Protein AF-A0A812QTV8-F1 (afdb_monomer_lite)

Secondary structure (DSSP, 8-state):
-----TT----PPSS---------TTGGGTSS--S-------------TTHHHHHHHHHHHHHHHHHHHHHHHHHHHHHHHHHHHHHHHHH--S------------PPPPHHHHHHHHHHHHHHTSS--HHHHHHHHHHHHHHHHHHHHHHHHHHHHHHHT-GGGS---GGG--B-SSS--BHHHHHTTHHHHHHHHHHHHHHHHHHHHHHHHHHHHHHHHHHHHT--SSSPEEHHHHHHHHHHH-SS-SSEEEHHHHHHHSS--HHHHHH-SSSEEEHHHHHHHHHHH-TT-SSEE-HHHHHHHS-----HHHHHHHHHHHHHHHHHHHHHTS--TTGGGGGTHHHHHHHHHHHHTTS----TT-SSHHHHHHIIIIIHHHHHHHHHHHHHHTT--S-HHHHHHHHHHHHHTT---THHHHHHHHHH-HHHHHHTTSHHHHHHHHHHHHHHHHHHHHHHHHTGGG----HHHHHHHHHHHHHHHHHHHHHHHHHHHHHS-SS---TT--HHHHGGG--PPBTTTB-HHHHHHHHHHHHHHHHHHHHHHHHHHHHHHHTTPPPTT---TTSSTTTTTS--------------PPPPP----SSSTTS--------PPPP--S---SSHHHH-TTS------HHHHHHHHHHHT-TT---HHHHHHHHHT---TTHHHHHHH--HHHHHHHHHSPEEETT-TTS-S--TTEEEEEE--BHHHHTSTT--TTHHHHHHHHHHHHHHHHHHHHHTT-EEEEEEE-EETT-TTBTT-------TT--TTTTTSSS---BPP-SEEEEETTEEEEPBGGGSHHHHHHHHTT---GGGG-TT-BTTSBPHHHHHHHHTS-TTTEEEEEE---TT-----SSPP---STTSPPPPHHHHHHSS-EEPPHHHHHHHTT-TTSGGGSPBHHHHH-TTTT-EEHHHHHHHTT--EEEEEEE-TTTHHHHHHHHHHHH-TTSEEEEEEEEEE-TTTT-TT----SS--SSPBPTTSSBTT---HHHHHHHHHHHHHHTT-EEEEEE-TT--

Structure (mmCIF, N/CA/C/O backbone):
data_AF-A0A812QTV8-F1
#
_entry.id   AF-A0A812QTV8-F1
#
loop_
_atom_site.group_PDB
_atom_site.id
_atom_site.type_symbol
_atom_site.label_atom_id
_atom_site.label_alt_id
_atom_site.label_comp_id
_atom_site.label_asym_id
_atom_site.label_entity_id
_atom_site.label_seq_id
_atom_site.pdbx_PDB_ins_code
_atom_site.Cartn_x
_atom_site.Cartn_y
_atom_site.Cartn_z
_atom_site.occupancy
_atom_site.B_iso_or_equiv
_atom_site.auth_seq_id
_atom_site.auth_comp_id
_atom_site.auth_asym_id
_atom_site.auth_atom_id
_atom_site.pdbx_PDB_model_num
ATOM 1 N N . MET A 1 1 ? 39.951 6.928 -53.745 1.00 35.72 1 MET A N 1
ATOM 2 C CA . MET A 1 1 ? 40.449 5.569 -54.040 1.00 35.72 1 MET A CA 1
ATOM 3 C C . MET A 1 1 ? 39.472 4.621 -53.392 1.00 35.72 1 MET A C 1
ATOM 5 O O . MET A 1 1 ? 39.255 4.770 -52.200 1.00 35.72 1 MET A O 1
ATOM 9 N N . MET A 1 2 ? 38.837 3.750 -54.168 1.00 42.22 2 MET A N 1
ATOM 10 C CA . MET A 1 2 ? 38.029 2.660 -53.630 1.00 42.22 2 MET A CA 1
ATOM 11 C C . MET A 1 2 ? 38.960 1.459 -53.497 1.00 42.22 2 MET A C 1
ATOM 13 O O . MET A 1 2 ? 39.622 1.101 -54.473 1.00 42.22 2 MET A O 1
ATOM 17 N N . THR A 1 3 ? 39.083 0.902 -52.299 1.00 40.72 3 THR A N 1
ATOM 18 C CA . THR A 1 3 ? 39.846 -0.329 -52.091 1.00 40.72 3 THR A CA 1
ATOM 19 C C . THR A 1 3 ? 38.905 -1.484 -52.407 1.00 40.72 3 THR A C 1
ATOM 21 O O . THR A 1 3 ? 37.888 -1.637 -51.744 1.00 40.72 3 THR A O 1
ATOM 24 N N . ILE A 1 4 ? 39.199 -2.241 -53.465 1.00 49.44 4 ILE A N 1
ATOM 25 C CA . ILE A 1 4 ? 38.465 -3.463 -53.808 1.00 49.44 4 ILE A CA 1
ATOM 26 C C . ILE A 1 4 ? 39.283 -4.608 -53.220 1.00 49.44 4 ILE A C 1
ATOM 28 O O . ILE A 1 4 ? 40.325 -4.981 -53.764 1.00 49.44 4 ILE A O 1
ATOM 32 N N . SER A 1 5 ? 38.868 -5.083 -52.051 1.00 48.03 5 SER A N 1
ATOM 33 C CA . SER A 1 5 ? 39.419 -6.280 -51.420 1.00 48.03 5 SER A CA 1
ATOM 34 C C . SER A 1 5 ? 38.758 -7.529 -52.010 1.00 48.03 5 SER A C 1
ATOM 36 O O . SER A 1 5 ? 37.692 -7.463 -52.617 1.00 48.03 5 SER A O 1
ATOM 38 N N . ARG A 1 6 ? 39.404 -8.689 -51.863 1.00 40.44 6 ARG A N 1
ATOM 39 C CA . ARG A 1 6 ? 39.010 -9.962 -52.500 1.00 40.44 6 ARG A CA 1
ATOM 40 C C . ARG A 1 6 ? 37.573 -10.423 -52.178 1.00 40.44 6 ARG A C 1
ATOM 42 O O . ARG A 1 6 ? 37.070 -11.292 -52.880 1.00 40.44 6 ARG A O 1
ATOM 49 N N . GLY A 1 7 ? 36.934 -9.848 -51.155 1.00 42.00 7 GLY A N 1
ATOM 50 C CA . GLY A 1 7 ? 35.572 -10.168 -50.715 1.00 42.00 7 GLY A CA 1
ATOM 51 C C . GLY A 1 7 ? 34.610 -8.978 -50.620 1.00 42.00 7 GLY A C 1
ATOM 52 O O . GLY A 1 7 ? 33.475 -9.180 -50.206 1.00 42.00 7 GLY A O 1
ATOM 53 N N . SER A 1 8 ? 35.013 -7.756 -50.989 1.00 49.72 8 SER A N 1
ATOM 54 C CA . SER A 1 8 ? 34.119 -6.593 -50.901 1.00 49.72 8 SER A CA 1
ATOM 55 C C . SER A 1 8 ? 33.263 -6.447 -52.162 1.00 49.72 8 SER A C 1
ATOM 57 O O . SER A 1 8 ? 33.781 -6.287 -53.267 1.00 49.72 8 SER A O 1
ATOM 59 N N . LEU A 1 9 ? 31.937 -6.461 -51.992 1.00 50.00 9 LEU A N 1
ATOM 60 C CA . LEU A 1 9 ? 30.972 -6.043 -53.012 1.00 50.00 9 LEU A CA 1
ATOM 61 C C . LEU A 1 9 ? 30.695 -4.541 -52.824 1.00 50.00 9 LEU A C 1
ATOM 63 O O . LEU A 1 9 ? 29.952 -4.163 -51.916 1.00 50.00 9 LEU A O 1
ATOM 67 N N . PRO A 1 10 ? 31.313 -3.644 -53.611 1.00 50.69 10 PRO A N 1
ATOM 68 C CA . PRO A 1 10 ? 31.011 -2.225 -53.516 1.00 50.69 10 PRO A CA 1
ATOM 69 C C . PRO A 1 10 ? 29.566 -1.950 -53.950 1.00 50.69 10 PRO A C 1
ATOM 71 O O . PRO A 1 10 ? 29.101 -2.492 -54.952 1.00 50.69 10 PRO A O 1
ATOM 74 N N . ALA A 1 11 ? 28.876 -1.049 -53.248 1.00 46.53 11 ALA A N 1
ATOM 75 C CA . ALA A 1 11 ? 27.619 -0.484 -53.726 1.00 46.53 11 ALA A CA 1
ATOM 76 C C . ALA A 1 11 ? 27.903 0.370 -54.976 1.00 46.53 11 ALA A C 1
ATOM 78 O O . ALA A 1 11 ? 28.371 1.509 -54.891 1.00 46.53 11 ALA A O 1
ATOM 79 N N . LEU A 1 12 ? 27.682 -0.211 -56.153 1.00 53.38 12 LEU A N 1
ATOM 80 C CA . LEU A 1 12 ? 27.853 0.467 -57.433 1.00 53.38 12 LEU A CA 1
ATOM 81 C C . LEU A 1 12 ? 26.596 1.301 -57.716 1.00 53.38 12 LEU A C 1
ATOM 83 O O . LEU A 1 12 ? 25.503 0.763 -57.852 1.00 53.38 12 LEU A O 1
ATOM 87 N N . GLN A 1 13 ? 26.743 2.622 -57.819 1.00 48.75 13 GLN A N 1
ATOM 88 C CA . GLN A 1 13 ? 25.697 3.490 -58.376 1.00 48.75 13 GLN A CA 1
ATOM 89 C C . GLN A 1 13 ? 25.411 3.150 -59.860 1.00 48.75 13 GLN A C 1
ATOM 91 O O . GLN A 1 13 ? 26.226 2.544 -60.563 1.00 48.75 13 GLN A O 1
ATOM 96 N N . GLU A 1 14 ? 24.257 3.549 -60.393 1.00 45.69 14 GLU A N 1
ATOM 97 C CA . GLU A 1 14 ? 24.017 3.418 -61.835 1.00 45.69 14 GLU A CA 1
ATOM 98 C C . GLU A 1 14 ? 25.015 4.284 -62.622 1.00 45.69 14 GLU A C 1
ATOM 100 O O . GLU A 1 14 ? 25.101 5.498 -62.438 1.00 45.69 14 GLU A O 1
ATOM 105 N N . GLY A 1 15 ? 25.799 3.664 -63.508 1.00 54.34 15 GLY A N 1
ATOM 106 C CA . GLY A 1 15 ? 26.820 4.375 -64.274 1.00 54.34 15 GLY A CA 1
ATOM 107 C C . GLY A 1 15 ? 27.731 3.467 -65.096 1.00 54.34 15 GLY A C 1
ATOM 108 O O . GLY A 1 15 ? 27.636 2.241 -65.060 1.00 54.34 15 GLY A O 1
ATOM 109 N N . ARG A 1 16 ? 28.636 4.082 -65.869 1.00 48.62 16 ARG A N 1
ATOM 110 C CA . ARG A 1 16 ? 29.740 3.368 -66.528 1.00 48.62 16 ARG A CA 1
ATOM 111 C C . ARG A 1 16 ? 30.925 3.296 -65.575 1.00 48.62 16 ARG A C 1
ATOM 113 O O . ARG A 1 16 ? 31.474 4.328 -65.199 1.00 48.62 16 ARG A O 1
ATOM 120 N N . TRP A 1 17 ? 31.336 2.080 -65.249 1.00 56.62 17 TRP A N 1
ATOM 121 C CA . TRP A 1 17 ? 32.426 1.810 -64.321 1.00 56.62 17 TRP A CA 1
ATOM 122 C C . TRP A 1 17 ? 33.726 1.502 -65.068 1.00 56.62 17 TRP A C 1
ATOM 124 O O . TRP A 1 17 ? 33.728 0.798 -66.077 1.00 56.62 17 TRP A O 1
ATOM 134 N N . LEU A 1 18 ? 34.837 2.038 -64.561 1.00 53.16 18 LEU A N 1
ATOM 135 C CA . LEU A 1 18 ? 36.199 1.735 -65.001 1.00 53.16 18 LEU A CA 1
ATOM 136 C C . LEU A 1 18 ? 36.937 1.099 -63.824 1.00 53.16 18 LEU A C 1
ATOM 138 O O . LEU A 1 18 ? 37.231 1.767 -62.834 1.00 53.16 18 LEU A O 1
ATOM 142 N N . LEU A 1 19 ? 37.213 -0.199 -63.929 1.00 56.50 19 LEU A N 1
ATOM 143 C CA . LEU A 1 19 ? 37.947 -0.948 -62.917 1.00 56.50 19 LEU A CA 1
ATOM 144 C C . LEU A 1 19 ? 39.454 -0.823 -63.175 1.00 56.50 19 LEU A C 1
ATOM 146 O O . LEU A 1 19 ? 39.954 -1.297 -64.195 1.00 56.50 19 LEU A O 1
ATOM 150 N N . PHE A 1 20 ? 40.183 -0.207 -62.246 1.00 52.59 20 PHE A N 1
ATOM 151 C CA . PHE A 1 20 ? 41.644 -0.146 -62.285 1.00 52.59 20 PHE A CA 1
ATOM 152 C C . PHE A 1 20 ? 42.226 -1.182 -61.323 1.00 52.59 20 PHE A C 1
ATOM 154 O O . PHE A 1 20 ? 42.204 -0.989 -60.111 1.00 52.59 20 PHE A O 1
ATOM 161 N N . VAL A 1 21 ? 42.770 -2.273 -61.860 1.00 56.53 21 VAL A N 1
ATOM 162 C CA . VAL A 1 21 ? 43.500 -3.269 -61.065 1.00 56.53 21 VAL A CA 1
ATOM 163 C C . VAL A 1 21 ? 44.958 -2.829 -60.976 1.00 56.53 21 VAL A C 1
ATOM 165 O O . VAL A 1 21 ? 45.688 -2.866 -61.967 1.00 56.53 21 VAL A O 1
ATOM 168 N N . VAL A 1 22 ? 45.382 -2.369 -59.797 1.00 54.69 22 VAL A N 1
ATOM 169 C CA . VAL A 1 22 ? 46.757 -1.909 -59.556 1.00 54.69 22 VAL A CA 1
ATOM 170 C C . VAL A 1 22 ? 47.480 -2.925 -58.681 1.00 54.69 22 VAL A C 1
ATOM 172 O O . VAL A 1 22 ? 47.106 -3.184 -57.543 1.00 54.69 22 VAL A O 1
ATOM 175 N N . CYS A 1 23 ? 48.539 -3.502 -59.228 1.00 56.84 23 CYS A N 1
ATOM 176 C CA . CYS A 1 23 ? 49.356 -4.511 -58.573 1.00 56.84 23 CYS A CA 1
ATOM 177 C C . CYS A 1 23 ? 50.435 -3.831 -57.710 1.00 56.84 23 CYS A C 1
ATOM 179 O O . CYS A 1 23 ? 51.095 -2.889 -58.158 1.00 56.84 23 CYS A O 1
ATOM 181 N N . ASN A 1 24 ? 50.617 -4.272 -56.461 1.00 53.97 24 ASN A N 1
ATOM 182 C CA . ASN A 1 24 ? 51.563 -3.640 -55.538 1.00 53.97 24 ASN A CA 1
ATOM 183 C C . ASN A 1 24 ? 53.022 -3.906 -55.964 1.00 53.97 24 ASN A C 1
ATOM 185 O O . ASN A 1 24 ? 53.560 -5.001 -55.796 1.00 53.97 24 ASN A O 1
ATOM 189 N N . LEU A 1 25 ? 53.683 -2.864 -56.472 1.00 54.25 25 LEU A N 1
ATOM 190 C CA . LEU A 1 25 ? 55.051 -2.897 -57.003 1.00 54.25 25 LEU A CA 1
ATOM 191 C C . LEU A 1 25 ? 56.131 -3.301 -55.976 1.00 54.25 25 LEU A C 1
ATOM 193 O O . LEU A 1 25 ? 57.242 -3.638 -56.386 1.00 54.25 25 LEU A O 1
ATOM 197 N N . ARG A 1 26 ? 55.850 -3.308 -54.658 1.00 50.88 26 ARG A N 1
ATOM 198 C CA . ARG A 1 26 ? 56.809 -3.820 -53.653 1.00 50.88 26 ARG A CA 1
ATOM 199 C C . ARG A 1 26 ? 57.025 -5.335 -53.750 1.00 50.88 26 ARG A C 1
ATOM 201 O O . ARG A 1 26 ? 58.129 -5.781 -53.454 1.00 50.88 26 ARG A O 1
ATOM 208 N N . TYR A 1 27 ? 56.029 -6.100 -54.202 1.00 49.34 27 TYR A N 1
ATOM 209 C CA . TYR A 1 27 ? 56.108 -7.564 -54.326 1.00 49.34 27 TYR A CA 1
ATOM 210 C C . TYR A 1 27 ? 56.991 -8.017 -55.509 1.00 49.34 27 TYR A C 1
ATOM 212 O O . TYR A 1 27 ? 57.656 -9.050 -55.451 1.00 49.34 27 TYR A O 1
ATOM 220 N N . LEU A 1 28 ? 57.085 -7.187 -56.556 1.00 50.75 28 LEU A N 1
ATOM 221 C CA . LEU A 1 28 ? 57.894 -7.438 -57.759 1.00 50.75 28 LEU A CA 1
ATOM 222 C C . LEU A 1 28 ? 59.411 -7.272 -57.538 1.00 50.75 28 LEU A C 1
ATOM 224 O O . LEU A 1 28 ? 60.194 -7.613 -58.420 1.00 50.75 28 LEU A O 1
ATOM 228 N N . ARG A 1 29 ? 59.853 -6.749 -56.382 1.00 52.81 29 ARG A N 1
ATOM 229 C CA . ARG A 1 29 ? 61.287 -6.643 -56.036 1.00 52.81 29 ARG A CA 1
ATOM 230 C C . ARG A 1 29 ? 61.854 -7.876 -55.334 1.00 52.81 29 ARG A C 1
ATOM 232 O O . ARG A 1 29 ? 63.073 -7.995 -55.268 1.00 52.81 29 ARG A O 1
ATOM 239 N N . THR A 1 30 ? 61.013 -8.753 -54.791 1.00 54.88 30 THR A N 1
ATOM 240 C CA . THR A 1 30 ? 61.440 -9.872 -53.929 1.00 54.88 30 THR A CA 1
ATOM 241 C C . THR A 1 30 ? 61.184 -11.252 -54.531 1.00 54.88 30 THR A C 1
ATOM 243 O O . THR A 1 30 ? 61.611 -12.247 -53.951 1.00 54.88 30 THR A O 1
ATOM 246 N N . THR A 1 31 ? 60.532 -11.343 -55.692 1.00 55.47 31 THR A N 1
ATOM 247 C CA . THR A 1 31 ? 60.175 -12.615 -56.337 1.00 55.47 31 THR A CA 1
ATOM 248 C C . THR A 1 31 ? 60.666 -12.667 -57.787 1.00 55.47 31 THR A C 1
ATOM 250 O O . THR A 1 31 ? 60.681 -11.666 -58.496 1.00 55.47 31 THR A O 1
ATOM 253 N N . SER A 1 32 ? 61.113 -13.844 -58.236 1.00 57.50 32 SER A N 1
ATOM 254 C CA . SER A 1 32 ? 61.743 -14.081 -59.548 1.00 57.50 32 SER A CA 1
ATOM 255 C C . SER A 1 32 ? 60.760 -14.177 -60.725 1.00 57.50 32 SER A C 1
ATOM 257 O O . SER A 1 32 ? 61.175 -14.507 -61.836 1.00 57.50 32 SER A O 1
ATOM 259 N N . ASN A 1 33 ? 59.472 -13.888 -60.511 1.00 54.97 33 ASN A N 1
ATOM 260 C CA . ASN A 1 33 ? 58.433 -13.970 -61.535 1.00 54.97 33 ASN A CA 1
ATOM 261 C C . ASN A 1 33 ? 57.750 -12.594 -61.712 1.00 54.97 33 ASN A C 1
ATOM 263 O O . ASN A 1 33 ? 57.028 -12.163 -60.816 1.00 54.97 33 ASN A O 1
ATOM 267 N N . PRO A 1 34 ? 57.968 -11.874 -62.831 1.00 54.00 34 PRO A N 1
ATOM 268 C CA . PRO A 1 34 ? 57.544 -10.482 -63.001 1.00 54.00 34 PRO A CA 1
ATOM 269 C C . PRO A 1 34 ? 56.097 -10.342 -63.508 1.00 54.00 34 PRO A C 1
ATOM 271 O O . PRO A 1 34 ? 55.770 -9.378 -64.198 1.00 54.00 34 PRO A O 1
ATOM 274 N N . SER A 1 35 ? 55.229 -11.309 -63.212 1.00 57.03 35 SER A N 1
ATOM 275 C CA . SER A 1 35 ? 53.828 -11.304 -63.635 1.00 57.03 35 SER A CA 1
ATOM 276 C C . SER A 1 35 ? 52.917 -11.141 -62.421 1.00 57.03 35 SER A C 1
ATOM 278 O O . SER A 1 35 ? 53.086 -11.816 -61.407 1.00 57.03 35 SER A O 1
ATOM 280 N N . CYS A 1 36 ? 51.966 -10.207 -62.501 1.00 54.41 36 CYS A N 1
ATOM 281 C CA . CYS A 1 36 ? 50.920 -10.111 -61.487 1.00 54.41 36 CYS A CA 1
ATOM 282 C C . CYS A 1 36 ? 50.104 -11.409 -61.508 1.00 54.41 36 CYS A C 1
ATOM 284 O O . CYS A 1 36 ? 49.767 -11.868 -62.603 1.00 54.41 36 CYS A O 1
ATOM 286 N N . PRO A 1 37 ? 49.819 -12.017 -60.343 1.00 58.47 37 PRO A N 1
ATOM 287 C CA . PRO A 1 37 ? 49.043 -13.247 -60.286 1.00 58.47 37 PRO A CA 1
ATOM 288 C C . PRO A 1 37 ? 47.698 -13.046 -60.989 1.00 58.47 37 PRO A C 1
ATOM 290 O O . PRO A 1 37 ? 47.071 -11.993 -60.857 1.00 58.47 37 PRO A O 1
ATOM 293 N N . GLU A 1 38 ? 47.285 -14.044 -61.768 1.00 52.75 38 GLU A N 1
ATOM 294 C CA . GLU A 1 38 ? 46.023 -14.035 -62.501 1.00 52.75 38 GLU A CA 1
ATOM 295 C C . GLU A 1 38 ? 44.869 -13.972 -61.486 1.00 52.75 38 GLU A C 1
ATOM 297 O O . GLU A 1 38 ? 44.588 -14.934 -60.773 1.00 52.75 38 GLU A O 1
ATOM 302 N N . ALA A 1 39 ? 44.253 -12.796 -61.351 1.00 52.09 39 ALA A N 1
ATOM 303 C CA . ALA A 1 39 ? 43.122 -12.575 -60.462 1.00 52.09 39 ALA A CA 1
ATOM 304 C C . ALA A 1 39 ? 41.836 -12.641 -61.289 1.00 52.09 39 ALA A C 1
ATOM 306 O O . ALA A 1 39 ? 41.565 -11.765 -62.112 1.00 52.09 39 ALA A O 1
ATOM 307 N N . ARG A 1 40 ? 41.051 -13.698 -61.083 1.00 51.41 40 ARG A N 1
ATOM 308 C CA . ARG A 1 40 ? 39.708 -13.819 -61.650 1.00 51.41 40 ARG A CA 1
ATOM 309 C C . ARG A 1 40 ? 38.744 -13.017 -60.778 1.00 51.41 40 ARG A C 1
ATOM 311 O O . ARG A 1 40 ? 38.618 -13.298 -59.591 1.00 51.41 40 ARG A O 1
ATOM 318 N N . LEU A 1 41 ? 38.116 -12.001 -61.364 1.00 51.16 41 LEU A N 1
ATOM 319 C CA . LEU A 1 41 ? 37.073 -11.208 -60.721 1.00 51.16 41 LEU A CA 1
ATOM 320 C C . LEU A 1 41 ? 35.718 -11.725 -61.215 1.00 51.16 41 LEU A C 1
ATOM 322 O O . LEU A 1 41 ? 35.305 -11.402 -62.329 1.00 51.16 41 LEU A O 1
ATOM 326 N N . ASP A 1 42 ? 35.060 -12.561 -60.418 1.00 49.47 42 ASP A N 1
ATOM 327 C CA . ASP A 1 42 ? 33.692 -12.995 -60.698 1.00 49.47 42 ASP A CA 1
ATOM 328 C C . ASP A 1 42 ? 32.731 -11.925 -60.141 1.00 49.47 42 ASP A C 1
ATOM 330 O O . ASP A 1 42 ? 32.772 -11.588 -58.960 1.00 49.47 42 ASP A O 1
ATOM 334 N N . VAL A 1 43 ? 31.917 -11.322 -61.015 1.00 49.78 43 VAL A N 1
ATOM 335 C CA . VAL A 1 43 ? 30.945 -10.278 -60.652 1.00 49.78 43 VAL A CA 1
ATOM 336 C C . VAL A 1 43 ? 29.548 -10.881 -60.726 1.00 49.78 43 VAL A C 1
ATOM 338 O O . VAL A 1 43 ? 29.046 -11.148 -61.819 1.00 49.78 43 VAL A O 1
ATOM 341 N N . GLU A 1 44 ? 28.920 -11.091 -59.572 1.00 48.16 44 GLU A N 1
ATOM 342 C CA . GLU A 1 44 ? 27.549 -11.596 -59.475 1.00 48.16 44 GLU A CA 1
ATOM 343 C C . GLU A 1 44 ? 26.561 -10.459 -59.192 1.00 48.16 44 GLU A C 1
ATOM 345 O O . GLU A 1 44 ? 26.670 -9.746 -58.196 1.00 48.16 44 GLU A O 1
ATOM 350 N N . PHE A 1 45 ? 25.556 -10.304 -60.056 1.00 48.56 45 PHE A N 1
ATOM 351 C CA . PHE A 1 45 ? 24.457 -9.361 -59.845 1.00 48.56 45 PHE A CA 1
ATOM 352 C C . PHE A 1 45 ? 23.337 -10.057 -59.069 1.00 48.56 45 PHE A C 1
ATOM 354 O O . PHE A 1 45 ? 22.622 -10.897 -59.617 1.00 48.56 45 PHE A O 1
ATOM 361 N N . HIS A 1 46 ? 23.170 -9.703 -57.797 1.00 50.88 46 HIS A N 1
ATOM 362 C CA . HIS A 1 46 ? 22.048 -10.177 -56.995 1.00 50.88 46 HIS A CA 1
ATOM 363 C C . HIS A 1 46 ? 20.820 -9.309 -57.289 1.00 50.88 46 HIS A C 1
ATOM 365 O O . HIS A 1 46 ? 20.804 -8.117 -56.991 1.00 50.88 46 HIS A O 1
ATOM 371 N N . ALA A 1 47 ? 19.788 -9.887 -57.908 1.00 49.31 47 ALA A N 1
ATOM 372 C CA . ALA A 1 47 ? 18.521 -9.190 -58.104 1.00 49.31 47 ALA A CA 1
ATOM 373 C C . ALA A 1 47 ? 17.849 -8.938 -56.741 1.00 49.31 47 ALA A C 1
ATOM 375 O O . ALA A 1 47 ? 17.649 -9.874 -55.971 1.00 49.31 47 ALA A O 1
ATOM 376 N N . GLU A 1 48 ? 17.437 -7.695 -56.472 1.00 56.12 48 GLU A N 1
ATOM 377 C CA . GLU A 1 48 ? 16.734 -7.251 -55.248 1.00 56.12 48 GLU A CA 1
ATOM 378 C C . GLU A 1 48 ? 15.399 -7.980 -54.967 1.00 56.12 48 GLU A C 1
ATOM 380 O O . GLU A 1 48 ? 14.749 -7.762 -53.938 1.00 56.12 48 GLU A O 1
ATOM 385 N N . HIS A 1 49 ? 14.948 -8.858 -55.867 1.00 52.66 49 HIS A N 1
ATOM 386 C CA . HIS A 1 49 ? 13.725 -9.623 -55.689 1.00 52.66 49 HIS A CA 1
ATOM 387 C C . HIS A 1 49 ? 13.888 -10.630 -54.545 1.00 52.66 49 HIS A C 1
ATOM 389 O O . HIS A 1 49 ? 14.526 -11.661 -54.709 1.00 52.66 49 HIS A O 1
ATOM 395 N N . GLN A 1 50 ? 13.225 -10.330 -53.419 1.00 67.06 50 GLN A N 1
ATOM 396 C CA . GLN A 1 50 ? 13.045 -11.127 -52.188 1.00 67.06 50 GLN A CA 1
ATOM 397 C C . GLN A 1 50 ? 13.864 -10.700 -50.958 1.00 67.06 50 GLN A C 1
ATOM 399 O O . GLN A 1 50 ? 13.670 -11.293 -49.898 1.00 67.06 50 GLN A O 1
ATOM 404 N N . GLN A 1 51 ? 14.678 -9.639 -51.007 1.00 74.75 51 GLN A N 1
ATOM 405 C CA . GLN A 1 51 ? 15.425 -9.177 -49.818 1.00 74.75 51 GLN A CA 1
ATOM 406 C C . GLN A 1 51 ? 14.496 -8.812 -48.644 1.00 74.75 51 GLN A C 1
ATOM 408 O O . GLN A 1 51 ? 14.705 -9.240 -47.511 1.00 74.75 51 GLN A O 1
ATOM 413 N N . LEU A 1 52 ? 13.400 -8.098 -48.923 1.00 78.81 52 LEU A N 1
ATOM 414 C CA . LEU A 1 52 ? 12.395 -7.750 -47.915 1.00 78.81 52 LEU A CA 1
ATOM 415 C C . LEU A 1 52 ? 11.725 -9.000 -47.317 1.00 78.81 52 LEU A C 1
ATOM 417 O O . LEU A 1 52 ? 11.522 -9.080 -46.110 1.00 78.81 52 LEU A O 1
ATOM 421 N N . GLN A 1 53 ? 11.414 -9.994 -48.153 1.00 83.12 53 GLN A N 1
ATOM 422 C CA . GLN A 1 53 ? 10.814 -11.255 -47.712 1.00 83.12 53 GLN A CA 1
ATOM 423 C C . GLN A 1 53 ? 11.773 -12.040 -46.810 1.00 83.12 53 GLN A C 1
ATOM 425 O O . GLN A 1 53 ? 11.345 -12.569 -45.785 1.00 83.12 53 GLN A O 1
ATOM 430 N N . LYS A 1 54 ? 13.064 -12.076 -47.157 1.00 83.31 54 LYS A N 1
ATOM 431 C CA . LYS A 1 54 ? 14.121 -12.667 -46.331 1.00 83.31 54 LYS A CA 1
ATOM 432 C C . LYS A 1 54 ? 14.212 -11.978 -44.970 1.00 83.31 54 LYS A C 1
ATOM 434 O O . LYS A 1 54 ? 14.103 -12.654 -43.955 1.00 83.31 54 LYS A O 1
ATOM 439 N N . LEU A 1 55 ? 14.289 -10.646 -44.929 1.00 84.62 55 LEU A N 1
ATOM 440 C CA . LEU A 1 55 ? 14.362 -9.891 -43.671 1.00 84.62 55 LEU A CA 1
ATOM 441 C C . LEU A 1 55 ? 13.125 -10.096 -42.780 1.00 84.62 55 LEU A C 1
ATOM 443 O O . LEU A 1 55 ? 13.275 -10.340 -41.586 1.00 84.62 55 LEU A O 1
ATOM 447 N N . TRP A 1 56 ? 11.908 -10.084 -43.339 1.00 86.00 56 TRP A N 1
ATOM 448 C CA . TRP A 1 56 ? 10.691 -10.384 -42.568 1.00 86.00 56 TRP A CA 1
ATOM 449 C C . TRP A 1 56 ? 10.649 -11.822 -42.060 1.00 86.00 56 TRP A C 1
ATOM 451 O O . TRP A 1 56 ? 10.232 -12.058 -40.928 1.00 86.00 56 TRP A O 1
ATOM 461 N N . THR A 1 57 ? 11.095 -12.780 -42.875 1.00 86.69 57 THR A N 1
ATOM 462 C CA . THR A 1 57 ? 11.195 -14.185 -42.459 1.00 86.69 57 THR A CA 1
ATOM 463 C C . THR A 1 57 ? 12.206 -14.326 -41.321 1.00 86.69 57 THR A C 1
ATOM 465 O O . THR A 1 57 ? 11.911 -14.978 -40.324 1.00 86.69 57 THR A O 1
ATOM 468 N N . GLY A 1 58 ? 13.353 -13.650 -41.418 1.00 87.38 58 GLY A N 1
ATOM 469 C CA . GLY A 1 58 ? 14.362 -13.604 -40.364 1.00 87.38 58 GLY A CA 1
ATOM 470 C C . GLY A 1 58 ? 13.835 -12.989 -39.066 1.00 87.38 58 GLY A C 1
ATOM 471 O O . GLY A 1 58 ? 13.953 -13.602 -38.008 1.00 87.38 58 GLY A O 1
ATOM 472 N N . ALA A 1 59 ? 13.169 -11.832 -39.141 1.00 88.19 59 ALA A N 1
ATOM 473 C CA . ALA A 1 59 ? 12.531 -11.199 -37.986 1.00 88.19 59 ALA A CA 1
ATOM 474 C C . ALA A 1 59 ? 11.479 -12.116 -37.337 1.00 88.19 59 ALA A C 1
ATOM 476 O O . ALA A 1 59 ? 11.433 -12.253 -36.115 1.00 88.19 59 ALA A O 1
ATOM 477 N N . ALA A 1 60 ? 10.659 -12.790 -38.150 1.00 89.94 60 ALA A N 1
ATOM 478 C CA . ALA A 1 60 ? 9.671 -13.744 -37.662 1.00 89.94 60 ALA A CA 1
ATOM 479 C C . ALA A 1 60 ? 10.330 -14.935 -36.951 1.00 89.94 60 ALA A C 1
ATOM 481 O O . ALA A 1 60 ? 9.863 -15.319 -35.883 1.00 89.94 60 ALA A O 1
ATOM 482 N N . ILE A 1 61 ? 11.428 -15.485 -37.482 1.00 90.12 61 ILE A N 1
ATOM 483 C CA . ILE A 1 61 ? 12.194 -16.560 -36.829 1.00 90.12 61 ILE A CA 1
ATOM 484 C C . ILE A 1 61 ? 12.738 -16.089 -35.474 1.00 90.12 61 ILE A C 1
ATOM 486 O O . ILE A 1 61 ? 12.574 -16.793 -34.481 1.00 90.12 61 ILE A O 1
ATOM 490 N N . MET A 1 62 ? 13.321 -14.891 -35.411 1.00 92.19 62 MET A N 1
ATOM 491 C CA . MET A 1 62 ? 13.972 -14.369 -34.202 1.00 92.19 62 MET A CA 1
ATOM 492 C C . MET A 1 62 ? 12.993 -13.928 -33.109 1.00 92.19 62 MET A C 1
ATOM 494 O O . MET A 1 62 ? 13.355 -13.897 -31.936 1.00 92.19 62 MET A O 1
ATOM 498 N N . VAL A 1 63 ? 11.737 -13.640 -33.460 1.00 92.69 63 VAL A N 1
ATOM 499 C CA . VAL A 1 63 ? 10.682 -13.324 -32.485 1.00 92.69 63 VAL A CA 1
ATOM 500 C C . VAL A 1 63 ? 9.851 -14.561 -32.138 1.00 92.69 63 VAL A C 1
ATOM 502 O O . VAL A 1 63 ? 9.728 -14.933 -30.970 1.00 92.69 63 VAL A O 1
ATOM 505 N N . LEU A 1 64 ? 9.273 -15.219 -33.146 1.00 92.62 64 LEU A N 1
ATOM 506 C CA . LEU A 1 64 ? 8.353 -16.341 -32.948 1.00 92.62 64 LEU A CA 1
ATOM 507 C C . LEU A 1 64 ? 9.086 -17.624 -32.558 1.00 92.62 64 LEU A C 1
ATOM 509 O O . LEU A 1 64 ? 8.529 -18.410 -31.800 1.00 92.62 64 LEU A O 1
ATOM 513 N N . GLY A 1 65 ? 10.315 -17.837 -33.035 1.00 91.56 65 GLY A N 1
ATOM 514 C CA . GLY A 1 65 ? 11.118 -19.017 -32.710 1.00 91.56 65 GLY A CA 1
ATOM 515 C C . GLY A 1 65 ? 11.389 -19.135 -31.207 1.00 91.56 65 GLY A C 1
ATOM 516 O O . GLY A 1 65 ? 10.928 -20.104 -30.596 1.00 91.56 65 GLY A O 1
ATOM 517 N N . PRO A 1 66 ? 12.049 -18.145 -30.574 1.00 93.56 66 PRO A N 1
ATOM 518 C CA . PRO A 1 66 ? 12.256 -18.123 -29.126 1.00 93.56 66 PRO A CA 1
ATOM 519 C C . PRO A 1 66 ? 10.954 -18.147 -28.337 1.00 93.56 66 PRO A C 1
ATOM 521 O O . PRO A 1 66 ? 10.842 -18.902 -27.374 1.00 93.56 66 PRO A O 1
ATOM 524 N N . ALA A 1 67 ? 9.952 -17.362 -28.748 1.00 91.69 67 ALA A N 1
ATOM 525 C CA . ALA A 1 67 ? 8.672 -17.305 -28.050 1.00 91.69 67 ALA A CA 1
ATOM 526 C C . ALA A 1 67 ? 7.978 -18.674 -28.039 1.00 91.69 67 ALA A C 1
ATOM 528 O O . ALA A 1 67 ? 7.528 -19.127 -26.986 1.00 91.69 67 ALA A O 1
ATOM 529 N N . LEU A 1 68 ? 7.941 -19.358 -29.188 1.00 90.62 68 LEU A N 1
ATOM 530 C CA . LEU A 1 68 ? 7.375 -20.695 -29.317 1.00 90.62 68 LEU A CA 1
ATOM 531 C C . LEU A 1 68 ? 8.189 -21.714 -28.520 1.00 90.62 68 LEU A C 1
ATOM 533 O O . LEU A 1 68 ? 7.596 -22.506 -27.799 1.00 90.62 68 LEU A O 1
ATOM 537 N N . ALA A 1 69 ? 9.522 -21.683 -28.598 1.00 89.44 69 ALA A N 1
ATOM 538 C CA . ALA A 1 69 ? 10.380 -22.590 -27.838 1.00 89.44 69 ALA A CA 1
ATOM 539 C C . ALA A 1 69 ? 10.129 -22.457 -26.327 1.00 89.44 69 ALA A C 1
ATOM 541 O O . ALA A 1 69 ? 9.830 -23.444 -25.654 1.00 89.44 69 ALA A O 1
ATOM 542 N N . LEU A 1 70 ? 10.161 -21.230 -25.804 1.00 89.19 70 LEU A N 1
ATOM 543 C CA . LEU A 1 70 ? 9.941 -20.945 -24.388 1.00 89.19 70 LEU A CA 1
ATOM 544 C C . LEU A 1 70 ? 8.505 -21.272 -23.943 1.00 89.19 70 LEU A C 1
ATOM 546 O O . LEU A 1 70 ? 8.306 -21.811 -22.852 1.00 89.19 70 LEU A O 1
ATOM 550 N N . PHE A 1 71 ? 7.498 -20.991 -24.776 1.00 84.81 71 PHE A N 1
ATOM 551 C CA . PHE A 1 71 ? 6.103 -21.325 -24.482 1.00 84.81 71 PHE A CA 1
ATOM 552 C C . PHE A 1 71 ? 5.851 -22.835 -24.508 1.00 84.81 71 PHE A C 1
ATOM 554 O O . PHE A 1 71 ? 5.230 -23.358 -23.588 1.00 84.81 71 PHE A O 1
ATOM 561 N N . CYS A 1 72 ? 6.357 -23.548 -25.517 1.00 85.19 72 CYS A N 1
ATOM 562 C CA . CYS A 1 72 ? 6.229 -25.000 -25.640 1.00 85.19 72 CYS A CA 1
ATOM 563 C C . CYS A 1 72 ? 6.881 -25.717 -24.464 1.00 85.19 72 CYS A C 1
ATOM 565 O O . 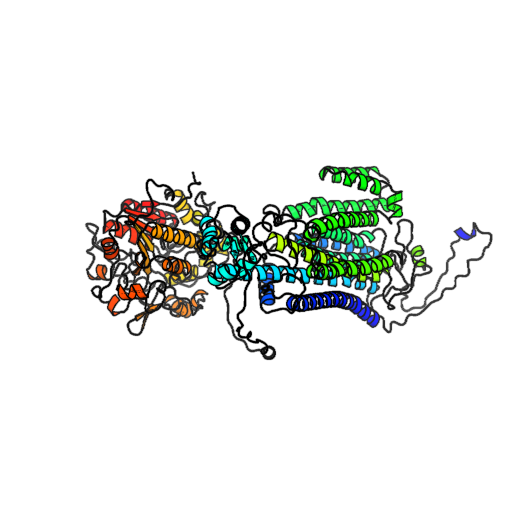CYS A 1 72 ? 6.272 -26.621 -23.894 1.00 85.19 72 CYS A O 1
ATOM 567 N N . VAL A 1 73 ? 8.084 -25.286 -24.072 1.00 83.06 73 VAL A N 1
ATOM 568 C CA . VAL A 1 73 ? 8.742 -25.791 -22.870 1.00 83.06 73 VAL A CA 1
ATOM 569 C C . VAL A 1 73 ? 7.821 -25.563 -21.666 1.00 83.06 73 VAL A C 1
ATOM 571 O O . VAL A 1 73 ? 7.391 -26.530 -21.045 1.00 83.06 73 VAL A O 1
ATOM 574 N N . ASN A 1 74 ? 7.393 -24.329 -21.392 1.00 79.44 74 ASN A N 1
ATOM 575 C CA . ASN A 1 74 ? 6.504 -24.041 -20.257 1.00 79.44 74 ASN A CA 1
ATOM 576 C C . ASN A 1 74 ? 5.195 -24.844 -20.263 1.00 79.44 74 ASN A C 1
ATOM 578 O O . ASN A 1 74 ? 4.791 -25.373 -19.228 1.00 79.44 74 ASN A O 1
ATOM 582 N N . ALA A 1 75 ? 4.546 -24.977 -21.419 1.00 78.06 75 ALA A N 1
ATOM 583 C CA . ALA A 1 75 ? 3.317 -25.744 -21.576 1.00 78.06 75 ALA A CA 1
ATOM 584 C C . ALA A 1 75 ? 3.542 -27.240 -21.311 1.00 78.06 75 ALA A C 1
ATOM 586 O O . ALA A 1 75 ? 2.746 -27.870 -20.614 1.00 78.06 75 ALA A O 1
ATOM 587 N N . MET A 1 76 ? 4.643 -27.802 -21.818 1.00 79.12 76 MET A N 1
ATOM 588 C CA . MET A 1 76 ? 5.018 -29.197 -21.596 1.00 79.12 76 MET A CA 1
ATOM 589 C C . MET A 1 76 ? 5.250 -29.476 -20.109 1.00 79.12 76 MET A C 1
ATOM 591 O O . MET A 1 76 ? 4.727 -30.454 -19.579 1.00 79.12 76 MET A O 1
ATOM 595 N N . TYR A 1 77 ? 5.974 -28.604 -19.409 1.00 74.62 77 TYR A N 1
ATOM 596 C CA . TYR A 1 77 ? 6.223 -28.767 -17.977 1.00 74.62 77 TYR A CA 1
ATOM 597 C C . TYR A 1 77 ? 4.979 -28.574 -17.122 1.00 74.62 77 TYR A C 1
ATOM 599 O O . TYR A 1 77 ? 4.776 -29.315 -16.158 1.00 74.62 77 TYR A O 1
ATOM 607 N N . TRP A 1 78 ? 4.118 -27.626 -17.486 1.00 73.88 78 TRP A N 1
ATOM 608 C CA . TRP A 1 78 ? 2.815 -27.474 -16.853 1.00 73.88 78 TRP A CA 1
ATOM 609 C C . TRP A 1 78 ? 1.969 -28.746 -17.009 1.00 73.88 78 TRP A C 1
ATOM 611 O O . TRP A 1 78 ? 1.419 -29.250 -16.026 1.00 73.88 78 TRP A O 1
ATOM 621 N N . LEU A 1 79 ? 1.922 -29.313 -18.221 1.00 72.31 79 LEU A N 1
ATOM 622 C CA . LEU A 1 79 ? 1.191 -30.544 -18.523 1.00 72.31 79 LEU A CA 1
ATOM 623 C C . LEU A 1 79 ? 1.760 -31.741 -17.748 1.00 72.31 79 LEU A C 1
ATOM 625 O O . LEU A 1 79 ? 1.009 -32.449 -17.079 1.00 72.31 79 LEU A O 1
ATOM 629 N N . LEU A 1 80 ? 3.080 -31.944 -17.787 1.00 72.19 80 LEU A N 1
ATOM 630 C CA . LEU A 1 80 ? 3.772 -33.023 -17.074 1.00 72.19 80 LEU A CA 1
ATOM 631 C C . LEU A 1 80 ? 3.588 -32.906 -15.558 1.00 72.19 80 LEU A C 1
ATOM 633 O O . LEU A 1 80 ? 3.335 -33.910 -14.891 1.00 72.19 80 LEU A O 1
ATOM 637 N N . GLY A 1 81 ? 3.633 -31.690 -15.010 1.00 66.69 81 GLY A N 1
ATOM 638 C CA . GLY A 1 81 ? 3.346 -31.437 -13.600 1.00 66.69 81 GLY A CA 1
ATOM 639 C C . GLY A 1 81 ? 1.904 -31.794 -13.231 1.00 66.69 81 GLY A C 1
ATOM 640 O O . GLY A 1 81 ? 1.668 -32.437 -12.206 1.00 66.69 81 GLY A O 1
ATOM 641 N N . ARG A 1 82 ? 0.933 -31.448 -14.089 1.00 67.44 82 ARG A N 1
ATOM 642 C CA . ARG A 1 82 ? -0.486 -31.784 -13.892 1.00 67.44 82 ARG A CA 1
ATOM 643 C C . ARG A 1 82 ? -0.744 -33.289 -13.970 1.00 67.44 82 ARG A C 1
ATOM 645 O O . ARG A 1 82 ? -1.503 -33.803 -13.149 1.00 67.44 82 ARG A O 1
ATOM 652 N N . LEU A 1 83 ? -0.111 -33.983 -14.915 1.00 67.94 83 LEU A N 1
ATOM 653 C CA . LEU A 1 83 ? -0.199 -35.439 -15.075 1.00 67.94 83 LEU A CA 1
ATOM 654 C C . LEU A 1 83 ? 0.428 -36.172 -13.886 1.00 67.94 83 LEU A C 1
ATOM 656 O O . LEU A 1 83 ? -0.197 -37.055 -13.307 1.00 67.94 83 LEU A O 1
ATOM 660 N N . THR A 1 84 ? 1.620 -35.744 -13.462 1.00 63.69 84 THR A N 1
ATOM 661 C CA . THR A 1 84 ? 2.284 -36.282 -12.264 1.00 63.69 84 THR A CA 1
ATOM 662 C C . THR A 1 84 ? 1.398 -36.086 -11.035 1.00 63.69 84 THR A C 1
ATOM 664 O O . THR A 1 84 ? 1.235 -36.997 -10.233 1.00 63.69 84 THR A O 1
ATOM 667 N N . TYR A 1 85 ? 0.749 -34.926 -10.908 1.00 57.53 85 TYR A N 1
ATOM 668 C CA . TYR A 1 85 ? -0.197 -34.663 -9.826 1.00 57.53 85 TYR A CA 1
ATOM 669 C C . TYR A 1 85 ? -1.430 -35.573 -9.850 1.00 57.53 85 TYR A C 1
ATOM 671 O O . TYR A 1 85 ? -1.789 -36.138 -8.820 1.00 57.53 85 TYR A O 1
ATOM 679 N N . THR A 1 86 ? -2.082 -35.711 -11.008 1.00 62.84 86 THR A N 1
ATOM 680 C CA . THR A 1 86 ? -3.282 -36.557 -11.134 1.00 62.84 86 THR A CA 1
ATOM 681 C C . THR A 1 86 ? -2.958 -38.015 -10.848 1.00 62.84 86 THR A C 1
ATOM 683 O O . THR A 1 86 ? -3.724 -38.675 -10.156 1.00 62.84 86 THR A O 1
ATOM 686 N N . PHE A 1 87 ? -1.798 -38.487 -11.303 1.00 61.53 87 PHE A N 1
ATOM 687 C CA . PHE A 1 87 ? -1.307 -39.827 -11.012 1.00 61.53 87 PHE A CA 1
ATOM 688 C C . PHE A 1 87 ? -1.018 -40.031 -9.517 1.00 61.53 87 PHE A C 1
ATOM 690 O O . PHE A 1 87 ? -1.477 -41.009 -8.937 1.00 61.53 87 PHE A O 1
ATOM 697 N N . LEU A 1 88 ? -0.323 -39.090 -8.866 1.00 53.53 88 LEU A N 1
ATOM 698 C CA . LEU A 1 88 ? 0.010 -39.187 -7.439 1.00 53.53 88 LEU A CA 1
ATOM 699 C C . LEU A 1 88 ? -1.231 -39.200 -6.541 1.00 53.53 88 LEU A C 1
ATOM 701 O O . LEU A 1 88 ? -1.317 -40.043 -5.655 1.00 53.53 88 LEU A O 1
ATOM 705 N N . ASN A 1 89 ? -2.222 -38.351 -6.821 1.00 52.25 89 ASN A N 1
ATOM 706 C CA . ASN A 1 89 ? -3.495 -38.360 -6.093 1.00 52.25 89 ASN A CA 1
ATOM 707 C C . ASN A 1 89 ? -4.287 -39.662 -6.261 1.00 52.25 89 ASN A C 1
ATOM 709 O O . ASN A 1 89 ? -5.127 -39.973 -5.427 1.00 52.25 89 ASN A O 1
ATOM 713 N N . HIS A 1 90 ? -4.074 -40.392 -7.356 1.00 53.50 90 HIS A N 1
ATOM 714 C CA . HIS A 1 90 ? -4.747 -41.667 -7.587 1.00 53.50 90 HIS A CA 1
ATOM 715 C C . HIS A 1 90 ? -4.093 -42.819 -6.812 1.00 53.50 90 HIS A C 1
ATOM 717 O O . HIS A 1 90 ? -4.731 -43.840 -6.580 1.00 53.50 90 HIS A O 1
ATOM 723 N N . VAL A 1 91 ? -2.829 -42.652 -6.407 1.00 50.22 91 VAL A N 1
ATOM 724 C CA . VAL A 1 91 ? -2.041 -43.658 -5.680 1.00 50.22 91 VAL A CA 1
ATOM 725 C C . VAL A 1 91 ? -2.036 -43.399 -4.166 1.00 50.22 91 VAL A C 1
ATOM 727 O O . VAL A 1 91 ? -1.941 -44.350 -3.396 1.00 50.22 91 VAL A O 1
ATOM 730 N N . SER A 1 92 ? -2.161 -42.145 -3.715 1.00 39.88 92 SER A N 1
ATOM 731 C CA . SER A 1 92 ? -2.223 -41.790 -2.290 1.00 39.88 92 SER A CA 1
ATOM 732 C C . SER A 1 92 ? -3.657 -41.491 -1.839 1.00 39.88 92 SER A C 1
ATOM 734 O O . SER A 1 92 ? -4.219 -40.467 -2.219 1.00 39.88 92 SER A O 1
ATOM 736 N N . SER A 1 93 ? -4.225 -42.318 -0.962 1.00 34.47 93 SER A N 1
ATOM 737 C CA . SER A 1 93 ? -5.532 -42.131 -0.304 1.00 34.47 93 SER A CA 1
ATOM 738 C C . SER A 1 93 ? -5.545 -41.040 0.786 1.00 34.47 93 SER A C 1
ATOM 740 O O . SER A 1 93 ? -6.346 -41.098 1.714 1.00 34.47 93 SER A O 1
ATOM 742 N N . ALA A 1 94 ? -4.661 -40.041 0.701 1.00 34.22 94 ALA A N 1
ATOM 743 C CA . ALA A 1 94 ? -4.592 -38.929 1.646 1.00 34.22 94 ALA A CA 1
ATOM 744 C C . ALA A 1 94 ? -5.237 -37.670 1.034 1.00 34.22 94 ALA A C 1
ATOM 746 O O . ALA A 1 94 ? -4.863 -37.282 -0.081 1.00 34.22 94 ALA A O 1
ATOM 747 N N . PRO A 1 95 ? -6.162 -36.987 1.737 1.00 33.44 95 PRO A N 1
ATOM 748 C CA . PRO A 1 95 ? -6.738 -35.733 1.276 1.00 33.44 95 PRO A CA 1
ATOM 749 C C . PRO A 1 95 ? -5.709 -34.607 1.452 1.00 33.44 95 PRO A C 1
ATOM 751 O O . PRO A 1 95 ? -5.768 -33.839 2.405 1.00 33.44 95 PRO A O 1
ATOM 754 N N . GLN A 1 96 ? -4.740 -34.506 0.537 1.00 39.16 96 GLN A N 1
ATOM 755 C CA . GLN A 1 96 ? -3.827 -33.362 0.482 1.00 39.16 96 GLN A CA 1
ATOM 756 C C . GLN A 1 96 ? -4.580 -32.132 -0.039 1.00 39.16 96 GLN A C 1
ATOM 758 O O . GLN A 1 96 ? -4.789 -31.953 -1.247 1.00 39.16 96 GLN A O 1
ATOM 763 N N . THR A 1 97 ? -5.018 -31.295 0.892 1.00 35.72 97 THR A N 1
ATOM 764 C CA . THR A 1 97 ? -5.687 -30.016 0.661 1.00 35.72 97 THR A CA 1
ATOM 765 C C . THR A 1 97 ? -4.794 -29.074 -0.156 1.00 35.72 97 THR A C 1
ATOM 767 O O . THR A 1 97 ? -3.576 -28.993 -0.011 1.00 35.72 97 THR A O 1
ATOM 770 N N . ARG A 1 98 ? -5.416 -28.456 -1.164 1.00 44.69 98 ARG A N 1
ATOM 771 C CA . ARG A 1 98 ? -4.781 -27.944 -2.383 1.00 44.69 98 ARG A CA 1
ATOM 772 C C . ARG A 1 98 ? -4.486 -26.449 -2.311 1.00 44.69 98 ARG A C 1
ATOM 774 O O . ARG A 1 98 ? -5.299 -25.667 -2.790 1.00 44.69 98 ARG A O 1
ATOM 781 N N . HIS A 1 99 ? -3.272 -26.050 -1.952 1.00 42.66 99 HIS A N 1
ATOM 782 C CA . HIS A 1 99 ? -2.752 -24.756 -2.406 1.00 42.66 99 HIS A CA 1
ATOM 783 C C . HIS A 1 99 ? -1.285 -24.914 -2.823 1.00 42.66 99 HIS A C 1
ATOM 785 O O . HIS A 1 99 ? -0.382 -24.991 -2.004 1.00 42.66 99 HIS A O 1
ATOM 791 N N . ARG A 1 100 ? -1.039 -25.048 -4.132 1.00 51.53 100 ARG A N 1
ATOM 792 C CA . ARG A 1 100 ? 0.299 -25.335 -4.675 1.00 51.53 100 ARG A CA 1
ATOM 793 C C . ARG A 1 100 ? 0.902 -24.059 -5.258 1.00 51.53 100 ARG A C 1
ATOM 795 O O . ARG A 1 100 ? 0.247 -23.406 -6.068 1.00 51.53 100 ARG A O 1
ATOM 802 N N . LEU A 1 101 ? 2.140 -23.722 -4.895 1.00 54.34 101 LEU A N 1
ATOM 803 C CA . LEU A 1 101 ? 2.945 -22.657 -5.527 1.00 54.34 101 LEU A CA 1
ATOM 804 C C . LEU A 1 101 ? 3.717 -23.164 -6.756 1.00 54.34 101 LEU A C 1
ATOM 806 O O . LEU A 1 101 ? 3.982 -22.400 -7.681 1.00 54.34 101 LEU A O 1
ATOM 810 N N . TRP A 1 102 ? 3.962 -24.475 -6.812 1.00 52.16 102 TRP A N 1
ATOM 811 C CA . TRP A 1 102 ? 4.536 -25.167 -7.961 1.00 52.16 102 TRP A CA 1
ATOM 812 C C . TRP A 1 102 ? 3.445 -25.669 -8.930 1.00 52.16 102 TRP A C 1
ATOM 814 O O . TRP A 1 102 ? 2.400 -26.158 -8.482 1.00 52.16 102 TRP A O 1
ATOM 824 N N . PRO A 1 103 ? 3.658 -25.594 -10.255 1.00 53.12 103 PRO A N 1
ATOM 825 C CA . PRO A 1 103 ? 4.812 -24.986 -10.915 1.00 53.12 103 PRO A CA 1
ATOM 826 C C . PRO A 1 103 ? 4.639 -23.500 -11.244 1.00 53.12 103 PRO A C 1
ATOM 828 O O . PRO A 1 103 ? 3.530 -23.079 -11.565 1.00 53.12 103 PRO A O 1
ATOM 831 N N . VAL A 1 104 ? 5.731 -22.728 -11.208 1.00 55.12 104 VAL A N 1
ATOM 832 C CA . VAL A 1 104 ? 5.782 -21.284 -11.516 1.00 55.12 104 VAL A CA 1
ATOM 833 C C . VAL A 1 104 ? 5.694 -21.055 -13.031 1.00 55.12 104 VAL A C 1
ATOM 835 O O . VAL A 1 104 ? 6.659 -20.669 -13.680 1.00 55.12 104 VAL A O 1
ATOM 838 N N . PHE A 1 105 ? 4.541 -21.351 -13.625 1.00 61.31 105 PHE A N 1
ATOM 839 C CA . PHE A 1 105 ? 4.277 -21.076 -15.038 1.00 61.31 105 PHE A CA 1
ATOM 840 C C . PHE A 1 105 ? 3.104 -20.134 -15.179 1.00 61.31 105 PHE A C 1
ATOM 842 O O . PHE A 1 105 ? 2.164 -20.217 -14.390 1.00 61.31 105 PHE A O 1
ATOM 849 N N . MET A 1 106 ? 3.165 -19.290 -16.211 1.00 54.78 106 MET A N 1
ATOM 850 C CA . MET A 1 106 ? 2.052 -18.473 -16.689 1.00 54.78 106 MET A CA 1
ATOM 851 C C . MET A 1 106 ? 0.803 -19.359 -16.865 1.00 54.78 106 MET A C 1
ATOM 853 O O . MET A 1 106 ? 0.754 -20.155 -17.808 1.00 54.78 106 MET A O 1
ATOM 857 N N . PRO A 1 107 ? -0.196 -19.273 -15.967 1.00 54.53 107 PRO A N 1
ATOM 858 C CA . PRO A 1 107 ? -1.484 -19.896 -16.210 1.00 54.53 107 PRO A CA 1
ATOM 859 C C . PRO A 1 107 ? -2.263 -19.038 -17.215 1.00 54.53 107 PRO A C 1
ATOM 861 O O . PRO A 1 107 ? -1.881 -17.903 -17.511 1.00 54.53 107 PRO A O 1
ATOM 864 N N . LEU A 1 108 ? -3.390 -19.549 -17.716 1.00 54.91 108 LEU A N 1
ATOM 865 C CA . LEU A 1 108 ? -4.352 -18.674 -18.386 1.00 54.91 108 LEU A CA 1
ATOM 866 C C . LEU A 1 108 ? -4.734 -17.539 -17.413 1.00 54.91 108 LEU A C 1
ATOM 868 O O . LEU A 1 108 ? -5.036 -17.830 -16.250 1.00 54.91 108 LEU A O 1
ATOM 872 N N . PRO A 1 109 ? -4.678 -16.266 -17.842 1.00 54.09 109 PRO A N 1
ATOM 873 C CA . PRO A 1 109 ? -4.949 -15.138 -16.963 1.00 54.09 109 PRO A CA 1
ATOM 874 C C . PRO A 1 109 ? -6.379 -15.224 -16.415 1.00 54.09 109 PRO A C 1
ATOM 876 O O . PRO A 1 109 ? -7.336 -15.364 -17.173 1.00 54.09 109 PRO A O 1
ATOM 879 N N . SER A 1 110 ? -6.518 -15.149 -15.090 1.00 58.16 110 SER A N 1
ATOM 880 C CA . SER A 1 110 ? -7.816 -15.023 -14.410 1.00 58.16 110 SER A CA 1
ATOM 881 C C . SER A 1 110 ? -8.157 -13.549 -14.161 1.00 58.16 110 SER A C 1
ATOM 883 O O . SER A 1 110 ? -7.277 -12.689 -14.233 1.00 58.16 110 SER A O 1
ATOM 885 N N . CYS A 1 111 ? -9.414 -13.248 -13.812 1.00 59.34 111 CYS A N 1
ATOM 886 C CA . CYS A 1 111 ? -9.832 -11.893 -13.419 1.00 59.34 111 CYS A CA 1
ATOM 887 C C . CYS A 1 111 ? -8.948 -11.309 -12.302 1.00 59.34 111 CYS A C 1
ATOM 889 O O . CYS A 1 111 ? -8.560 -10.150 -12.370 1.00 59.34 111 CYS A O 1
ATOM 891 N N . GLU A 1 112 ? -8.518 -12.138 -11.350 1.00 56.47 112 GLU A N 1
ATOM 892 C CA . GLU A 1 112 ? -7.638 -11.721 -10.249 1.00 56.47 112 GLU A CA 1
ATOM 893 C C . GLU A 1 112 ? -6.234 -11.313 -10.718 1.00 56.47 112 GLU A C 1
ATOM 895 O O . GLU A 1 112 ? -5.620 -10.419 -10.139 1.00 56.47 112 GLU A O 1
ATOM 900 N N . HIS A 1 113 ? -5.715 -11.937 -11.783 1.00 60.56 113 HIS A N 1
ATOM 901 C CA . HIS A 1 113 ? -4.445 -11.510 -12.375 1.00 60.56 113 HIS A CA 1
ATOM 902 C C . HIS A 1 113 ? -4.591 -10.139 -13.042 1.00 60.56 113 HIS A C 1
ATOM 904 O O . HIS A 1 113 ? -3.677 -9.326 -12.952 1.00 60.56 113 HIS A O 1
ATOM 910 N N . LEU A 1 114 ? -5.732 -9.865 -13.685 1.00 65.69 114 LEU A N 1
ATOM 911 C CA . LEU A 1 114 ? -6.013 -8.565 -14.303 1.00 65.69 114 LEU A CA 1
ATOM 912 C C . LEU A 1 114 ? -6.177 -7.457 -13.259 1.00 65.69 114 LEU A C 1
ATOM 914 O O . LEU A 1 114 ? -5.659 -6.360 -13.462 1.00 65.69 114 LEU A O 1
ATOM 918 N N . ASP A 1 115 ? -6.826 -7.750 -12.132 1.00 59.75 115 ASP A N 1
ATOM 919 C CA . ASP A 1 115 ? -6.927 -6.809 -11.013 1.00 59.75 115 ASP A CA 1
ATOM 920 C C . ASP A 1 115 ? -5.546 -6.468 -10.447 1.00 59.75 115 ASP A C 1
ATOM 922 O O . ASP A 1 115 ? -5.256 -5.306 -10.173 1.00 59.75 115 ASP A O 1
ATOM 926 N N . MET A 1 116 ? -4.645 -7.447 -10.373 1.00 62.62 116 MET A N 1
ATOM 927 C CA . MET A 1 116 ? -3.286 -7.204 -9.901 1.00 62.62 116 MET A CA 1
ATOM 928 C C . MET A 1 116 ? -2.397 -6.507 -10.946 1.00 62.62 116 MET A C 1
ATOM 930 O O . MET A 1 116 ? -1.519 -5.726 -10.585 1.00 62.62 116 MET A O 1
ATOM 934 N N . VAL A 1 117 ? -2.618 -6.743 -12.248 1.00 63.12 117 VAL A N 1
ATOM 935 C CA . VAL A 1 117 ? -2.020 -5.922 -13.318 1.00 63.12 117 VAL A CA 1
ATOM 936 C C . VAL A 1 117 ? -2.478 -4.473 -13.164 1.00 63.12 117 VAL A C 1
ATOM 938 O O . VAL A 1 117 ? -1.645 -3.577 -13.241 1.00 63.12 117 VAL A O 1
ATOM 941 N N . ARG A 1 118 ? -3.770 -4.232 -12.903 1.00 63.38 118 ARG A N 1
ATOM 942 C CA . ARG A 1 118 ? -4.314 -2.890 -12.648 1.00 63.38 118 ARG A CA 1
ATOM 943 C C . ARG A 1 118 ? -3.663 -2.251 -11.416 1.00 63.38 118 ARG A C 1
ATOM 945 O O . ARG A 1 118 ? -3.190 -1.126 -11.523 1.00 63.38 118 ARG A O 1
ATOM 952 N N . GLU A 1 119 ? -3.560 -2.980 -10.307 1.00 57.41 119 GLU A N 1
ATOM 953 C CA . GLU A 1 119 ? -2.893 -2.532 -9.073 1.00 57.41 119 GLU A CA 1
ATOM 954 C C . GLU A 1 119 ? -1.409 -2.203 -9.320 1.00 57.41 119 GLU A C 1
ATOM 956 O O . GLU A 1 119 ? -0.924 -1.136 -8.955 1.00 57.41 119 GLU A O 1
ATOM 961 N N . LYS A 1 120 ? -0.678 -3.066 -10.038 1.00 59.25 120 LYS A N 1
ATOM 962 C CA . LYS A 1 120 ? 0.718 -2.805 -10.422 1.00 59.25 120 LYS A CA 1
ATOM 963 C C . LYS A 1 120 ? 0.872 -1.631 -11.383 1.00 59.25 120 LYS A C 1
ATOM 965 O O . LYS A 1 120 ? 1.828 -0.880 -11.244 1.00 59.25 120 LYS A O 1
ATOM 970 N N . LEU A 1 121 ? -0.021 -1.469 -12.359 1.00 57.25 121 LEU A N 1
ATOM 971 C CA . LEU A 1 121 ? -0.005 -0.331 -13.285 1.00 57.25 121 LEU A CA 1
ATOM 972 C C . LEU A 1 121 ? -0.263 0.990 -12.555 1.00 57.25 121 LEU A C 1
ATOM 974 O O . LEU A 1 121 ? 0.347 1.996 -12.906 1.00 57.25 121 LEU A O 1
ATOM 978 N N . GLN A 1 122 ? -1.096 0.976 -11.513 1.00 48.25 122 GLN A N 1
ATOM 979 C CA . GLN A 1 122 ? -1.280 2.117 -10.613 1.00 48.25 122 GLN A CA 1
ATOM 980 C C . GLN A 1 122 ? -0.007 2.400 -9.796 1.00 48.25 122 GLN A C 1
ATOM 982 O O . GLN A 1 122 ? 0.393 3.553 -9.671 1.00 48.25 122 GLN A O 1
ATOM 987 N N . LEU A 1 123 ? 0.696 1.358 -9.336 1.00 42.19 123 LEU A N 1
ATOM 988 C CA . LEU A 1 123 ? 1.979 1.485 -8.628 1.00 42.19 123 LEU A CA 1
ATOM 989 C C . LEU A 1 123 ? 3.151 1.916 -9.532 1.00 42.19 123 LEU A C 1
ATOM 991 O O . LEU A 1 123 ? 4.094 2.530 -9.047 1.00 42.19 123 LEU A O 1
ATOM 995 N N . ILE A 1 124 ? 3.107 1.641 -10.842 1.00 44.34 124 ILE A N 1
ATOM 996 C CA . ILE A 1 124 ? 4.118 2.100 -11.819 1.00 44.34 124 ILE A CA 1
ATOM 997 C C . ILE A 1 124 ? 4.134 3.636 -11.936 1.00 44.34 124 ILE A C 1
ATOM 999 O O . ILE A 1 124 ? 5.166 4.208 -12.281 1.00 44.34 124 ILE A O 1
ATOM 1003 N N . TYR A 1 125 ? 3.023 4.306 -11.609 1.00 38.44 125 TYR A N 1
ATOM 1004 C CA . TYR A 1 125 ? 2.938 5.769 -11.557 1.00 38.44 125 TYR A CA 1
ATOM 1005 C C . TYR A 1 125 ? 3.623 6.382 -10.322 1.00 38.44 125 TYR A C 1
ATOM 1007 O O . TYR A 1 125 ? 3.818 7.598 -10.281 1.00 38.44 125 TYR A O 1
ATOM 1015 N N . GLN A 1 126 ? 4.029 5.568 -9.340 1.00 34.03 126 GLN A N 1
ATOM 1016 C CA . GLN A 1 126 ? 4.807 6.016 -8.188 1.00 34.03 126 GLN A CA 1
ATOM 1017 C C . GLN A 1 126 ? 6.308 5.842 -8.443 1.00 34.03 126 GLN A C 1
ATOM 1019 O O . GLN A 1 126 ? 6.747 4.799 -8.942 1.00 34.03 126 GLN A O 1
ATOM 1024 N N . PRO A 1 127 ? 7.145 6.837 -8.105 1.00 35.53 127 PRO A N 1
ATOM 1025 C CA . PRO A 1 127 ? 8.574 6.712 -8.293 1.00 35.53 127 PRO A CA 1
ATOM 1026 C C . PRO A 1 127 ? 9.110 5.746 -7.236 1.00 35.53 127 PRO A C 1
ATOM 1028 O O . PRO A 1 127 ? 9.223 6.119 -6.075 1.00 35.53 127 PRO A O 1
ATOM 1031 N N . ILE A 1 128 ? 9.427 4.513 -7.648 1.00 44.31 128 ILE A N 1
ATOM 1032 C CA . ILE A 1 128 ? 10.635 3.724 -7.317 1.00 44.31 128 ILE A CA 1
ATOM 1033 C C . ILE A 1 128 ? 10.341 2.236 -7.597 1.00 44.31 128 ILE A C 1
ATOM 1035 O O . ILE A 1 128 ? 9.596 1.568 -6.886 1.00 44.31 128 ILE A O 1
ATOM 1039 N N . PRO A 1 129 ? 11.048 1.667 -8.586 1.00 50.16 129 PRO A N 1
ATOM 1040 C CA . PRO A 1 129 ? 12.077 0.715 -8.204 1.00 50.16 129 PRO A CA 1
ATOM 1041 C C . PRO A 1 129 ? 13.425 1.277 -8.652 1.00 50.16 129 PRO A C 1
ATOM 1043 O O . PRO A 1 129 ? 13.746 1.354 -9.836 1.00 50.16 129 PRO A O 1
ATOM 1046 N N . PHE A 1 130 ? 14.231 1.700 -7.681 1.00 53.41 130 PHE A N 1
ATOM 1047 C CA . PHE A 1 130 ? 15.506 2.377 -7.911 1.00 53.41 130 PHE A CA 1
ATOM 1048 C C . PHE A 1 130 ? 16.480 1.463 -8.673 1.00 53.41 130 PHE A C 1
ATOM 1050 O O . PHE A 1 130 ? 17.290 1.953 -9.444 1.00 53.41 130 PHE A O 1
ATOM 1057 N N . PHE A 1 131 ? 16.358 0.133 -8.540 1.00 59.88 131 PHE A N 1
ATOM 1058 C CA . PHE A 1 131 ? 17.252 -0.836 -9.185 1.00 59.88 131 PHE A CA 1
ATOM 1059 C C . PHE A 1 131 ? 17.085 -0.908 -10.720 1.00 59.88 131 PHE A C 1
ATOM 1061 O O . PHE A 1 131 ? 18.064 -0.632 -11.411 1.00 59.88 131 PHE A O 1
ATOM 1068 N N . PRO A 1 132 ? 15.902 -1.209 -11.306 1.00 60.69 132 PRO A N 1
ATOM 1069 C CA . PRO A 1 132 ? 15.759 -1.289 -12.761 1.00 60.69 132 PRO A CA 1
ATOM 1070 C C . PRO A 1 132 ? 15.781 0.087 -13.431 1.00 60.69 132 PRO A C 1
ATOM 1072 O O . PRO A 1 132 ? 16.257 0.195 -14.554 1.00 60.69 132 PRO A O 1
ATOM 1075 N N . ALA A 1 133 ? 15.305 1.140 -12.753 1.00 62.97 133 ALA A N 1
ATOM 1076 C CA . ALA A 1 133 ? 15.305 2.498 -13.295 1.00 62.97 133 ALA A CA 1
ATOM 1077 C C . ALA A 1 133 ? 16.718 3.106 -13.348 1.00 62.97 133 ALA A C 1
ATOM 1079 O O . ALA A 1 133 ? 17.094 3.677 -14.370 1.00 62.97 133 ALA A O 1
ATOM 1080 N N . LEU A 1 134 ? 17.530 2.936 -12.292 1.00 63.78 134 LEU A N 1
ATOM 1081 C CA . LEU A 1 134 ? 18.943 3.337 -12.307 1.00 63.78 134 LEU A CA 1
ATOM 1082 C C . LEU A 1 134 ? 19.726 2.529 -13.343 1.00 63.78 134 LEU A C 1
ATOM 1084 O O . LEU A 1 134 ? 20.505 3.100 -14.102 1.00 63.78 134 LEU A O 1
ATOM 1088 N N . LEU A 1 135 ? 19.479 1.217 -13.409 1.00 67.00 135 LEU A N 1
ATOM 1089 C CA . LEU A 1 135 ? 20.063 0.345 -14.421 1.00 67.00 135 LEU A CA 1
ATOM 1090 C C . LEU A 1 135 ? 19.693 0.823 -15.833 1.00 67.00 135 LEU A C 1
ATOM 1092 O O . LEU A 1 135 ? 20.586 1.010 -16.649 1.00 67.00 135 LEU A O 1
ATOM 1096 N N . ALA A 1 136 ? 18.418 1.111 -16.106 1.00 67.75 136 ALA A N 1
ATOM 1097 C CA . ALA A 1 136 ? 17.959 1.626 -17.396 1.00 67.75 136 ALA A CA 1
ATOM 1098 C C . ALA A 1 136 ? 18.573 2.992 -17.743 1.00 67.75 136 ALA A C 1
ATOM 1100 O O . ALA A 1 136 ? 18.963 3.207 -18.889 1.00 67.75 136 ALA A O 1
ATOM 1101 N N . LEU A 1 137 ? 18.715 3.897 -16.768 1.00 69.44 137 LEU A N 1
ATOM 1102 C CA . LEU A 1 137 ? 19.371 5.191 -16.962 1.00 69.44 137 LEU A CA 1
ATOM 1103 C C . LEU A 1 137 ? 20.853 5.019 -17.324 1.00 69.44 137 LEU A C 1
ATOM 1105 O O . LEU A 1 137 ? 21.331 5.627 -18.279 1.00 69.44 137 LEU A O 1
ATOM 1109 N N . MET A 1 138 ? 21.577 4.176 -16.585 1.00 67.44 138 MET A N 1
ATOM 1110 C CA . MET A 1 138 ? 22.998 3.916 -16.833 1.00 67.44 138 MET A CA 1
ATOM 1111 C C . MET A 1 138 ? 23.222 3.184 -18.160 1.00 67.44 138 MET A C 1
ATOM 1113 O O . MET A 1 138 ? 24.118 3.562 -18.914 1.00 67.44 138 MET A O 1
ATOM 1117 N N . ILE A 1 139 ? 22.374 2.199 -18.476 1.00 73.62 139 ILE A N 1
ATOM 1118 C CA . ILE A 1 139 ? 22.318 1.542 -19.787 1.00 73.62 139 ILE A CA 1
ATOM 1119 C C . ILE A 1 139 ? 22.091 2.589 -20.877 1.00 73.62 139 ILE A C 1
ATOM 1121 O O . ILE A 1 139 ? 22.815 2.594 -21.862 1.00 73.62 139 ILE A O 1
ATOM 1125 N N . GLY A 1 140 ? 21.133 3.501 -20.695 1.00 74.31 140 GLY A N 1
ATOM 1126 C CA . GLY A 1 140 ? 20.824 4.545 -21.668 1.00 74.31 140 GLY A CA 1
ATOM 1127 C C . GLY A 1 140 ? 22.017 5.457 -21.956 1.00 74.31 140 GLY A C 1
ATOM 1128 O O . GLY A 1 140 ? 22.313 5.725 -23.117 1.00 74.31 140 GLY A O 1
ATOM 1129 N N . VAL A 1 141 ? 22.747 5.884 -20.920 1.00 75.44 141 VAL A N 1
ATOM 1130 C CA . VAL A 1 141 ? 23.955 6.713 -21.082 1.00 75.44 141 VAL A CA 1
ATOM 1131 C C . VAL A 1 141 ? 25.075 5.941 -21.789 1.00 75.44 141 VAL A C 1
ATOM 1133 O O . VAL A 1 141 ? 25.687 6.478 -22.709 1.00 75.44 141 VAL A O 1
ATOM 1136 N N . PHE A 1 142 ? 25.328 4.687 -21.397 1.00 77.81 142 PHE A N 1
ATOM 1137 C CA . PHE A 1 142 ? 26.354 3.843 -22.019 1.00 77.81 142 PHE A CA 1
ATOM 1138 C C . PHE A 1 142 ? 26.022 3.496 -23.478 1.00 77.81 142 PHE A C 1
ATOM 1140 O O . PHE A 1 142 ? 26.871 3.603 -24.358 1.00 77.81 142 PHE A O 1
ATOM 1147 N N . LEU A 1 143 ? 24.776 3.117 -23.762 1.00 79.38 143 LEU A N 1
ATOM 1148 C CA . LEU A 1 143 ? 24.332 2.782 -25.114 1.00 79.38 143 LEU A CA 1
ATOM 1149 C C . LEU A 1 143 ? 24.315 4.005 -26.029 1.00 79.38 143 LEU A C 1
ATOM 1151 O O . LEU A 1 143 ? 24.631 3.874 -27.207 1.00 79.38 143 LEU A O 1
ATOM 1155 N N . ALA A 1 144 ? 23.991 5.195 -25.513 1.00 77.31 144 ALA A N 1
ATOM 1156 C CA . ALA A 1 144 ? 24.032 6.420 -26.305 1.00 77.31 144 ALA A CA 1
ATOM 1157 C C . ALA A 1 144 ? 25.457 6.742 -26.785 1.00 77.31 144 ALA A C 1
ATOM 1159 O O . ALA A 1 144 ? 25.652 7.089 -27.953 1.00 77.31 144 ALA A O 1
ATOM 1160 N N . THR A 1 145 ? 26.462 6.593 -25.916 1.00 76.44 145 THR A N 1
ATOM 1161 C CA . THR A 1 145 ? 27.866 6.819 -26.291 1.00 76.44 145 THR A CA 1
ATOM 1162 C C . THR A 1 145 ? 28.398 5.715 -27.203 1.00 76.44 145 THR A C 1
ATOM 1164 O O . THR A 1 145 ? 29.083 6.019 -28.182 1.00 76.44 145 THR A O 1
ATOM 1167 N N . ALA A 1 146 ? 28.025 4.456 -26.951 1.00 79.00 146 ALA A N 1
ATOM 1168 C CA . ALA A 1 146 ? 28.343 3.328 -27.825 1.00 79.00 146 ALA A CA 1
ATOM 1169 C C . ALA A 1 146 ? 27.786 3.535 -29.241 1.00 79.00 146 ALA A C 1
ATOM 1171 O O . ALA A 1 146 ? 28.530 3.488 -30.221 1.00 79.00 146 ALA A O 1
ATOM 1172 N N . ALA A 1 147 ? 26.495 3.861 -29.348 1.00 80.31 147 ALA A N 1
ATOM 1173 C CA . ALA A 1 147 ? 25.833 4.117 -30.621 1.00 80.31 147 ALA A CA 1
ATOM 1174 C C . ALA A 1 147 ? 26.509 5.263 -31.388 1.00 80.31 147 ALA A C 1
ATOM 1176 O O . ALA A 1 147 ? 26.780 5.123 -32.579 1.00 80.31 147 ALA A O 1
ATOM 1177 N N . GLN A 1 148 ? 26.856 6.370 -30.719 1.00 83.38 148 GLN A N 1
ATOM 1178 C CA . GLN A 1 148 ? 27.566 7.485 -31.354 1.00 83.38 148 GLN A CA 1
ATOM 1179 C C . GLN A 1 148 ? 28.901 7.043 -31.977 1.00 83.38 148 GLN A C 1
ATOM 1181 O O . GLN A 1 148 ? 29.235 7.450 -33.096 1.00 83.38 148 GLN A O 1
ATOM 1186 N N . PHE A 1 149 ? 29.662 6.208 -31.269 1.00 83.31 149 PHE A N 1
ATOM 1187 C CA . PHE A 1 149 ? 30.956 5.720 -31.733 1.00 83.31 149 PHE A CA 1
ATOM 1188 C C . PHE A 1 149 ? 30.821 4.781 -32.941 1.00 83.31 149 PHE A C 1
ATOM 1190 O O . PHE A 1 149 ? 31.499 4.990 -33.953 1.00 83.31 149 PHE A O 1
ATOM 1197 N N . VAL A 1 150 ? 29.909 3.801 -32.881 1.00 86.50 150 VAL A N 1
ATOM 1198 C CA . VAL A 1 150 ? 29.709 2.842 -33.981 1.00 86.50 150 VAL A CA 1
ATOM 1199 C C . VAL A 1 150 ? 29.125 3.524 -35.217 1.00 86.50 150 VAL A C 1
ATOM 1201 O O . VAL A 1 150 ? 29.629 3.326 -36.321 1.00 86.50 150 VAL A O 1
ATOM 1204 N N . ILE A 1 151 ? 28.125 4.399 -35.050 1.00 86.19 151 ILE A N 1
ATOM 1205 C CA . ILE A 1 151 ? 27.525 5.157 -36.161 1.00 86.19 151 ILE A CA 1
ATOM 1206 C C . ILE A 1 151 ? 28.586 5.994 -36.886 1.00 86.19 151 ILE A C 1
ATOM 1208 O O . ILE A 1 151 ? 28.522 6.154 -38.105 1.00 86.19 151 ILE A O 1
ATOM 1212 N N . THR A 1 152 ? 29.588 6.504 -36.166 1.00 85.88 152 THR A N 1
ATOM 1213 C CA . THR A 1 152 ? 30.693 7.256 -36.775 1.00 85.88 152 THR A CA 1
ATOM 1214 C C . THR A 1 152 ? 31.577 6.360 -37.652 1.00 85.88 152 THR A C 1
ATOM 1216 O O . THR A 1 152 ? 31.899 6.752 -38.774 1.00 85.88 152 THR A O 1
ATOM 1219 N N . HIS A 1 153 ? 31.923 5.153 -37.191 1.00 84.06 153 HIS A N 1
ATOM 1220 C CA . HIS A 1 153 ? 32.734 4.189 -37.954 1.00 84.06 153 HIS A CA 1
ATOM 1221 C C . HIS A 1 153 ? 31.980 3.636 -39.165 1.00 84.06 153 HIS A C 1
ATOM 1223 O O . HIS A 1 153 ? 32.495 3.657 -40.283 1.00 84.06 153 HIS A O 1
ATOM 1229 N N . TYR A 1 154 ? 30.717 3.259 -38.977 1.00 86.81 154 TYR A N 1
ATOM 1230 C CA . TYR A 1 154 ? 29.813 2.894 -40.064 1.00 86.81 154 TYR A CA 1
ATOM 1231 C C . TYR A 1 154 ? 29.646 4.044 -41.080 1.00 86.81 154 TYR A C 1
ATOM 1233 O O . TYR A 1 154 ? 29.701 3.851 -42.296 1.00 86.81 154 TYR A O 1
ATOM 1241 N N . GLY A 1 155 ? 29.502 5.281 -40.597 1.00 82.56 155 GLY A N 1
ATOM 1242 C CA . GLY A 1 155 ? 29.450 6.481 -41.431 1.00 82.56 155 GLY A CA 1
ATOM 1243 C C . GLY A 1 155 ? 30.729 6.696 -42.244 1.00 82.56 155 GLY A C 1
ATOM 1244 O O . GLY A 1 155 ? 30.673 7.172 -43.378 1.00 82.56 155 GLY A O 1
ATOM 1245 N N . LEU A 1 156 ? 31.888 6.329 -41.694 1.00 82.31 156 LEU A N 1
ATOM 1246 C CA . LEU A 1 156 ? 33.162 6.363 -42.406 1.00 82.31 156 LEU A CA 1
ATOM 1247 C C . LEU A 1 156 ? 33.226 5.269 -43.481 1.00 82.31 156 LEU A C 1
ATOM 1249 O O . LEU A 1 156 ? 33.583 5.578 -44.618 1.00 82.31 156 LEU A O 1
ATOM 1253 N N . MET A 1 157 ? 32.821 4.037 -43.158 1.00 82.38 157 MET A N 1
ATOM 1254 C CA . MET A 1 157 ? 32.701 2.917 -44.104 1.00 82.38 157 MET A CA 1
ATOM 1255 C C . MET A 1 157 ? 31.828 3.293 -45.305 1.00 82.38 157 MET A C 1
ATOM 1257 O O . MET A 1 157 ? 32.280 3.227 -46.448 1.00 82.38 157 MET A O 1
ATOM 1261 N N . THR A 1 158 ? 30.621 3.799 -45.051 1.00 77.44 158 THR A N 1
ATOM 1262 C CA . THR A 1 158 ? 29.661 4.181 -46.100 1.00 77.44 158 THR A CA 1
ATOM 1263 C C . THR A 1 158 ? 30.124 5.374 -46.938 1.00 77.44 158 THR A C 1
ATOM 1265 O O . THR A 1 158 ? 30.035 5.333 -48.162 1.00 77.44 158 THR A O 1
ATOM 1268 N N . ARG A 1 159 ? 30.663 6.439 -46.323 1.00 76.94 159 ARG A N 1
ATOM 1269 C CA . ARG A 1 159 ? 31.126 7.634 -47.063 1.00 76.94 159 ARG A CA 1
ATOM 1270 C C . ARG A 1 159 ? 32.383 7.383 -47.890 1.00 76.94 159 ARG A C 1
ATOM 1272 O O . ARG A 1 159 ? 32.550 8.002 -48.937 1.00 76.94 159 ARG A O 1
ATOM 1279 N N . THR A 1 160 ? 33.291 6.539 -47.402 1.00 72.06 160 THR A N 1
ATOM 1280 C CA . THR A 1 160 ? 34.542 6.219 -48.110 1.00 72.06 160 THR A CA 1
ATOM 1281 C C . THR A 1 160 ? 34.375 5.072 -49.104 1.00 72.06 160 THR A C 1
ATOM 1283 O O . THR A 1 160 ? 35.190 4.945 -50.018 1.00 72.06 160 THR A O 1
ATOM 1286 N N . GLY A 1 161 ? 33.332 4.251 -48.937 1.00 67.88 161 GLY A N 1
ATOM 1287 C CA . GLY A 1 161 ? 33.130 3.010 -49.681 1.00 67.88 161 GLY A CA 1
ATOM 1288 C C . GLY A 1 161 ? 34.131 1.911 -49.313 1.00 67.88 161 GLY A C 1
ATOM 1289 O O . GLY A 1 161 ? 34.232 0.923 -50.036 1.00 67.88 161 GLY A O 1
ATOM 1290 N N . ASN A 1 162 ? 34.905 2.086 -48.237 1.00 72.88 162 ASN A N 1
ATOM 1291 C CA . ASN A 1 162 ? 35.882 1.107 -47.779 1.00 72.88 162 ASN A CA 1
ATOM 1292 C C . ASN A 1 162 ? 35.209 0.106 -46.832 1.00 72.88 162 ASN A C 1
ATOM 1294 O O . ASN A 1 162 ? 35.002 0.431 -45.664 1.00 72.88 162 ASN A O 1
ATOM 1298 N N . ARG A 1 163 ? 34.882 -1.096 -47.329 1.00 75.19 163 ARG A N 1
ATOM 1299 C CA . ARG A 1 163 ? 34.276 -2.169 -46.518 1.00 75.19 163 ARG A CA 1
ATOM 1300 C C . ARG A 1 163 ? 35.262 -2.822 -45.544 1.00 75.19 163 ARG A C 1
ATOM 1302 O O . ARG A 1 163 ? 34.824 -3.374 -44.548 1.00 75.19 163 ARG A O 1
ATOM 1309 N N . ASP A 1 164 ? 36.572 -2.618 -45.716 1.00 78.25 164 ASP A N 1
ATOM 1310 C CA . ASP A 1 164 ? 37.602 -3.112 -44.789 1.00 78.25 164 ASP A CA 1
ATOM 1311 C C . ASP A 1 164 ? 37.737 -2.236 -43.515 1.00 78.25 164 ASP A C 1
ATOM 1313 O O . ASP A 1 164 ? 38.814 -2.147 -42.925 1.00 78.25 164 ASP A O 1
ATOM 1317 N N . ILE A 1 165 ? 36.678 -1.518 -43.124 1.00 81.50 165 ILE A N 1
ATOM 1318 C CA . ILE A 1 165 ? 36.603 -0.746 -41.869 1.00 81.50 165 ILE A CA 1
ATOM 1319 C C . ILE A 1 165 ? 35.888 -1.548 -40.779 1.00 81.50 165 ILE A C 1
ATOM 1321 O O . ILE A 1 165 ? 36.253 -1.440 -39.612 1.00 81.50 165 ILE A O 1
ATOM 1325 N N . CYS A 1 166 ? 34.893 -2.347 -41.158 1.00 85.69 166 CYS A N 1
ATOM 1326 C CA . CYS A 1 166 ? 34.100 -3.165 -40.249 1.00 85.69 166 CYS A CA 1
ATOM 1327 C C . CYS A 1 166 ? 34.311 -4.643 -40.599 1.00 85.69 166 CYS A C 1
ATOM 1329 O O . CYS A 1 166 ? 34.562 -4.980 -41.754 1.00 85.69 166 CYS A O 1
ATOM 1331 N N . PHE A 1 167 ? 34.198 -5.526 -39.616 1.00 87.62 167 PHE A N 1
ATOM 1332 C CA . PHE A 1 167 ? 34.355 -6.962 -39.816 1.00 87.62 167 PHE A CA 1
ATOM 1333 C C . PHE A 1 167 ? 32.987 -7.608 -40.090 1.00 87.62 167 PHE A C 1
ATOM 1335 O O . PHE A 1 167 ? 32.121 -7.590 -39.221 1.00 87.62 167 PHE A O 1
ATOM 1342 N N . TYR A 1 168 ? 32.784 -8.195 -41.273 1.00 85.31 168 TYR A N 1
ATOM 1343 C CA . TYR A 1 168 ? 31.531 -8.872 -41.635 1.00 85.31 168 TYR A CA 1
ATOM 1344 C C . TYR A 1 168 ? 31.767 -10.214 -42.311 1.00 85.31 168 TYR A C 1
ATOM 1346 O O . TYR A 1 168 ? 32.745 -10.392 -43.040 1.00 85.31 168 TYR A O 1
ATOM 1354 N N . ASN A 1 169 ? 30.792 -11.113 -42.163 1.00 86.56 169 ASN A N 1
ATOM 1355 C CA . ASN A 1 169 ? 30.625 -12.213 -43.096 1.00 86.56 169 ASN A CA 1
ATOM 1356 C C . ASN A 1 169 ? 29.867 -11.711 -44.334 1.00 86.56 169 ASN A C 1
ATOM 1358 O O . ASN A 1 169 ? 28.638 -11.722 -44.388 1.00 86.56 169 ASN A O 1
ATOM 1362 N N . GLU A 1 170 ? 30.611 -11.281 -45.350 1.00 79.44 170 GLU A N 1
ATOM 1363 C CA . GLU A 1 170 ? 30.051 -10.671 -46.566 1.00 79.44 170 GLU A CA 1
ATOM 1364 C C . GLU A 1 170 ? 29.107 -11.606 -47.347 1.00 79.44 170 GLU A C 1
ATOM 1366 O O . GLU A 1 170 ? 28.253 -11.135 -48.094 1.00 79.44 170 GLU A O 1
ATOM 1371 N N . LYS A 1 171 ? 29.190 -12.930 -47.145 1.00 81.00 171 LYS A N 1
ATOM 1372 C CA . LYS A 1 171 ? 28.246 -13.887 -47.750 1.00 81.00 171 LYS A CA 1
ATOM 1373 C C . LYS A 1 171 ? 26.836 -13.795 -47.163 1.00 81.00 171 LYS A C 1
ATOM 1375 O O . LYS A 1 171 ? 25.880 -14.163 -47.841 1.00 81.00 171 LYS A O 1
ATOM 1380 N N . CYS A 1 172 ? 26.722 -13.316 -45.926 1.00 83.38 172 CYS A N 1
ATOM 1381 C CA . CYS A 1 172 ? 25.469 -13.193 -45.180 1.00 83.38 172 CYS A CA 1
ATOM 1382 C C . CYS A 1 172 ? 25.099 -11.745 -44.886 1.00 83.38 172 CYS A C 1
ATOM 1384 O O . CYS A 1 172 ? 24.210 -11.484 -44.086 1.00 83.38 172 CYS A O 1
ATOM 1386 N N . TYR A 1 173 ? 25.743 -10.790 -45.551 1.00 84.69 173 TYR A N 1
ATOM 1387 C CA . TYR A 1 173 ? 25.433 -9.383 -45.382 1.00 84.69 173 TYR A CA 1
ATOM 1388 C C . TYR A 1 173 ? 24.155 -9.021 -46.156 1.00 84.69 173 TYR A C 1
ATOM 1390 O O . TYR A 1 173 ? 24.159 -8.920 -47.386 1.00 84.69 173 TYR A O 1
ATOM 1398 N N . HIS A 1 174 ? 23.042 -8.811 -45.445 1.00 83.88 174 HIS A N 1
ATOM 1399 C CA . HIS A 1 174 ? 21.758 -8.458 -46.054 1.00 83.88 174 HIS A CA 1
ATOM 1400 C C . HIS A 1 174 ? 21.356 -7.003 -45.748 1.00 83.88 174 HIS A C 1
ATOM 1402 O O . HIS A 1 174 ? 20.749 -6.740 -44.703 1.00 83.88 174 HIS A O 1
ATOM 1408 N N . PRO A 1 175 ? 21.627 -6.049 -46.667 1.00 80.38 175 PRO A N 1
ATOM 1409 C CA . PRO A 1 175 ? 21.286 -4.646 -46.466 1.00 80.38 175 PRO A CA 1
ATOM 1410 C C . PRO A 1 175 ? 19.787 -4.366 -46.601 1.00 80.38 175 PRO A C 1
ATOM 1412 O O . PRO A 1 175 ? 19.034 -5.135 -47.213 1.00 80.38 175 PRO A O 1
ATOM 1415 N N . GLY A 1 176 ? 19.359 -3.234 -46.039 1.00 70.94 176 GLY A N 1
ATOM 1416 C CA . GLY A 1 176 ? 17.983 -2.740 -46.109 1.00 70.94 176 GLY A CA 1
ATOM 1417 C C . GLY A 1 176 ? 17.702 -1.947 -47.384 1.00 70.94 176 GLY A C 1
ATOM 1418 O O . GLY A 1 176 ? 18.611 -1.449 -48.033 1.00 70.94 176 GLY A O 1
ATOM 1419 N N . LEU A 1 177 ? 16.418 -1.776 -47.715 1.00 65.31 177 LEU A N 1
ATOM 1420 C CA . LEU A 1 177 ? 15.977 -1.140 -48.971 1.00 65.31 177 LEU A CA 1
ATOM 1421 C C . LEU A 1 177 ? 16.425 0.318 -49.137 1.00 65.31 177 LEU A C 1
ATOM 1423 O O . LEU A 1 177 ? 16.600 0.784 -50.256 1.00 65.31 177 LEU A O 1
ATOM 1427 N N . ALA A 1 178 ? 16.537 1.060 -48.036 1.00 65.94 178 ALA A N 1
ATOM 1428 C CA . ALA A 1 178 ? 16.880 2.475 -48.087 1.00 65.94 178 ALA A CA 1
ATOM 1429 C C . ALA A 1 178 ? 18.344 2.725 -47.705 1.00 65.94 178 ALA A C 1
ATOM 1431 O O . ALA A 1 178 ? 18.972 3.639 -48.239 1.00 65.94 178 ALA A O 1
ATOM 1432 N N . TRP A 1 179 ? 18.843 2.015 -46.691 1.00 70.25 179 TRP A N 1
ATOM 1433 C CA . TRP A 1 179 ? 20.110 2.302 -46.019 1.00 70.25 179 TRP A CA 1
ATOM 1434 C C . TRP A 1 179 ? 20.928 0.999 -45.966 1.00 70.25 179 TRP A C 1
ATOM 1436 O O . TRP A 1 179 ? 20.362 -0.051 -45.649 1.00 70.25 179 TRP A O 1
ATOM 1446 N N . ASP A 1 180 ? 22.235 1.080 -46.247 1.00 74.00 180 ASP A N 1
ATOM 1447 C CA . ASP A 1 180 ? 23.201 -0.041 -46.295 1.00 74.00 180 ASP A CA 1
ATOM 1448 C C . ASP A 1 180 ? 23.551 -0.575 -44.892 1.00 74.00 180 ASP A C 1
ATOM 1450 O O . ASP A 1 180 ? 24.696 -0.571 -44.459 1.00 74.00 180 ASP A O 1
ATOM 1454 N N . ILE A 1 181 ? 22.522 -0.944 -44.130 1.00 82.81 181 ILE A N 1
ATOM 1455 C CA . ILE A 1 181 ? 22.617 -1.435 -42.754 1.00 82.81 181 ILE A CA 1
ATOM 1456 C C . ILE A 1 181 ? 22.473 -2.961 -42.759 1.00 82.81 181 ILE A C 1
ATOM 1458 O O . ILE A 1 181 ? 21.523 -3.445 -43.383 1.00 82.81 181 ILE A O 1
ATOM 1462 N N . PRO A 1 182 ? 23.312 -3.710 -42.015 1.00 85.69 182 PRO A N 1
ATOM 1463 C CA . PRO A 1 182 ? 23.202 -5.164 -41.869 1.00 85.69 182 PRO A CA 1
ATOM 1464 C C . PRO A 1 182 ? 21.972 -5.571 -41.038 1.00 85.69 182 PRO A C 1
ATOM 1466 O O . PRO A 1 182 ? 22.067 -5.925 -39.862 1.00 85.69 182 PRO A O 1
ATOM 1469 N N . TRP A 1 183 ? 20.776 -5.504 -41.625 1.00 86.56 183 TRP A N 1
ATOM 1470 C CA . TRP A 1 183 ? 19.535 -5.737 -40.883 1.00 86.56 183 TRP A CA 1
ATOM 1471 C C . TRP A 1 183 ? 19.420 -7.158 -40.346 1.00 86.56 183 TRP A C 1
ATOM 1473 O O . TRP A 1 183 ? 18.842 -7.333 -39.283 1.00 86.56 183 TRP A O 1
ATOM 1483 N N . ASN A 1 184 ? 19.960 -8.168 -41.024 1.00 87.56 184 ASN A N 1
ATOM 1484 C CA . ASN A 1 184 ? 19.948 -9.540 -40.514 1.00 87.56 184 ASN A CA 1
ATOM 1485 C C . ASN A 1 184 ? 20.722 -9.665 -39.187 1.00 87.56 184 ASN A C 1
ATOM 1487 O O . ASN A 1 184 ? 20.157 -10.179 -38.225 1.00 87.56 184 ASN A O 1
ATOM 1491 N N . HIS A 1 185 ? 21.926 -9.096 -39.090 1.00 88.31 185 HIS A N 1
ATOM 1492 C CA . HIS A 1 185 ? 22.730 -9.118 -37.859 1.00 88.31 185 HIS A CA 1
ATOM 1493 C C . HIS A 1 185 ? 22.130 -8.256 -36.730 1.00 88.31 185 HIS A C 1
ATOM 1495 O O . HIS A 1 185 ? 22.310 -8.522 -35.545 1.00 88.31 185 HIS A O 1
ATOM 1501 N N . ILE A 1 186 ? 21.340 -7.233 -37.071 1.00 89.75 186 ILE A N 1
ATOM 1502 C CA . ILE A 1 186 ? 20.556 -6.478 -36.080 1.00 89.75 186 ILE A CA 1
ATOM 1503 C C . ILE A 1 186 ? 19.335 -7.291 -35.622 1.00 89.75 186 ILE A C 1
ATOM 1505 O O . ILE A 1 186 ? 19.025 -7.341 -34.435 1.00 89.75 186 ILE A O 1
ATOM 1509 N N . LEU A 1 187 ? 18.624 -7.943 -36.545 1.00 90.88 187 LEU A N 1
ATOM 1510 C CA . LEU A 1 187 ? 17.402 -8.696 -36.247 1.00 90.88 187 LEU A CA 1
ATOM 1511 C C . LEU A 1 187 ? 17.665 -9.958 -35.415 1.00 90.88 187 LEU A C 1
ATOM 1513 O O . LEU A 1 187 ? 16.788 -10.335 -34.635 1.00 90.88 187 LEU A O 1
ATOM 1517 N N . SER A 1 188 ? 18.836 -10.593 -35.545 1.00 90.81 188 SER A N 1
ATOM 1518 C CA . SER A 1 188 ? 19.219 -11.777 -34.753 1.00 90.81 188 SER A CA 1
ATOM 1519 C C . SER A 1 188 ? 19.181 -11.524 -33.241 1.00 90.81 188 SER A C 1
ATOM 1521 O O . SER A 1 188 ? 18.819 -12.401 -32.457 1.00 90.81 188 SER A O 1
ATOM 1523 N N . ASN A 1 189 ? 19.392 -10.274 -32.837 1.00 93.12 189 ASN A N 1
ATOM 1524 C CA . ASN A 1 189 ? 19.382 -9.832 -31.448 1.00 93.12 189 ASN A CA 1
ATOM 1525 C C . ASN A 1 189 ? 17.985 -9.633 -30.835 1.00 93.12 189 ASN A C 1
ATOM 1527 O O . ASN A 1 189 ? 17.853 -9.480 -29.617 1.00 93.12 189 ASN A O 1
ATOM 1531 N N . LEU A 1 190 ? 16.910 -9.689 -31.634 1.00 94.19 190 LEU A N 1
ATOM 1532 C CA . LEU A 1 190 ? 15.534 -9.647 -31.115 1.00 94.19 190 LEU A CA 1
ATOM 1533 C C . LEU A 1 190 ? 15.202 -10.851 -30.220 1.00 94.19 190 LEU A C 1
ATOM 1535 O O . LEU A 1 190 ? 14.305 -10.754 -29.378 1.00 94.19 190 LEU A O 1
ATOM 1539 N N . ALA A 1 191 ? 15.948 -11.953 -30.332 1.00 95.44 191 ALA A N 1
ATOM 1540 C CA . ALA A 1 191 ? 15.801 -13.103 -29.447 1.00 95.44 191 ALA A CA 1
ATOM 1541 C C . ALA A 1 191 ? 16.007 -12.728 -27.965 1.00 95.44 191 ALA A C 1
ATOM 1543 O O . ALA A 1 191 ? 15.254 -13.191 -27.103 1.00 95.44 191 ALA A O 1
ATOM 1544 N N . TYR A 1 192 ? 16.944 -11.820 -27.661 1.00 95.56 192 TYR A N 1
ATOM 1545 C CA . TYR A 1 192 ? 17.164 -11.325 -26.299 1.00 95.56 192 TYR A CA 1
ATOM 1546 C C . TYR A 1 192 ? 16.020 -10.443 -25.784 1.00 95.56 192 TYR A C 1
ATOM 1548 O O . TYR A 1 192 ? 15.709 -10.474 -24.593 1.00 95.56 192 TYR A O 1
ATOM 1556 N N . PHE A 1 193 ? 15.323 -9.713 -26.661 1.00 95.12 193 PHE A N 1
ATOM 1557 C CA . PHE A 1 193 ? 14.116 -8.973 -26.277 1.00 95.12 193 PHE A CA 1
ATOM 1558 C C . PHE A 1 193 ? 13.002 -9.930 -25.863 1.00 95.12 193 PHE A C 1
ATOM 1560 O O . PHE A 1 193 ? 12.358 -9.722 -24.833 1.00 95.12 193 PHE A O 1
ATOM 1567 N N . VAL A 1 194 ? 12.801 -11.002 -26.635 1.00 95.44 194 VAL A N 1
ATOM 1568 C CA . VAL A 1 194 ? 11.824 -12.043 -26.299 1.00 95.44 194 VAL A CA 1
ATOM 1569 C C . VAL A 1 194 ? 12.190 -12.715 -24.978 1.00 95.44 194 VAL A C 1
ATOM 1571 O O . VAL A 1 194 ? 11.328 -12.835 -24.109 1.00 95.44 194 VAL A O 1
ATOM 1574 N N . ALA A 1 195 ? 13.457 -13.091 -24.788 1.00 94.94 195 ALA A N 1
ATOM 1575 C CA . ALA A 1 195 ? 13.961 -13.651 -23.533 1.00 94.94 195 ALA A CA 1
ATOM 1576 C C . ALA A 1 195 ? 13.752 -12.701 -22.337 1.00 94.94 195 ALA A C 1
ATOM 1578 O O . ALA A 1 195 ? 13.324 -13.138 -21.264 1.00 94.94 195 ALA A O 1
ATOM 1579 N N . GLY A 1 196 ? 14.007 -11.401 -22.520 1.00 94.12 196 GLY A N 1
ATOM 1580 C CA . GLY A 1 196 ? 13.814 -10.356 -21.512 1.00 94.12 196 GLY A CA 1
ATOM 1581 C C . GLY A 1 196 ? 12.354 -10.189 -21.107 1.00 94.12 196 GLY A C 1
ATOM 1582 O O . GLY A 1 196 ? 12.017 -10.342 -19.931 1.00 94.12 196 GLY A O 1
ATOM 1583 N N . VAL A 1 197 ? 11.471 -9.958 -22.084 1.00 92.19 197 VAL A N 1
ATOM 1584 C CA . VAL A 1 197 ? 10.022 -9.825 -21.859 1.00 92.19 197 VAL A CA 1
ATOM 1585 C C . VAL A 1 197 ? 9.458 -11.090 -21.224 1.00 92.19 197 VAL A C 1
ATOM 1587 O O . VAL A 1 197 ? 8.699 -11.012 -20.259 1.00 92.19 197 VAL A O 1
ATOM 1590 N N . HIS A 1 198 ? 9.854 -12.263 -21.714 1.00 91.38 198 HIS A N 1
ATOM 1591 C CA . HIS A 1 198 ? 9.429 -13.536 -21.146 1.00 91.38 198 HIS A CA 1
ATOM 1592 C C . HIS A 1 198 ? 9.868 -13.683 -19.687 1.00 91.38 198 HIS A C 1
ATOM 1594 O O . HIS A 1 198 ? 9.022 -13.961 -18.840 1.00 91.38 198 HIS A O 1
ATOM 1600 N N . THR A 1 199 ? 11.133 -13.405 -19.361 1.00 90.94 199 THR A N 1
ATOM 1601 C CA . THR A 1 199 ? 11.643 -13.460 -17.979 1.00 90.94 199 THR A CA 1
ATOM 1602 C C . THR A 1 199 ? 10.870 -12.511 -17.059 1.00 90.94 199 THR A C 1
ATOM 1604 O O . THR A 1 199 ? 10.463 -12.903 -15.962 1.00 90.94 199 THR A O 1
ATOM 1607 N N . MET A 1 200 ? 10.592 -11.283 -17.508 1.00 89.06 200 MET A N 1
ATOM 1608 C CA . MET A 1 200 ? 9.803 -10.307 -16.745 1.00 89.06 200 MET A CA 1
ATOM 1609 C C . MET A 1 200 ? 8.354 -10.764 -16.546 1.00 89.06 200 MET A C 1
ATOM 1611 O O . MET A 1 200 ? 7.824 -10.643 -15.442 1.00 89.06 200 MET A O 1
ATOM 1615 N N . LEU A 1 201 ? 7.721 -11.333 -17.577 1.00 86.38 201 LEU A N 1
ATOM 1616 C CA . LEU A 1 201 ? 6.371 -11.890 -17.476 1.00 86.38 201 LEU A CA 1
ATOM 1617 C C . LEU A 1 201 ? 6.329 -13.064 -16.492 1.00 86.38 201 LEU A C 1
ATOM 1619 O O . LEU A 1 201 ? 5.469 -13.083 -15.616 1.00 86.38 201 LEU A O 1
ATOM 1623 N N . GLN A 1 202 ? 7.266 -14.015 -16.575 1.00 85.75 202 GLN A N 1
ATOM 1624 C CA . GLN A 1 202 ? 7.335 -15.132 -15.621 1.00 85.75 202 GLN A CA 1
ATOM 1625 C C . GLN A 1 202 ? 7.524 -14.632 -14.187 1.00 85.75 202 GLN A C 1
ATOM 1627 O O . GLN A 1 202 ? 6.848 -15.103 -13.275 1.00 85.75 202 GLN A O 1
ATOM 1632 N N . THR A 1 203 ? 8.380 -13.627 -14.002 1.00 86.25 203 THR A N 1
ATOM 1633 C CA . THR A 1 203 ? 8.599 -12.973 -12.706 1.00 86.25 203 THR A CA 1
ATOM 1634 C C . THR A 1 203 ? 7.313 -12.350 -12.167 1.00 86.25 203 THR A C 1
ATOM 1636 O O . THR A 1 203 ? 6.965 -12.558 -11.004 1.00 86.25 203 THR A O 1
ATOM 1639 N N . PHE A 1 204 ? 6.566 -11.647 -13.020 1.00 82.19 204 PHE A N 1
ATOM 1640 C CA . PHE A 1 204 ? 5.276 -11.065 -12.667 1.00 82.19 204 PHE A CA 1
ATOM 1641 C C . PHE A 1 204 ? 4.274 -12.132 -12.219 1.00 82.19 204 PHE A C 1
ATOM 1643 O O . PHE A 1 204 ? 3.700 -12.006 -11.137 1.00 82.19 204 PHE A O 1
ATOM 1650 N N . PHE A 1 205 ? 4.089 -13.206 -12.991 1.00 77.94 205 PHE A N 1
ATOM 1651 C CA . PHE A 1 205 ? 3.158 -14.280 -12.626 1.00 77.94 205 PHE A CA 1
ATOM 1652 C C . PHE A 1 205 ? 3.580 -15.017 -11.349 1.00 77.94 205 PHE A C 1
ATOM 1654 O O . PHE A 1 205 ? 2.726 -15.331 -10.518 1.00 77.94 205 PHE A O 1
ATOM 1661 N N . ALA A 1 206 ? 4.881 -15.245 -11.153 1.00 78.75 206 ALA A N 1
ATOM 1662 C CA . ALA A 1 206 ? 5.425 -15.835 -9.933 1.00 78.75 206 ALA A CA 1
ATOM 1663 C C . ALA A 1 206 ? 5.065 -15.003 -8.696 1.00 78.75 206 ALA A C 1
ATOM 1665 O O . ALA A 1 206 ? 4.477 -15.505 -7.739 1.00 78.75 206 ALA A O 1
ATOM 1666 N N . GLU A 1 207 ? 5.360 -13.706 -8.750 1.00 78.31 207 GLU A N 1
ATOM 1667 C CA . GLU A 1 207 ? 5.065 -12.758 -7.683 1.00 78.31 207 GLU A CA 1
ATOM 1668 C C . GLU A 1 207 ? 3.560 -12.648 -7.416 1.00 78.31 207 GLU A C 1
ATOM 1670 O O . GLU A 1 207 ? 3.139 -12.667 -6.258 1.00 78.31 207 GLU A O 1
ATOM 1675 N N . SER A 1 208 ? 2.754 -12.605 -8.484 1.00 74.38 208 SER A N 1
ATOM 1676 C CA . SER A 1 208 ? 1.289 -12.578 -8.405 1.00 74.38 208 SER A CA 1
ATOM 1677 C C . SER A 1 208 ? 0.761 -13.754 -7.606 1.00 74.38 208 SER A C 1
ATOM 1679 O O . SER A 1 208 ? -0.028 -13.596 -6.677 1.00 74.38 208 SER A O 1
ATOM 1681 N N . ARG A 1 209 ? 1.232 -14.954 -7.953 1.00 73.81 209 ARG A N 1
ATOM 1682 C CA . ARG A 1 209 ? 0.796 -16.191 -7.323 1.00 73.81 209 ARG A CA 1
ATOM 1683 C C . ARG A 1 209 ? 1.202 -16.244 -5.862 1.00 73.81 209 ARG A C 1
ATOM 1685 O O . ARG A 1 209 ? 0.372 -16.618 -5.044 1.00 73.81 209 ARG A O 1
ATOM 1692 N N . CYS A 1 210 ? 2.433 -15.856 -5.531 1.00 73.56 210 CYS A N 1
ATOM 1693 C CA . CYS A 1 210 ? 2.890 -15.802 -4.144 1.00 73.56 210 CYS A CA 1
ATOM 1694 C C . CYS A 1 210 ? 2.036 -14.840 -3.310 1.00 73.56 210 CYS A C 1
ATOM 1696 O O . CYS A 1 210 ? 1.583 -15.207 -2.227 1.00 73.56 210 CYS A O 1
ATOM 1698 N N . ARG A 1 211 ? 1.752 -13.640 -3.833 1.00 71.62 211 ARG A N 1
ATOM 1699 C CA . ARG A 1 211 ? 0.903 -12.645 -3.159 1.00 71.62 211 ARG A CA 1
ATOM 1700 C C . ARG A 1 211 ? -0.536 -13.133 -2.989 1.00 71.62 211 ARG A C 1
ATOM 1702 O O . ARG A 1 211 ? -1.066 -13.066 -1.885 1.00 71.62 211 ARG A O 1
ATOM 1709 N N . LEU A 1 212 ? -1.156 -13.652 -4.051 1.00 68.94 212 LEU A N 1
ATOM 1710 C CA . LEU A 1 212 ? -2.531 -14.167 -4.018 1.00 68.94 212 LEU A CA 1
ATOM 1711 C C . LEU A 1 212 ? -2.666 -15.377 -3.095 1.00 68.94 212 LEU A C 1
ATOM 1713 O O . LEU A 1 212 ? -3.631 -15.464 -2.340 1.00 68.94 212 LEU A O 1
ATOM 1717 N N . PHE A 1 213 ? -1.695 -16.293 -3.137 1.00 69.56 213 PHE A N 1
ATOM 1718 C CA . PHE A 1 213 ? -1.623 -17.425 -2.222 1.00 69.56 213 PHE A CA 1
ATOM 1719 C C . PHE A 1 213 ? -1.593 -16.930 -0.779 1.00 69.56 213 PHE A C 1
ATOM 1721 O O . PHE A 1 213 ? -2.466 -17.300 -0.004 1.00 69.56 213 PHE A O 1
ATOM 1728 N N . MET A 1 214 ? -0.660 -16.035 -0.435 1.00 66.94 214 MET A N 1
ATOM 1729 C CA . MET A 1 214 ? -0.567 -15.521 0.933 1.00 66.94 214 MET A CA 1
ATOM 1730 C C . MET A 1 214 ? -1.833 -14.811 1.357 1.00 66.94 214 MET A C 1
ATOM 1732 O O . MET A 1 214 ? -2.326 -15.060 2.447 1.00 66.94 214 MET A O 1
ATOM 1736 N N . ARG A 1 215 ? -2.393 -13.967 0.492 1.00 65.88 215 ARG A N 1
ATOM 1737 C CA . ARG A 1 215 ? -3.625 -13.247 0.787 1.00 65.88 215 ARG A CA 1
ATOM 1738 C C . ARG A 1 215 ? -4.769 -14.206 1.113 1.00 65.88 215 ARG A C 1
ATOM 1740 O O . ARG A 1 215 ? -5.399 -14.045 2.149 1.00 65.88 215 ARG A O 1
ATOM 1747 N N . ARG A 1 216 ? -4.995 -15.228 0.282 1.00 64.94 216 ARG A N 1
ATOM 1748 C CA . ARG A 1 216 ? -6.057 -16.226 0.492 1.00 64.94 216 ARG A CA 1
ATOM 1749 C C . ARG A 1 216 ? -5.831 -17.071 1.738 1.00 64.94 216 ARG A C 1
ATOM 1751 O O . ARG A 1 216 ? -6.765 -17.259 2.510 1.00 64.94 216 ARG A O 1
ATOM 1758 N N . THR A 1 217 ? -4.609 -17.561 1.935 1.00 61.00 217 THR A N 1
ATOM 1759 C CA . THR A 1 217 ? -4.253 -18.384 3.097 1.00 61.00 217 THR A CA 1
ATOM 1760 C C . THR A 1 217 ? -4.384 -17.585 4.389 1.00 61.00 217 THR A C 1
ATOM 1762 O O . THR A 1 217 ? -4.944 -18.077 5.362 1.00 61.00 217 THR A O 1
ATOM 1765 N N . MET A 1 218 ? -3.948 -16.323 4.388 1.00 62.47 218 MET A N 1
ATOM 1766 C CA . MET A 1 218 ? -4.113 -15.432 5.533 1.00 62.47 218 MET A CA 1
ATOM 1767 C C . MET A 1 218 ? -5.589 -15.114 5.777 1.00 62.47 218 MET A C 1
ATOM 1769 O O . MET A 1 218 ? -6.046 -15.235 6.903 1.00 62.47 218 MET A O 1
ATOM 1773 N N . GLU A 1 219 ? -6.367 -14.762 4.749 1.00 61.31 219 GLU A N 1
ATOM 1774 C CA . GLU A 1 219 ? -7.815 -14.528 4.882 1.00 61.31 219 GLU A CA 1
ATOM 1775 C C . GLU A 1 219 ? -8.561 -15.761 5.427 1.00 61.31 219 GLU A C 1
ATOM 1777 O O . GLU A 1 219 ? -9.485 -15.607 6.225 1.00 61.31 219 GLU A O 1
ATOM 1782 N N . ALA A 1 220 ? -8.156 -16.975 5.040 1.00 60.19 220 ALA A N 1
ATOM 1783 C CA . ALA A 1 220 ? -8.691 -18.218 5.595 1.00 60.19 220 ALA A CA 1
ATOM 1784 C C . ALA A 1 220 ? -8.301 -18.407 7.072 1.00 60.19 220 ALA A C 1
ATOM 1786 O O . ALA A 1 220 ? -9.180 -18.645 7.898 1.00 60.19 220 ALA A O 1
ATOM 1787 N N . LEU A 1 221 ? -7.026 -18.192 7.419 1.00 61.38 221 LEU A N 1
ATOM 1788 C CA . LEU A 1 221 ? -6.530 -18.225 8.801 1.00 61.38 221 LEU A CA 1
ATOM 1789 C C . LEU A 1 221 ? -7.268 -17.219 9.703 1.00 61.38 221 LEU A C 1
ATOM 1791 O O . LEU A 1 221 ? -7.652 -17.546 10.823 1.00 61.38 221 LEU A O 1
ATOM 1795 N N . PHE A 1 222 ? -7.527 -16.005 9.208 1.00 64.00 222 PHE A N 1
ATOM 1796 C CA . PHE A 1 222 ? -8.300 -14.991 9.934 1.00 64.00 222 PHE A CA 1
ATOM 1797 C C . PHE A 1 222 ? -9.722 -15.463 10.243 1.00 64.00 222 PHE A C 1
ATOM 1799 O O . PHE A 1 222 ? -10.207 -15.253 11.354 1.00 64.00 222 PHE A O 1
ATOM 1806 N N . ARG A 1 223 ? -10.377 -16.123 9.279 1.00 61.38 223 ARG A N 1
ATOM 1807 C CA . ARG A 1 223 ? -11.726 -16.672 9.465 1.00 61.38 223 ARG A CA 1
ATOM 1808 C C . ARG A 1 223 ? -11.749 -17.851 10.435 1.00 61.38 223 ARG A C 1
ATOM 1810 O O . ARG A 1 223 ? -12.692 -17.953 11.209 1.00 61.38 223 ARG A O 1
ATOM 1817 N N . SER A 1 224 ? -10.748 -18.731 10.405 1.00 59.03 224 SER A N 1
ATOM 1818 C CA . SER A 1 224 ? -10.732 -19.931 11.253 1.00 59.03 224 SER A CA 1
ATOM 1819 C C . SER A 1 224 ? -10.407 -19.622 12.717 1.00 59.03 224 SER A C 1
ATOM 1821 O O . SER A 1 224 ? -10.940 -20.275 13.614 1.00 59.03 224 SER A O 1
ATOM 1823 N N . VAL A 1 225 ? -9.558 -18.618 12.962 1.00 61.78 225 VAL A N 1
ATOM 1824 C CA . VAL A 1 225 ? -9.045 -18.271 14.299 1.00 61.78 225 VAL A CA 1
ATOM 1825 C C . VAL A 1 225 ? -9.854 -17.151 14.983 1.00 61.78 225 VAL A C 1
ATOM 1827 O O . VAL A 1 225 ? -9.593 -16.831 16.135 1.00 61.78 225 VAL A O 1
ATOM 1830 N N . HIS A 1 226 ? -10.869 -16.577 14.321 1.00 59.47 226 HIS A N 1
ATOM 1831 C CA . HIS A 1 226 ? -11.678 -15.460 14.854 1.00 59.47 226 HIS A CA 1
ATOM 1832 C C . HIS A 1 226 ? -10.818 -14.284 15.350 1.00 59.47 226 HIS A C 1
ATOM 1834 O O . HIS A 1 226 ? -11.087 -13.669 16.379 1.00 59.47 226 HIS A O 1
ATOM 1840 N N . LEU A 1 227 ? -9.747 -13.990 14.613 1.00 54.56 227 LEU A N 1
ATOM 1841 C CA . LEU A 1 227 ? -8.814 -12.917 14.941 1.00 54.56 227 LEU A CA 1
ATOM 1842 C C . LEU A 1 227 ? -9.508 -11.556 14.812 1.00 54.56 227 LEU A C 1
ATOM 1844 O O . LEU A 1 227 ? -9.938 -11.173 13.721 1.00 54.56 227 LEU A O 1
ATOM 1848 N N . ASP A 1 228 ? -9.573 -10.833 15.926 1.00 52.88 228 ASP A N 1
ATOM 1849 C CA . ASP A 1 228 ? -10.102 -9.476 16.010 1.00 52.88 228 ASP A CA 1
ATOM 1850 C C . ASP A 1 228 ? -9.337 -8.546 15.035 1.00 52.88 228 ASP A C 1
ATOM 1852 O O . ASP A 1 228 ? -8.102 -8.471 15.076 1.00 52.88 228 ASP A O 1
ATOM 1856 N N . PRO A 1 229 ? -10.025 -7.831 14.124 1.00 44.34 229 PRO A N 1
ATOM 1857 C CA . PRO A 1 229 ? -9.373 -6.991 13.121 1.00 44.34 229 PRO A CA 1
ATOM 1858 C C . PRO A 1 229 ? -8.558 -5.825 13.708 1.00 44.34 229 PRO A C 1
ATOM 1860 O O . PRO A 1 229 ? -7.672 -5.316 13.015 1.00 44.34 229 PRO A O 1
ATOM 1863 N N . TYR A 1 230 ? -8.790 -5.462 14.975 1.00 46.97 230 TYR A N 1
ATOM 1864 C CA . TYR A 1 230 ? -8.138 -4.362 15.694 1.00 46.97 230 TYR A CA 1
ATOM 1865 C C . TYR A 1 230 ? -7.401 -4.820 16.968 1.00 46.97 230 TYR A C 1
ATOM 1867 O O . TYR A 1 230 ? -6.659 -4.049 17.580 1.00 46.97 230 TYR A O 1
ATOM 1875 N N . GLY A 1 231 ? -7.594 -6.070 17.399 1.00 55.22 231 GLY A N 1
ATOM 1876 C CA . GLY A 1 231 ? -6.910 -6.722 18.519 1.00 55.22 231 GLY A CA 1
ATOM 1877 C C . GLY A 1 231 ? -5.955 -7.786 18.015 1.00 55.22 231 GLY A C 1
ATOM 1878 O O . GLY A 1 231 ? -6.372 -8.845 17.567 1.00 55.22 231 GLY A O 1
ATOM 1879 N N . GLY A 1 232 ? -4.655 -7.504 18.048 1.00 62.59 232 GLY A N 1
ATOM 1880 C CA . GLY A 1 232 ? -3.686 -8.548 17.740 1.00 62.59 232 GLY A CA 1
ATOM 1881 C C . GLY A 1 232 ? -3.733 -9.667 18.776 1.00 62.59 232 GLY A C 1
ATOM 1882 O O . GLY A 1 232 ? -4.069 -9.424 19.928 1.00 62.59 232 GLY A O 1
ATOM 1883 N N . ILE A 1 233 ? -3.366 -10.878 18.374 1.00 72.69 233 ILE A N 1
ATOM 1884 C CA . ILE A 1 233 ? -3.338 -12.027 19.273 1.00 72.69 233 ILE A CA 1
ATOM 1885 C C . ILE A 1 233 ? -2.008 -12.095 20.015 1.00 72.69 233 ILE A C 1
ATOM 1887 O O . ILE A 1 233 ? -0.931 -12.033 19.414 1.00 72.69 233 ILE A O 1
ATOM 1891 N N . THR A 1 234 ? -2.071 -12.202 21.334 1.00 80.44 234 THR A N 1
ATOM 1892 C CA . THR A 1 234 ? -0.889 -12.351 22.181 1.00 80.44 234 THR A CA 1
ATOM 1893 C C . THR A 1 234 ? -0.381 -13.791 22.158 1.00 80.44 234 THR A C 1
ATOM 1895 O O . THR A 1 234 ? -1.111 -14.734 21.849 1.00 80.44 234 THR A O 1
ATOM 1898 N N . ARG A 1 235 ? 0.886 -14.006 22.524 1.00 80.88 235 ARG A N 1
ATOM 1899 C CA . ARG A 1 235 ? 1.464 -15.361 22.590 1.00 80.88 235 ARG A CA 1
ATOM 1900 C C . ARG A 1 235 ? 0.667 -16.345 23.478 1.00 80.88 235 ARG A C 1
ATOM 1902 O O . ARG A 1 235 ? 0.552 -17.504 23.081 1.00 80.88 235 ARG A O 1
ATOM 1909 N N . PRO A 1 236 ? 0.132 -15.951 24.653 1.00 79.75 236 PRO A N 1
ATOM 1910 C CA . PRO A 1 236 ? -0.716 -16.826 25.467 1.00 79.75 236 PRO A CA 1
ATOM 1911 C C . PRO A 1 236 ? -2.056 -17.171 24.810 1.00 79.75 236 PRO A C 1
ATOM 1913 O O . PRO A 1 236 ? -2.474 -18.320 24.869 1.00 79.75 236 PRO A O 1
ATOM 1916 N N . GLU A 1 237 ? -2.710 -16.212 24.155 1.00 77.25 237 GLU A N 1
ATOM 1917 C CA . GLU A 1 237 ? -3.963 -16.452 23.420 1.00 77.25 237 GLU A CA 1
ATOM 1918 C C . GLU A 1 237 ? -3.729 -17.339 22.199 1.00 77.25 237 GLU A C 1
ATOM 1920 O O . GLU A 1 237 ? -4.522 -18.233 21.917 1.00 77.25 237 GLU A O 1
ATOM 1925 N N . TRP A 1 238 ? -2.589 -17.158 21.529 1.00 79.44 238 TRP A N 1
ATOM 1926 C CA . TRP A 1 238 ? -2.141 -18.062 20.483 1.00 79.44 238 TRP A CA 1
ATOM 1927 C C . TRP A 1 238 ? -1.999 -19.482 21.025 1.00 79.44 238 TRP A C 1
ATOM 1929 O O . TRP A 1 238 ? -2.579 -20.402 20.468 1.00 79.44 238 TRP A O 1
ATOM 1939 N N . ALA A 1 239 ? -1.300 -19.676 22.147 1.00 82.38 239 ALA A N 1
ATOM 1940 C CA . ALA A 1 239 ? -1.176 -20.989 22.785 1.00 82.38 239 ALA A CA 1
ATOM 1941 C C . ALA A 1 239 ? -2.537 -21.594 23.169 1.00 82.38 239 ALA A C 1
ATOM 1943 O O . ALA A 1 239 ? -2.729 -22.795 23.022 1.00 82.38 239 ALA A O 1
ATOM 1944 N N . LYS A 1 240 ? -3.488 -20.761 23.602 1.00 82.44 240 LYS A N 1
ATOM 1945 C CA . LYS A 1 240 ? -4.829 -21.203 23.983 1.00 82.44 240 LYS A CA 1
ATOM 1946 C C . LYS A 1 240 ? -5.605 -21.816 22.815 1.00 82.44 240 LYS A C 1
ATOM 1948 O O . LYS A 1 240 ? -6.297 -22.794 23.027 1.00 82.44 240 LYS A O 1
ATOM 1953 N N . ILE A 1 241 ? -5.443 -21.314 21.588 1.00 78.38 241 ILE A N 1
ATOM 1954 C CA . ILE A 1 241 ? -6.077 -21.918 20.397 1.00 78.38 241 ILE A CA 1
ATOM 1955 C C . ILE A 1 241 ? -5.618 -23.361 20.193 1.00 78.38 241 ILE A C 1
ATOM 1957 O O . ILE A 1 241 ? -6.420 -24.217 19.843 1.00 78.38 241 ILE A O 1
ATOM 1961 N N . PHE A 1 242 ? -4.334 -23.633 20.434 1.00 82.44 242 PHE A N 1
ATOM 1962 C CA . PHE A 1 242 ? -3.818 -24.996 20.399 1.00 82.44 242 PHE A CA 1
ATOM 1963 C C . PHE A 1 242 ? -4.440 -25.843 21.507 1.00 82.44 242 PHE A C 1
ATOM 1965 O O . PHE A 1 242 ? -4.937 -26.928 21.237 1.00 82.44 242 PHE A O 1
ATOM 1972 N N . ASP A 1 243 ? -4.449 -25.319 22.733 1.00 83.31 243 ASP A N 1
ATOM 1973 C CA . ASP A 1 243 ? -4.984 -26.023 23.899 1.00 83.31 243 ASP A CA 1
ATOM 1974 C C . ASP A 1 243 ? -6.515 -26.273 23.774 1.00 83.31 243 ASP A C 1
ATOM 1976 O O . ASP A 1 243 ? -7.020 -27.248 24.323 1.00 83.31 243 ASP A O 1
ATOM 1980 N N . ASP A 1 244 ? -7.247 -25.422 23.040 1.00 80.50 244 ASP A N 1
ATOM 1981 C CA . ASP A 1 244 ? -8.682 -25.561 22.742 1.00 80.50 244 ASP A CA 1
ATOM 1982 C C . ASP A 1 244 ? -8.955 -26.532 21.573 1.00 80.50 244 ASP A C 1
ATOM 1984 O O . ASP A 1 244 ? -10.035 -27.120 21.506 1.00 80.50 244 ASP A O 1
ATOM 1988 N N . ALA A 1 245 ? -8.003 -26.689 20.647 1.00 79.56 245 ALA A N 1
ATOM 1989 C CA . ALA A 1 245 ? -8.084 -27.639 19.536 1.00 79.56 245 ALA A CA 1
ATOM 1990 C C . ALA A 1 245 ? -7.582 -29.048 19.916 1.00 79.56 245 ALA A C 1
ATOM 1992 O O . ALA A 1 245 ? -7.963 -30.017 19.268 1.00 79.56 245 ALA A O 1
ATOM 1993 N N . ASP A 1 246 ? -6.763 -29.176 20.965 1.00 84.12 246 ASP A N 1
ATOM 1994 C CA . ASP A 1 246 ? -6.290 -30.447 21.538 1.00 84.12 246 ASP A CA 1
ATOM 1995 C C . ASP A 1 246 ? -7.370 -31.063 22.449 1.00 84.12 246 ASP A C 1
ATOM 1997 O O . ASP A 1 246 ? -7.335 -30.973 23.682 1.00 84.12 246 ASP A O 1
ATOM 2001 N N . VAL A 1 247 ? -8.397 -31.645 21.823 1.00 80.50 247 VAL A N 1
ATOM 2002 C CA . VAL A 1 247 ? -9.577 -32.188 22.517 1.00 80.50 247 VAL A CA 1
ATOM 2003 C C . VAL A 1 247 ? -9.203 -33.362 23.427 1.00 80.50 247 VAL A C 1
ATOM 2005 O O . VAL A 1 247 ? -9.751 -33.490 24.530 1.00 80.50 247 VAL A O 1
ATOM 2008 N N . ASN A 1 248 ? -8.278 -34.218 22.985 1.00 81.69 248 ASN A N 1
ATOM 2009 C CA . ASN A 1 248 ? -7.878 -35.425 23.705 1.00 81.69 248 ASN A CA 1
ATOM 2010 C C . ASN A 1 248 ? -6.769 -35.177 24.761 1.00 81.69 248 ASN A C 1
ATOM 2012 O O . ASN A 1 248 ? -6.594 -36.008 25.659 1.00 81.69 248 ASN A O 1
ATOM 2016 N N . LYS A 1 249 ? -6.107 -34.008 24.720 1.00 81.94 249 LYS A N 1
ATOM 2017 C CA . LYS A 1 249 ? -5.038 -33.553 25.627 1.00 81.94 249 LYS A CA 1
ATOM 2018 C C . LYS A 1 249 ? -3.761 -34.388 25.584 1.00 81.94 249 LYS A C 1
ATOM 2020 O O . LYS A 1 249 ? -3.069 -34.501 26.603 1.00 81.94 249 LYS A O 1
ATOM 2025 N N . ASP A 1 250 ? -3.438 -34.970 24.439 1.00 81.62 250 ASP A N 1
ATOM 2026 C CA . ASP A 1 250 ? -2.197 -35.713 24.221 1.00 81.62 250 ASP A CA 1
ATOM 2027 C C . ASP A 1 250 ? -0.997 -34.791 23.902 1.00 81.62 250 ASP A C 1
ATOM 2029 O O . ASP A 1 250 ? 0.146 -35.250 23.824 1.00 81.62 250 ASP A O 1
ATOM 2033 N N . GLY A 1 251 ? -1.229 -33.473 23.813 1.00 76.31 251 GLY A N 1
ATOM 2034 C CA . GLY A 1 251 ? -0.217 -32.468 23.500 1.00 76.31 251 GLY A CA 1
ATOM 2035 C C . GLY A 1 251 ? 0.023 -32.289 21.999 1.00 76.31 251 GLY A C 1
ATOM 2036 O O . GLY A 1 251 ? 0.972 -31.584 21.618 1.00 76.31 251 GLY A O 1
ATOM 2037 N N . VAL A 1 252 ? -0.811 -32.908 21.161 1.00 81.69 252 VAL A N 1
ATOM 2038 C CA . VAL A 1 252 ? -0.721 -32.944 19.707 1.00 81.69 252 VAL A CA 1
ATOM 2039 C C . VAL A 1 252 ? -2.121 -32.820 19.086 1.00 81.69 252 VAL A C 1
ATOM 2041 O O . VAL A 1 252 ? -2.967 -33.684 19.214 1.00 81.69 252 VAL A O 1
ATOM 2044 N N . VAL A 1 253 ? -2.362 -31.779 18.292 1.00 79.56 253 VAL A N 1
ATOM 2045 C CA . VAL A 1 253 ? -3.652 -31.629 17.600 1.00 79.56 253 VAL A CA 1
ATOM 2046 C C . VAL A 1 253 ? -3.634 -32.410 16.292 1.00 79.56 253 VAL A C 1
ATOM 2048 O O . VAL A 1 253 ? -2.818 -32.125 15.413 1.00 79.56 253 VAL A O 1
ATOM 2051 N N . SER A 1 254 ? -4.538 -33.368 16.114 1.00 80.69 254 SER A N 1
ATOM 2052 C CA . SER A 1 254 ? -4.752 -34.047 14.833 1.00 80.69 254 SER A CA 1
ATOM 2053 C C . SER A 1 254 ? -5.585 -33.199 13.862 1.00 80.69 254 SER A C 1
ATOM 2055 O O . SER A 1 254 ? -6.353 -32.316 14.248 1.00 80.69 254 SER A O 1
ATOM 2057 N N . ARG A 1 255 ? -5.482 -33.488 12.559 1.00 71.44 255 ARG A N 1
ATOM 2058 C CA . ARG A 1 255 ? -6.267 -32.785 11.524 1.00 71.44 255 ARG A CA 1
ATOM 2059 C C . ARG A 1 255 ? -7.779 -32.886 11.751 1.00 71.44 255 ARG A C 1
ATOM 2061 O O . ARG A 1 255 ? -8.511 -31.969 11.387 1.00 71.44 255 ARG A O 1
ATOM 2068 N N . GLN A 1 256 ? -8.241 -34.001 12.317 1.00 73.81 256 GLN A N 1
ATOM 2069 C CA . GLN A 1 256 ? -9.653 -34.222 12.612 1.00 73.81 256 GLN A CA 1
ATOM 2070 C C . GLN A 1 256 ? -10.108 -33.391 13.815 1.00 73.81 256 GLN A C 1
ATOM 2072 O O . GLN A 1 256 ? -11.121 -32.710 13.708 1.00 73.81 256 GLN A O 1
ATOM 2077 N N . GLU A 1 257 ? -9.332 -33.357 14.900 1.00 79.56 257 GLU A N 1
ATOM 2078 C CA . GLU A 1 257 ? -9.622 -32.509 16.067 1.00 79.56 257 GLU A CA 1
ATOM 2079 C C . GLU A 1 257 ? -9.648 -31.027 15.692 1.00 79.56 257 GLU A C 1
ATOM 2081 O O . GLU A 1 257 ? -10.562 -30.291 16.071 1.00 79.56 257 GLU A O 1
ATOM 2086 N N . TRP A 1 258 ? -8.711 -30.604 14.838 1.00 76.88 258 TRP A N 1
ATOM 2087 C CA . TRP A 1 258 ? -8.733 -29.258 14.282 1.00 76.88 258 TRP A CA 1
ATOM 2088 C C . TRP A 1 258 ? -10.013 -28.986 13.492 1.00 76.88 258 TRP A C 1
ATOM 2090 O O . TRP A 1 258 ? -10.595 -27.918 13.631 1.00 76.88 258 TRP A O 1
ATOM 2100 N N . GLN A 1 259 ? -10.458 -29.928 12.659 1.00 75.31 259 GLN A N 1
ATOM 2101 C CA . GLN A 1 259 ? -11.652 -29.770 11.827 1.00 75.31 259 GLN A CA 1
ATOM 2102 C C . GLN A 1 259 ? -12.956 -29.782 12.643 1.00 75.31 259 GLN A C 1
ATOM 2104 O O . GLN A 1 259 ? -13.926 -29.113 12.276 1.00 75.31 259 GLN A O 1
ATOM 2109 N N . GLU A 1 260 ? -12.988 -30.542 13.738 1.00 74.56 260 GLU A N 1
ATOM 2110 C CA . GLU A 1 260 ? -14.112 -30.595 14.675 1.00 74.56 260 GLU A CA 1
ATOM 2111 C C . GLU A 1 260 ? -14.272 -29.266 15.428 1.00 74.56 260 GLU A C 1
ATOM 2113 O O . GLU A 1 260 ? -15.398 -28.791 15.598 1.00 74.56 260 GLU A O 1
ATOM 2118 N N . GLN A 1 261 ? -13.158 -28.622 15.790 1.00 70.75 261 GLN A N 1
ATOM 2119 C CA . GLN A 1 261 ? -13.153 -27.338 16.497 1.00 70.75 261 GLN A CA 1
ATOM 2120 C C . GLN A 1 261 ? -13.224 -26.119 15.555 1.00 70.75 261 GLN A C 1
ATOM 2122 O O . GLN A 1 261 ? -13.880 -25.117 15.851 1.00 70.75 261 GLN A O 1
ATOM 2127 N N . HIS A 1 262 ? -12.587 -26.198 14.386 1.00 65.81 262 HIS A N 1
ATOM 2128 C CA . HIS A 1 262 ? -12.493 -25.138 13.386 1.00 65.81 262 HIS A CA 1
ATOM 2129 C C . HIS A 1 262 ? -12.989 -25.657 12.028 1.00 65.81 262 HIS A C 1
ATOM 2131 O O . HIS A 1 262 ? -12.404 -26.555 11.434 1.00 65.81 262 HIS A O 1
ATOM 2137 N N . ARG A 1 263 ? -14.038 -25.040 11.462 1.00 56.75 263 ARG A N 1
ATOM 2138 C CA . ARG A 1 263 ? -14.648 -25.469 10.178 1.00 56.75 263 ARG A CA 1
ATOM 2139 C C . ARG A 1 263 ? -13.698 -25.464 8.964 1.00 56.75 263 ARG A C 1
ATOM 2141 O O . ARG A 1 263 ? -14.083 -25.963 7.909 1.00 56.75 263 ARG A O 1
ATOM 2148 N N . ASP A 1 264 ? -12.512 -24.869 9.082 1.00 58.50 264 ASP A N 1
ATOM 2149 C CA . ASP A 1 264 ? -11.530 -24.718 8.008 1.00 58.50 264 ASP A CA 1
ATOM 2150 C C . ASP A 1 264 ? -10.172 -25.318 8.426 1.00 58.50 264 ASP A C 1
ATOM 2152 O O . ASP A 1 264 ? -9.581 -24.934 9.439 1.00 58.50 264 ASP A O 1
ATOM 2156 N N . VAL A 1 265 ? -9.681 -26.261 7.619 1.00 61.34 265 VAL A N 1
ATOM 2157 C CA . VAL A 1 265 ? -8.413 -26.987 7.814 1.00 61.34 265 VAL A CA 1
ATOM 2158 C C . VAL A 1 265 ? -7.202 -26.250 7.234 1.00 61.34 265 VAL A C 1
ATOM 2160 O O . VAL A 1 265 ? -6.069 -26.635 7.495 1.00 61.34 265 VAL A O 1
ATOM 2163 N N . VAL A 1 266 ? -7.404 -25.154 6.493 1.00 55.81 266 VAL A N 1
ATOM 2164 C CA . VAL A 1 266 ? -6.314 -24.419 5.824 1.00 55.81 266 VAL A CA 1
ATOM 2165 C C . VAL A 1 266 ? -5.283 -23.875 6.819 1.00 55.81 266 VAL A C 1
ATOM 2167 O O . VAL A 1 266 ? -4.096 -23.848 6.512 1.00 55.81 266 VAL A O 1
ATOM 2170 N N . ALA A 1 267 ? -5.708 -23.464 8.015 1.00 58.66 267 ALA A N 1
ATOM 2171 C CA . ALA A 1 267 ? -4.812 -22.994 9.073 1.00 58.66 267 ALA A CA 1
ATOM 2172 C C . ALA A 1 267 ? -3.924 -24.110 9.645 1.00 58.66 267 ALA A C 1
ATOM 2174 O O . ALA A 1 267 ? -2.741 -23.886 9.899 1.00 58.66 267 ALA A O 1
ATOM 2175 N N . PHE A 1 268 ? -4.492 -25.306 9.801 1.00 65.00 268 PHE A N 1
ATOM 2176 C CA . PHE A 1 268 ? -3.775 -26.503 10.227 1.00 65.00 268 PHE A CA 1
ATOM 2177 C C . PHE A 1 268 ? -2.735 -26.910 9.184 1.00 65.00 268 PHE A C 1
ATOM 2179 O O . PHE A 1 268 ? -1.546 -27.012 9.488 1.00 65.00 268 PHE A O 1
ATOM 2186 N N . ASP A 1 269 ? -3.179 -27.018 7.930 1.00 58.34 269 ASP A N 1
ATOM 2187 C CA . ASP A 1 269 ? -2.345 -27.406 6.792 1.00 58.34 269 ASP A CA 1
ATOM 2188 C C . ASP A 1 269 ? -1.278 -26.340 6.452 1.00 58.34 269 ASP A C 1
ATOM 2190 O O . ASP A 1 269 ? -0.280 -26.631 5.803 1.00 58.34 269 ASP A O 1
ATOM 2194 N N . PHE A 1 270 ? -1.459 -25.083 6.877 1.00 58.34 270 PHE A N 1
ATOM 2195 C CA . PHE A 1 270 ? -0.439 -24.037 6.739 1.00 58.34 270 PHE A CA 1
ATOM 2196 C C . PHE A 1 270 ? 0.732 -24.225 7.714 1.00 58.34 270 PHE A C 1
ATOM 2198 O O . PHE A 1 270 ? 1.825 -23.721 7.460 1.00 58.34 270 PHE A O 1
ATOM 2205 N N . ILE A 1 271 ? 0.514 -24.910 8.839 1.00 61.25 271 ILE A N 1
ATOM 2206 C CA . ILE A 1 271 ? 1.491 -25.005 9.929 1.00 61.25 271 ILE A CA 1
ATOM 2207 C C . ILE A 1 271 ? 2.141 -26.391 9.977 1.00 61.25 271 ILE A C 1
ATOM 2209 O O . ILE A 1 271 ? 3.331 -26.471 10.293 1.00 61.25 271 ILE A O 1
ATOM 2213 N N . THR A 1 272 ? 1.422 -27.463 9.622 1.00 55.91 272 THR A N 1
ATOM 2214 C CA . THR A 1 272 ? 1.964 -28.832 9.607 1.00 55.91 272 THR A CA 1
ATOM 2215 C C . THR A 1 272 ? 1.391 -29.709 8.485 1.00 55.91 272 THR A C 1
ATOM 2217 O O . THR A 1 272 ? 0.192 -29.701 8.220 1.00 55.91 272 THR A O 1
ATOM 2220 N N . ASP A 1 273 ? 2.256 -30.542 7.892 1.00 44.03 273 ASP A N 1
ATOM 2221 C CA . ASP A 1 273 ? 1.899 -31.591 6.917 1.00 44.03 273 ASP A CA 1
ATOM 2222 C C . ASP A 1 273 ? 1.895 -32.994 7.552 1.00 44.03 273 ASP A C 1
ATOM 2224 O O . ASP A 1 273 ? 1.589 -33.985 6.888 1.00 44.03 273 ASP A O 1
ATOM 2228 N N . ALA A 1 274 ? 2.259 -33.118 8.835 1.00 55.03 274 ALA A N 1
ATOM 2229 C CA . ALA A 1 274 ? 2.402 -34.416 9.495 1.00 55.03 274 ALA A CA 1
ATOM 2230 C C . ALA A 1 274 ? 1.042 -35.075 9.819 1.00 55.03 274 ALA A C 1
ATOM 2232 O O . ALA A 1 274 ? 0.993 -36.188 10.337 1.00 55.03 274 ALA A O 1
ATOM 2233 N N . GLY A 1 275 ? -0.071 -34.387 9.536 1.00 58.47 275 GLY A N 1
ATOM 2234 C CA . GLY A 1 275 ? -1.417 -34.771 9.979 1.00 58.47 275 GLY A CA 1
ATOM 2235 C C . GLY A 1 275 ? -1.657 -34.519 11.470 1.00 58.47 275 GLY A C 1
ATOM 2236 O O . GLY A 1 275 ? -2.776 -34.702 11.945 1.00 58.47 275 GLY A O 1
ATOM 2237 N N . HIS A 1 276 ? -0.618 -34.065 12.173 1.00 68.62 276 HIS A N 1
ATOM 2238 C CA . HIS A 1 276 ? -0.592 -33.780 13.594 1.00 68.62 276 HIS A CA 1
ATOM 2239 C C . HIS A 1 276 ? 0.285 -32.544 13.863 1.00 68.62 276 HIS A C 1
ATOM 2241 O O . HIS A 1 276 ? 1.298 -32.318 13.190 1.00 68.62 276 HIS A O 1
ATOM 2247 N N . LEU A 1 277 ? -0.143 -31.700 14.795 1.00 75.12 277 LEU A N 1
ATOM 2248 C CA . LEU A 1 277 ? 0.450 -30.409 15.126 1.00 75.12 277 LEU A CA 1
ATOM 2249 C C . LEU A 1 277 ? 0.912 -30.454 16.579 1.00 75.12 277 LEU A C 1
ATOM 2251 O O . LEU A 1 277 ? 0.086 -30.625 17.467 1.00 75.12 277 LEU A O 1
ATOM 2255 N N . SER A 1 278 ? 2.208 -30.277 16.842 1.00 81.12 278 SER A N 1
ATOM 2256 C CA . SER A 1 278 ? 2.697 -30.180 18.220 1.00 81.12 278 SER A CA 1
ATOM 2257 C C . SER A 1 278 ? 2.591 -28.752 18.757 1.00 81.12 278 SER A C 1
ATOM 2259 O O . SER A 1 278 ? 2.630 -27.761 18.014 1.00 81.12 278 SER A O 1
ATOM 2261 N N . ARG A 1 279 ? 2.535 -28.626 20.084 1.00 80.56 279 ARG A N 1
ATOM 2262 C CA . ARG A 1 279 ? 2.495 -27.319 20.754 1.00 80.56 279 ARG A CA 1
ATOM 2263 C C . ARG A 1 279 ? 3.742 -26.474 20.480 1.00 80.56 279 ARG A C 1
ATOM 2265 O O . ARG A 1 279 ? 3.676 -25.244 20.444 1.00 80.56 279 ARG A O 1
ATOM 2272 N N . GLU A 1 280 ? 4.889 -27.123 20.286 1.00 76.94 280 GLU A N 1
ATOM 2273 C CA . GLU A 1 280 ? 6.146 -26.453 19.951 1.00 76.94 280 GLU A CA 1
ATOM 2274 C C . GLU A 1 280 ? 6.107 -25.867 18.532 1.00 76.94 280 GLU A C 1
ATOM 2276 O O . GLU A 1 280 ? 6.473 -24.703 18.347 1.00 76.94 280 GLU A O 1
ATOM 2281 N N . ASP A 1 281 ? 5.569 -26.612 17.561 1.00 71.38 281 ASP A N 1
ATOM 2282 C CA . ASP A 1 281 ? 5.410 -26.156 16.174 1.00 71.38 281 ASP A CA 1
ATOM 2283 C C . ASP A 1 281 ? 4.480 -24.943 16.079 1.00 71.38 281 ASP A C 1
ATOM 2285 O O . ASP A 1 281 ? 4.779 -23.955 15.392 1.00 71.38 281 ASP A O 1
ATOM 2289 N N . TRP A 1 282 ? 3.384 -24.981 16.839 1.00 78.12 282 TRP A N 1
ATOM 2290 C CA . TRP A 1 282 ? 2.414 -23.898 16.922 1.00 78.12 282 TRP A CA 1
ATOM 2291 C C . TRP A 1 282 ? 3.012 -22.622 17.534 1.00 78.12 282 TRP A C 1
ATOM 2293 O O . TRP A 1 282 ? 2.863 -21.525 16.988 1.00 78.12 282 TRP A O 1
ATOM 2303 N N . LEU A 1 283 ? 3.771 -22.733 18.628 1.00 80.50 283 LEU A N 1
ATOM 2304 C CA . LEU A 1 283 ? 4.455 -21.586 19.242 1.00 80.50 283 LEU A CA 1
ATOM 2305 C C . LEU A 1 283 ? 5.624 -21.065 18.393 1.00 80.50 283 LEU A C 1
ATOM 2307 O O . LEU A 1 283 ? 5.914 -19.864 18.401 1.00 80.50 283 LEU A O 1
ATOM 2311 N N . ALA A 1 284 ? 6.293 -21.941 17.645 1.00 72.25 284 ALA A N 1
ATOM 2312 C CA . ALA A 1 284 ? 7.313 -21.543 16.689 1.00 72.25 284 ALA A CA 1
ATOM 2313 C C . ALA A 1 284 ? 6.706 -20.727 15.535 1.00 72.25 284 ALA A C 1
ATOM 2315 O O . ALA A 1 284 ? 7.332 -19.764 15.088 1.00 72.25 284 ALA A O 1
ATOM 2316 N N . ALA A 1 285 ? 5.482 -21.049 15.094 1.00 69.38 285 ALA A N 1
ATOM 2317 C CA . ALA A 1 285 ? 4.753 -20.259 14.101 1.00 69.38 285 ALA A CA 1
ATOM 2318 C C . ALA A 1 285 ? 4.498 -18.825 14.585 1.00 69.38 285 ALA A C 1
ATOM 2320 O O . ALA A 1 285 ? 4.788 -17.883 13.849 1.00 69.38 285 ALA A O 1
ATOM 2321 N N . PHE A 1 286 ? 4.091 -18.647 15.846 1.00 73.81 286 PHE A N 1
ATOM 2322 C CA . PHE A 1 286 ? 3.913 -17.319 16.443 1.00 73.81 286 PHE A CA 1
ATOM 2323 C C . PHE A 1 286 ? 5.180 -16.467 16.345 1.00 73.81 286 PHE A C 1
ATOM 2325 O O . PHE A 1 286 ? 5.154 -15.338 15.866 1.00 73.81 286 PHE A O 1
ATOM 2332 N N . LYS A 1 287 ? 6.320 -17.041 16.744 1.00 70.94 287 LYS A N 1
ATOM 2333 C CA . LYS A 1 287 ? 7.617 -16.354 16.715 1.00 70.94 287 LYS A CA 1
ATOM 2334 C C . LYS A 1 287 ? 8.044 -15.962 15.296 1.00 70.94 287 LYS A C 1
ATOM 2336 O O . LYS A 1 287 ? 8.734 -14.964 15.128 1.00 70.94 287 LYS A O 1
ATOM 2341 N N . ARG A 1 288 ? 7.669 -16.746 14.279 1.00 62.28 288 ARG A N 1
ATOM 2342 C CA . ARG A 1 288 ? 7.941 -16.418 12.868 1.00 62.28 288 ARG A CA 1
ATOM 2343 C C . ARG A 1 288 ? 7.072 -15.263 12.369 1.00 62.28 288 ARG A C 1
ATOM 2345 O O . ARG A 1 288 ? 7.536 -14.467 11.558 1.00 62.28 288 ARG A O 1
ATOM 2352 N N . LEU A 1 289 ? 5.831 -15.194 12.839 1.00 64.19 289 LEU A N 1
ATOM 2353 C CA . LEU A 1 289 ? 4.856 -14.177 12.451 1.00 64.19 289 LEU A CA 1
ATOM 2354 C C . LEU A 1 289 ? 5.082 -12.842 13.193 1.00 64.19 289 LEU A C 1
ATOM 2356 O O . LEU A 1 289 ? 4.744 -11.783 12.668 1.00 64.19 289 LEU A O 1
ATOM 2360 N N . ASP A 1 290 ? 5.708 -12.876 14.373 1.00 68.25 290 ASP A N 1
ATOM 2361 C CA . ASP A 1 290 ? 6.017 -11.715 15.219 1.00 68.25 290 ASP A CA 1
ATOM 2362 C C . ASP A 1 290 ? 7.375 -11.092 14.847 1.00 68.25 290 ASP A C 1
ATOM 2364 O O . ASP A 1 290 ? 8.360 -11.166 15.583 1.00 68.25 290 ASP A O 1
ATOM 2368 N N . ALA A 1 291 ? 7.458 -10.521 13.642 1.00 53.41 291 ALA A N 1
ATOM 2369 C CA . ALA A 1 291 ? 8.722 -10.059 13.062 1.00 53.41 291 ALA A CA 1
ATOM 2370 C C . ALA A 1 291 ? 9.409 -8.916 13.840 1.00 53.41 291 ALA A C 1
ATOM 2372 O O . ALA A 1 291 ? 10.627 -8.763 13.726 1.00 53.41 291 ALA A O 1
ATOM 2373 N N . ASN A 1 292 ? 8.658 -8.117 14.606 1.00 53.88 292 ASN A N 1
ATOM 2374 C CA . ASN A 1 292 ? 9.188 -7.048 15.459 1.00 53.88 292 ASN A CA 1
ATOM 2375 C C . ASN A 1 292 ? 9.395 -7.488 16.921 1.00 53.88 292 ASN A C 1
ATOM 2377 O O . ASN A 1 292 ? 9.996 -6.739 17.691 1.00 53.88 292 ASN A O 1
ATOM 2381 N N . GLY A 1 293 ? 8.970 -8.706 17.279 1.00 62.19 293 GLY A N 1
ATOM 2382 C CA . GLY A 1 293 ? 9.246 -9.337 18.568 1.00 62.19 293 GLY A CA 1
ATOM 2383 C C . GLY A 1 293 ? 8.523 -8.697 19.750 1.00 62.19 293 GLY A C 1
ATOM 2384 O O . GLY A 1 293 ? 9.027 -8.775 20.871 1.00 62.19 293 GLY A O 1
ATOM 2385 N N . ASP A 1 294 ? 7.389 -8.036 19.519 1.00 65.62 294 ASP A N 1
ATOM 2386 C CA . ASP A 1 294 ? 6.638 -7.354 20.579 1.00 65.62 294 ASP A CA 1
ATOM 2387 C C . ASP A 1 294 ? 5.568 -8.241 21.237 1.00 65.62 294 ASP A C 1
ATOM 2389 O O . ASP A 1 294 ? 4.864 -7.803 22.149 1.00 65.62 294 ASP A O 1
ATOM 2393 N N . GLY A 1 295 ? 5.482 -9.509 20.825 1.00 74.06 295 GLY A N 1
ATOM 2394 C CA . GLY A 1 295 ? 4.640 -10.521 21.444 1.00 74.06 295 GLY A CA 1
ATOM 2395 C C . GLY A 1 295 ? 3.166 -10.447 21.053 1.00 74.06 295 GLY A C 1
ATOM 2396 O O . GLY A 1 295 ? 2.360 -11.107 21.718 1.00 74.06 295 GLY A O 1
ATOM 2397 N N . VAL A 1 296 ? 2.809 -9.679 20.011 1.00 73.25 296 VAL A N 1
ATOM 2398 C CA . VAL A 1 296 ? 1.420 -9.466 19.566 1.00 73.25 296 VAL A CA 1
ATOM 2399 C C . VAL A 1 296 ? 1.293 -9.546 18.042 1.00 73.25 296 VAL A C 1
ATOM 2401 O O . VAL A 1 296 ? 1.825 -8.706 17.318 1.00 73.25 296 VAL A O 1
ATOM 2404 N N . LEU A 1 297 ? 0.493 -10.477 17.520 1.00 66.50 297 LEU A N 1
ATOM 2405 C CA . LEU A 1 297 ? 0.256 -10.607 16.079 1.00 66.50 297 LEU A CA 1
ATOM 2406 C C . LEU A 1 297 ? -1.017 -9.872 15.642 1.00 66.50 297 LEU A C 1
ATOM 2408 O O . LEU A 1 297 ? -2.125 -10.332 15.892 1.00 66.50 297 LEU A O 1
ATOM 2412 N N . THR A 1 298 ? -0.874 -8.741 14.951 1.00 65.69 298 THR A N 1
ATOM 2413 C CA . THR A 1 298 ? -1.999 -7.952 14.407 1.00 65.69 298 THR A CA 1
ATOM 2414 C C . THR A 1 298 ? -2.264 -8.272 12.938 1.00 65.69 298 THR A C 1
ATOM 2416 O O . THR A 1 298 ? -1.375 -8.743 12.231 1.00 65.69 298 THR A O 1
ATOM 2419 N N . LYS A 1 299 ? -3.451 -7.931 12.416 1.00 60.59 299 LYS A N 1
ATOM 2420 C CA . LYS A 1 299 ? -3.773 -8.070 10.982 1.00 60.59 299 LYS A CA 1
ATOM 2421 C C . LYS A 1 299 ? -2.753 -7.385 10.062 1.00 60.59 299 LYS A C 1
ATOM 2423 O O . LYS A 1 299 ? -2.385 -7.940 9.028 1.00 60.59 299 LYS A O 1
ATOM 2428 N N . ALA A 1 300 ? -2.247 -6.218 10.463 1.00 54.66 300 ALA A N 1
ATOM 2429 C CA . ALA A 1 300 ? -1.180 -5.508 9.759 1.00 54.66 300 ALA A CA 1
ATOM 2430 C C . ALA A 1 300 ? 0.152 -6.274 9.797 1.00 54.66 300 ALA A C 1
ATOM 2432 O O . ALA A 1 300 ? 0.805 -6.410 8.767 1.00 54.66 300 ALA A O 1
ATOM 2433 N N . LYS A 1 301 ? 0.526 -6.856 10.943 1.00 59.06 301 LYS A N 1
ATOM 2434 C CA . LYS A 1 301 ? 1.740 -7.677 11.060 1.00 59.06 301 LYS A CA 1
ATOM 2435 C C . LYS A 1 301 ? 1.638 -9.003 10.347 1.00 59.06 301 LYS A C 1
ATOM 2437 O O . LYS A 1 301 ? 2.626 -9.428 9.785 1.00 59.06 301 LYS A O 1
ATOM 2442 N N . PHE A 1 302 ? 0.472 -9.629 10.298 1.00 56.41 302 PHE A N 1
ATOM 2443 C CA . PHE A 1 302 ? 0.247 -10.803 9.459 1.00 56.41 302 PHE A CA 1
ATOM 2444 C C . PHE A 1 302 ? 0.399 -10.459 7.969 1.00 56.41 302 PHE A C 1
ATOM 2446 O O . PHE A 1 302 ? 1.032 -11.217 7.239 1.00 56.41 302 PHE A O 1
ATOM 2453 N N . ARG A 1 303 ? -0.077 -9.280 7.527 1.00 53.28 303 ARG A N 1
ATOM 2454 C CA . ARG A 1 303 ? 0.190 -8.747 6.174 1.00 53.28 303 ARG A CA 1
ATOM 2455 C C . ARG A 1 303 ? 1.678 -8.427 5.943 1.00 53.28 303 ARG A C 1
ATOM 2457 O O . ARG A 1 303 ? 2.187 -8.648 4.847 1.00 53.28 303 ARG A O 1
ATOM 2464 N N . LEU A 1 304 ? 2.391 -7.952 6.965 1.00 47.97 304 LEU A N 1
ATOM 2465 C CA . LEU A 1 304 ? 3.833 -7.665 6.908 1.00 47.97 304 LEU A CA 1
ATOM 2466 C C . LEU A 1 304 ? 4.697 -8.945 6.945 1.00 47.97 304 LEU A C 1
ATOM 2468 O O . LEU A 1 304 ? 5.705 -9.053 6.248 1.00 47.97 304 LEU A O 1
ATOM 2472 N N . ALA A 1 305 ? 4.289 -9.926 7.753 1.00 48.00 305 ALA A N 1
ATOM 2473 C CA . ALA A 1 305 ? 4.897 -11.243 7.917 1.00 48.00 305 ALA A CA 1
ATOM 2474 C C . ALA A 1 305 ? 4.656 -12.117 6.684 1.00 48.00 305 ALA A C 1
ATOM 2476 O O . ALA A 1 305 ? 5.516 -12.928 6.337 1.00 48.00 305 ALA A O 1
ATOM 2477 N N . SER A 1 306 ? 3.571 -11.870 5.936 1.00 53.50 306 SER A N 1
ATOM 2478 C CA . SER A 1 306 ? 3.435 -12.292 4.542 1.00 53.50 306 SER A CA 1
ATOM 2479 C C . SER A 1 306 ? 4.348 -11.494 3.607 1.00 53.50 306 SER A C 1
ATOM 2481 O O . SER A 1 306 ? 3.888 -10.910 2.626 1.00 53.50 306 SER A O 1
ATOM 2483 N N . ARG A 1 307 ? 5.652 -11.456 3.923 1.00 54.56 307 ARG A N 1
ATOM 2484 C CA . ARG A 1 307 ? 6.687 -10.759 3.153 1.00 54.56 307 ARG A CA 1
ATOM 2485 C C . ARG A 1 307 ? 6.485 -11.038 1.670 1.00 54.56 307 ARG A C 1
ATOM 2487 O O . ARG A 1 307 ? 6.559 -12.194 1.243 1.00 54.56 307 ARG A O 1
ATOM 2494 N N . SER A 1 308 ? 6.257 -9.986 0.885 1.00 59.69 308 SER A N 1
ATOM 2495 C CA . SER A 1 308 ? 6.242 -10.102 -0.568 1.00 59.69 308 SER A CA 1
ATOM 2496 C C . SER A 1 308 ? 7.562 -10.722 -1.015 1.00 59.69 308 SER A C 1
ATOM 2498 O O . SER A 1 308 ? 8.630 -10.260 -0.610 1.00 59.69 308 SER A O 1
ATOM 2500 N N . ILE A 1 309 ? 7.490 -11.776 -1.825 1.00 71.94 309 ILE A N 1
ATOM 2501 C CA . ILE A 1 309 ? 8.671 -12.386 -2.430 1.00 71.94 309 ILE A CA 1
ATOM 2502 C C . ILE A 1 309 ? 9.513 -11.300 -3.120 1.00 71.94 309 ILE A C 1
ATOM 2504 O O . ILE A 1 309 ? 9.022 -10.592 -3.998 1.00 71.94 309 ILE A O 1
ATOM 2508 N N . ASP A 1 310 ? 10.780 -11.151 -2.721 1.00 75.19 310 ASP A N 1
ATOM 2509 C CA . ASP A 1 310 ? 11.683 -10.232 -3.415 1.00 75.19 310 ASP A CA 1
ATOM 2510 C C . ASP A 1 310 ? 12.178 -10.887 -4.705 1.00 75.19 310 ASP A C 1
ATOM 2512 O O . ASP A 1 310 ? 12.952 -11.854 -4.672 1.00 75.19 310 ASP A O 1
ATOM 2516 N N . VAL A 1 311 ? 11.692 -10.340 -5.819 1.00 80.25 311 VAL A N 1
ATOM 2517 C CA . VAL A 1 311 ? 11.979 -10.754 -7.195 1.00 80.25 311 VAL A CA 1
ATOM 2518 C C . VAL A 1 311 ? 12.612 -9.633 -8.034 1.00 80.25 311 VAL A C 1
ATOM 2520 O O . VAL A 1 311 ? 12.714 -9.752 -9.255 1.00 80.25 311 VAL A O 1
ATOM 2523 N N . ARG A 1 312 ? 13.060 -8.530 -7.414 1.00 79.69 312 ARG A N 1
ATOM 2524 C CA . ARG A 1 312 ? 13.585 -7.348 -8.133 1.00 79.69 312 ARG A CA 1
ATOM 2525 C C . ARG A 1 312 ? 14.781 -7.673 -9.026 1.00 79.69 312 ARG A C 1
ATOM 2527 O O . ARG A 1 312 ? 14.871 -7.151 -10.136 1.00 79.69 312 ARG A O 1
ATOM 2534 N N . THR A 1 313 ? 15.650 -8.583 -8.587 1.00 80.31 313 THR A N 1
ATOM 2535 C CA . THR A 1 313 ? 16.792 -9.064 -9.379 1.00 80.31 313 THR A CA 1
ATOM 2536 C C . THR A 1 313 ? 16.354 -9.722 -10.690 1.00 80.31 313 THR A C 1
ATOM 2538 O O . THR A 1 313 ? 17.033 -9.555 -11.693 1.00 80.31 313 THR A O 1
ATOM 2541 N N . PHE A 1 314 ? 15.205 -10.404 -10.736 1.00 87.25 314 PHE A N 1
ATOM 2542 C CA . PHE A 1 314 ? 14.717 -11.060 -11.957 1.00 87.25 314 PHE A CA 1
ATOM 2543 C C . PHE A 1 314 ? 14.142 -10.071 -12.971 1.00 87.25 314 PHE A C 1
ATOM 2545 O O . PHE A 1 314 ? 14.379 -10.222 -14.170 1.00 87.25 314 PHE A O 1
ATOM 2552 N N . TYR A 1 315 ? 13.474 -9.008 -12.507 1.00 86.25 315 TYR A N 1
ATOM 2553 C CA . TYR A 1 315 ? 13.129 -7.889 -13.389 1.00 86.25 315 TYR A CA 1
ATOM 2554 C C . TYR A 1 315 ? 14.389 -7.228 -13.955 1.00 86.25 315 TYR A C 1
ATOM 2556 O O . TYR A 1 315 ? 14.426 -6.926 -15.142 1.00 86.25 315 TYR A O 1
ATOM 2564 N N . ALA A 1 316 ? 15.441 -7.074 -13.144 1.00 83.69 316 ALA A N 1
ATOM 2565 C CA . ALA A 1 316 ? 16.712 -6.540 -13.619 1.00 83.69 316 ALA A CA 1
ATOM 2566 C C . ALA A 1 316 ? 17.412 -7.455 -14.634 1.00 83.69 316 ALA A C 1
ATOM 2568 O O . ALA A 1 316 ? 17.895 -6.948 -15.639 1.00 83.69 316 ALA A O 1
ATOM 2569 N N . ILE A 1 317 ? 17.416 -8.779 -14.425 1.00 89.50 317 ILE A N 1
ATOM 2570 C CA . ILE A 1 317 ? 17.922 -9.756 -15.408 1.00 89.50 317 ILE A CA 1
ATOM 2571 C C . ILE A 1 317 ? 17.187 -9.588 -16.744 1.00 89.50 317 ILE A C 1
ATOM 2573 O O . ILE A 1 317 ? 17.830 -9.503 -17.788 1.00 89.50 317 ILE A O 1
ATOM 2577 N N . GLY A 1 318 ? 15.854 -9.468 -16.715 1.00 91.38 318 GLY A N 1
ATOM 2578 C CA . GLY A 1 318 ? 15.054 -9.216 -17.915 1.00 91.38 318 GLY A CA 1
ATOM 2579 C C . GLY A 1 318 ? 15.402 -7.894 -18.611 1.00 91.38 318 GLY A C 1
ATOM 2580 O O . GLY A 1 318 ? 15.572 -7.870 -19.830 1.00 91.38 318 GLY A O 1
ATOM 2581 N N . THR A 1 319 ? 15.589 -6.809 -17.849 1.00 88.31 319 THR A N 1
ATOM 2582 C CA . THR A 1 319 ? 16.071 -5.521 -18.378 1.00 88.31 319 THR A CA 1
ATOM 2583 C C . THR A 1 319 ? 17.461 -5.652 -19.005 1.00 88.31 319 THR A C 1
ATOM 2585 O O . THR A 1 319 ? 17.707 -5.075 -20.061 1.00 88.31 319 THR A O 1
ATOM 2588 N N . THR A 1 320 ? 18.372 -6.416 -18.395 1.00 88.00 320 THR A N 1
ATOM 2589 C CA . THR A 1 320 ? 19.724 -6.625 -18.929 1.00 88.00 320 THR A CA 1
ATOM 2590 C C . THR A 1 320 ? 19.728 -7.497 -20.184 1.00 88.00 320 THR A C 1
ATOM 2592 O O . THR A 1 320 ? 20.537 -7.230 -21.059 1.00 88.00 320 THR A O 1
ATOM 2595 N N . PHE A 1 321 ? 18.807 -8.455 -20.353 1.00 93.25 321 PHE A N 1
ATOM 2596 C CA . PHE A 1 321 ? 18.635 -9.145 -21.643 1.00 93.25 321 PHE A CA 1
ATOM 2597 C C . PHE A 1 321 ? 18.257 -8.170 -22.761 1.00 93.25 321 PHE A C 1
ATOM 2599 O O . PHE A 1 321 ? 18.852 -8.197 -23.831 1.00 93.25 321 PHE A O 1
ATOM 2606 N N . ILE A 1 322 ? 17.319 -7.254 -22.510 1.00 92.00 322 ILE A N 1
ATOM 2607 C CA . ILE A 1 322 ? 16.966 -6.226 -23.501 1.00 92.00 322 ILE A CA 1
ATOM 2608 C C . ILE A 1 322 ? 18.178 -5.327 -23.795 1.00 92.00 322 ILE A C 1
ATOM 2610 O O . ILE A 1 322 ? 18.443 -5.010 -24.951 1.00 92.00 322 ILE A O 1
ATOM 2614 N N . ALA A 1 323 ? 18.933 -4.946 -22.762 1.00 88.88 323 ALA A N 1
ATOM 2615 C CA . ALA A 1 323 ? 20.140 -4.134 -22.906 1.00 88.88 323 ALA A CA 1
ATOM 2616 C C . ALA A 1 323 ? 21.244 -4.835 -23.706 1.00 88.88 323 ALA A C 1
ATOM 2618 O O . ALA A 1 323 ? 21.869 -4.192 -24.541 1.00 88.88 323 ALA A O 1
ATOM 2619 N N . GLU A 1 324 ? 21.443 -6.135 -23.481 1.00 91.44 324 GLU A N 1
ATOM 2620 C CA . GLU A 1 324 ? 22.329 -7.000 -24.265 1.00 91.44 324 GLU A CA 1
ATOM 2621 C C . GLU A 1 324 ? 21.904 -7.012 -25.731 1.00 91.44 324 GLU A C 1
ATOM 2623 O O . GLU A 1 324 ? 22.713 -6.698 -26.595 1.00 91.44 324 GLU A O 1
ATOM 2628 N N . GLY A 1 325 ? 20.612 -7.219 -26.012 1.00 92.44 325 GLY A N 1
ATOM 2629 C CA . GLY A 1 325 ? 20.088 -7.136 -27.375 1.00 92.44 325 GLY A CA 1
ATOM 2630 C C . GLY A 1 325 ? 20.392 -5.792 -28.045 1.00 92.44 325 GLY A C 1
ATOM 2631 O O . GLY A 1 325 ? 20.840 -5.769 -29.185 1.00 92.44 325 GLY A O 1
ATOM 2632 N N . VAL A 1 326 ? 20.210 -4.661 -27.351 1.00 90.19 326 VAL A N 1
ATOM 2633 C CA . VAL A 1 326 ? 20.538 -3.334 -27.916 1.00 90.19 326 VAL A CA 1
ATOM 2634 C C . VAL A 1 326 ? 22.050 -3.128 -28.068 1.00 90.19 326 VAL A C 1
ATOM 2636 O O . VAL A 1 326 ? 22.491 -2.587 -29.080 1.00 90.19 326 VAL A O 1
ATOM 2639 N N . GLY A 1 327 ? 22.851 -3.535 -27.081 1.00 88.12 327 GLY A N 1
ATOM 2640 C CA . GLY A 1 327 ? 24.312 -3.422 -27.111 1.00 88.12 327 GLY A CA 1
ATOM 2641 C C . GLY A 1 327 ? 24.926 -4.226 -28.253 1.00 88.12 327 GLY A C 1
ATOM 2642 O O . GLY A 1 327 ? 25.733 -3.693 -29.017 1.00 88.12 327 GLY A O 1
ATOM 2643 N N . SER A 1 328 ? 24.449 -5.454 -28.436 1.00 90.25 328 SER A N 1
ATOM 2644 C CA . SER A 1 328 ? 24.829 -6.325 -29.540 1.00 90.25 328 SER A CA 1
ATOM 2645 C C . SER A 1 328 ? 24.389 -5.767 -30.897 1.00 90.25 328 SER A C 1
ATOM 2647 O O . SER A 1 328 ? 25.195 -5.683 -31.822 1.00 90.25 328 SER A O 1
ATOM 2649 N N . MET A 1 329 ? 23.157 -5.248 -31.020 1.00 90.69 329 MET A N 1
ATOM 2650 C CA . MET A 1 329 ? 22.720 -4.543 -32.239 1.00 90.69 329 MET A CA 1
ATOM 2651 C C . MET A 1 329 ? 23.632 -3.358 -32.581 1.00 90.69 329 MET A C 1
ATOM 2653 O O . MET A 1 329 ? 23.940 -3.134 -33.752 1.00 90.69 329 MET A O 1
ATOM 2657 N N . CYS A 1 330 ? 24.065 -2.596 -31.569 1.00 89.12 330 CYS A N 1
ATOM 2658 C CA . CYS A 1 330 ? 25.021 -1.510 -31.755 1.00 89.12 330 CYS A CA 1
ATOM 2659 C C . CYS A 1 330 ? 26.361 -2.040 -32.266 1.00 89.12 330 CYS A C 1
ATOM 2661 O O . CYS A 1 330 ? 26.892 -1.453 -33.196 1.00 89.12 330 CYS A O 1
ATOM 2663 N N . TYR A 1 331 ? 26.898 -3.131 -31.713 1.00 88.62 331 TYR A N 1
ATOM 2664 C CA . TYR A 1 331 ? 28.133 -3.753 -32.205 1.00 88.62 331 TYR A CA 1
ATOM 2665 C C . TYR A 1 331 ? 28.013 -4.203 -33.671 1.00 88.62 331 TYR A C 1
ATOM 2667 O O . TYR A 1 331 ? 28.839 -3.827 -34.504 1.00 88.62 331 TYR A O 1
ATOM 2675 N N . HIS A 1 332 ? 26.935 -4.915 -34.009 1.00 90.00 332 HIS A N 1
ATOM 2676 C CA . HIS A 1 332 ? 26.702 -5.486 -35.341 1.00 90.00 332 HIS A CA 1
ATOM 2677 C C . HIS A 1 332 ? 26.441 -4.457 -36.448 1.00 90.00 332 HIS A C 1
ATOM 2679 O O . HIS A 1 332 ? 26.463 -4.805 -37.626 1.00 90.00 332 HIS A O 1
ATOM 2685 N N . LEU A 1 333 ? 26.265 -3.176 -36.108 1.00 90.00 333 LEU A N 1
ATOM 2686 C CA . LEU A 1 333 ? 26.221 -2.086 -37.088 1.00 90.00 333 LEU A CA 1
ATOM 2687 C C . LEU A 1 333 ? 27.594 -1.775 -37.715 1.00 90.00 333 LEU A C 1
ATOM 2689 O O . LEU A 1 333 ? 27.644 -1.260 -38.831 1.00 90.00 333 LEU A O 1
ATOM 2693 N N . CYS A 1 334 ? 28.692 -2.005 -36.992 1.00 89.12 334 CYS A N 1
ATOM 2694 C CA . CYS A 1 334 ? 30.061 -1.983 -37.517 1.00 89.12 334 CYS A CA 1
ATOM 2695 C C . CYS A 1 334 ? 30.985 -2.702 -36.519 1.00 89.12 334 CYS A C 1
ATOM 2697 O O . CYS A 1 334 ? 31.550 -2.058 -35.621 1.00 89.12 334 CYS A O 1
ATOM 2699 N N . PRO A 1 335 ? 31.124 -4.033 -36.657 1.00 89.00 335 PRO A N 1
ATOM 2700 C CA . PRO A 1 335 ? 31.967 -4.830 -35.780 1.00 89.00 335 PRO A CA 1
ATOM 2701 C C . PRO A 1 335 ? 33.430 -4.415 -35.905 1.00 89.00 335 PRO A C 1
ATOM 2703 O O . PRO A 1 335 ? 33.947 -4.295 -37.016 1.00 89.00 335 PRO A O 1
ATOM 2706 N N . SER A 1 336 ? 34.102 -4.210 -34.775 1.00 84.38 336 SER A N 1
ATOM 2707 C CA . SER A 1 336 ? 35.537 -3.939 -34.680 1.00 84.38 336 SER A CA 1
ATOM 2708 C C . SER A 1 336 ? 36.096 -4.456 -33.351 1.00 84.38 336 SER A C 1
ATOM 2710 O O . SER A 1 336 ? 35.342 -4.826 -32.447 1.00 84.38 336 SER A O 1
ATOM 2712 N N . VAL A 1 337 ? 37.424 -4.486 -33.216 1.00 78.44 337 VAL A N 1
ATOM 2713 C CA . VAL A 1 337 ? 38.086 -4.902 -31.966 1.00 78.44 337 VAL A CA 1
ATOM 2714 C C . VAL A 1 337 ? 37.722 -3.947 -30.821 1.00 78.44 337 VAL A C 1
ATOM 2716 O O . VAL A 1 337 ? 37.508 -4.372 -29.688 1.00 78.44 337 VAL A O 1
ATOM 2719 N N . GLU A 1 338 ? 37.578 -2.654 -31.118 1.00 76.75 338 GLU A N 1
ATOM 2720 C CA . GLU A 1 338 ? 37.198 -1.625 -30.151 1.00 76.75 338 GLU A CA 1
ATOM 2721 C C . GLU A 1 338 ? 35.725 -1.722 -29.739 1.00 76.75 338 GLU A C 1
ATOM 2723 O O . GLU A 1 338 ? 35.401 -1.513 -28.568 1.00 76.75 338 GLU A O 1
ATOM 2728 N N . THR A 1 339 ? 34.832 -2.036 -30.684 1.00 80.19 339 THR A N 1
ATOM 2729 C CA . THR A 1 339 ? 33.380 -2.080 -30.449 1.00 80.19 339 THR A CA 1
ATOM 2730 C C . THR A 1 339 ? 32.903 -3.410 -29.870 1.00 80.19 339 THR A C 1
ATOM 2732 O O . THR A 1 339 ? 31.797 -3.460 -29.334 1.00 80.19 339 THR A O 1
ATOM 2735 N N . PHE A 1 340 ? 33.737 -4.458 -29.884 1.00 77.31 340 PHE A N 1
ATOM 2736 C CA . PHE A 1 340 ? 33.436 -5.793 -29.338 1.00 77.31 340 PHE A CA 1
ATOM 2737 C C . PHE A 1 340 ? 32.960 -5.775 -27.874 1.00 77.31 340 PHE A C 1
ATOM 2739 O O . PHE A 1 340 ? 32.180 -6.614 -27.428 1.00 77.31 340 PHE A O 1
ATOM 2746 N N . GLN A 1 341 ? 33.374 -4.767 -27.109 1.00 73.19 341 GLN A N 1
ATOM 2747 C CA . GLN A 1 341 ? 32.946 -4.587 -25.723 1.00 73.19 341 GLN A CA 1
ATOM 2748 C C . GLN A 1 341 ? 31.432 -4.356 -25.585 1.00 73.19 341 GLN A C 1
ATOM 2750 O O . GLN A 1 341 ? 30.861 -4.666 -24.540 1.00 73.19 341 GLN A O 1
ATOM 2755 N N . PHE A 1 342 ? 30.771 -3.812 -26.611 1.00 79.62 342 PHE A N 1
ATOM 2756 C CA . PHE A 1 342 ? 29.331 -3.539 -26.582 1.00 79.62 342 PHE A CA 1
ATOM 2757 C C . PHE A 1 342 ? 28.480 -4.817 -26.647 1.00 79.62 342 PHE A C 1
ATOM 2759 O O . PHE A 1 342 ? 27.370 -4.806 -26.123 1.00 79.62 342 PHE A O 1
ATOM 2766 N N . ASP A 1 343 ? 29.042 -5.903 -27.188 1.00 76.38 343 ASP A N 1
ATOM 2767 C CA . ASP A 1 343 ? 28.452 -7.250 -27.284 1.00 76.38 343 ASP A CA 1
ATOM 2768 C C . ASP A 1 343 ? 28.782 -8.139 -26.063 1.00 76.38 343 ASP A C 1
ATOM 2770 O O . ASP A 1 343 ? 28.308 -9.254 -25.935 1.00 76.38 343 ASP A O 1
ATOM 2774 N N . THR A 1 344 ? 29.645 -7.676 -25.148 1.00 79.31 344 THR A N 1
ATOM 2775 C CA . THR A 1 344 ? 30.107 -8.472 -23.986 1.00 79.31 344 THR A CA 1
ATOM 2776 C C . THR A 1 344 ? 29.815 -7.814 -22.636 1.00 79.31 344 THR A C 1
ATOM 2778 O O . THR A 1 344 ? 29.737 -8.488 -21.605 1.00 79.31 344 THR A O 1
ATOM 2781 N N . CYS A 1 345 ? 29.623 -6.492 -22.611 1.00 81.62 345 CYS A N 1
ATOM 2782 C CA . CYS A 1 345 ? 29.385 -5.711 -21.397 1.00 81.62 345 CYS A CA 1
ATOM 2783 C C . CYS A 1 345 ? 28.147 -6.187 -20.619 1.00 81.62 345 CYS A C 1
ATOM 2785 O O . CYS A 1 345 ? 28.218 -6.384 -19.399 1.00 81.62 345 CYS A O 1
ATOM 2787 N N . PHE A 1 346 ? 27.024 -6.413 -21.310 1.00 86.06 346 PHE A N 1
ATOM 2788 C CA . PHE A 1 346 ? 25.785 -6.831 -20.659 1.00 86.06 346 PHE A CA 1
ATOM 2789 C C . PHE A 1 346 ? 25.733 -8.341 -20.414 1.00 86.06 346 PHE A C 1
ATOM 2791 O O . PHE A 1 346 ? 25.171 -8.739 -19.395 1.00 86.06 346 PHE A O 1
ATOM 2798 N N . MET A 1 347 ? 26.442 -9.170 -21.188 1.00 88.50 347 MET A N 1
ATOM 2799 C CA . MET A 1 347 ? 26.713 -10.571 -20.837 1.00 88.50 347 MET A CA 1
ATOM 2800 C C . MET A 1 347 ? 27.378 -10.714 -19.457 1.00 88.50 347 MET A C 1
ATOM 2802 O O . MET A 1 347 ? 26.965 -11.543 -18.639 1.00 88.50 347 MET A O 1
ATOM 2806 N N . ILE A 1 348 ? 28.372 -9.870 -19.151 1.00 84.38 348 ILE A N 1
ATOM 2807 C CA . ILE A 1 348 ? 29.011 -9.831 -17.824 1.00 84.38 348 ILE A CA 1
ATOM 2808 C C . ILE A 1 348 ? 27.987 -9.434 -16.752 1.00 84.38 348 ILE A C 1
ATOM 2810 O O . ILE A 1 348 ? 27.936 -10.050 -15.680 1.00 84.38 348 ILE A O 1
ATOM 2814 N N . SER A 1 349 ? 27.153 -8.427 -17.029 1.00 85.00 349 SER A N 1
ATOM 2815 C CA . SER A 1 349 ? 26.090 -7.993 -16.117 1.00 85.00 349 SER A CA 1
ATOM 2816 C C . SER A 1 349 ? 25.048 -9.089 -15.867 1.00 85.00 349 SER A C 1
ATOM 2818 O O . SER A 1 349 ? 24.663 -9.298 -14.716 1.00 85.00 349 SER A O 1
ATOM 2820 N N . ILE A 1 350 ? 24.651 -9.841 -16.899 1.00 89.44 350 ILE A N 1
ATOM 2821 C CA . ILE A 1 350 ? 23.760 -11.006 -16.802 1.00 89.44 350 ILE A CA 1
ATOM 2822 C C . ILE A 1 350 ? 24.362 -12.046 -15.854 1.00 89.44 350 ILE A C 1
ATOM 2824 O O . ILE A 1 350 ? 23.694 -12.463 -14.907 1.00 89.44 350 ILE A O 1
ATOM 2828 N N . ALA A 1 351 ? 25.631 -12.421 -16.049 1.00 88.00 351 ALA A N 1
ATOM 2829 C CA . ALA A 1 351 ? 26.302 -13.414 -15.207 1.00 88.00 351 ALA A CA 1
ATOM 2830 C C . ALA A 1 351 ? 26.338 -12.996 -13.725 1.00 88.00 351 ALA A C 1
ATOM 2832 O O . ALA A 1 351 ? 26.110 -13.811 -12.826 1.00 88.00 351 ALA A O 1
ATOM 2833 N N . HIS A 1 352 ? 26.558 -11.710 -13.444 1.00 83.44 352 HIS A N 1
ATOM 2834 C CA . HIS A 1 352 ? 26.578 -11.204 -12.072 1.00 83.44 352 HIS A CA 1
ATOM 2835 C C . HIS A 1 352 ? 25.189 -11.155 -11.435 1.00 83.44 352 HIS A C 1
ATOM 2837 O O . HIS A 1 352 ? 25.028 -11.572 -10.287 1.00 83.44 352 HIS A O 1
ATOM 2843 N N . LEU A 1 353 ? 24.175 -10.690 -12.167 1.00 85.38 353 LEU A N 1
ATOM 2844 C CA . LEU A 1 353 ? 22.802 -10.668 -11.664 1.00 85.38 353 LEU A CA 1
ATOM 2845 C C . LEU A 1 353 ? 22.284 -12.090 -11.405 1.00 85.38 353 LEU A C 1
ATOM 2847 O O . LEU A 1 353 ? 21.673 -12.330 -10.365 1.00 85.38 353 LEU A O 1
ATOM 2851 N N . LEU A 1 354 ? 22.605 -13.051 -12.278 1.00 88.69 354 LEU A N 1
ATOM 2852 C CA . LEU A 1 354 ? 22.310 -14.473 -12.070 1.00 88.69 354 LEU A CA 1
ATOM 2853 C C . LEU A 1 354 ? 23.042 -15.050 -10.850 1.00 88.69 354 LEU A C 1
ATOM 2855 O O . LEU A 1 354 ? 22.445 -15.798 -10.077 1.00 88.69 354 LEU A O 1
ATOM 2859 N N . THR A 1 355 ? 24.297 -14.653 -10.617 1.00 85.19 355 THR A N 1
ATOM 2860 C CA . THR A 1 355 ? 25.066 -15.041 -9.417 1.00 85.19 355 THR A CA 1
ATOM 2861 C C . THR A 1 355 ? 24.361 -14.623 -8.124 1.00 85.19 355 THR A C 1
ATOM 2863 O O . THR A 1 355 ? 24.405 -15.334 -7.118 1.00 85.19 355 THR A O 1
ATOM 2866 N N . MET A 1 356 ? 23.684 -13.475 -8.151 1.00 79.50 356 MET A N 1
ATOM 2867 C CA . MET A 1 356 ? 23.009 -12.885 -6.994 1.00 79.50 356 MET A CA 1
ATOM 2868 C C . MET A 1 356 ? 21.506 -13.178 -6.938 1.00 79.50 356 MET A C 1
ATOM 2870 O O . MET A 1 356 ? 20.856 -12.788 -5.969 1.00 79.50 356 MET A O 1
ATOM 2874 N N . ALA A 1 357 ? 20.946 -13.876 -7.929 1.00 83.88 357 ALA A N 1
ATOM 2875 C CA . ALA A 1 357 ? 19.504 -14.091 -8.065 1.00 83.88 357 ALA A CA 1
ATOM 2876 C C . ALA A 1 357 ? 18.874 -14.840 -6.875 1.00 83.88 357 ALA A C 1
ATOM 2878 O O . ALA A 1 357 ? 17.704 -14.636 -6.557 1.00 83.88 357 ALA A O 1
ATOM 2879 N N . LEU A 1 358 ? 19.655 -15.686 -6.192 1.00 80.06 358 LEU A N 1
ATOM 2880 C CA . LEU A 1 358 ? 19.225 -16.418 -4.993 1.00 80.06 358 LEU A CA 1
ATOM 2881 C C . LEU A 1 358 ? 19.664 -15.766 -3.674 1.00 80.06 358 LEU A C 1
ATOM 2883 O O . LEU A 1 358 ? 19.328 -16.287 -2.612 1.00 80.06 358 LEU A O 1
ATOM 2887 N N . ALA A 1 359 ? 20.381 -14.638 -3.707 1.00 72.88 359 ALA A N 1
ATOM 2888 C CA . ALA A 1 359 ? 20.797 -13.946 -2.490 1.00 72.88 359 ALA A CA 1
ATOM 2889 C C . ALA A 1 359 ? 19.582 -13.408 -1.707 1.00 72.88 359 ALA A C 1
ATOM 2891 O O . ALA A 1 359 ? 18.539 -13.066 -2.274 1.00 72.88 359 ALA A O 1
ATOM 2892 N N . ASP A 1 360 ? 19.690 -13.363 -0.379 1.00 63.12 360 ASP A N 1
ATOM 2893 C CA . ASP A 1 360 ? 18.640 -12.809 0.472 1.00 63.12 360 ASP A CA 1
ATOM 2894 C C . ASP A 1 360 ? 18.847 -11.303 0.661 1.00 63.12 360 ASP A C 1
ATOM 2896 O O . ASP A 1 360 ? 19.785 -10.866 1.326 1.00 63.12 360 ASP A O 1
ATOM 2900 N N . TRP A 1 361 ? 17.961 -10.520 0.052 1.00 60.41 361 TRP A N 1
ATOM 2901 C CA . TRP A 1 361 ? 17.935 -9.060 0.122 1.00 60.41 361 TRP A CA 1
ATOM 2902 C C . TRP A 1 361 ? 16.862 -8.539 1.087 1.00 60.41 361 TRP A C 1
ATOM 2904 O O . TRP A 1 361 ? 16.715 -7.333 1.243 1.00 60.41 361 TRP A O 1
ATOM 2914 N N . SER A 1 362 ? 16.122 -9.426 1.767 1.00 49.88 362 SER A N 1
ATOM 2915 C CA . SER A 1 362 ? 14.944 -9.075 2.577 1.00 49.88 362 SER A CA 1
ATOM 2916 C C . SER A 1 362 ? 15.256 -8.394 3.919 1.00 49.88 362 SER A C 1
ATOM 2918 O O . SER A 1 362 ? 14.368 -8.250 4.762 1.00 49.88 362 SER A O 1
ATOM 2920 N N . GLN A 1 363 ? 16.508 -7.984 4.153 1.00 51.06 363 GLN A N 1
ATOM 2921 C CA . GLN A 1 363 ? 16.878 -7.292 5.383 1.00 51.06 363 GLN A CA 1
ATOM 2922 C C . GLN A 1 363 ? 16.428 -5.817 5.353 1.00 51.06 363 GLN A C 1
ATOM 2924 O O . GLN A 1 363 ? 16.756 -5.115 4.394 1.00 51.06 363 GLN A O 1
ATOM 2929 N N . PRO A 1 364 ? 15.771 -5.310 6.420 1.00 40.53 364 PRO A N 1
ATOM 2930 C CA . PRO A 1 364 ? 15.159 -3.971 6.466 1.00 40.53 364 PRO A CA 1
ATOM 2931 C C . PRO A 1 364 ? 16.090 -2.789 6.135 1.00 40.53 364 PRO A C 1
ATOM 2933 O O . PRO 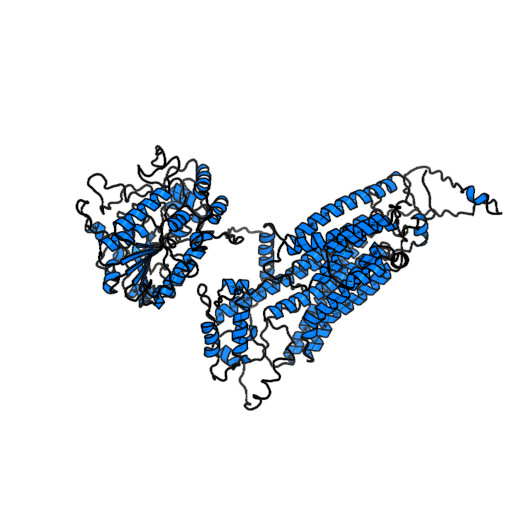A 1 364 ? 15.627 -1.732 5.731 1.00 40.53 364 PRO A O 1
ATOM 2936 N N . ASN A 1 365 ? 17.410 -2.961 6.261 1.00 42.78 365 ASN A N 1
ATOM 2937 C CA . ASN A 1 365 ? 18.404 -1.899 6.060 1.00 42.78 365 ASN A CA 1
ATOM 2938 C C . ASN A 1 365 ? 19.023 -1.862 4.643 1.00 42.78 365 ASN A C 1
ATOM 2940 O O . ASN A 1 365 ? 20.024 -1.173 4.434 1.00 42.78 365 ASN A O 1
ATOM 2944 N N . CYS A 1 366 ? 18.507 -2.635 3.677 1.00 48.72 366 CYS A N 1
ATOM 2945 C CA . CYS A 1 366 ? 19.211 -2.923 2.416 1.00 48.72 366 CYS A CA 1
ATOM 2946 C C . CYS A 1 366 ? 18.455 -2.595 1.111 1.00 48.72 366 CYS A C 1
ATOM 2948 O O . CYS A 1 366 ? 18.815 -3.143 0.075 1.00 48.72 366 CYS A O 1
ATOM 2950 N N . ASP A 1 367 ? 17.477 -1.685 1.091 1.00 57.03 367 ASP A N 1
ATOM 2951 C CA . ASP A 1 367 ? 16.572 -1.610 -0.076 1.00 57.03 367 ASP A CA 1
ATOM 2952 C C . ASP A 1 367 ? 17.037 -0.711 -1.251 1.00 57.03 367 ASP A C 1
ATOM 2954 O O . ASP A 1 367 ? 16.839 -1.056 -2.413 1.00 57.03 367 ASP A O 1
ATOM 2958 N N . SER A 1 368 ? 17.745 0.399 -1.002 1.00 56.03 368 SER A N 1
ATOM 2959 C CA . SER A 1 368 ? 18.265 1.299 -2.063 1.00 56.03 368 SER A CA 1
ATOM 2960 C C . SER A 1 368 ? 19.782 1.481 -1.997 1.00 56.03 368 SER A C 1
ATOM 2962 O O . SER A 1 368 ? 20.486 1.433 -3.008 1.00 56.03 368 SER A O 1
ATOM 2964 N N . THR A 1 369 ? 20.314 1.597 -0.783 1.00 58.22 369 THR A N 1
ATOM 2965 C CA . THR A 1 369 ? 21.745 1.757 -0.529 1.00 58.22 369 THR A CA 1
ATOM 2966 C C . THR A 1 369 ? 22.547 0.516 -0.924 1.00 58.22 369 THR A C 1
ATOM 2968 O O . THR A 1 369 ? 23.661 0.656 -1.417 1.00 58.22 369 THR A O 1
ATOM 2971 N N . ALA A 1 370 ? 22.020 -0.700 -0.739 1.00 59.31 370 ALA A N 1
ATOM 2972 C CA . ALA A 1 370 ? 22.731 -1.929 -1.111 1.00 59.31 370 ALA A CA 1
ATOM 2973 C C . ALA A 1 370 ? 22.777 -2.130 -2.635 1.00 59.31 370 ALA A C 1
ATOM 2975 O O . ALA A 1 370 ? 23.824 -2.477 -3.177 1.00 59.31 370 ALA A O 1
ATOM 2976 N N . ALA A 1 371 ? 21.676 -1.816 -3.324 1.00 59.94 371 ALA A N 1
ATOM 2977 C CA . ALA A 1 371 ? 21.603 -1.747 -4.779 1.00 59.94 371 ALA A CA 1
ATOM 2978 C C . ALA A 1 371 ? 22.619 -0.745 -5.346 1.00 59.94 371 ALA A C 1
ATOM 2980 O O . ALA A 1 371 ? 23.458 -1.101 -6.170 1.00 59.94 371 ALA A O 1
ATOM 2981 N N . LEU A 1 372 ? 22.598 0.494 -4.844 1.00 63.44 372 LEU A N 1
ATOM 2982 C CA . LEU A 1 372 ? 23.537 1.540 -5.246 1.00 63.44 372 LEU A CA 1
ATOM 2983 C C . LEU A 1 372 ? 24.991 1.138 -4.957 1.00 63.44 372 LEU A C 1
ATOM 2985 O O . LEU A 1 372 ? 25.859 1.333 -5.803 1.00 63.44 372 LEU A O 1
ATOM 2989 N N . LYS A 1 373 ? 25.259 0.525 -3.796 1.00 63.97 373 LYS A N 1
ATOM 2990 C CA . LYS A 1 373 ? 26.580 -0.017 -3.448 1.00 63.97 373 LYS A CA 1
ATOM 2991 C C . LYS A 1 373 ? 27.031 -1.076 -4.452 1.00 63.97 373 LYS A C 1
ATOM 2993 O O . LYS A 1 373 ? 28.167 -1.020 -4.905 1.00 63.97 373 LYS A O 1
ATOM 2998 N N . TYR A 1 374 ? 26.162 -2.006 -4.831 1.00 69.06 374 TYR A N 1
ATOM 2999 C CA . TYR A 1 374 ? 26.480 -3.010 -5.843 1.00 69.06 374 TYR A CA 1
ATOM 3000 C C . TYR A 1 374 ? 26.823 -2.364 -7.198 1.00 69.06 374 TYR A C 1
ATOM 3002 O O . TYR A 1 374 ? 27.857 -2.673 -7.789 1.00 69.06 374 TYR A O 1
ATOM 3010 N N . PHE A 1 375 ? 26.034 -1.395 -7.661 1.00 68.38 375 PHE A N 1
ATOM 3011 C CA . PHE A 1 375 ? 26.313 -0.715 -8.929 1.00 68.38 375 PHE A CA 1
ATOM 3012 C C . PHE A 1 375 ? 27.611 0.103 -8.909 1.00 68.38 375 PHE A C 1
ATOM 3014 O O . PHE A 1 375 ? 28.415 0.019 -9.840 1.00 68.38 375 PHE A O 1
ATOM 3021 N N . VAL A 1 376 ? 27.834 0.883 -7.850 1.00 66.88 376 VAL A N 1
ATOM 3022 C CA . VAL A 1 376 ? 28.974 1.806 -7.746 1.00 66.88 376 VAL A CA 1
ATOM 3023 C C . VAL A 1 376 ? 30.274 1.079 -7.408 1.00 66.88 376 VAL A C 1
ATOM 3025 O O . VAL A 1 376 ? 31.324 1.464 -7.911 1.00 66.88 376 VAL A O 1
ATOM 3028 N N . TYR A 1 377 ? 30.229 0.037 -6.573 1.00 63.09 377 TYR A N 1
ATOM 3029 C CA . TYR A 1 377 ? 31.435 -0.656 -6.109 1.00 63.09 377 TYR A CA 1
ATOM 3030 C C . TYR A 1 377 ? 31.749 -1.946 -6.871 1.00 63.09 377 TYR A C 1
ATOM 3032 O O . TYR A 1 377 ? 32.882 -2.411 -6.777 1.00 63.09 377 TYR A O 1
ATOM 3040 N N . ILE A 1 378 ? 30.798 -2.523 -7.618 1.00 69.69 378 ILE A N 1
ATOM 3041 C CA . ILE A 1 378 ? 31.013 -3.771 -8.369 1.00 69.69 378 ILE A CA 1
ATOM 3042 C C . ILE A 1 378 ? 30.854 -3.532 -9.876 1.00 69.69 378 ILE A C 1
ATOM 3044 O O . ILE A 1 378 ? 31.852 -3.573 -10.587 1.00 69.69 378 ILE A O 1
ATOM 3048 N N . LEU A 1 379 ? 29.660 -3.199 -10.382 1.00 72.00 379 LEU A N 1
ATOM 3049 C CA . LEU A 1 379 ? 29.442 -3.099 -11.839 1.00 72.00 379 LEU A CA 1
ATOM 3050 C C . LEU A 1 379 ? 30.231 -1.966 -12.520 1.00 72.00 379 LEU A C 1
ATOM 3052 O O . LEU A 1 379 ? 30.862 -2.198 -13.549 1.00 72.00 379 LEU A O 1
ATOM 3056 N N . THR A 1 380 ? 30.246 -0.757 -11.948 1.00 72.31 380 THR A N 1
ATOM 3057 C CA . THR A 1 380 ? 30.941 0.394 -12.563 1.00 72.31 380 THR A CA 1
ATOM 3058 C C . THR A 1 380 ? 32.457 0.166 -12.663 1.00 72.31 380 THR A C 1
ATOM 3060 O O . THR A 1 380 ? 33.009 0.333 -13.753 1.00 72.31 380 THR A O 1
ATOM 3063 N N . PRO A 1 381 ? 33.155 -0.272 -11.592 1.00 70.81 381 PRO A N 1
ATOM 3064 C CA . PRO A 1 381 ? 34.565 -0.636 -11.682 1.00 70.81 381 PRO A CA 1
ATOM 3065 C C . PRO A 1 381 ? 34.840 -1.751 -12.686 1.00 70.81 381 PRO A C 1
ATOM 3067 O O . PRO A 1 381 ? 35.846 -1.703 -13.384 1.00 70.81 381 PRO A O 1
ATOM 3070 N N . MET A 1 382 ? 33.949 -2.738 -12.786 1.00 71.19 382 MET A N 1
ATOM 3071 C CA . MET A 1 382 ? 34.109 -3.848 -13.719 1.00 71.19 382 MET A CA 1
ATOM 3072 C C . MET A 1 382 ? 34.034 -3.411 -15.181 1.00 71.19 382 MET A C 1
ATOM 3074 O O . MET A 1 382 ? 34.904 -3.781 -15.967 1.00 71.19 382 MET A O 1
ATOM 3078 N N . TRP A 1 383 ? 33.044 -2.595 -15.549 1.00 75.56 383 TRP A N 1
ATOM 3079 C CA . TRP A 1 383 ? 32.956 -2.028 -16.898 1.00 75.56 383 TRP A CA 1
ATOM 3080 C C . TRP A 1 383 ? 34.184 -1.184 -17.233 1.00 75.56 383 TRP A C 1
ATOM 3082 O O . TRP A 1 383 ? 34.709 -1.254 -18.342 1.00 75.56 383 TRP A O 1
ATOM 3092 N N . LEU A 1 384 ? 34.688 -0.437 -16.253 1.00 72.38 384 LEU A N 1
ATOM 3093 C CA . LEU A 1 384 ? 35.866 0.400 -16.423 1.00 72.38 384 LEU A CA 1
ATOM 3094 C C . LEU A 1 384 ? 37.153 -0.421 -16.585 1.00 72.38 384 LEU A C 1
ATOM 3096 O O . LEU A 1 384 ? 37.982 -0.091 -17.428 1.00 72.38 384 LEU A O 1
ATOM 3100 N N . ILE A 1 385 ? 37.306 -1.522 -15.844 1.00 70.69 385 ILE A N 1
ATOM 3101 C CA . ILE A 1 385 ? 38.422 -2.463 -16.024 1.00 70.69 385 ILE A CA 1
ATOM 3102 C C . ILE A 1 385 ? 38.350 -3.124 -17.404 1.00 70.69 385 ILE A C 1
ATOM 3104 O O . ILE A 1 385 ? 39.369 -3.171 -18.089 1.00 70.69 385 ILE A O 1
ATOM 3108 N N . ASN A 1 386 ? 37.167 -3.574 -17.838 1.00 73.75 386 ASN A N 1
ATOM 3109 C CA . ASN A 1 386 ? 36.973 -4.156 -19.170 1.00 73.75 386 ASN A CA 1
ATOM 3110 C C . ASN A 1 386 ? 37.362 -3.164 -20.285 1.00 73.75 386 ASN A C 1
ATOM 3112 O O . ASN A 1 386 ? 38.084 -3.511 -21.222 1.00 73.75 386 ASN A O 1
ATOM 3116 N N . PHE A 1 387 ? 36.958 -1.901 -20.128 1.00 75.38 387 PHE A N 1
ATOM 3117 C CA . PHE A 1 387 ? 37.284 -0.820 -21.055 1.00 75.38 387 PHE A CA 1
ATOM 3118 C C . PHE A 1 387 ? 38.790 -0.544 -21.140 1.00 75.38 387 PHE A C 1
ATOM 3120 O O . PHE A 1 387 ? 39.366 -0.554 -22.229 1.00 75.38 387 PHE A O 1
ATOM 3127 N N . ILE A 1 388 ? 39.451 -0.345 -19.994 1.00 71.44 388 ILE A N 1
ATOM 3128 C CA . ILE A 1 388 ? 40.891 -0.051 -19.954 1.00 71.44 388 ILE A CA 1
ATOM 3129 C C . ILE A 1 388 ? 41.705 -1.274 -20.409 1.00 71.44 388 ILE A C 1
ATOM 3131 O O . ILE A 1 388 ? 42.705 -1.117 -21.106 1.00 71.44 388 ILE A O 1
ATOM 3135 N N . GLY A 1 389 ? 41.279 -2.488 -20.051 1.00 69.94 389 GLY A N 1
ATOM 3136 C CA . GLY A 1 389 ? 41.908 -3.732 -20.493 1.00 69.94 389 GLY A CA 1
ATOM 3137 C C . GLY A 1 389 ? 41.864 -3.906 -22.006 1.00 69.94 389 GLY A C 1
ATOM 3138 O O . GLY A 1 389 ? 42.878 -4.232 -22.611 1.00 69.94 389 GLY A O 1
ATOM 3139 N N . THR A 1 390 ? 40.740 -3.576 -22.638 1.00 72.62 390 THR A N 1
ATOM 3140 C CA . THR A 1 390 ? 40.660 -3.615 -24.101 1.00 72.62 390 THR A CA 1
ATOM 3141 C C . THR A 1 390 ? 41.577 -2.574 -24.745 1.00 72.62 390 THR A C 1
ATOM 3143 O O . THR A 1 390 ? 42.259 -2.899 -25.705 1.00 72.62 390 THR A O 1
ATOM 3146 N N . TRP A 1 391 ? 41.677 -1.355 -24.193 1.00 73.25 391 TRP A N 1
ATOM 3147 C CA . TRP A 1 391 ? 42.636 -0.337 -24.666 1.00 73.25 391 TRP A CA 1
ATOM 3148 C C . TRP A 1 391 ? 44.098 -0.774 -24.533 1.00 73.25 391 TRP A C 1
ATOM 3150 O O . TRP A 1 391 ? 44.945 -0.353 -25.321 1.00 73.25 391 TRP A O 1
ATOM 3160 N N . TYR A 1 392 ? 44.400 -1.594 -23.525 1.00 70.12 392 TYR A N 1
ATOM 3161 C CA . TYR A 1 392 ? 45.712 -2.204 -23.375 1.00 70.12 392 TYR A CA 1
ATOM 3162 C C . TYR A 1 392 ? 45.972 -3.252 -24.467 1.00 70.12 392 TYR A C 1
ATOM 3164 O O . TYR A 1 392 ? 47.045 -3.234 -25.062 1.00 70.12 392 TYR A O 1
ATOM 3172 N N . ASP A 1 393 ? 44.992 -4.108 -24.766 1.00 69.50 393 ASP A N 1
ATOM 3173 C CA . ASP A 1 393 ? 45.119 -5.170 -25.776 1.00 69.50 393 ASP A CA 1
ATOM 3174 C C . ASP A 1 393 ? 45.284 -4.628 -27.211 1.00 69.50 393 ASP A C 1
ATOM 3176 O O . ASP A 1 393 ? 45.869 -5.302 -28.052 1.00 69.50 393 ASP A O 1
ATOM 3180 N N . ILE A 1 394 ? 44.816 -3.404 -27.491 1.00 71.31 394 ILE A N 1
ATOM 3181 C CA . ILE A 1 394 ? 45.038 -2.695 -28.771 1.00 71.31 394 ILE A CA 1
ATOM 3182 C C . ILE A 1 394 ? 46.238 -1.727 -28.737 1.00 71.31 394 ILE A C 1
ATOM 3184 O O . ILE A 1 394 ? 46.343 -0.834 -29.575 1.00 71.31 394 ILE A O 1
ATOM 3188 N N . GLU A 1 395 ? 47.120 -1.860 -27.742 1.00 71.31 395 GLU A N 1
ATOM 3189 C CA . GLU A 1 395 ? 48.380 -1.111 -27.606 1.00 71.31 395 GLU A CA 1
ATOM 3190 C C . GLU A 1 395 ? 48.249 0.431 -27.571 1.00 71.31 395 GLU A C 1
ATOM 3192 O O . GLU A 1 395 ? 49.204 1.157 -27.852 1.00 71.31 395 GLU A O 1
ATOM 3197 N N . VAL A 1 396 ? 47.097 0.985 -27.162 1.00 67.62 396 VAL A N 1
ATOM 3198 C CA . VAL A 1 396 ? 46.898 2.453 -27.087 1.00 67.62 396 VAL A CA 1
ATOM 3199 C C . VAL A 1 396 ? 47.846 3.107 -26.074 1.00 67.62 396 VAL A C 1
ATOM 3201 O O . VAL A 1 396 ? 48.279 4.250 -26.251 1.00 67.62 396 VAL A O 1
ATOM 3204 N N . PHE A 1 397 ? 48.193 2.391 -25.001 1.00 63.69 397 PHE A N 1
ATOM 3205 C CA . PHE A 1 397 ? 49.110 2.869 -23.972 1.00 63.69 397 PHE A CA 1
ATOM 3206 C C . PHE A 1 397 ? 50.457 2.138 -24.032 1.00 63.69 397 PHE A C 1
ATOM 3208 O O . PHE A 1 397 ? 50.568 0.992 -23.614 1.00 63.69 397 PHE A O 1
ATOM 3215 N N . ASN A 1 398 ? 51.529 2.859 -24.374 1.00 58.56 398 ASN A N 1
ATOM 3216 C CA . ASN A 1 398 ? 52.913 2.352 -24.300 1.00 58.56 398 ASN A CA 1
ATOM 3217 C C . ASN A 1 398 ? 53.420 2.093 -22.861 1.00 58.56 398 ASN A C 1
ATOM 3219 O O . ASN A 1 398 ? 54.556 1.661 -22.669 1.00 58.56 398 ASN A O 1
ATOM 3223 N N . SER A 1 399 ? 52.633 2.417 -21.828 1.00 59.72 399 SER A N 1
ATOM 3224 C CA . SER A 1 399 ? 53.042 2.343 -20.420 1.00 59.72 399 SER A CA 1
ATOM 3225 C C . SER A 1 399 ? 52.157 1.399 -19.618 1.00 59.72 399 SER A C 1
ATOM 3227 O O . SER A 1 399 ? 51.074 1.760 -19.160 1.00 59.72 399 SER A O 1
ATOM 3229 N N . THR A 1 400 ? 52.688 0.205 -19.370 1.00 61.59 400 THR A N 1
ATOM 3230 C CA . THR A 1 400 ? 52.090 -0.843 -18.534 1.00 61.59 400 THR A CA 1
ATOM 3231 C C . THR A 1 400 ? 51.740 -0.353 -17.123 1.00 61.59 400 THR A C 1
ATOM 3233 O O . THR A 1 400 ? 50.718 -0.741 -16.567 1.00 61.59 400 THR A O 1
ATOM 3236 N N . TRP A 1 401 ? 52.538 0.543 -16.531 1.00 58.50 401 TRP A N 1
ATOM 3237 C CA . TRP A 1 401 ? 52.385 0.954 -15.127 1.00 58.50 401 TRP A CA 1
ATOM 3238 C C . TRP A 1 401 ? 51.092 1.725 -14.812 1.00 58.50 401 TRP A C 1
ATOM 3240 O O . TRP A 1 401 ? 50.605 1.622 -13.686 1.00 58.50 401 TRP A O 1
ATOM 3250 N N . ILE A 1 402 ? 50.503 2.460 -15.766 1.00 60.00 402 ILE A N 1
ATOM 3251 C CA . ILE A 1 402 ? 49.251 3.214 -15.540 1.00 60.00 402 ILE A CA 1
ATOM 3252 C C . ILE A 1 402 ? 48.085 2.243 -15.351 1.00 60.00 402 ILE A C 1
ATOM 3254 O O . ILE A 1 402 ? 47.327 2.359 -14.387 1.00 60.00 402 ILE A O 1
ATOM 3258 N N . TYR A 1 403 ? 48.006 1.235 -16.218 1.00 61.94 403 TYR A N 1
ATOM 3259 C CA . TYR A 1 403 ? 47.053 0.135 -16.114 1.00 61.94 403 TYR A CA 1
ATOM 3260 C C . TYR A 1 403 ? 47.219 -0.643 -14.798 1.00 61.94 403 TYR A C 1
ATOM 3262 O O . TYR A 1 403 ? 46.241 -0.864 -14.079 1.00 61.94 403 TYR A O 1
ATOM 3270 N N . TRP A 1 404 ? 48.462 -0.971 -14.422 1.00 61.97 404 TRP A N 1
ATOM 3271 C CA . TRP A 1 404 ? 48.769 -1.665 -13.165 1.00 61.97 404 TRP A CA 1
ATOM 3272 C C . TRP A 1 404 ? 48.382 -0.854 -11.922 1.00 61.97 404 TRP A C 1
ATOM 3274 O O . TRP A 1 404 ? 47.808 -1.400 -10.978 1.00 61.97 404 TRP A O 1
ATOM 3284 N N . THR A 1 405 ? 48.654 0.453 -11.921 1.00 61.19 405 THR A N 1
ATOM 3285 C CA . THR A 1 405 ? 48.362 1.347 -10.787 1.00 61.19 405 THR A CA 1
ATOM 3286 C C . THR A 1 405 ? 46.859 1.559 -10.629 1.00 61.19 405 THR A C 1
ATOM 3288 O O . THR A 1 405 ? 46.338 1.497 -9.516 1.00 61.19 405 THR A O 1
ATOM 3291 N N . TYR A 1 406 ? 46.147 1.747 -11.742 1.00 62.72 406 TYR A N 1
ATOM 3292 C CA . TYR A 1 406 ? 44.700 1.920 -11.752 1.00 62.72 406 TYR A CA 1
ATOM 3293 C C . TYR A 1 406 ? 43.969 0.660 -11.262 1.00 62.72 406 TYR A C 1
ATOM 3295 O O . TYR A 1 406 ? 43.169 0.730 -10.326 1.00 62.72 406 TYR A O 1
ATOM 3303 N N . THR A 1 407 ? 44.319 -0.506 -11.819 1.00 61.41 407 THR A N 1
ATOM 3304 C CA . THR A 1 407 ? 43.748 -1.806 -11.430 1.00 61.41 407 THR A CA 1
ATOM 3305 C C . THR A 1 407 ? 44.002 -2.096 -9.947 1.00 61.41 407 THR A C 1
ATOM 3307 O O . THR A 1 407 ? 43.094 -2.494 -9.221 1.00 61.41 407 THR A O 1
ATOM 3310 N N . SER A 1 408 ? 45.208 -1.801 -9.452 1.00 58.22 408 SER A N 1
ATOM 3311 C CA . SER A 1 408 ? 45.565 -2.015 -8.043 1.00 58.22 408 SER A CA 1
ATOM 3312 C C . SER A 1 408 ? 44.809 -1.087 -7.081 1.00 58.22 408 SER A C 1
ATOM 3314 O O . SER A 1 408 ? 44.373 -1.534 -6.024 1.00 58.22 408 SER A O 1
ATOM 3316 N N . LEU A 1 409 ? 44.607 0.193 -7.423 1.00 57.41 409 LEU A N 1
ATOM 3317 C CA . LEU A 1 409 ? 43.917 1.168 -6.560 1.00 57.41 409 LEU A CA 1
ATOM 3318 C C . LEU A 1 409 ? 42.412 0.898 -6.422 1.00 57.41 409 LEU A C 1
ATOM 3320 O O . LEU A 1 409 ? 41.857 1.058 -5.333 1.00 57.41 409 LEU A O 1
ATOM 3324 N N . VAL A 1 410 ? 41.764 0.473 -7.508 1.00 59.22 410 VAL A N 1
ATOM 3325 C CA . VAL A 1 410 ? 40.341 0.103 -7.518 1.00 59.22 410 VAL A CA 1
ATOM 3326 C C . VAL A 1 410 ? 40.109 -1.174 -6.701 1.00 59.22 410 VAL A C 1
ATOM 3328 O O . VAL A 1 410 ? 39.192 -1.228 -5.883 1.00 59.22 410 VAL A O 1
ATOM 3331 N N . VAL A 1 411 ? 40.994 -2.167 -6.830 1.00 55.84 411 VAL A N 1
ATOM 3332 C CA . VAL A 1 411 ? 40.905 -3.461 -6.126 1.00 55.84 411 VAL A CA 1
ATOM 3333 C C . VAL A 1 411 ? 41.245 -3.341 -4.631 1.00 55.84 411 VAL A C 1
ATOM 3335 O O . VAL A 1 411 ? 40.579 -3.949 -3.790 1.00 55.84 411 VAL A O 1
ATOM 3338 N N . MET A 1 412 ? 42.214 -2.493 -4.262 1.00 52.91 412 MET A N 1
ATOM 3339 C CA . MET A 1 412 ? 42.598 -2.238 -2.862 1.00 52.91 412 MET A CA 1
ATOM 3340 C C . MET A 1 412 ? 41.502 -1.541 -2.036 1.00 52.91 412 MET A C 1
ATOM 3342 O O . MET A 1 412 ? 41.535 -1.607 -0.810 1.00 52.91 412 MET A O 1
ATOM 3346 N N . ARG A 1 413 ? 40.517 -0.891 -2.673 1.00 54.66 413 ARG A N 1
ATOM 3347 C CA . ARG A 1 413 ? 39.360 -0.266 -2.000 1.00 54.66 413 ARG A CA 1
ATOM 3348 C C . ARG A 1 413 ? 38.193 -1.236 -1.745 1.00 54.66 413 ARG A C 1
ATOM 3350 O O . ARG A 1 413 ? 37.338 -0.901 -0.930 1.00 54.66 413 ARG A O 1
ATOM 3357 N N . VAL A 1 414 ? 38.162 -2.407 -2.396 1.00 54.50 414 VAL A N 1
ATOM 3358 C CA . VAL A 1 414 ? 37.049 -3.385 -2.321 1.00 54.50 414 VAL A CA 1
ATOM 3359 C C . VAL A 1 414 ? 37.313 -4.541 -1.327 1.00 54.50 414 VAL A C 1
ATOM 3361 O O . VAL A 1 414 ? 36.364 -5.054 -0.754 1.00 54.50 414 VAL A O 1
ATOM 3364 N N . LEU A 1 415 ? 38.584 -4.852 -1.026 1.00 52.22 415 LEU A N 1
ATOM 3365 C CA . LEU A 1 415 ? 39.126 -5.652 0.103 1.00 52.22 415 LEU A CA 1
ATOM 3366 C C . LEU A 1 415 ? 38.656 -7.116 0.379 1.00 52.22 415 LEU A C 1
ATOM 3368 O O . LEU A 1 415 ? 37.481 -7.449 0.431 1.00 52.22 415 LEU A O 1
ATOM 3372 N N . GLN A 1 416 ? 39.664 -7.938 0.745 1.00 49.81 416 GLN A N 1
ATOM 3373 C CA . GLN A 1 416 ? 39.656 -9.199 1.531 1.00 49.81 416 GLN A CA 1
ATOM 3374 C C . GLN A 1 416 ? 39.147 -10.524 0.903 1.00 49.81 416 GLN A C 1
ATOM 3376 O O . GLN A 1 416 ? 38.170 -11.076 1.399 1.00 49.81 416 GLN A O 1
ATOM 3381 N N . SER A 1 417 ? 39.850 -11.150 -0.068 1.00 55.62 417 SER A N 1
ATOM 3382 C CA . SER A 1 417 ? 39.772 -12.624 -0.295 1.00 55.62 417 SER A CA 1
ATOM 3383 C C . SER A 1 417 ? 40.835 -13.232 -1.237 1.00 55.62 417 SER A C 1
ATOM 3385 O O . SER A 1 417 ? 41.231 -12.628 -2.229 1.00 55.62 417 SER A O 1
ATOM 3387 N N . LEU A 1 418 ? 41.201 -14.496 -0.962 1.00 50.12 418 LEU A N 1
ATOM 3388 C CA . LEU A 1 418 ? 42.130 -15.385 -1.698 1.00 50.12 418 LEU A CA 1
ATOM 3389 C C . LEU A 1 418 ? 41.727 -15.647 -3.170 1.00 50.12 418 LEU A C 1
ATOM 3391 O O . LEU A 1 418 ? 42.580 -15.894 -4.017 1.00 50.12 418 LEU A O 1
ATOM 3395 N N . VAL A 1 419 ? 40.430 -15.564 -3.485 1.00 54.28 419 VAL A N 1
ATOM 3396 C CA . VAL A 1 419 ? 39.874 -15.786 -4.836 1.00 54.28 419 VAL A CA 1
ATOM 3397 C C . VAL A 1 419 ? 40.396 -14.750 -5.839 1.00 54.28 419 VAL A C 1
ATOM 3399 O O . VAL A 1 419 ? 40.677 -15.089 -6.985 1.00 54.28 419 VAL A O 1
ATOM 3402 N N . VAL A 1 420 ? 40.634 -13.513 -5.392 1.00 59.75 420 VAL A N 1
ATOM 3403 C CA . VAL A 1 420 ? 41.189 -12.442 -6.235 1.00 59.75 420 VAL A CA 1
ATOM 3404 C C . VAL A 1 420 ? 42.641 -12.734 -6.625 1.00 59.75 420 VAL A C 1
ATOM 3406 O O . VAL A 1 420 ? 43.046 -12.382 -7.721 1.00 59.75 420 VAL A O 1
ATOM 3409 N N . PHE A 1 421 ? 43.422 -13.434 -5.796 1.00 56.06 421 PHE A N 1
ATOM 3410 C CA . PHE A 1 421 ? 44.815 -13.776 -6.113 1.00 56.06 421 PHE A CA 1
ATOM 3411 C C . PHE A 1 421 ? 44.930 -14.754 -7.293 1.00 56.06 421 PHE A C 1
ATOM 3413 O O . PHE A 1 421 ? 45.795 -14.593 -8.149 1.00 56.06 421 PHE A O 1
ATOM 3420 N N . VAL A 1 422 ? 44.024 -15.731 -7.384 1.00 55.88 422 VAL A N 1
ATOM 3421 C CA . VAL A 1 422 ? 43.977 -16.683 -8.509 1.00 55.88 422 VAL A CA 1
ATOM 3422 C C . VAL A 1 422 ? 43.481 -15.997 -9.785 1.00 55.88 422 VAL A C 1
ATOM 3424 O O . VAL A 1 422 ? 44.045 -16.208 -10.855 1.00 55.88 422 VAL A O 1
ATOM 3427 N N . VAL A 1 423 ? 42.487 -15.111 -9.658 1.00 60.00 423 VAL A N 1
ATOM 3428 C CA . VAL A 1 423 ? 42.012 -14.246 -10.751 1.00 60.00 423 VAL A CA 1
ATOM 3429 C C . VAL A 1 423 ? 43.120 -13.323 -11.261 1.00 60.00 423 VAL A C 1
ATOM 3431 O O . VAL A 1 423 ? 43.290 -13.178 -12.468 1.00 60.00 423 VAL A O 1
ATOM 3434 N N . LEU A 1 424 ? 43.914 -12.752 -10.352 1.00 56.78 424 LEU A N 1
ATOM 3435 C CA . LEU A 1 424 ? 45.076 -11.933 -10.681 1.00 56.78 424 LEU A CA 1
ATOM 3436 C C . LEU A 1 424 ? 46.120 -12.738 -11.455 1.00 56.78 424 LEU A C 1
ATOM 3438 O O . LEU A 1 424 ? 46.610 -12.231 -12.447 1.00 56.78 424 LEU A O 1
ATOM 3442 N N . LEU A 1 425 ? 46.431 -13.984 -11.083 1.00 58.19 425 LEU A N 1
ATOM 3443 C CA . LEU A 1 425 ? 47.421 -14.786 -11.819 1.00 58.19 425 LEU A CA 1
ATOM 3444 C C . LEU A 1 425 ? 47.016 -15.056 -13.278 1.00 58.19 425 LEU A C 1
ATOM 3446 O O . LEU A 1 425 ? 47.871 -14.993 -14.154 1.00 58.19 425 LEU A O 1
ATOM 3450 N N . VAL A 1 426 ? 45.728 -15.303 -13.544 1.00 59.94 426 VAL A N 1
ATOM 3451 C CA . VAL A 1 426 ? 45.213 -15.540 -14.909 1.00 59.94 426 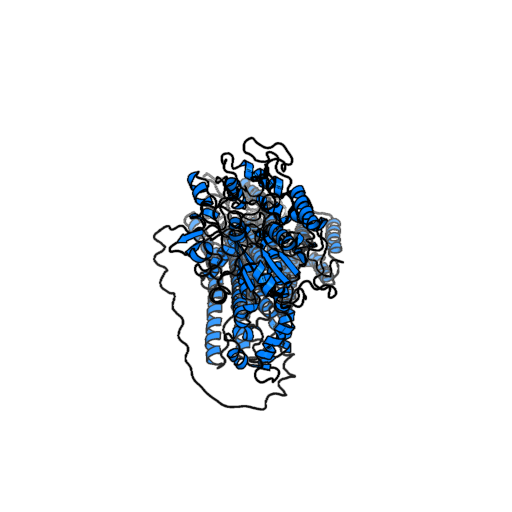VAL A CA 1
ATOM 3452 C C . VAL A 1 426 ? 45.103 -14.240 -15.713 1.00 59.94 426 VAL A C 1
ATOM 3454 O O . VAL A 1 426 ? 45.364 -14.229 -16.909 1.00 59.94 426 VAL A O 1
ATOM 3457 N N . TYR A 1 427 ? 44.744 -13.130 -15.065 1.00 62.44 427 TYR A N 1
ATOM 3458 C CA . TYR A 1 427 ? 44.611 -11.822 -15.715 1.00 62.44 427 TYR A CA 1
ATOM 3459 C C . TYR A 1 427 ? 45.961 -11.135 -15.971 1.00 62.44 427 TYR A C 1
ATOM 3461 O O . TYR A 1 427 ? 46.118 -10.395 -16.939 1.00 62.44 427 TYR A O 1
ATOM 3469 N N . VAL A 1 428 ? 46.940 -11.367 -15.094 1.00 62.00 428 VAL A N 1
ATOM 3470 C CA . VAL A 1 428 ? 48.277 -10.763 -15.168 1.00 62.00 428 VAL A CA 1
ATOM 3471 C C . VAL A 1 428 ? 49.115 -11.381 -16.285 1.00 62.00 428 VAL A C 1
ATOM 3473 O O . VAL A 1 428 ? 49.987 -10.691 -16.807 1.00 62.00 428 VAL A O 1
ATOM 3476 N N . ASP A 1 429 ? 48.859 -12.638 -16.661 1.00 69.56 429 ASP A N 1
ATOM 3477 C CA . ASP A 1 429 ? 49.587 -13.338 -17.721 1.00 69.56 429 ASP A CA 1
ATOM 3478 C C . ASP A 1 429 ? 49.053 -12.955 -19.121 1.00 69.56 429 ASP A C 1
ATOM 3480 O O . ASP A 1 429 ? 47.930 -13.327 -19.481 1.00 69.56 429 ASP A O 1
ATOM 3484 N N . PRO A 1 430 ? 49.824 -12.215 -19.943 1.00 69.69 430 PRO A N 1
ATOM 3485 C CA . PRO A 1 430 ? 49.409 -11.840 -21.294 1.00 69.69 430 PRO A CA 1
ATOM 3486 C C . PRO A 1 430 ? 49.158 -13.056 -22.191 1.00 69.69 430 PRO A C 1
ATOM 3488 O O . PRO A 1 430 ? 48.204 -13.050 -22.964 1.00 69.69 430 PRO A O 1
ATOM 3491 N N . SER A 1 431 ? 49.945 -14.126 -22.034 1.00 71.81 431 SER A N 1
ATOM 3492 C CA . SER A 1 431 ? 49.807 -15.342 -22.841 1.00 71.81 431 SER A CA 1
ATOM 3493 C C . SER A 1 431 ? 48.497 -16.076 -22.544 1.00 71.81 431 SER A C 1
ATOM 3495 O O . SER A 1 431 ? 47.862 -16.616 -23.451 1.00 71.81 431 SER A O 1
ATOM 3497 N N . ALA A 1 432 ? 48.046 -16.050 -21.287 1.00 69.31 432 ALA A N 1
ATOM 3498 C CA . ALA A 1 432 ? 46.744 -16.587 -20.908 1.00 69.31 432 ALA A CA 1
ATOM 3499 C C . ALA A 1 432 ? 45.595 -15.769 -21.525 1.00 69.31 432 ALA A C 1
ATOM 3501 O O . ALA A 1 432 ? 44.668 -16.355 -22.085 1.00 69.31 432 ALA A O 1
ATOM 3502 N N . ARG A 1 433 ? 45.670 -14.430 -21.490 1.00 72.56 433 ARG A N 1
ATOM 3503 C CA . ARG A 1 433 ? 44.639 -13.551 -22.077 1.00 72.56 433 ARG A CA 1
ATOM 3504 C C . ARG A 1 433 ? 44.530 -13.703 -23.593 1.00 72.56 433 ARG A C 1
ATOM 3506 O O . ARG A 1 433 ? 43.418 -13.797 -24.107 1.00 72.56 433 ARG A O 1
ATOM 3513 N N . GLU A 1 434 ? 45.654 -13.787 -24.302 1.00 73.31 434 GLU A N 1
ATOM 3514 C CA . GLU A 1 434 ? 45.670 -14.062 -25.746 1.00 73.31 434 GLU A CA 1
ATOM 3515 C C . GLU A 1 434 ? 45.026 -15.416 -26.068 1.00 73.31 434 GLU A C 1
ATOM 3517 O O . GLU A 1 434 ? 44.168 -15.498 -26.946 1.00 73.31 434 GLU A O 1
ATOM 3522 N N . SER A 1 435 ? 45.354 -16.466 -25.302 1.00 73.31 435 SER A N 1
ATOM 3523 C CA . SER A 1 435 ? 44.791 -17.809 -25.512 1.00 73.31 435 SER A CA 1
ATOM 3524 C C . SER A 1 435 ? 43.274 -17.894 -25.296 1.00 73.31 435 SER A C 1
ATOM 3526 O O . SER A 1 435 ? 42.617 -18.765 -25.861 1.00 73.31 435 SER A O 1
ATOM 3528 N N . LEU A 1 436 ? 42.715 -16.979 -24.499 1.00 71.88 436 LEU A N 1
ATOM 3529 C CA . LEU A 1 436 ? 41.288 -16.897 -24.182 1.00 71.88 436 LEU A CA 1
ATOM 3530 C C . LEU A 1 436 ? 40.538 -15.877 -25.057 1.00 71.88 436 LEU A C 1
ATOM 3532 O O . LEU A 1 436 ? 39.366 -15.603 -24.806 1.00 71.88 436 LEU A O 1
ATOM 3536 N N . GLY A 1 437 ? 41.186 -15.321 -26.087 1.00 72.50 437 GLY A N 1
ATOM 3537 C CA . GLY A 1 437 ? 40.557 -14.398 -27.034 1.00 72.50 437 GLY A CA 1
ATOM 3538 C C . GLY A 1 437 ? 40.461 -12.953 -26.537 1.00 72.50 437 GLY A C 1
ATOM 3539 O O . GLY A 1 437 ? 39.515 -12.255 -26.897 1.00 72.50 437 GLY A O 1
ATOM 3540 N N . GLY A 1 438 ? 41.402 -12.509 -25.700 1.00 75.75 438 GLY A N 1
ATOM 3541 C CA . GLY A 1 438 ? 41.519 -11.128 -25.223 1.00 75.75 438 GLY A CA 1
ATOM 3542 C C . GLY A 1 438 ? 40.893 -10.874 -23.849 1.00 75.75 438 GLY A C 1
ATOM 3543 O O . GLY A 1 438 ? 40.292 -11.755 -23.222 1.00 75.75 438 GLY A O 1
ATOM 3544 N N . THR A 1 439 ? 41.040 -9.643 -23.352 1.00 75.75 439 THR A N 1
ATOM 3545 C CA . THR A 1 439 ? 40.627 -9.267 -21.991 1.00 75.75 439 THR A CA 1
ATOM 3546 C C . THR A 1 439 ? 39.121 -9.418 -21.764 1.00 75.75 439 THR A C 1
ATOM 3548 O O . THR A 1 439 ? 38.724 -9.985 -20.744 1.00 75.75 439 THR A O 1
ATOM 3551 N N . ALA A 1 440 ? 38.284 -8.988 -22.713 1.00 73.94 440 ALA A N 1
ATOM 3552 C CA . ALA A 1 440 ? 36.827 -9.068 -22.583 1.00 73.94 440 ALA A CA 1
ATOM 3553 C C . ALA A 1 440 ? 36.328 -10.519 -22.445 1.00 73.94 440 ALA A C 1
ATOM 3555 O O . ALA A 1 440 ? 35.574 -10.834 -21.523 1.00 73.94 440 ALA A O 1
ATOM 3556 N N . ASN A 1 441 ? 36.822 -11.425 -23.296 1.00 79.12 441 ASN A N 1
ATOM 3557 C CA . ASN A 1 441 ? 36.473 -12.848 -23.249 1.00 79.12 441 ASN A CA 1
ATOM 3558 C C . ASN A 1 441 ? 37.008 -13.529 -21.984 1.00 79.12 441 ASN A C 1
ATOM 3560 O O . ASN A 1 441 ? 36.274 -14.259 -21.318 1.00 79.12 441 ASN A O 1
ATOM 3564 N N . THR A 1 442 ? 38.250 -13.230 -21.588 1.00 78.50 442 THR A N 1
ATOM 3565 C CA . THR A 1 442 ? 38.837 -13.734 -20.334 1.00 78.50 442 THR A CA 1
ATOM 3566 C C . THR A 1 442 ? 37.972 -13.355 -19.129 1.00 78.50 442 THR A C 1
ATOM 3568 O O . THR A 1 442 ? 37.685 -14.180 -18.259 1.00 78.50 442 THR A O 1
ATOM 3571 N N . PHE A 1 443 ? 37.520 -12.102 -19.085 1.00 76.69 443 PHE A N 1
ATOM 3572 C CA . PHE A 1 443 ? 36.727 -11.578 -17.984 1.00 76.69 443 PHE A CA 1
ATOM 3573 C C . PHE A 1 443 ? 35.296 -12.135 -17.961 1.00 76.69 443 PHE A C 1
ATOM 3575 O O . PHE A 1 443 ? 34.775 -12.468 -16.891 1.00 76.69 443 PHE A O 1
ATOM 3582 N N . LEU A 1 444 ? 34.680 -12.314 -19.132 1.00 81.62 444 LEU A N 1
ATOM 3583 C CA . LEU A 1 444 ? 33.388 -12.982 -19.275 1.00 81.62 444 LEU A CA 1
ATOM 3584 C C . LEU A 1 444 ? 33.452 -14.444 -18.808 1.00 81.62 444 LEU A C 1
ATOM 3586 O O . LEU A 1 444 ? 32.644 -14.853 -17.974 1.00 81.62 444 LEU A O 1
ATOM 3590 N N . LEU A 1 445 ? 34.434 -15.219 -19.281 1.00 82.62 445 LEU A N 1
ATOM 3591 C CA . LEU A 1 445 ? 34.612 -16.625 -18.900 1.00 82.62 445 LEU A CA 1
ATOM 3592 C C . LEU A 1 445 ? 34.828 -16.782 -17.394 1.00 82.62 445 LEU A C 1
ATOM 3594 O O . LEU A 1 445 ? 34.234 -17.659 -16.765 1.00 82.62 445 LEU A O 1
ATOM 3598 N N . LEU A 1 446 ? 35.621 -15.893 -16.794 1.00 78.56 446 LEU A N 1
ATOM 3599 C CA . LEU A 1 446 ? 35.805 -15.870 -15.350 1.00 78.56 446 LEU A CA 1
ATOM 3600 C C . LEU A 1 446 ? 34.497 -15.556 -14.607 1.00 78.56 446 LEU A C 1
ATOM 3602 O O . LEU A 1 446 ? 34.178 -16.214 -13.616 1.00 78.56 446 LEU A O 1
ATOM 3606 N N . SER A 1 447 ? 33.728 -14.578 -15.090 1.00 81.44 447 SER A N 1
ATOM 3607 C CA . SER A 1 447 ? 32.428 -14.212 -14.516 1.00 81.44 447 SER A CA 1
ATOM 3608 C C . SER A 1 447 ? 31.452 -15.391 -14.550 1.00 81.44 447 SER A C 1
ATOM 3610 O O . SER A 1 447 ? 30.784 -15.674 -13.556 1.00 81.44 447 SER A O 1
ATOM 3612 N N . ILE A 1 448 ? 31.424 -16.130 -15.663 1.00 85.12 448 ILE A N 1
ATOM 3613 C CA . ILE A 1 448 ? 30.627 -17.351 -15.819 1.00 85.12 448 ILE A CA 1
ATOM 3614 C C . ILE A 1 448 ? 31.121 -18.447 -14.867 1.00 85.12 448 ILE A C 1
ATOM 3616 O O . ILE A 1 448 ? 30.306 -19.085 -14.206 1.00 85.12 448 ILE A O 1
ATOM 3620 N N . ALA A 1 449 ? 32.434 -18.653 -14.734 1.00 83.75 449 ALA A N 1
ATOM 3621 C CA . ALA A 1 449 ? 32.988 -19.658 -13.826 1.00 83.75 449 ALA A CA 1
ATOM 3622 C C . ALA A 1 449 ? 32.615 -19.377 -12.359 1.00 83.75 449 ALA A C 1
ATOM 3624 O O . ALA A 1 449 ? 32.167 -20.278 -11.644 1.00 83.75 449 ALA A O 1
ATOM 3625 N N . VAL A 1 450 ? 32.733 -18.119 -11.919 1.00 81.81 450 VAL A N 1
ATOM 3626 C CA . VAL A 1 450 ? 32.301 -17.688 -10.580 1.00 81.81 450 VAL A CA 1
ATOM 3627 C C . VAL A 1 450 ? 30.799 -17.895 -10.409 1.00 81.81 450 VAL A C 1
ATOM 3629 O O . VAL A 1 450 ? 30.381 -18.468 -9.400 1.00 81.81 450 VAL A O 1
ATOM 3632 N N . MET A 1 451 ? 29.995 -17.498 -11.400 1.00 86.31 451 MET A N 1
ATOM 3633 C CA . MET A 1 451 ? 28.550 -17.717 -11.397 1.00 86.31 451 MET A CA 1
ATOM 3634 C C . MET A 1 451 ? 28.218 -19.200 -11.221 1.00 86.31 451 MET A C 1
ATOM 3636 O O . MET A 1 451 ? 27.447 -19.539 -10.330 1.00 86.31 451 MET A O 1
ATOM 3640 N N . VAL A 1 452 ? 28.824 -20.098 -12.001 1.00 86.75 452 VAL A N 1
ATOM 3641 C CA . VAL A 1 452 ? 28.572 -21.545 -11.911 1.00 86.75 452 VAL A CA 1
ATOM 3642 C C . VAL A 1 452 ? 28.895 -22.073 -10.515 1.00 86.75 452 VAL A C 1
ATOM 3644 O O . VAL A 1 452 ? 28.067 -22.772 -9.932 1.00 86.75 452 VAL A O 1
ATOM 3647 N N . VAL A 1 453 ? 30.047 -21.717 -9.938 1.00 84.50 453 VAL A N 1
ATOM 3648 C CA . VAL A 1 453 ? 30.446 -22.178 -8.596 1.00 84.50 453 VAL A CA 1
ATOM 3649 C C . VAL A 1 453 ? 29.488 -21.661 -7.521 1.00 84.50 453 VAL A C 1
ATOM 3651 O O . VAL A 1 453 ? 28.984 -22.436 -6.702 1.00 84.50 453 VAL A O 1
ATOM 3654 N N . VAL A 1 454 ? 29.215 -20.355 -7.521 1.00 83.06 454 VAL A N 1
ATOM 3655 C CA . VAL A 1 454 ? 28.370 -19.716 -6.507 1.00 83.06 454 VAL A CA 1
ATOM 3656 C C . VAL A 1 454 ? 26.929 -20.192 -6.639 1.00 83.06 454 VAL A C 1
ATOM 3658 O O . VAL A 1 454 ? 26.352 -20.631 -5.647 1.00 83.06 454 VAL A O 1
ATOM 3661 N N . VAL A 1 455 ? 26.357 -20.176 -7.844 1.00 86.88 455 VAL A N 1
ATOM 3662 C CA . VAL A 1 455 ? 24.975 -20.608 -8.081 1.00 86.88 455 VAL A CA 1
ATOM 3663 C C . VAL A 1 455 ? 24.810 -22.093 -7.779 1.00 86.88 455 VAL A C 1
ATOM 3665 O O . VAL A 1 455 ? 23.832 -22.449 -7.134 1.00 86.88 455 VAL A O 1
ATOM 3668 N N . SER A 1 456 ? 25.774 -22.958 -8.113 1.00 87.31 456 SER A N 1
ATOM 3669 C CA . SER A 1 456 ? 25.715 -24.381 -7.730 1.00 87.31 456 SER A CA 1
ATOM 3670 C C . SER A 1 456 ? 25.655 -24.560 -6.212 1.00 87.31 456 SER A C 1
ATOM 3672 O O . SER A 1 456 ? 24.823 -25.317 -5.705 1.00 87.31 456 SER A O 1
ATOM 3674 N N . ARG A 1 457 ? 26.475 -23.807 -5.462 1.00 85.06 457 ARG A N 1
ATOM 3675 C CA . ARG A 1 457 ? 26.400 -23.783 -3.995 1.00 85.06 457 ARG A CA 1
ATOM 3676 C C . ARG A 1 457 ? 25.040 -23.274 -3.513 1.00 85.06 457 ARG A C 1
ATOM 3678 O O . ARG A 1 457 ? 24.483 -23.849 -2.582 1.00 85.06 457 ARG A O 1
ATOM 3685 N N . GLN A 1 458 ? 24.496 -22.222 -4.124 1.00 83.31 458 GLN A N 1
ATOM 3686 C CA . GLN A 1 458 ? 23.184 -21.685 -3.753 1.00 83.31 458 GLN A CA 1
ATOM 3687 C C . GLN A 1 458 ? 22.052 -22.672 -4.059 1.00 83.31 458 GLN A C 1
ATOM 3689 O O . GLN A 1 458 ? 21.195 -22.870 -3.209 1.00 83.31 458 GLN A O 1
ATOM 3694 N N . ILE A 1 459 ? 22.065 -23.356 -5.206 1.00 86.75 459 ILE A N 1
ATOM 3695 C CA . ILE A 1 459 ? 21.098 -24.412 -5.549 1.00 86.75 459 ILE A CA 1
ATOM 3696 C C . ILE A 1 459 ? 21.147 -25.530 -4.506 1.00 86.75 459 ILE A C 1
ATOM 3698 O O . ILE A 1 459 ? 20.104 -25.999 -4.054 1.00 86.75 459 ILE A O 1
ATOM 3702 N N . TYR A 1 460 ? 22.347 -25.934 -4.080 1.00 85.00 460 TYR A N 1
ATOM 3703 C CA . TYR A 1 460 ? 22.485 -26.927 -3.022 1.00 85.00 460 TYR A CA 1
ATOM 3704 C C . TYR A 1 460 ? 21.858 -26.454 -1.705 1.00 85.00 460 TYR A C 1
ATOM 3706 O O . TYR A 1 460 ? 21.040 -27.156 -1.110 1.00 85.00 460 TYR A O 1
ATOM 3714 N N . MET A 1 461 ? 22.202 -25.236 -1.279 1.00 81.06 461 MET A N 1
ATOM 3715 C CA . MET A 1 461 ? 21.725 -24.653 -0.024 1.00 81.06 461 MET A CA 1
ATOM 3716 C C . MET A 1 461 ? 20.232 -24.323 -0.038 1.00 81.06 461 MET A C 1
ATOM 3718 O O . MET A 1 461 ? 19.589 -24.383 1.003 1.00 81.06 461 MET A O 1
ATOM 3722 N N . HIS A 1 462 ? 19.667 -23.954 -1.179 1.00 78.62 462 HIS A N 1
ATOM 3723 C CA . HIS A 1 462 ? 18.280 -23.519 -1.256 1.00 78.62 462 HIS A CA 1
ATOM 3724 C C . HIS A 1 462 ? 17.334 -24.614 -1.723 1.00 78.62 462 HIS A C 1
ATOM 3726 O O . HIS A 1 462 ? 16.168 -24.496 -1.382 1.00 78.62 462 HIS A O 1
ATOM 3732 N N . ASP A 1 463 ? 17.780 -25.659 -2.428 1.00 79.88 463 ASP A N 1
ATOM 3733 C CA . ASP A 1 463 ? 16.906 -26.715 -2.968 1.00 79.88 463 ASP A CA 1
ATOM 3734 C C . ASP A 1 463 ? 17.385 -28.135 -2.610 1.00 79.88 463 ASP A C 1
ATOM 3736 O O . ASP A 1 463 ? 16.682 -28.845 -1.898 1.00 79.88 463 ASP A O 1
ATOM 3740 N N . LEU A 1 464 ? 18.587 -28.559 -3.033 1.00 79.50 464 LEU A N 1
ATOM 3741 C CA . LEU A 1 464 ? 18.994 -29.978 -2.933 1.00 79.50 464 LEU A CA 1
ATOM 3742 C C . LEU A 1 464 ? 19.114 -30.503 -1.496 1.00 79.50 464 LEU A C 1
ATOM 3744 O O . LEU A 1 464 ? 18.865 -31.685 -1.269 1.00 79.50 464 LEU A O 1
ATOM 3748 N N . ARG A 1 465 ? 19.479 -29.660 -0.520 1.00 77.94 465 ARG A N 1
ATOM 3749 C CA . ARG A 1 465 ? 19.609 -30.089 0.885 1.00 77.94 465 ARG A CA 1
ATOM 3750 C C . ARG A 1 465 ? 18.285 -30.506 1.542 1.00 77.94 465 ARG A C 1
ATOM 3752 O O . ARG A 1 465 ? 18.317 -31.114 2.602 1.00 77.94 465 ARG A O 1
ATOM 3759 N N . PHE A 1 466 ? 17.142 -30.155 0.948 1.00 66.19 466 PHE A N 1
ATOM 3760 C CA . PHE A 1 466 ? 15.800 -30.439 1.478 1.00 66.19 466 PHE A CA 1
ATOM 3761 C C . PHE A 1 466 ? 15.161 -31.693 0.848 1.00 66.19 466 PHE A C 1
ATOM 3763 O O . PHE A 1 466 ? 13.952 -31.897 0.921 1.00 66.19 466 PHE A O 1
ATOM 3770 N N . MET A 1 467 ? 15.970 -32.530 0.194 1.00 63.69 467 MET A N 1
ATOM 3771 C CA . MET A 1 467 ? 15.519 -33.689 -0.573 1.00 63.69 467 MET A CA 1
ATOM 3772 C C . MET A 1 467 ? 15.022 -34.845 0.310 1.00 63.69 467 MET A C 1
ATOM 3774 O O . MET A 1 467 ? 15.713 -35.268 1.233 1.00 63.69 467 MET A O 1
ATOM 3778 N N . VAL A 1 468 ? 13.879 -35.435 -0.067 1.00 57.72 468 VAL A N 1
ATOM 3779 C CA . VAL A 1 468 ? 13.375 -36.709 0.478 1.00 57.72 468 VAL A CA 1
ATOM 3780 C C . VAL A 1 468 ? 13.378 -37.795 -0.593 1.00 57.72 468 VAL A C 1
ATOM 3782 O O . VAL A 1 468 ? 12.914 -37.589 -1.716 1.00 57.72 468 VAL A O 1
ATOM 3785 N N . CYS A 1 469 ? 13.847 -38.987 -0.225 1.00 59.53 469 CYS A N 1
ATOM 3786 C CA . CYS A 1 469 ? 13.859 -40.169 -1.083 1.00 59.53 469 CYS A CA 1
ATOM 3787 C C . CYS A 1 469 ? 12.482 -40.858 -1.125 1.00 59.53 469 CYS A C 1
ATOM 3789 O O . CYS A 1 469 ? 12.313 -41.953 -0.597 1.00 59.53 469 CYS A O 1
ATOM 3791 N N . SER A 1 470 ? 11.490 -40.227 -1.760 1.00 58.56 470 SER A N 1
ATOM 3792 C CA . SER A 1 470 ? 10.207 -40.862 -2.103 1.00 58.56 470 SER A CA 1
ATOM 3793 C C . SER A 1 470 ? 10.046 -40.975 -3.620 1.00 58.56 470 SER A C 1
ATOM 3795 O O . SER A 1 470 ? 10.565 -40.147 -4.365 1.00 58.56 470 SER A O 1
ATOM 3797 N N . VAL A 1 471 ? 9.311 -41.980 -4.111 1.00 63.19 471 VAL A N 1
ATOM 3798 C CA . VAL A 1 471 ? 9.094 -42.181 -5.563 1.00 63.19 471 VAL A CA 1
ATOM 3799 C C . VAL A 1 471 ? 8.430 -40.950 -6.201 1.00 63.19 471 VAL A C 1
ATOM 3801 O O . VAL A 1 471 ? 8.833 -40.502 -7.274 1.00 63.19 471 VAL A O 1
ATOM 3804 N N . ALA A 1 472 ? 7.467 -40.352 -5.495 1.00 56.78 472 ALA A N 1
ATOM 3805 C CA . ALA A 1 472 ? 6.802 -39.111 -5.884 1.00 56.78 472 ALA A CA 1
ATOM 3806 C C . ALA A 1 472 ? 7.755 -37.903 -5.899 1.00 56.78 472 ALA A C 1
ATOM 3808 O O . ALA A 1 472 ? 7.739 -37.104 -6.839 1.00 56.78 472 ALA A O 1
ATOM 3809 N N . GLY A 1 473 ? 8.608 -37.789 -4.875 1.00 60.62 473 GLY A N 1
ATOM 3810 C CA . GLY A 1 473 ? 9.611 -36.732 -4.763 1.00 60.62 473 GLY A CA 1
ATOM 3811 C C . GLY A 1 473 ? 10.662 -36.822 -5.862 1.00 60.62 473 GLY A C 1
ATOM 3812 O O . GLY A 1 473 ? 10.924 -35.834 -6.541 1.00 60.62 473 GLY A O 1
ATOM 3813 N N . ILE A 1 474 ? 11.187 -38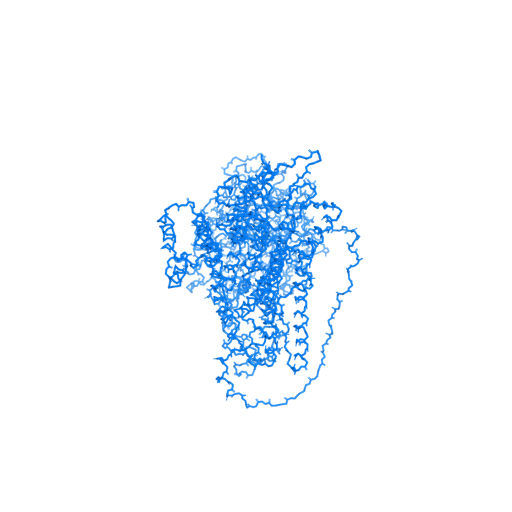.019 -6.119 1.00 66.69 474 ILE A N 1
ATOM 3814 C CA . ILE A 1 474 ? 12.168 -38.273 -7.179 1.00 66.69 474 ILE A CA 1
ATOM 3815 C C . ILE A 1 474 ? 11.573 -37.939 -8.555 1.00 66.69 474 ILE A C 1
ATOM 3817 O O . ILE A 1 474 ? 12.209 -37.227 -9.329 1.00 66.69 474 ILE A O 1
ATOM 3821 N N . GLY A 1 475 ? 10.336 -38.362 -8.846 1.00 66.44 475 GLY A N 1
ATOM 3822 C CA . GLY A 1 475 ? 9.661 -38.049 -10.113 1.00 66.44 475 GLY A CA 1
ATOM 3823 C C . GLY A 1 475 ? 9.462 -36.545 -10.344 1.00 66.44 475 GLY A C 1
ATOM 3824 O O . GLY A 1 475 ? 9.792 -36.031 -11.414 1.00 66.44 475 GLY A O 1
ATOM 3825 N N . SER A 1 476 ? 9.004 -35.814 -9.322 1.00 66.12 476 SER A N 1
ATOM 3826 C CA . SER A 1 476 ? 8.847 -34.351 -9.379 1.00 66.12 476 SER A CA 1
ATOM 3827 C C . SER A 1 476 ? 10.187 -33.626 -9.594 1.00 66.12 476 SER A C 1
ATOM 3829 O O . SER A 1 476 ? 10.259 -32.640 -10.331 1.00 66.12 476 SER A O 1
ATOM 3831 N N . ARG A 1 477 ? 11.281 -34.137 -9.010 1.00 70.94 477 ARG A N 1
ATOM 3832 C CA . ARG A 1 477 ? 12.631 -33.563 -9.159 1.00 70.94 477 ARG A CA 1
ATOM 3833 C C . ARG A 1 477 ? 13.249 -33.846 -10.514 1.00 70.94 477 ARG A C 1
ATOM 3835 O O . ARG A 1 477 ? 13.831 -32.935 -11.093 1.00 70.94 477 ARG A O 1
ATOM 3842 N N . ILE A 1 478 ? 13.100 -35.063 -11.033 1.00 74.75 478 ILE A N 1
ATOM 3843 C CA . ILE A 1 478 ? 13.530 -35.402 -12.396 1.00 74.75 478 ILE A CA 1
ATOM 3844 C C . ILE A 1 478 ? 12.859 -34.454 -13.386 1.00 74.75 478 ILE A C 1
ATOM 3846 O O . ILE A 1 478 ? 13.532 -33.896 -14.251 1.00 74.75 478 ILE A O 1
ATOM 3850 N N . LEU A 1 479 ? 11.560 -34.200 -13.197 1.00 73.69 479 LEU A N 1
ATOM 3851 C CA . LEU A 1 479 ? 10.858 -33.198 -13.977 1.00 73.69 479 LEU A CA 1
ATOM 3852 C C . LEU A 1 479 ? 11.497 -31.816 -13.769 1.00 73.69 479 LEU A C 1
ATOM 3854 O O . LEU A 1 479 ? 12.047 -31.275 -14.715 1.00 73.69 479 LEU A O 1
ATOM 3858 N N . LYS A 1 480 ? 11.558 -31.264 -12.554 1.00 74.94 480 LYS A N 1
ATOM 3859 C CA . LYS A 1 480 ? 12.145 -29.929 -12.303 1.00 74.94 480 LYS A CA 1
ATOM 3860 C C . LYS A 1 480 ? 13.550 -29.731 -12.907 1.00 74.94 480 LYS A C 1
ATOM 3862 O O . LYS A 1 480 ? 13.798 -28.713 -13.549 1.00 74.94 480 LYS A O 1
ATOM 3867 N N . TYR A 1 481 ? 14.459 -30.691 -12.742 1.00 83.00 481 TYR A N 1
ATOM 3868 C CA . TYR A 1 481 ? 15.842 -30.594 -13.229 1.00 83.00 481 TYR A CA 1
ATOM 3869 C C . TYR A 1 481 ? 16.006 -30.905 -14.718 1.00 83.00 481 TYR A C 1
ATOM 3871 O O . TYR A 1 481 ? 17.037 -30.557 -15.296 1.00 83.00 481 TYR A O 1
ATOM 3879 N N . SER A 1 482 ? 14.998 -31.476 -15.381 1.00 79.94 482 SER A N 1
ATOM 3880 C CA . SER A 1 482 ? 15.049 -31.617 -16.839 1.00 79.94 482 SER A CA 1
ATOM 3881 C C . SER A 1 482 ? 15.114 -30.257 -17.558 1.00 79.94 482 SER A C 1
ATOM 3883 O O . SER A 1 482 ? 15.649 -30.191 -18.663 1.00 79.94 482 SER A O 1
ATOM 3885 N N . TYR A 1 483 ? 14.713 -29.146 -16.910 1.00 75.38 483 TYR A N 1
ATOM 3886 C CA . TYR A 1 483 ? 14.891 -27.783 -17.443 1.00 75.38 483 TYR A CA 1
ATOM 3887 C C . TYR A 1 483 ? 16.359 -27.446 -17.630 1.00 75.38 483 TYR A C 1
ATOM 3889 O O . TYR A 1 483 ? 16.764 -26.929 -18.669 1.00 75.38 483 TYR A O 1
ATOM 3897 N N . LEU A 1 484 ? 17.150 -27.762 -16.606 1.00 83.69 484 LEU A N 1
ATOM 3898 C CA . LEU A 1 484 ? 18.585 -27.554 -16.611 1.00 83.69 484 LEU A CA 1
ATOM 3899 C C . LEU A 1 484 ? 19.237 -28.408 -17.702 1.00 83.69 484 LEU A C 1
ATOM 3901 O O . LEU A 1 484 ? 20.115 -27.922 -18.401 1.00 83.69 484 LEU A O 1
ATOM 3905 N N . ALA A 1 485 ? 18.765 -29.641 -17.905 1.00 86.75 485 ALA A N 1
ATOM 3906 C CA . ALA A 1 485 ? 19.258 -30.503 -18.977 1.00 86.75 485 ALA A CA 1
ATOM 3907 C C . ALA A 1 485 ? 18.961 -29.926 -20.373 1.00 86.75 485 ALA A C 1
ATOM 3909 O O . ALA A 1 485 ? 19.864 -29.853 -21.204 1.00 86.75 485 ALA A O 1
ATOM 3910 N N . VAL A 1 486 ? 17.728 -29.462 -20.623 1.00 88.31 486 VAL A N 1
ATOM 3911 C CA . VAL A 1 486 ? 17.363 -28.805 -21.893 1.00 88.31 486 VAL A CA 1
ATOM 3912 C C . VAL A 1 486 ? 18.193 -27.538 -22.101 1.00 88.31 486 VAL A C 1
ATOM 3914 O O . VAL A 1 486 ? 18.740 -27.341 -23.182 1.00 88.31 486 VAL A O 1
ATOM 3917 N N . MET A 1 487 ? 18.344 -26.713 -21.061 1.00 90.44 487 MET A N 1
ATOM 3918 C CA . MET A 1 487 ? 19.177 -25.513 -21.109 1.00 90.44 487 MET A CA 1
ATOM 3919 C C . MET A 1 487 ? 20.631 -25.845 -21.460 1.00 90.44 487 MET A C 1
ATOM 3921 O O . MET A 1 487 ? 21.185 -25.208 -22.348 1.00 90.44 487 MET A O 1
ATOM 3925 N N . VAL A 1 488 ? 21.232 -26.859 -20.827 1.00 90.75 488 VAL A N 1
ATOM 3926 C CA . VAL A 1 488 ? 22.621 -27.270 -21.094 1.00 90.75 488 VAL A CA 1
ATOM 3927 C C . VAL A 1 488 ? 22.784 -27.753 -22.533 1.00 90.75 488 VAL A C 1
ATOM 3929 O O . VAL A 1 488 ? 23.754 -27.378 -23.181 1.00 90.75 488 VAL A O 1
ATOM 3932 N N . VAL A 1 489 ? 21.837 -28.531 -23.067 1.00 92.88 489 VAL A N 1
ATOM 3933 C CA . VAL A 1 489 ? 21.882 -28.974 -24.472 1.00 92.88 489 VAL A CA 1
ATOM 3934 C C . VAL A 1 489 ? 21.824 -27.782 -25.425 1.00 92.88 489 VAL A C 1
ATOM 3936 O O . VAL A 1 489 ? 22.682 -27.663 -26.297 1.00 92.88 489 VAL A O 1
ATOM 3939 N N . VAL A 1 490 ? 20.863 -26.872 -25.240 1.00 93.69 490 VAL A N 1
ATOM 3940 C CA . VAL A 1 490 ? 20.741 -25.664 -26.075 1.00 93.69 490 VAL A CA 1
ATOM 3941 C C . VAL A 1 490 ? 21.981 -24.774 -25.936 1.00 93.69 490 VAL A C 1
ATOM 3943 O O . VAL A 1 490 ? 22.491 -24.273 -26.934 1.00 93.69 490 VAL A O 1
ATOM 3946 N N . GLY A 1 491 ? 22.512 -24.631 -24.721 1.00 92.25 491 GLY A N 1
ATOM 3947 C CA . GLY A 1 491 ? 23.725 -23.872 -24.431 1.00 92.25 491 GLY A CA 1
ATOM 3948 C C . GLY A 1 491 ? 24.979 -24.468 -25.073 1.00 92.25 491 GLY A C 1
ATOM 3949 O O . GLY A 1 491 ? 25.793 -23.721 -25.601 1.00 92.25 491 GLY A O 1
ATOM 3950 N N . MET A 1 492 ? 25.127 -25.796 -25.103 1.00 92.88 492 MET A N 1
ATOM 3951 C CA . MET A 1 492 ? 26.242 -26.448 -25.802 1.00 92.88 492 MET A CA 1
ATOM 3952 C C . MET A 1 492 ? 26.179 -26.210 -27.313 1.00 92.88 492 MET A C 1
ATOM 3954 O O . MET A 1 492 ? 27.203 -25.898 -27.913 1.00 92.88 492 MET A O 1
ATOM 3958 N N . ILE A 1 493 ? 24.988 -26.304 -27.916 1.00 93.75 493 ILE A N 1
ATOM 3959 C CA . ILE A 1 493 ? 24.802 -26.008 -29.347 1.00 93.75 493 ILE A CA 1
ATOM 3960 C C . ILE A 1 493 ? 25.112 -24.529 -29.619 1.00 93.75 493 ILE A C 1
ATOM 3962 O O . ILE A 1 493 ? 25.817 -24.212 -30.569 1.00 93.75 493 ILE A O 1
ATOM 3966 N N . SER A 1 494 ? 24.648 -23.626 -28.751 1.00 93.06 494 SER A N 1
ATOM 3967 C CA . SER A 1 494 ? 24.965 -22.197 -28.824 1.00 93.06 494 SER A CA 1
ATOM 3968 C C . SER A 1 494 ? 26.479 -21.948 -28.775 1.00 93.06 494 SER A C 1
ATOM 3970 O O . SER A 1 494 ? 27.016 -21.272 -29.647 1.00 93.06 494 SER A O 1
ATOM 3972 N N . LEU A 1 495 ? 27.193 -22.541 -27.813 1.00 89.38 495 LEU A N 1
ATOM 3973 C CA . LEU A 1 495 ? 28.649 -22.403 -27.699 1.00 89.38 495 LEU A CA 1
ATOM 3974 C C . LEU A 1 495 ? 29.388 -22.968 -28.915 1.00 89.38 495 LEU A C 1
ATOM 3976 O O . LEU A 1 495 ? 30.383 -22.383 -29.330 1.00 89.38 495 LEU A O 1
ATOM 3980 N N . GLN A 1 496 ? 28.890 -24.053 -29.510 1.00 91.06 496 GLN A N 1
ATOM 3981 C CA . GLN A 1 496 ? 29.436 -24.578 -30.759 1.00 91.06 496 GLN A CA 1
ATOM 3982 C C . GLN A 1 496 ? 29.309 -23.553 -31.897 1.00 91.06 496 GLN A C 1
ATOM 3984 O O . GLN A 1 496 ? 30.288 -23.301 -32.591 1.00 91.06 496 GLN A O 1
ATOM 3989 N N . CYS A 1 497 ? 28.148 -22.902 -32.036 1.00 90.12 497 CYS A N 1
ATOM 3990 C CA . CYS A 1 497 ? 27.959 -21.822 -33.009 1.00 90.12 497 CYS A CA 1
ATOM 3991 C C . CYS A 1 497 ? 28.878 -20.608 -32.757 1.00 90.12 497 CYS A C 1
ATOM 3993 O O . CYS A 1 497 ? 29.257 -19.928 -33.704 1.00 90.12 497 CYS A O 1
ATOM 3995 N N . PHE A 1 498 ? 29.244 -20.327 -31.502 1.00 86.44 498 PHE A N 1
ATOM 3996 C CA . PHE A 1 498 ? 30.162 -19.234 -31.147 1.00 86.44 498 PHE A CA 1
ATOM 3997 C C . PHE A 1 498 ? 31.643 -19.557 -31.403 1.00 86.44 498 PHE A C 1
ATOM 3999 O O . PHE A 1 498 ? 32.434 -18.665 -31.743 1.00 86.44 498 PHE A O 1
ATOM 4006 N N . ASP A 1 499 ? 32.042 -20.808 -31.168 1.00 84.88 499 ASP A N 1
ATOM 4007 C CA . ASP A 1 499 ? 33.417 -21.276 -31.372 1.00 84.88 499 ASP A CA 1
ATOM 4008 C C . ASP A 1 499 ? 33.768 -21.324 -32.865 1.00 84.88 499 ASP A C 1
ATOM 4010 O O . ASP A 1 499 ? 34.880 -20.984 -33.274 1.00 84.88 499 ASP A O 1
ATOM 4014 N N . GLU A 1 500 ? 32.779 -21.646 -33.696 1.00 85.50 500 GLU A N 1
ATOM 4015 C CA . GLU A 1 500 ? 32.898 -21.676 -35.148 1.00 85.50 500 GLU A CA 1
ATOM 4016 C C . GLU A 1 500 ? 32.947 -20.244 -35.721 1.00 85.50 500 GLU A C 1
ATOM 4018 O O . GLU A 1 500 ? 31.938 -19.624 -36.059 1.00 85.50 500 GLU A O 1
ATOM 4023 N N . LYS A 1 501 ? 34.158 -19.674 -35.787 1.00 79.69 501 LYS A N 1
ATOM 4024 C CA . LYS A 1 501 ? 34.385 -18.284 -36.213 1.00 79.69 501 LYS A CA 1
ATOM 4025 C C . LYS A 1 501 ? 34.003 -18.066 -37.681 1.00 79.69 501 LYS A C 1
ATOM 4027 O O . LYS A 1 501 ? 34.702 -18.509 -38.589 1.00 79.69 501 LYS A O 1
ATOM 4032 N N . VAL A 1 502 ? 32.924 -17.313 -37.891 1.00 80.19 502 VAL A N 1
ATOM 4033 C CA . VAL A 1 502 ? 32.487 -16.786 -39.201 1.00 80.19 502 VAL A CA 1
ATOM 4034 C C . VAL A 1 502 ? 33.146 -15.451 -39.561 1.00 80.19 502 VAL A C 1
ATOM 4036 O O . VAL A 1 502 ? 33.135 -15.047 -40.720 1.00 80.19 502 VAL A O 1
ATOM 4039 N N . VAL A 1 503 ? 33.721 -14.775 -38.562 1.00 79.19 503 VAL A N 1
ATOM 4040 C CA . VAL A 1 503 ? 34.436 -13.498 -38.661 1.00 79.19 503 VAL A CA 1
ATOM 4041 C C . VAL A 1 503 ? 35.593 -13.523 -37.652 1.00 79.19 503 VAL A C 1
ATOM 4043 O O . VAL A 1 503 ? 35.412 -13.939 -36.505 1.00 79.19 503 VAL A O 1
ATOM 4046 N N . ILE A 1 504 ? 36.790 -13.098 -38.063 1.00 77.62 504 ILE A N 1
ATOM 4047 C CA . ILE A 1 504 ? 37.996 -13.053 -37.224 1.00 77.62 504 ILE A CA 1
ATOM 4048 C C . ILE A 1 504 ? 38.201 -11.620 -36.731 1.00 77.62 504 ILE A C 1
ATOM 4050 O O . ILE A 1 504 ? 38.788 -10.794 -37.426 1.00 77.62 504 ILE A O 1
ATOM 4054 N N . VAL A 1 505 ? 37.741 -11.339 -35.512 1.00 76.38 505 VAL A N 1
ATOM 4055 C CA . VAL A 1 505 ? 37.940 -10.050 -34.833 1.00 76.38 505 VAL A CA 1
ATOM 4056 C C . VAL A 1 505 ? 39.047 -10.213 -33.792 1.00 76.38 505 VAL A C 1
ATOM 4058 O O . VAL A 1 505 ? 38.801 -10.698 -32.690 1.00 76.38 505 VAL A O 1
ATOM 4061 N N . ALA A 1 506 ? 40.283 -9.860 -34.153 1.00 70.12 506 ALA A N 1
ATOM 4062 C CA . ALA A 1 506 ? 41.455 -9.967 -33.280 1.00 70.12 506 ALA A CA 1
ATOM 4063 C C . ALA A 1 506 ? 42.396 -8.759 -33.463 1.00 70.12 506 ALA A C 1
ATOM 4065 O O . ALA A 1 506 ? 42.441 -8.222 -34.570 1.00 70.12 506 ALA A O 1
ATOM 4066 N N . PRO A 1 507 ? 43.175 -8.351 -32.437 1.00 67.06 507 PRO A N 1
ATOM 4067 C CA . PRO A 1 507 ? 44.046 -7.168 -32.505 1.00 67.06 507 PRO A CA 1
ATOM 4068 C C . PRO A 1 507 ? 45.049 -7.170 -33.672 1.00 67.06 507 PRO A C 1
ATOM 4070 O O . PRO A 1 507 ? 45.363 -6.117 -34.217 1.00 67.06 507 PRO A O 1
ATOM 4073 N N . GLU A 1 508 ? 45.520 -8.348 -34.095 1.00 70.25 508 GLU A N 1
ATOM 4074 C CA . GLU A 1 508 ? 46.467 -8.504 -35.211 1.00 70.25 508 GLU A CA 1
ATOM 4075 C C . GLU A 1 508 ? 45.793 -8.794 -36.567 1.00 70.25 508 GLU A C 1
ATOM 4077 O O . GLU A 1 508 ? 46.466 -8.832 -37.601 1.00 70.25 508 GLU A O 1
ATOM 4082 N N . ALA A 1 509 ? 44.475 -9.021 -36.585 1.00 71.50 509 ALA A N 1
ATOM 4083 C CA . ALA A 1 509 ? 43.730 -9.381 -37.786 1.00 71.50 509 ALA A CA 1
ATOM 4084 C C . ALA A 1 509 ? 43.115 -8.142 -38.446 1.00 71.50 509 ALA A C 1
ATOM 4086 O O . ALA A 1 509 ? 42.436 -7.337 -37.815 1.00 71.50 509 ALA A O 1
ATOM 4087 N N . THR A 1 510 ? 43.311 -8.004 -39.754 1.00 79.12 510 THR A N 1
ATOM 4088 C CA . THR A 1 510 ? 42.643 -6.970 -40.557 1.00 79.12 510 THR A CA 1
ATOM 4089 C C . THR A 1 510 ? 41.257 -7.442 -41.016 1.00 79.12 510 THR A C 1
ATOM 4091 O O . THR A 1 510 ? 41.085 -8.637 -41.274 1.00 79.12 510 THR A O 1
ATOM 4094 N N . PRO A 1 511 ? 40.283 -6.535 -41.232 1.00 78.25 511 PRO A N 1
ATOM 4095 C CA . PRO A 1 511 ? 38.986 -6.899 -41.815 1.00 78.25 511 PRO A CA 1
ATOM 4096 C C . PRO A 1 511 ? 39.116 -7.676 -43.131 1.00 78.25 511 PRO A C 1
ATOM 4098 O O . PRO A 1 511 ? 38.434 -8.673 -43.347 1.00 78.25 511 PRO A O 1
ATOM 4101 N N . ALA A 1 512 ? 40.093 -7.307 -43.963 1.00 71.31 512 ALA A N 1
ATOM 4102 C CA . ALA A 1 512 ? 40.383 -8.003 -45.212 1.00 71.31 512 ALA A CA 1
ATOM 4103 C C . ALA A 1 512 ? 40.841 -9.463 -45.014 1.00 71.31 512 ALA A C 1
ATOM 4105 O O . ALA A 1 512 ? 40.515 -10.309 -45.843 1.00 71.31 512 ALA A O 1
ATOM 4106 N N . GLN A 1 513 ? 41.583 -9.766 -43.941 1.00 75.31 513 GLN A N 1
ATOM 4107 C CA . GLN A 1 513 ? 41.967 -11.139 -43.579 1.00 75.31 513 GLN A CA 1
ATOM 4108 C C . GLN A 1 513 ? 40.786 -11.928 -43.003 1.00 75.31 513 GLN A C 1
ATOM 4110 O O . GLN A 1 513 ? 40.715 -13.139 -43.190 1.00 75.31 513 GLN A O 1
ATOM 4115 N N . SER A 1 514 ? 39.835 -11.258 -42.346 1.00 79.19 514 SER A N 1
ATOM 4116 C CA . SER A 1 514 ? 38.620 -11.906 -41.845 1.00 79.19 514 SER A CA 1
ATOM 4117 C C . SER A 1 514 ? 37.750 -12.483 -42.965 1.00 79.19 514 SER A C 1
ATOM 4119 O O . SER A 1 514 ? 37.047 -13.461 -42.730 1.00 79.19 514 SER A O 1
ATOM 4121 N N . HIS A 1 515 ? 37.808 -11.936 -44.183 1.00 78.25 515 HIS A N 1
ATOM 4122 C CA . HIS A 1 515 ? 37.027 -12.448 -45.315 1.00 78.25 515 HIS A CA 1
ATOM 4123 C C . HIS A 1 515 ? 37.371 -13.895 -45.697 1.00 78.25 515 HIS A C 1
ATOM 4125 O O . HIS A 1 515 ? 36.525 -14.596 -46.253 1.00 78.25 515 HIS A O 1
ATOM 4131 N N . ASP A 1 516 ? 38.583 -14.362 -45.383 1.00 79.69 516 ASP A N 1
ATOM 4132 C CA . ASP A 1 516 ? 38.991 -15.747 -45.636 1.00 79.69 516 ASP A CA 1
ATOM 4133 C C . ASP A 1 516 ? 38.243 -16.750 -44.728 1.00 79.69 516 ASP A C 1
ATOM 4135 O O . ASP A 1 516 ? 38.233 -17.948 -45.015 1.00 79.69 516 ASP A O 1
ATOM 4139 N N . ALA A 1 517 ? 37.577 -16.269 -43.670 1.00 78.44 517 ALA A N 1
ATOM 4140 C CA . ALA A 1 517 ? 36.746 -17.059 -42.761 1.00 78.44 517 ALA A CA 1
ATOM 4141 C C . ALA A 1 517 ? 35.239 -17.026 -43.096 1.00 78.44 517 ALA A C 1
ATOM 4143 O O . ALA A 1 517 ? 34.455 -17.659 -42.391 1.00 78.44 517 ALA A O 1
ATOM 4144 N N . ASN A 1 518 ? 34.821 -16.333 -44.164 1.00 84.88 518 ASN A N 1
ATOM 4145 C CA . ASN A 1 518 ? 33.406 -16.182 -44.524 1.00 84.88 518 ASN A CA 1
ATOM 4146 C C . ASN A 1 518 ? 32.735 -17.528 -44.858 1.00 84.88 518 ASN A C 1
ATOM 4148 O O . ASN A 1 518 ? 33.124 -18.237 -45.797 1.00 84.88 518 ASN A O 1
ATOM 4152 N N . GLN A 1 519 ? 31.648 -17.836 -44.154 1.00 85.88 519 GLN A N 1
ATOM 4153 C CA . GLN A 1 519 ? 30.872 -19.069 -44.317 1.00 85.88 519 GLN A CA 1
ATOM 4154 C C . GLN A 1 519 ? 29.506 -18.809 -44.963 1.00 85.88 519 GLN A C 1
ATOM 4156 O O . GLN A 1 519 ? 29.035 -17.673 -45.014 1.00 85.88 519 GLN A O 1
ATOM 4161 N N . ASP A 1 520 ? 28.873 -19.863 -45.476 1.00 88.00 520 ASP A N 1
ATOM 4162 C CA . ASP A 1 520 ? 27.542 -19.769 -46.084 1.00 88.00 520 ASP A CA 1
ATOM 4163 C C . ASP A 1 520 ? 26.445 -19.617 -45.013 1.00 88.00 520 ASP A C 1
ATOM 4165 O O . ASP A 1 520 ? 26.590 -20.070 -43.878 1.00 88.00 520 ASP A O 1
ATOM 4169 N N . CYS A 1 521 ? 25.327 -18.990 -45.379 1.00 86.38 521 CYS A N 1
ATOM 4170 C CA . CYS A 1 521 ? 24.293 -18.606 -44.415 1.00 86.38 521 CYS A CA 1
ATOM 4171 C C . CYS A 1 521 ? 23.354 -19.753 -44.041 1.00 86.38 521 CYS A C 1
ATOM 4173 O O . CYS A 1 521 ? 22.809 -20.456 -44.898 1.00 86.38 521 CYS A O 1
ATOM 4175 N N . VAL A 1 522 ? 23.038 -19.841 -42.754 1.00 85.75 522 VAL A N 1
ATOM 4176 C CA . VAL A 1 522 ? 21.960 -20.653 -42.196 1.00 85.75 522 VAL A CA 1
ATOM 4177 C C . VAL A 1 522 ? 20.611 -20.001 -42.528 1.00 85.75 522 VAL A C 1
ATOM 4179 O O . VAL A 1 522 ? 20.434 -18.783 -42.452 1.00 85.75 522 VAL A O 1
ATOM 4182 N N . PHE A 1 523 ? 19.646 -20.812 -42.974 1.00 81.94 523 PHE A N 1
ATOM 4183 C CA . PHE A 1 523 ? 18.339 -20.353 -43.480 1.00 81.94 523 PHE A CA 1
ATOM 4184 C C . PHE A 1 523 ? 18.423 -19.271 -44.576 1.00 81.94 523 PHE A C 1
ATOM 4186 O O . PHE A 1 523 ? 17.467 -18.525 -44.786 1.00 81.94 523 PHE A O 1
ATOM 4193 N N . SER A 1 524 ? 19.558 -19.191 -45.285 1.00 82.38 524 SER A N 1
ATOM 4194 C CA . SER A 1 524 ? 19.822 -18.202 -46.341 1.00 82.38 524 SER A CA 1
ATOM 4195 C C . SER A 1 524 ? 19.758 -16.732 -45.889 1.00 82.38 524 SER A C 1
ATOM 4197 O O . SER A 1 524 ? 19.527 -15.864 -46.737 1.00 82.38 524 SER A O 1
ATOM 4199 N N . ILE A 1 525 ? 19.901 -16.467 -44.580 1.00 86.44 525 ILE A N 1
ATOM 4200 C CA . ILE A 1 525 ? 19.770 -15.126 -43.973 1.00 86.44 525 ILE A CA 1
ATOM 4201 C C . ILE A 1 525 ? 20.803 -14.872 -42.865 1.00 86.44 525 ILE A C 1
ATOM 4203 O O . ILE A 1 525 ? 21.335 -13.771 -42.780 1.00 86.44 525 ILE A O 1
ATOM 4207 N N . PHE A 1 526 ? 21.043 -15.848 -41.988 1.00 90.62 526 PHE A N 1
ATOM 4208 C CA . PHE A 1 526 ? 21.808 -15.664 -40.751 1.00 90.62 526 PHE A CA 1
ATOM 4209 C C . PHE A 1 526 ? 23.131 -16.420 -40.814 1.00 90.62 526 PHE A C 1
ATOM 4211 O O . PHE A 1 526 ? 23.190 -17.491 -41.414 1.00 90.62 526 PHE A O 1
ATOM 4218 N N . ASP A 1 527 ? 24.182 -15.906 -40.186 1.00 90.81 527 ASP A N 1
ATOM 4219 C CA . ASP A 1 527 ? 25.405 -16.685 -39.977 1.00 90.81 527 ASP A CA 1
ATOM 4220 C C . ASP A 1 527 ? 25.341 -17.508 -38.669 1.00 90.81 527 ASP A C 1
ATOM 4222 O O . ASP A 1 527 ? 24.314 -17.564 -37.983 1.00 90.81 527 ASP A O 1
ATOM 4226 N N . LEU A 1 528 ? 26.417 -18.227 -38.334 1.00 90.31 528 LEU A N 1
ATOM 4227 C CA . LEU A 1 528 ? 26.464 -19.016 -37.096 1.00 90.31 528 LEU A CA 1
ATOM 4228 C C . LEU A 1 528 ? 26.510 -18.139 -35.839 1.00 90.31 528 LEU A C 1
ATOM 4230 O O . LEU A 1 528 ? 25.983 -18.546 -34.805 1.00 90.31 528 LEU A O 1
ATOM 4234 N N . HIS A 1 529 ? 27.056 -16.926 -35.918 1.00 89.31 529 HIS A N 1
ATOM 4235 C CA . HIS A 1 529 ? 27.069 -15.999 -34.791 1.00 89.31 529 HIS A CA 1
ATOM 4236 C C . HIS A 1 529 ? 25.657 -15.450 -34.507 1.00 89.31 529 HIS A C 1
ATOM 4238 O O . HIS A 1 529 ? 25.227 -15.384 -33.357 1.00 89.31 529 HIS A O 1
ATOM 4244 N N . ASP A 1 530 ? 24.863 -15.192 -35.545 1.00 91.69 530 ASP A N 1
ATOM 4245 C CA . ASP A 1 530 ? 23.434 -14.891 -35.422 1.00 91.69 530 ASP A CA 1
ATOM 4246 C C . ASP A 1 530 ? 22.641 -16.054 -34.796 1.00 91.69 530 ASP A C 1
ATOM 4248 O O . ASP A 1 530 ? 21.714 -15.846 -34.007 1.00 91.69 530 ASP A O 1
ATOM 4252 N N . CYS A 1 531 ? 23.001 -17.300 -35.125 1.00 92.12 531 CYS A N 1
ATOM 4253 C CA . CYS A 1 531 ? 22.410 -18.487 -34.502 1.00 92.12 531 CYS A CA 1
ATOM 4254 C C . CYS A 1 531 ? 22.814 -18.624 -33.026 1.00 92.12 531 CYS A C 1
ATOM 4256 O O . CYS A 1 531 ? 22.013 -19.100 -32.214 1.00 92.12 531 CYS A O 1
ATOM 4258 N N . TRP A 1 532 ? 24.026 -18.191 -32.665 1.00 93.25 532 TRP A N 1
ATOM 4259 C CA . TRP A 1 532 ? 24.468 -18.133 -31.276 1.00 93.25 532 TRP A CA 1
ATOM 4260 C C . TRP A 1 532 ? 23.553 -17.226 -30.447 1.00 93.25 532 TRP A C 1
ATOM 4262 O O . TRP A 1 532 ? 23.042 -17.724 -29.444 1.00 93.25 532 TRP A O 1
ATOM 4272 N N . HIS A 1 533 ? 23.257 -15.998 -30.903 1.00 92.25 533 HIS A N 1
ATOM 4273 C CA . HIS A 1 533 ? 22.329 -15.058 -30.239 1.00 92.25 533 HIS A CA 1
ATOM 4274 C C . HIS A 1 533 ? 20.953 -15.667 -29.971 1.00 92.25 533 HIS A C 1
ATOM 4276 O O . HIS A 1 533 ? 20.392 -15.548 -28.880 1.00 92.25 533 HIS A O 1
ATOM 4282 N N . LEU A 1 534 ? 20.409 -16.363 -30.971 1.00 93.38 534 LEU A N 1
ATOM 4283 C CA . LEU A 1 534 ? 19.117 -17.031 -30.869 1.00 93.38 534 LEU A CA 1
ATOM 4284 C C . LEU A 1 534 ? 19.112 -18.098 -29.763 1.00 93.38 534 LEU A C 1
ATOM 4286 O O . LEU A 1 534 ? 18.213 -18.137 -28.918 1.00 93.38 534 LEU A O 1
ATOM 4290 N N . LEU A 1 535 ? 20.101 -18.993 -29.789 1.00 94.69 535 LEU A N 1
ATOM 4291 C CA . LEU A 1 535 ? 20.161 -20.145 -28.891 1.00 94.69 535 LEU A CA 1
ATOM 4292 C C . LEU A 1 535 ? 20.606 -19.753 -27.475 1.00 94.69 535 LEU A C 1
ATOM 4294 O O . LEU A 1 535 ? 20.075 -20.293 -26.501 1.00 94.69 535 LEU A O 1
ATOM 4298 N N . SER A 1 536 ? 21.531 -18.799 -27.341 1.00 94.25 536 SER A N 1
ATOM 4299 C CA . SER A 1 536 ? 22.004 -18.292 -26.049 1.00 94.25 536 SER A CA 1
ATOM 4300 C C . SER A 1 536 ? 20.881 -17.575 -25.298 1.00 94.25 536 SER A C 1
ATOM 4302 O O . SER A 1 536 ? 20.687 -17.840 -24.110 1.00 94.25 536 SER A O 1
ATOM 4304 N N . ALA A 1 537 ? 20.081 -16.746 -25.982 1.00 95.38 537 ALA A N 1
ATOM 4305 C CA . ALA A 1 537 ? 18.939 -16.051 -25.394 1.00 95.38 537 ALA A CA 1
ATOM 4306 C C . ALA A 1 537 ? 17.909 -17.037 -24.820 1.00 95.38 537 ALA A C 1
ATOM 4308 O O . ALA A 1 537 ? 17.435 -16.868 -23.693 1.00 95.38 537 ALA A O 1
ATOM 4309 N N . VAL A 1 538 ? 17.602 -18.111 -25.560 1.00 94.69 538 VAL A N 1
ATOM 4310 C CA . VAL A 1 538 ? 16.706 -19.179 -25.089 1.00 94.69 538 VAL A CA 1
ATOM 4311 C C . VAL A 1 538 ? 17.312 -19.917 -23.892 1.00 94.69 538 VAL A C 1
ATOM 4313 O O . VAL A 1 538 ? 16.626 -20.102 -22.887 1.00 94.69 538 VAL A O 1
ATOM 4316 N N . ALA A 1 539 ? 18.589 -20.308 -23.953 1.00 94.38 539 ALA A N 1
ATOM 4317 C CA . ALA A 1 539 ? 19.258 -21.005 -22.853 1.00 94.38 539 ALA A CA 1
ATOM 4318 C C . ALA A 1 539 ? 19.287 -20.161 -21.564 1.00 94.38 539 ALA A C 1
ATOM 4320 O O . ALA A 1 539 ? 18.934 -20.651 -20.488 1.00 94.38 539 ALA A O 1
ATOM 4321 N N . LEU A 1 540 ? 19.634 -18.876 -21.665 1.00 93.12 540 LEU A N 1
ATOM 4322 C CA . LEU A 1 540 ? 19.674 -17.954 -20.530 1.00 93.12 540 LEU A CA 1
ATOM 4323 C C . LEU A 1 540 ? 18.280 -17.691 -19.947 1.00 93.12 540 LEU A C 1
ATOM 4325 O O . LEU A 1 540 ? 18.136 -17.661 -18.725 1.00 93.12 540 LEU A O 1
ATOM 4329 N N . ALA A 1 541 ? 17.240 -17.565 -20.778 1.00 92.62 541 ALA A N 1
ATOM 4330 C CA . ALA A 1 541 ? 15.861 -17.453 -20.298 1.00 92.62 541 ALA A CA 1
ATOM 4331 C C . ALA A 1 541 ? 15.415 -18.711 -19.532 1.00 92.62 541 ALA A C 1
ATOM 4333 O O . ALA A 1 541 ? 14.839 -18.602 -18.447 1.00 92.62 541 ALA A O 1
ATOM 4334 N N . LEU A 1 542 ? 15.732 -19.908 -20.043 1.00 90.88 542 LEU A N 1
ATOM 4335 C CA . LEU A 1 542 ? 15.450 -21.173 -19.354 1.00 90.88 542 LEU A CA 1
ATOM 4336 C C . LEU A 1 542 ? 16.184 -21.271 -18.010 1.00 90.88 542 LEU A C 1
ATOM 4338 O O . LEU A 1 542 ? 15.604 -21.728 -17.023 1.00 90.88 542 LEU A O 1
ATOM 4342 N N . PHE A 1 543 ? 17.435 -20.810 -17.945 1.00 91.94 543 PHE A N 1
ATOM 4343 C CA . PHE A 1 543 ? 18.183 -20.768 -16.691 1.00 91.94 543 PHE A CA 1
ATOM 4344 C C . PHE A 1 543 ? 17.573 -19.778 -15.691 1.00 91.94 543 PHE A C 1
ATOM 4346 O O . PHE A 1 543 ? 17.346 -20.141 -14.538 1.00 91.94 543 PHE A O 1
ATOM 4353 N N . SER A 1 544 ? 17.219 -18.567 -16.133 1.00 91.75 544 SER A N 1
ATOM 4354 C CA . SER A 1 544 ? 16.523 -17.571 -15.307 1.00 91.75 544 SER A CA 1
ATOM 4355 C C . SER A 1 544 ? 15.216 -18.115 -14.730 1.00 91.75 544 SER A C 1
ATOM 4357 O O . SER A 1 544 ? 14.943 -17.920 -13.547 1.00 91.75 544 SER A O 1
ATOM 4359 N N . MET A 1 545 ? 14.435 -18.853 -15.527 1.00 86.88 545 MET A N 1
ATOM 4360 C CA . MET A 1 545 ? 13.216 -19.519 -15.056 1.00 86.88 545 MET A CA 1
ATOM 4361 C C . MET A 1 545 ? 13.492 -20.577 -13.989 1.00 86.88 545 MET A C 1
ATOM 4363 O O . MET A 1 545 ? 12.809 -20.614 -12.967 1.00 86.88 545 MET A O 1
ATOM 4367 N N . PHE A 1 546 ? 14.493 -21.430 -14.208 1.00 88.31 546 PHE A N 1
ATOM 4368 C CA . PHE A 1 546 ? 14.877 -22.458 -13.243 1.00 88.31 546 PHE A CA 1
ATOM 4369 C C . PHE A 1 546 ? 15.293 -21.843 -11.897 1.00 88.31 546 PHE A C 1
ATOM 4371 O O . PHE A 1 546 ? 14.884 -22.312 -10.833 1.00 88.31 546 PHE A O 1
ATOM 4378 N N . ILE A 1 547 ? 16.056 -20.750 -11.930 1.00 90.12 547 ILE A N 1
ATOM 4379 C CA . ILE A 1 547 ? 16.478 -20.039 -10.720 1.00 90.12 547 ILE A CA 1
ATOM 4380 C C . ILE A 1 547 ? 15.302 -19.307 -10.051 1.00 90.12 547 ILE A C 1
ATOM 4382 O O . ILE A 1 547 ? 15.197 -19.331 -8.822 1.00 90.12 547 ILE A O 1
ATOM 4386 N N . LEU A 1 548 ? 14.384 -18.716 -10.826 1.00 87.75 548 LEU A N 1
ATOM 4387 C CA . LEU A 1 548 ? 13.157 -18.095 -10.308 1.00 87.75 548 LEU A CA 1
ATOM 4388 C C . LEU A 1 548 ? 12.291 -19.116 -9.566 1.00 87.75 548 LEU A C 1
ATOM 4390 O O . LEU A 1 548 ? 11.762 -18.822 -8.496 1.00 87.75 548 LEU A O 1
ATOM 4394 N N . ASP A 1 549 ? 12.194 -20.334 -10.088 1.00 83.25 549 ASP A N 1
ATOM 4395 C CA . ASP A 1 549 ? 11.484 -21.402 -9.402 1.00 83.25 549 ASP A CA 1
ATOM 4396 C C . ASP A 1 549 ? 12.134 -21.779 -8.058 1.00 83.25 549 ASP A C 1
ATOM 4398 O O . ASP A 1 549 ? 11.457 -21.904 -7.034 1.00 83.25 549 ASP A O 1
ATOM 4402 N N . ILE A 1 550 ? 13.462 -21.923 -8.017 1.00 84.56 550 ILE A N 1
ATOM 4403 C CA . ILE A 1 550 ? 14.173 -22.158 -6.751 1.00 84.56 550 ILE A CA 1
ATOM 4404 C C . ILE A 1 550 ? 13.920 -21.007 -5.773 1.00 84.56 550 ILE A C 1
ATOM 4406 O O . ILE A 1 550 ? 13.718 -21.257 -4.584 1.00 84.56 550 ILE A O 1
ATOM 4410 N N . ARG A 1 551 ? 13.870 -19.761 -6.257 1.00 85.56 551 ARG A N 1
ATOM 4411 C CA . ARG A 1 551 ? 13.559 -18.589 -5.432 1.00 85.56 551 ARG A CA 1
ATOM 4412 C C . ARG A 1 551 ? 12.157 -18.666 -4.833 1.00 85.56 551 ARG A C 1
ATOM 4414 O O . ARG A 1 551 ? 12.023 -18.451 -3.631 1.00 85.56 551 ARG A O 1
ATOM 4421 N N . VAL A 1 552 ? 11.140 -18.991 -5.631 1.00 80.25 552 VAL A N 1
ATOM 4422 C CA . VAL A 1 552 ? 9.752 -19.141 -5.158 1.00 80.25 552 VAL A CA 1
ATOM 4423 C C . VAL A 1 552 ? 9.646 -20.256 -4.125 1.00 80.25 552 VAL A C 1
ATOM 4425 O O . VAL A 1 552 ? 9.082 -20.039 -3.056 1.00 80.25 552 VAL A O 1
ATOM 4428 N N . ASN A 1 553 ? 10.248 -21.416 -4.391 1.00 77.12 553 ASN A N 1
ATOM 4429 C CA . ASN A 1 553 ? 10.234 -22.541 -3.455 1.00 77.12 553 ASN A CA 1
ATOM 4430 C C . ASN A 1 553 ? 11.003 -22.225 -2.162 1.00 77.12 553 ASN A C 1
ATOM 4432 O O . ASN A 1 553 ? 10.559 -22.570 -1.070 1.00 77.12 553 ASN A O 1
ATOM 4436 N N . SER A 1 554 ? 12.138 -21.524 -2.257 1.00 77.69 554 SER A N 1
ATOM 4437 C CA . SER A 1 554 ? 12.899 -21.098 -1.079 1.00 77.69 554 SER A CA 1
ATOM 4438 C C . SER A 1 554 ? 12.148 -20.057 -0.256 1.00 77.69 554 SER A C 1
ATOM 4440 O O . SER A 1 554 ? 12.220 -20.105 0.969 1.00 77.69 554 SER A O 1
ATOM 4442 N N . TRP A 1 555 ? 11.465 -19.111 -0.902 1.00 77.62 555 TRP A N 1
ATOM 4443 C CA . TRP A 1 555 ? 10.606 -18.149 -0.218 1.00 77.62 555 TRP A CA 1
ATOM 4444 C C . TRP A 1 555 ? 9.452 -18.871 0.479 1.00 77.62 555 TRP A C 1
ATOM 4446 O O . TRP A 1 555 ? 9.243 -18.638 1.663 1.00 77.62 555 TRP A O 1
ATOM 4456 N N . ALA A 1 556 ? 8.796 -19.814 -0.206 1.00 70.50 556 ALA A N 1
ATOM 4457 C CA . ALA A 1 556 ? 7.719 -20.612 0.369 1.00 70.50 556 ALA A CA 1
ATOM 4458 C C . ALA A 1 556 ? 8.180 -21.314 1.658 1.00 70.50 556 ALA A C 1
ATOM 4460 O O . ALA A 1 556 ? 7.583 -21.103 2.712 1.00 70.50 556 ALA A O 1
ATOM 4461 N N . ARG A 1 557 ? 9.323 -22.015 1.607 1.00 68.25 557 ARG A N 1
ATOM 4462 C CA . ARG A 1 557 ? 9.948 -22.648 2.782 1.00 68.25 557 ARG A CA 1
ATOM 4463 C C . ARG A 1 557 ? 10.239 -21.661 3.912 1.00 68.25 557 ARG A C 1
ATOM 4465 O O . ARG A 1 557 ? 9.905 -21.929 5.062 1.00 68.25 557 ARG A O 1
ATOM 4472 N N . ASN A 1 558 ? 10.851 -20.517 3.603 1.00 64.50 558 ASN A N 1
ATOM 4473 C CA . ASN A 1 558 ? 11.184 -19.500 4.608 1.00 64.50 558 ASN A CA 1
ATOM 4474 C C . ASN A 1 558 ? 9.933 -18.864 5.237 1.00 64.50 558 ASN A C 1
ATOM 4476 O O . ASN A 1 558 ? 9.972 -18.450 6.394 1.00 64.50 558 ASN A O 1
ATOM 4480 N N . SER A 1 559 ? 8.828 -18.813 4.494 1.00 59.03 559 SER A N 1
ATOM 4481 C CA . SER A 1 559 ? 7.518 -18.358 4.961 1.00 59.03 559 SER A CA 1
ATOM 4482 C C . SER A 1 559 ? 6.718 -19.444 5.693 1.00 59.03 559 SER A C 1
ATOM 4484 O O . SER A 1 559 ? 5.583 -19.187 6.084 1.00 59.03 559 SER A O 1
ATOM 4486 N N . GLY A 1 560 ? 7.291 -20.635 5.909 1.00 52.03 560 GLY A N 1
ATOM 4487 C CA . GLY A 1 560 ? 6.631 -21.752 6.591 1.00 52.03 560 GLY A CA 1
ATOM 4488 C C . GLY A 1 560 ? 5.645 -22.532 5.719 1.00 52.03 560 GLY A C 1
ATOM 4489 O O . GLY A 1 560 ? 4.939 -23.384 6.235 1.00 52.03 560 GLY A O 1
ATOM 4490 N N . ILE A 1 561 ? 5.610 -22.269 4.411 1.00 55.16 561 ILE A N 1
ATOM 4491 C CA . ILE A 1 561 ? 4.747 -22.957 3.450 1.00 55.16 561 ILE A CA 1
ATOM 4492 C C . ILE A 1 561 ? 5.473 -24.209 2.963 1.00 55.16 561 ILE A C 1
ATOM 4494 O O . ILE A 1 561 ? 6.557 -24.113 2.374 1.00 55.16 561 ILE A O 1
ATOM 4498 N N . GLN A 1 562 ? 4.877 -25.382 3.167 1.00 49.12 562 GLN A N 1
ATOM 4499 C CA . GLN A 1 562 ? 5.464 -26.629 2.685 1.00 49.12 562 GLN A CA 1
ATOM 4500 C C . GLN A 1 562 ? 5.297 -26.773 1.164 1.00 49.12 562 GLN A C 1
ATOM 4502 O O . GLN A 1 562 ? 4.245 -26.505 0.578 1.00 49.12 562 GLN A O 1
ATOM 4507 N N . VAL A 1 563 ? 6.384 -27.165 0.494 1.00 48.25 563 VAL A N 1
ATOM 4508 C CA . VAL A 1 563 ? 6.431 -27.418 -0.952 1.00 48.25 563 VAL A CA 1
ATOM 4509 C C . VAL A 1 563 ? 6.363 -28.931 -1.156 1.00 48.25 563 VAL A C 1
ATOM 4511 O O . VAL A 1 563 ? 7.110 -29.672 -0.529 1.00 48.25 563 VAL A O 1
ATOM 4514 N N . ILE A 1 564 ? 5.464 -29.396 -2.030 1.00 38.81 564 ILE A N 1
ATOM 4515 C CA . I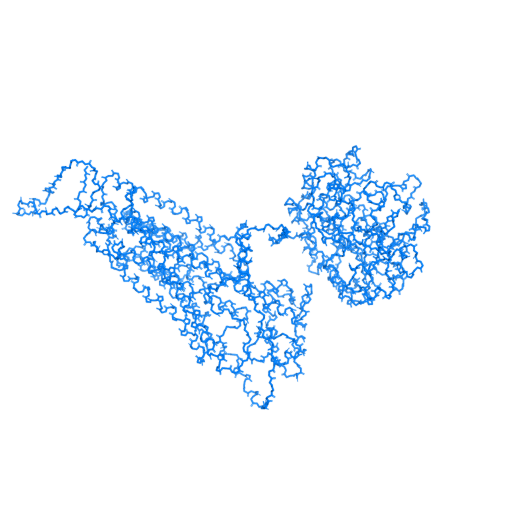LE A 1 564 ? 5.153 -30.825 -2.238 1.00 38.81 564 ILE A CA 1
ATOM 4516 C C . ILE A 1 564 ? 6.426 -31.685 -2.333 1.00 38.81 564 ILE A C 1
ATOM 4518 O O . ILE A 1 564 ? 7.279 -31.442 -3.191 1.00 38.81 564 ILE A O 1
ATOM 4522 N N . ALA A 1 565 ? 6.454 -32.760 -1.537 1.00 40.69 565 ALA A N 1
ATOM 4523 C CA . ALA A 1 565 ? 7.485 -33.802 -1.492 1.00 40.69 565 ALA A CA 1
ATOM 4524 C C . ALA A 1 565 ? 8.827 -33.416 -0.832 1.00 40.69 565 ALA A C 1
ATOM 4526 O O . ALA A 1 565 ? 9.889 -33.817 -1.315 1.00 40.69 565 ALA A O 1
ATOM 4527 N N . GLU A 1 566 ? 8.785 -32.697 0.292 1.00 39.66 566 GLU A N 1
ATOM 4528 C CA . GLU A 1 566 ? 9.945 -32.443 1.158 1.00 39.66 566 GLU A CA 1
ATOM 4529 C C . GLU A 1 566 ? 9.555 -32.589 2.647 1.00 39.66 566 GLU A C 1
ATOM 4531 O O . GLU A 1 566 ? 8.541 -32.058 3.076 1.00 39.66 566 GLU A O 1
ATOM 4536 N N . GLN A 1 567 ? 10.370 -33.291 3.438 1.00 34.88 567 GLN A N 1
ATOM 4537 C CA . GLN A 1 567 ? 10.407 -33.280 4.905 1.00 34.88 567 GLN A CA 1
ATOM 4538 C C . GLN A 1 567 ? 11.887 -33.291 5.347 1.00 34.88 567 GLN A C 1
ATOM 4540 O O . GLN A 1 567 ? 12.716 -33.902 4.668 1.00 34.88 567 GLN A O 1
ATOM 4545 N N . PRO A 1 568 ? 12.268 -32.630 6.456 1.00 31.45 568 PRO A N 1
ATOM 4546 C CA . PRO A 1 568 ? 13.650 -32.618 6.938 1.00 31.45 568 PRO A CA 1
ATOM 4547 C C . PRO A 1 568 ? 14.068 -33.986 7.500 1.00 31.45 568 PRO A C 1
ATOM 4549 O O . PRO A 1 568 ? 13.310 -34.608 8.240 1.00 31.45 568 PRO A O 1
ATOM 4552 N N . ALA A 1 569 ? 15.308 -34.412 7.241 1.00 33.84 569 ALA A N 1
ATOM 4553 C CA . ALA A 1 569 ? 15.874 -35.645 7.800 1.00 33.84 569 ALA A CA 1
ATOM 4554 C C . ALA A 1 569 ? 16.168 -35.581 9.318 1.00 33.84 569 ALA A C 1
ATOM 4556 O O . ALA A 1 569 ? 16.296 -36.624 9.954 1.00 33.84 569 ALA A O 1
ATOM 4557 N N . ASP A 1 570 ? 16.231 -34.389 9.926 1.00 32.12 570 ASP A N 1
ATOM 4558 C CA . ASP A 1 570 ? 16.951 -34.229 11.201 1.00 32.12 570 ASP A CA 1
ATOM 4559 C C . ASP A 1 570 ? 16.113 -33.808 12.422 1.00 32.12 570 ASP A C 1
ATOM 4561 O O . ASP A 1 570 ? 16.696 -33.533 13.469 1.00 32.12 570 ASP A O 1
ATOM 4565 N N . HIS A 1 571 ? 14.774 -33.788 12.365 1.00 32.31 571 HIS A N 1
ATOM 4566 C CA . HIS A 1 571 ? 13.977 -33.395 13.549 1.00 32.31 571 HIS A CA 1
ATOM 4567 C C . HIS A 1 571 ? 12.863 -34.361 13.989 1.00 32.31 571 HIS A C 1
ATOM 4569 O O . HIS A 1 571 ? 12.302 -34.171 15.065 1.00 32.31 571 HIS A O 1
ATOM 4575 N N . TYR A 1 572 ? 12.584 -35.431 13.232 1.00 30.03 572 TYR A N 1
ATOM 4576 C CA . TYR A 1 572 ? 11.470 -36.357 13.519 1.00 30.03 572 TYR A CA 1
ATOM 4577 C C . TYR A 1 572 ? 11.883 -37.778 13.941 1.00 30.03 572 TYR A C 1
ATOM 4579 O O . TYR A 1 572 ? 11.039 -38.588 14.316 1.00 30.03 572 TYR A O 1
ATOM 4587 N N . SER A 1 573 ? 13.181 -38.093 13.959 1.00 27.94 573 SER A N 1
ATOM 4588 C CA . SER A 1 573 ? 13.672 -39.431 14.330 1.00 27.94 573 SER A CA 1
ATOM 4589 C C . SER A 1 573 ? 13.680 -39.716 15.839 1.00 27.94 573 SER A C 1
ATOM 4591 O O . SER A 1 573 ? 13.956 -40.846 16.231 1.00 27.94 573 SER A O 1
ATOM 4593 N N . ARG A 1 574 ? 13.365 -38.730 16.694 1.00 30.59 574 ARG A N 1
ATOM 4594 C CA . ARG A 1 574 ? 13.251 -38.929 18.154 1.00 30.59 574 ARG A CA 1
ATOM 4595 C C . ARG A 1 574 ? 11.831 -39.136 18.672 1.00 30.59 574 ARG A C 1
ATOM 4597 O O . ARG A 1 574 ? 11.702 -39.647 19.772 1.00 30.59 574 ARG A O 1
ATOM 4604 N N . VAL A 1 575 ? 10.801 -38.752 17.916 1.00 31.66 575 VAL A N 1
ATOM 4605 C CA . VAL A 1 575 ? 9.405 -38.769 18.400 1.00 31.66 575 VAL A CA 1
ATOM 4606 C C . VAL A 1 575 ? 8.648 -40.007 17.900 1.00 31.66 575 VAL A C 1
ATOM 4608 O O . VAL A 1 575 ? 7.834 -40.575 18.617 1.00 31.66 575 VAL A O 1
ATOM 4611 N N . LEU A 1 576 ? 8.996 -40.519 16.715 1.00 28.72 576 LEU A N 1
ATOM 4612 C CA . LEU A 1 576 ? 8.331 -41.678 16.102 1.00 28.72 576 LEU A CA 1
ATOM 4613 C C . LEU A 1 576 ? 8.668 -43.042 16.738 1.00 28.72 576 LEU A C 1
ATOM 4615 O O . LEU A 1 576 ? 8.091 -44.043 16.335 1.00 28.72 576 LEU A O 1
ATOM 4619 N N . SER A 1 577 ? 9.565 -43.123 17.729 1.00 30.38 577 SER A N 1
ATOM 4620 C CA . SER A 1 577 ? 9.796 -44.386 18.453 1.00 30.38 577 SER A CA 1
ATOM 4621 C C . SER A 1 577 ? 8.848 -44.611 19.634 1.00 30.38 577 SER A C 1
ATOM 4623 O O . SER A 1 577 ? 8.923 -45.672 20.248 1.00 30.38 577 SER A O 1
ATOM 4625 N N . GLU A 1 578 ? 7.995 -43.639 19.978 1.00 35.03 578 GLU A N 1
ATOM 4626 C CA . GLU A 1 578 ? 7.142 -43.709 21.176 1.00 35.03 578 GLU A CA 1
ATOM 4627 C C . GLU A 1 578 ? 5.632 -43.814 20.884 1.00 35.03 578 GLU A C 1
ATOM 4629 O O . GLU A 1 578 ? 4.879 -44.091 21.812 1.00 35.03 578 GLU A O 1
ATOM 4634 N N . LEU A 1 579 ? 5.178 -43.677 19.628 1.00 30.55 579 LEU A N 1
ATOM 4635 C CA . LEU A 1 579 ? 3.742 -43.542 19.301 1.00 30.55 579 LEU A CA 1
ATOM 4636 C C . LEU A 1 579 ? 3.137 -44.654 18.412 1.00 30.55 579 LEU A C 1
ATOM 4638 O O . LEU A 1 579 ? 1.950 -44.610 18.118 1.00 30.55 579 LEU A O 1
ATOM 4642 N N . ASP A 1 580 ? 3.893 -45.692 18.036 1.00 25.12 580 ASP A N 1
ATOM 4643 C CA . ASP A 1 580 ? 3.406 -46.813 17.196 1.00 25.12 580 ASP A CA 1
ATOM 4644 C C . ASP A 1 580 ? 2.659 -47.918 17.987 1.00 25.12 580 ASP A C 1
ATOM 4646 O O . ASP A 1 580 ? 2.749 -49.114 17.686 1.00 25.12 580 ASP A O 1
ATOM 4650 N N . ALA A 1 581 ? 1.898 -47.545 19.016 1.00 30.00 581 ALA A N 1
ATOM 4651 C CA . ALA A 1 581 ? 1.017 -48.467 19.726 1.00 30.00 581 ALA A CA 1
ATOM 4652 C C . ALA A 1 581 ? -0.365 -47.833 19.904 1.00 30.00 581 ALA A C 1
ATOM 4654 O O . ALA A 1 581 ? -0.498 -46.885 20.664 1.00 30.00 581 ALA A O 1
ATOM 4655 N N . GLU A 1 582 ? -1.371 -48.444 19.266 1.00 27.97 582 GLU A N 1
ATOM 4656 C CA . GLU A 1 582 ? -2.807 -48.096 19.316 1.00 27.97 582 GLU A CA 1
ATOM 4657 C C . GLU A 1 582 ? -3.178 -46.953 18.340 1.00 27.97 582 GLU A C 1
ATOM 4659 O O . GLU A 1 582 ? -2.609 -45.881 18.381 1.00 27.97 582 GLU A O 1
ATOM 4664 N N . ALA A 1 583 ? -4.101 -47.067 17.387 1.00 27.34 583 ALA A N 1
ATOM 4665 C CA . ALA A 1 583 ? -5.178 -48.016 17.191 1.00 27.34 583 ALA A CA 1
ATOM 4666 C C . ALA A 1 583 ? -5.629 -48.043 15.714 1.00 27.34 583 ALA A C 1
ATOM 4668 O O . ALA A 1 583 ? -5.516 -47.080 14.962 1.00 27.34 583 ALA A O 1
ATOM 4669 N N . SER A 1 584 ? -6.147 -49.206 15.335 1.00 26.66 584 SER A N 1
ATOM 4670 C CA . SER A 1 584 ? -6.797 -49.575 14.077 1.00 26.66 584 SER A CA 1
ATOM 4671 C C . SER A 1 584 ? -8.314 -49.320 14.089 1.00 26.66 584 SER A C 1
ATOM 4673 O O . SER A 1 584 ? -8.886 -49.212 15.172 1.00 26.66 584 SER A O 1
ATOM 4675 N N . SER A 1 585 ? -8.945 -49.452 12.905 1.00 25.72 585 SER A N 1
ATOM 4676 C CA . SER A 1 585 ? -10.398 -49.441 12.568 1.00 25.72 585 SER A CA 1
ATOM 4677 C C . SER A 1 585 ? -10.989 -48.042 12.315 1.00 25.72 585 SER A C 1
ATOM 4679 O O . SER A 1 585 ? -10.583 -47.107 12.987 1.00 25.72 585 SER A O 1
ATOM 4681 N N . GLU A 1 586 ? -11.960 -47.767 11.433 1.00 26.78 586 GLU A N 1
ATOM 4682 C CA . GLU A 1 586 ? -12.525 -48.311 10.168 1.00 26.78 586 GLU A CA 1
ATOM 4683 C C . GLU A 1 586 ? -13.715 -47.362 9.798 1.00 26.78 586 GLU A C 1
ATOM 4685 O O . GLU A 1 586 ? -14.484 -47.004 10.684 1.00 26.78 586 GLU A O 1
ATOM 4690 N N . ASP A 1 587 ? -13.851 -46.970 8.519 1.00 24.77 587 ASP A N 1
ATOM 4691 C CA . ASP A 1 587 ? -15.051 -46.567 7.732 1.00 24.77 587 ASP A CA 1
ATOM 4692 C C . ASP A 1 587 ? -16.142 -45.560 8.211 1.00 24.77 587 ASP A C 1
ATOM 4694 O O . ASP A 1 587 ? -16.958 -45.872 9.074 1.00 24.77 587 ASP A O 1
ATOM 4698 N N . PHE A 1 588 ? -16.339 -44.454 7.446 1.00 22.84 588 PHE A N 1
ATOM 4699 C CA . PHE A 1 588 ? -17.641 -44.084 6.820 1.00 22.84 588 PHE A CA 1
ATOM 4700 C C . PHE A 1 588 ? -17.538 -43.026 5.681 1.00 22.84 588 PHE A C 1
ATOM 4702 O O . PHE A 1 588 ? -16.562 -42.291 5.571 1.00 22.84 588 PHE A O 1
ATOM 4709 N N . VAL A 1 589 ? -18.577 -42.992 4.833 1.00 23.77 589 VAL A N 1
ATOM 4710 C CA . VAL A 1 589 ? -18.678 -42.544 3.423 1.00 23.77 589 VAL A CA 1
ATOM 4711 C C . VAL A 1 589 ? -19.196 -41.102 3.203 1.00 23.77 589 VAL A C 1
ATOM 4713 O O . VAL A 1 589 ? -19.985 -40.580 3.985 1.00 23.77 589 VAL A O 1
ATOM 4716 N N . ASP A 1 590 ? -18.764 -40.541 2.062 1.00 23.69 590 ASP A N 1
ATOM 4717 C CA . ASP A 1 590 ? -19.118 -39.326 1.296 1.00 23.69 590 ASP A CA 1
ATOM 4718 C C . ASP A 1 590 ? -20.490 -38.633 1.470 1.00 23.69 590 ASP A C 1
ATOM 4720 O O . ASP A 1 590 ? -21.546 -39.261 1.479 1.00 23.69 590 ASP A O 1
ATOM 4724 N N . THR A 1 591 ? -20.473 -37.290 1.378 1.00 22.28 591 THR A N 1
ATOM 4725 C CA . THR A 1 591 ? -21.155 -36.504 0.312 1.00 22.28 591 THR A CA 1
ATOM 4726 C C . THR A 1 591 ? -20.698 -35.029 0.325 1.00 22.28 591 THR A C 1
ATOM 4728 O O . THR A 1 591 ? -20.845 -34.332 1.324 1.00 22.28 591 THR A O 1
ATOM 4731 N N . VAL A 1 592 ? -20.182 -34.522 -0.805 1.00 23.56 592 VAL A N 1
ATOM 4732 C CA . VAL A 1 592 ? -19.880 -33.092 -1.055 1.00 23.56 592 VAL A CA 1
ATOM 4733 C C . VAL A 1 592 ? -20.541 -32.677 -2.382 1.00 23.56 592 VAL A C 1
ATOM 4735 O O . VAL A 1 592 ? -20.404 -33.425 -3.351 1.00 23.56 592 VAL A O 1
ATOM 4738 N N . PRO A 1 593 ? -21.239 -31.525 -2.486 1.00 25.31 593 PRO A N 1
ATOM 4739 C CA . PRO A 1 593 ? -21.770 -31.033 -3.759 1.00 25.31 593 PRO A CA 1
ATOM 4740 C C . PRO A 1 593 ? -20.693 -30.354 -4.624 1.00 25.31 593 PRO A C 1
ATOM 4742 O O . PRO A 1 593 ? -19.787 -29.693 -4.116 1.00 25.31 593 PRO A O 1
ATOM 4745 N N . GLU A 1 594 ? -20.834 -30.505 -5.941 1.00 24.59 594 GLU A N 1
ATOM 4746 C CA . GLU A 1 594 ? -19.970 -29.968 -7.001 1.00 24.59 594 GLU A CA 1
ATOM 4747 C C . GLU A 1 594 ? -19.862 -28.424 -7.040 1.00 24.59 594 GLU A C 1
ATOM 4749 O O . GLU A 1 594 ? -20.782 -27.716 -6.619 1.00 24.59 594 GLU A O 1
ATOM 4754 N N . PRO A 1 595 ? -18.760 -27.876 -7.596 1.00 27.75 595 PRO A N 1
ATOM 4755 C CA . PRO A 1 595 ? -18.568 -26.442 -7.783 1.00 27.75 595 PRO A CA 1
ATOM 4756 C C . PRO A 1 595 ? -19.293 -25.898 -9.026 1.00 27.75 595 PRO A C 1
ATOM 4758 O O . PRO A 1 595 ? -19.271 -26.484 -10.104 1.00 27.75 595 PRO A O 1
ATOM 4761 N N . ILE A 1 596 ? -19.879 -24.714 -8.852 1.00 25.38 596 ILE A N 1
ATOM 4762 C CA . ILE A 1 596 ? -20.640 -23.943 -9.842 1.00 25.38 596 ILE A CA 1
ATOM 4763 C C . ILE A 1 596 ? -19.732 -23.482 -10.999 1.00 25.38 596 ILE A C 1
ATOM 4765 O O . ILE A 1 596 ? -18.723 -22.806 -10.788 1.00 25.38 596 ILE A O 1
ATOM 4769 N N . GLU A 1 597 ? -20.123 -23.829 -12.227 1.00 25.55 597 GLU A N 1
ATOM 4770 C CA . GLU A 1 597 ? -19.508 -23.396 -13.484 1.00 25.55 597 GLU A CA 1
ATOM 4771 C C . GLU A 1 597 ? -19.807 -21.913 -13.786 1.00 25.55 597 GLU A C 1
ATOM 4773 O O . GLU A 1 597 ? -20.956 -21.520 -13.974 1.00 25.55 597 GLU A O 1
ATOM 4778 N N . CYS A 1 598 ? -18.761 -21.091 -13.918 1.00 23.61 598 CYS A N 1
ATOM 4779 C CA . CYS A 1 598 ? -18.826 -19.768 -14.553 1.00 23.61 598 CYS A CA 1
ATOM 4780 C C . CYS A 1 598 ? -18.125 -19.836 -15.916 1.00 23.61 598 CYS A C 1
ATOM 4782 O O . CYS A 1 598 ? -16.973 -19.432 -16.064 1.00 23.61 598 CYS A O 1
ATOM 4784 N N . SER A 1 599 ? -18.812 -20.381 -16.916 1.00 25.23 599 SER A N 1
ATOM 4785 C CA . SER A 1 599 ? -18.286 -20.549 -18.277 1.00 25.23 599 SER A CA 1
ATOM 4786 C C . SER A 1 599 ? -19.282 -20.111 -19.351 1.00 25.23 599 SER A C 1
ATOM 4788 O O . SER A 1 599 ? -19.355 -20.736 -20.397 1.00 25.23 599 SER A O 1
ATOM 4790 N N . VAL A 1 600 ? -20.021 -19.008 -19.161 1.00 28.12 600 VAL A N 1
ATOM 4791 C CA . VAL A 1 600 ? -20.795 -18.370 -20.251 1.00 28.12 600 VAL A CA 1
ATOM 4792 C C . VAL A 1 600 ? -20.958 -16.861 -20.006 1.00 28.12 600 VAL A C 1
ATOM 4794 O O . VAL A 1 600 ? -22.000 -16.442 -19.532 1.00 28.12 600 VAL A O 1
ATOM 4797 N N . PHE A 1 601 ? -19.964 -16.013 -20.311 1.00 24.58 601 PHE A N 1
ATOM 4798 C CA . PHE A 1 601 ? -20.204 -14.552 -20.436 1.00 24.58 601 PHE A CA 1
ATOM 4799 C C . PHE A 1 601 ? -19.179 -13.796 -21.313 1.00 24.58 601 PHE A C 1
ATOM 4801 O O . PHE A 1 601 ? -18.974 -12.598 -21.153 1.00 24.58 601 PHE A O 1
ATOM 4808 N N . LEU A 1 602 ? -18.529 -14.471 -22.272 1.00 27.08 602 LEU A N 1
ATOM 4809 C CA . LEU A 1 602 ? -17.429 -13.898 -23.074 1.00 27.08 602 LEU A CA 1
ATOM 4810 C C . LEU A 1 602 ? -17.791 -13.468 -24.512 1.00 27.08 602 LEU A C 1
ATOM 4812 O O . LEU A 1 602 ? -16.897 -13.261 -25.323 1.00 27.08 602 LEU A O 1
ATOM 4816 N N . LEU A 1 603 ? -19.074 -13.288 -24.852 1.00 24.86 603 LEU A N 1
ATOM 4817 C CA . LEU A 1 603 ? -19.477 -12.915 -26.225 1.00 24.86 603 LEU A CA 1
ATOM 4818 C C . LEU A 1 603 ? -20.440 -11.717 -26.343 1.00 24.86 603 LEU A C 1
ATOM 4820 O O . LEU A 1 603 ? -21.004 -11.498 -27.410 1.00 24.86 603 LEU A O 1
ATOM 4824 N N . GLY A 1 604 ? -20.593 -10.902 -25.291 1.00 25.67 604 GLY A N 1
ATOM 4825 C CA . GLY A 1 604 ? -21.430 -9.686 -25.321 1.00 25.67 604 GLY A CA 1
ATOM 4826 C C . GLY A 1 604 ? -20.669 -8.352 -25.360 1.00 25.67 604 GLY A C 1
ATOM 4827 O O . GLY A 1 604 ? -21.184 -7.364 -25.872 1.00 25.67 604 GLY A O 1
ATOM 4828 N N . SER A 1 605 ? -19.430 -8.297 -24.867 1.00 27.52 605 SER A N 1
ATOM 4829 C CA . SER A 1 605 ? -18.743 -7.021 -24.582 1.00 27.52 605 SER A CA 1
ATOM 4830 C C . SER A 1 605 ? -18.024 -6.382 -25.780 1.00 27.52 605 SER A C 1
ATOM 4832 O O . SER A 1 605 ? -17.373 -5.354 -25.624 1.00 27.52 605 SER A O 1
ATOM 4834 N N . ALA A 1 606 ? -18.149 -6.960 -26.980 1.00 26.97 606 ALA A N 1
ATOM 4835 C CA . ALA A 1 606 ? -17.662 -6.360 -28.227 1.00 26.97 606 ALA A CA 1
ATOM 4836 C C . ALA A 1 606 ? -18.620 -5.294 -28.807 1.00 26.97 606 ALA A C 1
ATOM 4838 O O . ALA A 1 606 ? -18.295 -4.661 -29.810 1.00 26.97 606 ALA A O 1
ATOM 4839 N N . LEU A 1 607 ? -19.789 -5.073 -28.195 1.00 26.88 607 LEU A N 1
ATOM 4840 C CA . LEU A 1 607 ? -20.776 -4.086 -28.635 1.00 26.88 607 LEU A CA 1
ATOM 4841 C C . LEU A 1 607 ? -21.038 -3.098 -27.497 1.00 26.88 607 LEU A C 1
ATOM 4843 O O . LEU A 1 607 ? -21.778 -3.387 -26.564 1.00 26.88 607 LEU A O 1
ATOM 4847 N N . GLY A 1 608 ? -20.357 -1.954 -27.569 1.00 32.62 608 GLY A N 1
ATOM 4848 C CA . GLY A 1 608 ? -20.329 -0.934 -26.529 1.00 32.62 608 GLY A CA 1
ATOM 4849 C C . GLY A 1 608 ? -21.704 -0.527 -26.003 1.00 32.62 608 GLY A C 1
ATOM 4850 O O . GLY A 1 608 ? -22.558 -0.055 -26.749 1.00 32.62 608 GLY A O 1
ATOM 4851 N N . LEU A 1 609 ? -21.846 -0.626 -24.685 1.00 25.56 609 LEU A N 1
ATOM 4852 C CA . LEU A 1 609 ? -22.796 0.134 -23.890 1.00 25.56 609 LEU A CA 1
ATOM 4853 C C . LEU A 1 609 ? -22.027 0.677 -22.682 1.00 25.56 609 LEU A C 1
ATOM 4855 O O . LEU A 1 609 ? -21.361 -0.071 -21.966 1.00 25.56 609 LEU A O 1
ATOM 4859 N N . ARG A 1 610 ? -22.057 2.006 -22.549 1.00 29.48 610 ARG A N 1
ATOM 4860 C CA . ARG A 1 610 ? -21.670 2.738 -21.341 1.00 29.48 610 ARG A CA 1
ATOM 4861 C C . ARG A 1 610 ? -22.513 2.234 -20.172 1.00 29.48 610 ARG A C 1
ATOM 4863 O O . ARG A 1 610 ? -23.692 1.986 -20.378 1.00 29.48 610 ARG A O 1
ATOM 4870 N N . ASP A 1 611 ? -21.919 2.188 -18.986 1.00 24.61 611 ASP A N 1
ATOM 4871 C CA . ASP A 1 611 ? -22.492 2.879 -17.835 1.00 24.61 611 ASP A CA 1
ATOM 4872 C C . ASP A 1 611 ? -21.400 3.197 -16.811 1.00 24.61 611 ASP A C 1
ATOM 4874 O O . ASP A 1 611 ? -20.511 2.395 -16.513 1.00 24.61 611 ASP A O 1
ATOM 4878 N N . ASP A 1 612 ? -21.463 4.444 -16.360 1.00 30.58 612 ASP A N 1
ATOM 4879 C CA . ASP A 1 612 ? -20.634 5.081 -15.355 1.00 30.58 612 ASP A CA 1
ATOM 4880 C C . ASP A 1 612 ? -20.805 4.405 -13.993 1.00 30.58 612 ASP A C 1
ATOM 4882 O O . ASP A 1 612 ? -21.910 4.361 -13.462 1.00 30.58 612 ASP A O 1
ATOM 4886 N N . VAL A 1 613 ? -19.705 3.978 -13.368 1.00 25.31 613 VAL A N 1
ATOM 4887 C CA . VAL A 1 613 ? -19.608 3.922 -11.902 1.00 25.31 613 VAL A CA 1
ATOM 4888 C C . VAL A 1 613 ? -18.189 4.313 -11.510 1.00 25.31 613 VAL A C 1
ATOM 4890 O O . VAL A 1 613 ? -17.251 3.514 -11.566 1.00 25.31 613 VAL A O 1
ATOM 4893 N N . GLY A 1 614 ? -18.035 5.577 -11.119 1.00 28.86 614 GLY A N 1
ATOM 4894 C CA . GLY A 1 614 ? -16.857 6.058 -10.417 1.00 28.86 614 GLY A CA 1
ATOM 4895 C C . GLY A 1 614 ? -16.714 5.321 -9.089 1.00 28.86 614 GLY A C 1
ATOM 4896 O O . GLY A 1 614 ? -17.615 5.339 -8.254 1.00 28.86 614 GLY A O 1
ATOM 4897 N N . ARG A 1 615 ? -15.570 4.669 -8.887 1.00 23.80 615 ARG A N 1
ATOM 4898 C CA . ARG A 1 615 ? -15.136 4.211 -7.568 1.00 23.80 615 ARG A CA 1
ATOM 4899 C C . ARG A 1 615 ? -13.892 4.992 -7.185 1.00 23.80 615 ARG A C 1
ATOM 4901 O O . ARG A 1 615 ? -12.838 4.825 -7.791 1.00 23.80 615 ARG A O 1
ATOM 4908 N N . LEU A 1 616 ? -14.086 5.853 -6.190 1.00 25.30 616 LEU A N 1
ATOM 4909 C CA . LEU A 1 616 ? -13.060 6.547 -5.428 1.00 25.30 616 LEU A CA 1
ATOM 4910 C C . LEU A 1 616 ? -12.005 5.545 -4.953 1.00 25.30 616 LEU A C 1
ATOM 4912 O O . LEU A 1 616 ? -12.291 4.622 -4.191 1.00 25.30 616 LEU A O 1
ATOM 4916 N N . THR A 1 617 ? -10.791 5.728 -5.446 1.00 23.69 617 THR A N 1
ATOM 4917 C CA . THR A 1 617 ? -9.578 5.081 -4.960 1.00 23.69 617 THR A CA 1
ATOM 4918 C C . THR A 1 617 ? -9.038 5.896 -3.790 1.00 23.69 617 THR A C 1
ATOM 4920 O O . THR A 1 617 ? -8.672 7.053 -3.983 1.00 23.69 617 THR A O 1
ATOM 4923 N N . MET A 1 618 ? -8.996 5.302 -2.595 1.00 26.45 618 MET A N 1
ATOM 4924 C CA . MET A 1 618 ? -8.176 5.803 -1.490 1.00 26.45 618 MET A CA 1
ATOM 4925 C C . MET A 1 618 ? -6.733 5.331 -1.699 1.00 26.45 618 MET A C 1
ATOM 4927 O O . MET A 1 618 ? -6.474 4.131 -1.809 1.00 26.45 618 MET A O 1
ATOM 4931 N N . ASP A 1 619 ? -5.833 6.305 -1.788 1.00 26.12 619 ASP A N 1
ATOM 4932 C CA . ASP A 1 619 ? -4.377 6.177 -1.753 1.00 26.12 619 ASP A CA 1
ATOM 4933 C C . ASP A 1 619 ? -3.919 5.571 -0.417 1.00 26.12 619 ASP A C 1
ATOM 4935 O O . ASP A 1 619 ? -4.325 6.046 0.640 1.00 26.12 619 ASP A O 1
ATOM 4939 N N . VAL A 1 620 ? -3.033 4.569 -0.441 1.00 29.34 620 VAL A N 1
ATOM 4940 C CA . VAL A 1 620 ? -2.226 4.184 0.734 1.00 29.34 620 VAL A CA 1
ATOM 4941 C C . VAL A 1 620 ? -0.810 3.858 0.266 1.00 29.34 620 VAL A C 1
ATOM 4943 O O . VAL A 1 620 ? -0.451 2.711 0.003 1.00 29.34 620 VAL A O 1
ATOM 4946 N N . SER A 1 621 ? 0.003 4.901 0.138 1.00 28.47 621 SER A N 1
ATOM 4947 C CA . SER A 1 621 ? 1.438 4.807 -0.139 1.00 28.47 621 SER A CA 1
ATOM 4948 C C . SER A 1 621 ? 2.171 6.002 0.464 1.00 28.47 621 SER A C 1
ATOM 4950 O O . SER A 1 621 ? 2.571 6.936 -0.227 1.00 28.47 621 SER A O 1
ATOM 4952 N N . ARG A 1 622 ? 2.306 5.975 1.782 1.00 31.33 622 ARG A N 1
ATOM 4953 C CA . ARG A 1 622 ? 3.291 6.678 2.610 1.00 31.33 622 ARG A CA 1
ATOM 4954 C C . ARG A 1 622 ? 2.906 6.318 4.036 1.00 31.33 622 ARG A C 1
ATOM 4956 O O . ARG A 1 622 ? 1.741 6.449 4.393 1.00 31.33 622 ARG A O 1
ATOM 4963 N N . GLU A 1 623 ? 3.858 5.884 4.853 1.00 37.62 623 GLU A N 1
ATOM 4964 C CA . GLU A 1 623 ? 3.754 6.135 6.293 1.00 37.62 623 GLU A CA 1
ATOM 4965 C C . GLU A 1 623 ? 3.851 7.659 6.467 1.00 37.62 623 GLU A C 1
ATOM 4967 O O . GLU A 1 623 ? 4.907 8.218 6.745 1.00 37.62 623 GLU A O 1
ATOM 4972 N N . ALA A 1 624 ? 2.756 8.347 6.153 1.00 36.62 624 ALA A N 1
ATOM 4973 C CA . ALA A 1 624 ? 2.483 9.687 6.608 1.00 36.62 624 ALA A CA 1
ATOM 4974 C C . ALA A 1 624 ? 1.826 9.493 7.973 1.00 36.62 624 ALA A C 1
ATOM 4976 O O . ALA A 1 624 ? 0.652 9.148 8.072 1.00 36.62 624 ALA A O 1
ATOM 4977 N N . ASN A 1 625 ? 2.622 9.622 9.030 1.00 47.19 625 ASN A N 1
ATOM 4978 C CA . ASN A 1 625 ? 2.112 9.672 10.393 1.00 47.19 625 ASN A CA 1
ATOM 4979 C C . ASN A 1 625 ? 1.166 10.879 10.472 1.00 47.19 625 ASN A C 1
ATOM 4981 O O . ASN A 1 625 ? 1.656 11.999 10.488 1.00 47.19 625 ASN A O 1
ATOM 4985 N N . GLY A 1 626 ? -0.155 10.657 10.417 1.00 61.12 626 GLY A N 1
ATOM 4986 C CA . GLY A 1 626 ? -1.159 11.723 10.374 1.00 61.12 626 GLY A CA 1
ATOM 4987 C C . GLY A 1 626 ? -1.158 12.613 11.620 1.00 61.12 626 GLY A C 1
ATOM 4988 O O . GLY A 1 626 ? -0.352 13.521 11.751 1.00 61.12 626 GLY A O 1
ATOM 4989 N N . TYR A 1 627 ? -2.075 12.394 12.567 1.00 75.81 627 TYR A N 1
ATOM 4990 C CA . TYR A 1 627 ? -2.019 13.126 13.837 1.00 75.81 627 TYR A CA 1
ATOM 4991 C C . TYR A 1 627 ? -0.768 12.710 14.618 1.00 75.81 627 TYR A C 1
ATOM 4993 O O . TYR A 1 627 ? -0.727 11.632 15.217 1.00 75.81 627 TYR A O 1
ATOM 5001 N N . VAL A 1 628 ? 0.268 13.551 14.593 1.00 72.38 628 VAL A N 1
ATOM 5002 C CA . VAL A 1 628 ? 1.626 13.169 15.015 1.00 72.38 628 VAL A CA 1
ATOM 5003 C C . VAL A 1 628 ? 1.676 12.825 16.499 1.00 72.38 628 VAL A C 1
ATOM 5005 O O . VAL A 1 628 ? 2.351 11.871 16.885 1.00 72.38 628 VAL A O 1
ATOM 5008 N N . ILE A 1 629 ? 0.912 13.532 17.340 1.00 70.56 629 ILE A N 1
ATOM 5009 C CA . ILE A 1 629 ? 0.858 13.228 18.776 1.00 70.56 629 ILE A CA 1
ATOM 5010 C C . ILE A 1 629 ? 0.246 11.851 19.052 1.00 70.56 629 ILE A C 1
ATOM 5012 O O . ILE A 1 629 ? 0.554 11.207 20.059 1.00 70.56 629 ILE A O 1
ATOM 5016 N N . ASP A 1 630 ? -0.614 11.383 18.146 1.00 69.19 630 ASP A N 1
ATOM 5017 C CA . ASP A 1 630 ? -1.247 10.089 18.274 1.00 69.19 630 ASP A CA 1
ATOM 5018 C C . ASP A 1 630 ? -0.317 8.946 17.874 1.00 69.19 630 ASP A C 1
ATOM 5020 O O . ASP A 1 630 ? -0.296 7.910 18.543 1.00 69.19 630 ASP A O 1
ATOM 5024 N N . SER A 1 631 ? 0.487 9.139 16.831 1.00 67.50 631 SER A N 1
ATOM 5025 C CA . SER A 1 631 ? 1.474 8.159 16.375 1.00 67.50 631 SER A CA 1
ATOM 5026 C C . SER A 1 631 ? 2.761 8.156 17.206 1.00 67.50 631 SER A C 1
ATOM 5028 O O . SER A 1 631 ? 3.326 7.091 17.441 1.00 67.50 631 SER A O 1
ATOM 5030 N N . GLU A 1 632 ? 3.215 9.318 17.684 1.00 73.25 632 GLU A N 1
ATOM 5031 C CA . GLU A 1 632 ? 4.482 9.499 18.404 1.00 73.25 632 GLU A CA 1
ATOM 5032 C C . GLU A 1 632 ? 4.275 10.190 19.766 1.00 73.25 632 GLU A C 1
ATOM 5034 O O . GLU A 1 632 ? 4.744 11.307 19.992 1.00 73.25 632 GLU A O 1
ATOM 5039 N N . PRO A 1 633 ? 3.626 9.533 20.746 1.00 71.00 633 PRO A N 1
ATOM 5040 C CA . PRO A 1 633 ? 3.237 10.172 22.009 1.00 71.00 633 PRO A CA 1
ATOM 5041 C C . PRO A 1 633 ? 4.428 10.663 22.858 1.00 71.00 633 PRO A C 1
ATOM 5043 O O . PRO A 1 633 ? 4.255 11.488 23.764 1.00 71.00 633 PRO A O 1
ATOM 5046 N N . CYS A 1 634 ? 5.645 10.174 22.589 1.00 77.62 634 CYS A N 1
ATOM 5047 C CA . CYS A 1 634 ? 6.854 10.590 23.297 1.00 77.62 634 CYS A CA 1
ATOM 5048 C C . CYS A 1 634 ? 7.535 11.839 22.700 1.00 77.62 634 CYS A C 1
ATOM 5050 O O . CYS A 1 634 ? 8.208 12.547 23.452 1.00 77.62 634 CYS A O 1
ATOM 5052 N N . ASN A 1 635 ? 7.382 12.114 21.398 1.00 77.19 635 ASN A N 1
ATOM 5053 C CA . ASN A 1 635 ? 8.164 13.129 20.681 1.00 77.19 635 ASN A CA 1
ATOM 5054 C C . ASN A 1 635 ? 7.328 14.383 20.385 1.00 77.19 635 ASN A C 1
ATOM 5056 O O . ASN A 1 635 ? 6.148 14.256 20.061 1.00 77.19 635 ASN A O 1
ATOM 5060 N N . PRO A 1 636 ? 7.907 15.595 20.481 1.00 73.69 636 PRO A N 1
ATOM 5061 C CA . PRO A 1 636 ? 7.225 16.794 20.013 1.00 73.69 636 PRO A CA 1
ATOM 5062 C C . PRO A 1 636 ? 7.065 16.747 18.484 1.00 73.69 636 PRO A C 1
ATOM 5064 O O . PRO A 1 636 ? 7.982 16.275 17.803 1.00 73.69 636 PRO A O 1
ATOM 5067 N N . PRO A 1 637 ? 5.961 17.274 17.930 1.00 71.50 637 PRO A N 1
ATOM 5068 C CA . PRO A 1 637 ? 5.830 17.440 16.486 1.00 71.50 637 PRO A CA 1
ATOM 5069 C C . PRO A 1 637 ? 6.929 18.376 15.943 1.00 71.50 637 PRO A C 1
ATOM 5071 O O . PRO A 1 637 ? 7.298 19.366 16.579 1.00 71.50 637 PRO A O 1
ATOM 5074 N N . SER A 1 638 ? 7.498 18.057 14.777 1.00 57.62 638 SER A N 1
ATOM 5075 C CA . SER A 1 638 ? 8.519 18.883 14.115 1.00 57.62 638 SER A CA 1
ATOM 5076 C C . SER A 1 638 ? 7.846 20.010 13.310 1.00 57.62 638 SER A C 1
ATOM 5078 O O . SER A 1 638 ? 7.254 19.708 12.280 1.00 57.62 638 SER A O 1
ATOM 5080 N N . GLY A 1 639 ? 7.926 21.271 13.778 1.00 58.38 639 GLY A N 1
ATOM 5081 C CA . GLY A 1 639 ? 7.187 22.460 13.264 1.00 58.38 639 GLY A CA 1
ATOM 5082 C C . GLY A 1 639 ? 7.212 22.695 11.736 1.00 58.38 639 GLY A C 1
ATOM 5083 O O . GLY A 1 639 ? 8.055 22.134 11.046 1.00 58.38 639 GLY A O 1
ATOM 5084 N N . SER A 1 640 ? 6.359 23.522 11.102 1.00 52.59 640 SER A N 1
ATOM 5085 C CA . SER A 1 640 ? 5.607 24.740 11.500 1.00 52.59 640 SER A CA 1
ATOM 5086 C C . SER A 1 640 ? 4.298 24.909 10.691 1.00 52.59 640 SER A C 1
ATOM 5088 O O . SER A 1 640 ? 4.351 24.619 9.501 1.00 52.59 640 SER A O 1
ATOM 5090 N N . ASN A 1 641 ? 3.211 25.464 11.269 1.00 55.56 641 ASN A N 1
ATOM 5091 C CA . ASN A 1 641 ? 1.971 26.070 10.690 1.00 55.56 641 ASN A CA 1
ATOM 5092 C C . ASN A 1 641 ? 1.571 25.772 9.213 1.00 55.56 641 ASN A C 1
ATOM 5094 O O . ASN A 1 641 ? 1.051 26.645 8.508 1.00 55.56 641 ASN A O 1
ATOM 5098 N N . TYR A 1 642 ? 1.795 24.563 8.695 1.00 56.25 642 TYR A N 1
ATOM 5099 C CA . TYR A 1 642 ? 1.622 24.267 7.264 1.00 56.25 642 TYR A CA 1
ATOM 5100 C C . TYR A 1 642 ? 0.140 24.141 6.872 1.00 56.25 642 TYR A C 1
ATOM 5102 O O . TYR A 1 642 ? -0.248 24.433 5.735 1.00 56.25 642 TYR A O 1
ATOM 5110 N N . CYS A 1 643 ? -0.700 23.744 7.832 1.00 59.69 643 CYS A N 1
ATOM 5111 C CA . CYS A 1 643 ? -2.136 23.543 7.654 1.00 59.69 643 CYS A CA 1
ATOM 5112 C C . CYS A 1 643 ? -2.872 24.843 7.323 1.00 59.69 643 CYS A C 1
ATOM 5114 O O . CYS A 1 643 ? -3.576 24.906 6.314 1.00 59.69 643 CYS A O 1
ATOM 5116 N N . GLN A 1 644 ? -2.622 25.910 8.087 1.00 60.22 644 GLN A N 1
ATOM 5117 C CA . GLN A 1 644 ? -3.287 27.198 7.888 1.00 60.22 644 GLN A CA 1
ATOM 5118 C C . GLN A 1 644 ? -3.022 27.770 6.488 1.00 60.22 644 GLN A C 1
ATOM 5120 O O . GLN A 1 644 ? -3.962 28.153 5.790 1.00 60.22 644 GLN A O 1
ATOM 5125 N N . ALA A 1 645 ? -1.762 27.778 6.043 1.00 57.72 645 ALA A N 1
ATOM 5126 C CA . ALA A 1 645 ? -1.381 28.303 4.730 1.00 57.72 645 ALA A CA 1
ATOM 5127 C C . ALA A 1 645 ? -1.981 27.486 3.568 1.00 57.72 645 ALA A C 1
ATOM 5129 O O . ALA A 1 645 ? -2.437 28.051 2.571 1.00 57.72 645 ALA A O 1
ATOM 5130 N N . SER A 1 646 ? -2.029 26.157 3.710 1.00 57.50 646 SER A N 1
ATOM 5131 C CA . SER A 1 646 ? -2.560 25.253 2.680 1.00 57.50 646 SER A CA 1
ATOM 5132 C C . SER A 1 646 ? -4.067 25.429 2.494 1.00 57.50 646 SER A C 1
ATOM 5134 O O . SER A 1 646 ? -4.556 25.521 1.367 1.00 57.50 646 SER A O 1
ATOM 5136 N N . VAL A 1 647 ? -4.811 25.560 3.593 1.00 56.00 647 VAL A N 1
ATOM 5137 C CA . VAL A 1 647 ? -6.261 25.770 3.529 1.00 56.00 647 VAL A CA 1
ATOM 5138 C C . VAL A 1 647 ? -6.602 27.210 3.099 1.00 56.00 647 VAL A C 1
ATOM 5140 O O . VAL A 1 647 ? -7.606 27.420 2.420 1.00 56.00 647 VAL A O 1
ATOM 5143 N N . GLN A 1 648 ? -5.745 28.206 3.383 1.00 57.12 648 GLN A N 1
ATOM 5144 C CA . GLN A 1 648 ? -5.927 29.585 2.888 1.00 57.12 648 GLN A CA 1
ATOM 5145 C C . GLN A 1 648 ? -5.833 29.622 1.356 1.00 57.12 648 GLN A C 1
ATOM 5147 O O . GLN A 1 648 ? -6.617 30.310 0.701 1.00 57.12 648 GLN A O 1
ATOM 5152 N N . SER A 1 649 ? -4.918 28.832 0.784 1.00 58.81 649 SER A N 1
ATOM 5153 C CA . SER A 1 649 ? -4.785 28.654 -0.665 1.00 58.81 649 SER A CA 1
ATOM 5154 C C . SER A 1 649 ? -6.021 27.986 -1.285 1.00 58.81 649 SER A C 1
ATOM 5156 O O . SER A 1 649 ? -6.523 28.457 -2.304 1.00 58.81 649 SER A O 1
ATOM 5158 N N . ALA A 1 650 ? -6.571 26.943 -0.648 1.00 56.72 650 ALA A N 1
ATOM 5159 C CA . ALA A 1 650 ? -7.789 26.268 -1.115 1.00 56.72 650 ALA A CA 1
ATOM 5160 C C . ALA A 1 650 ? -9.022 27.197 -1.100 1.00 56.72 650 ALA A C 1
ATOM 5162 O O . ALA A 1 650 ? -9.803 27.227 -2.053 1.00 56.72 650 ALA A O 1
ATOM 5163 N N . LEU A 1 651 ? -9.158 28.032 -0.063 1.00 55.62 651 LEU A N 1
ATOM 5164 C CA . LEU A 1 651 ? -10.223 29.037 0.044 1.00 55.62 651 LEU A CA 1
ATOM 5165 C C . LEU A 1 651 ? -10.164 30.115 -1.046 1.00 55.62 651 LEU A C 1
ATOM 5167 O O . LEU A 1 651 ? -11.210 30.631 -1.448 1.00 55.62 651 LEU A O 1
ATOM 5171 N N . ALA A 1 652 ? -8.969 30.457 -1.539 1.00 57.06 652 ALA A N 1
ATOM 5172 C CA . ALA A 1 652 ? -8.798 31.452 -2.596 1.00 57.06 652 ALA A CA 1
ATOM 5173 C C . ALA A 1 652 ? -9.390 31.001 -3.947 1.00 57.06 652 ALA A C 1
ATOM 5175 O O . ALA A 1 652 ? -9.706 31.853 -4.776 1.00 57.06 652 ALA A O 1
ATOM 5176 N N . GLY A 1 653 ? -9.584 29.691 -4.157 1.00 56.16 653 GLY A N 1
ATOM 5177 C CA . GLY A 1 653 ? -10.225 29.124 -5.349 1.00 56.16 653 GLY A CA 1
ATOM 5178 C C . GLY A 1 653 ? -11.760 29.154 -5.336 1.00 56.16 653 GLY A C 1
ATOM 5179 O O . GLY A 1 653 ? -12.376 29.008 -6.387 1.00 56.16 653 GLY A O 1
ATOM 5180 N N . LEU A 1 654 ? -12.390 29.388 -4.177 1.00 60.56 654 LEU A N 1
ATOM 5181 C CA . LEU A 1 654 ? -13.852 29.385 -3.987 1.00 60.56 654 LEU A CA 1
ATOM 5182 C C . LEU A 1 654 ? -14.461 30.804 -3.987 1.00 60.56 654 LEU A C 1
ATOM 5184 O O . LEU A 1 654 ? -15.436 31.079 -3.280 1.00 60.56 654 LEU A O 1
ATOM 5188 N N . GLN A 1 655 ? -13.875 31.738 -4.747 1.00 53.06 655 GLN A N 1
ATOM 5189 C CA . GLN A 1 655 ? -14.360 33.121 -4.851 1.00 53.06 655 GLN A CA 1
ATOM 5190 C C . GLN A 1 655 ? -15.786 33.158 -5.435 1.00 53.06 655 GLN A C 1
ATOM 5192 O O . GLN A 1 655 ? -15.973 32.994 -6.636 1.00 53.06 655 GLN A O 1
ATOM 5197 N N . GLY A 1 656 ? -16.797 33.373 -4.582 1.00 57.19 656 GLY A N 1
ATOM 5198 C CA . GLY A 1 656 ? -18.206 33.505 -4.985 1.00 57.19 656 GLY A CA 1
ATOM 5199 C C . GLY A 1 656 ? -19.224 32.921 -3.999 1.00 57.19 656 GLY A C 1
ATOM 5200 O O . GLY A 1 656 ? -20.360 33.388 -3.961 1.00 57.19 656 GLY A O 1
ATOM 5201 N N . LEU A 1 657 ? -18.827 31.959 -3.159 1.00 66.38 657 LEU A N 1
ATOM 5202 C CA . LEU A 1 657 ? -19.696 31.406 -2.115 1.00 66.38 657 LEU A CA 1
ATOM 5203 C C . LEU A 1 657 ? -19.771 32.391 -0.932 1.00 66.38 657 LEU A C 1
ATOM 5205 O O . LEU A 1 657 ? -18.735 32.731 -0.359 1.00 66.38 657 LEU A O 1
ATOM 5209 N N . GLN A 1 658 ? -20.968 32.872 -0.583 1.00 64.69 658 GLN A N 1
ATOM 5210 C CA . GLN A 1 658 ? -21.168 33.807 0.538 1.00 64.69 658 GLN A CA 1
ATOM 5211 C C . GLN A 1 658 ? -21.664 33.126 1.818 1.00 64.69 658 GLN A C 1
ATOM 5213 O O . GLN A 1 658 ? -21.388 33.647 2.893 1.00 64.69 658 GLN A O 1
ATOM 5218 N N . ASP A 1 659 ? -22.339 31.976 1.703 1.00 69.12 659 ASP A N 1
ATOM 5219 C CA . ASP A 1 659 ? -22.878 31.237 2.849 1.00 69.12 659 ASP A CA 1
ATOM 5220 C C . ASP A 1 659 ? -21.756 30.611 3.701 1.00 69.12 659 ASP A C 1
ATOM 5222 O O . ASP A 1 659 ? -20.943 29.842 3.166 1.00 69.12 659 ASP A O 1
ATOM 5226 N N . PRO A 1 660 ? -21.683 30.928 5.004 1.00 64.50 660 PRO A N 1
ATOM 5227 C CA . PRO A 1 660 ? -20.576 30.503 5.842 1.00 64.50 660 PRO A CA 1
ATOM 5228 C C . PRO A 1 660 ? -20.449 28.991 6.028 1.00 64.50 660 PRO A C 1
ATOM 5230 O O . PRO A 1 660 ? -19.368 28.429 5.815 1.00 64.50 660 PRO A O 1
ATOM 5233 N N . GLY A 1 661 ? -21.557 28.320 6.341 1.00 68.75 661 GLY A N 1
ATOM 5234 C CA . GLY A 1 661 ? -21.592 26.874 6.555 1.00 68.75 661 GLY A CA 1
ATOM 5235 C C . GLY A 1 661 ? -21.264 26.098 5.288 1.00 68.75 661 GLY A C 1
ATOM 5236 O O . GLY A 1 661 ? -20.460 25.166 5.315 1.00 68.75 661 GLY A O 1
ATOM 5237 N N . ALA A 1 662 ? -21.803 26.521 4.145 1.00 71.75 662 ALA A N 1
ATOM 5238 C CA . ALA A 1 662 ? -21.527 25.901 2.859 1.00 71.75 662 ALA A CA 1
ATOM 5239 C C . ALA A 1 662 ? -20.063 26.066 2.431 1.00 71.75 662 ALA A C 1
ATOM 5241 O O . ALA A 1 662 ? -19.491 25.139 1.856 1.00 71.75 662 ALA A O 1
ATOM 5242 N N . ARG A 1 663 ? -19.423 27.204 2.743 1.00 70.38 663 ARG A N 1
ATOM 5243 C CA . ARG A 1 663 ? -17.981 27.400 2.503 1.00 70.38 663 ARG A CA 1
ATOM 5244 C C . ARG A 1 663 ? -17.146 26.446 3.326 1.00 70.38 663 ARG A C 1
ATOM 5246 O O . ARG A 1 663 ? -16.245 25.816 2.778 1.00 70.38 663 ARG A O 1
ATOM 5253 N N . ILE A 1 664 ? -17.454 26.348 4.617 1.00 68.56 664 ILE A N 1
ATOM 5254 C CA . ILE A 1 664 ? -16.766 25.450 5.540 1.00 68.56 664 ILE A CA 1
ATOM 5255 C C . ILE A 1 664 ? -16.909 24.024 5.027 1.00 68.56 664 ILE A C 1
ATOM 5257 O O . ILE A 1 664 ? -15.903 23.402 4.704 1.00 68.56 664 ILE A O 1
ATOM 5261 N N . GLY A 1 665 ? -18.134 23.534 4.841 1.00 69.81 665 GLY A N 1
ATOM 5262 C CA . GLY A 1 665 ? -18.342 22.160 4.397 1.00 69.81 665 GLY A CA 1
ATOM 5263 C C . GLY A 1 665 ? -17.726 21.864 3.027 1.00 69.81 665 GLY A C 1
ATOM 5264 O O . GLY A 1 665 ? -17.164 20.789 2.838 1.00 69.81 665 GLY A O 1
ATOM 5265 N N . ALA A 1 666 ? -17.743 22.812 2.080 1.00 69.31 666 ALA A N 1
ATOM 5266 C CA . ALA A 1 666 ? -17.108 22.625 0.774 1.00 69.31 666 ALA A CA 1
ATOM 5267 C C . ALA A 1 666 ? -15.581 22.495 0.876 1.00 69.31 666 ALA A C 1
ATOM 5269 O O . ALA A 1 666 ? -14.997 21.679 0.172 1.00 69.31 666 ALA A O 1
ATOM 5270 N N . VAL A 1 667 ? -14.933 23.251 1.767 1.00 66.06 667 VAL A N 1
ATOM 5271 C CA . VAL A 1 667 ? -13.493 23.107 2.034 1.00 66.06 667 VAL A CA 1
ATOM 5272 C C . VAL A 1 667 ? -13.193 21.784 2.733 1.00 66.06 667 VAL A C 1
ATOM 5274 O O . VAL A 1 667 ? -12.229 21.115 2.377 1.00 66.06 667 VAL A O 1
ATOM 5277 N N . LEU A 1 668 ? -14.015 21.386 3.707 1.00 66.00 668 LEU A N 1
ATOM 5278 C CA . LEU A 1 668 ? -13.801 20.158 4.483 1.00 66.00 668 LEU A CA 1
ATOM 5279 C C . LEU A 1 668 ? -14.000 18.888 3.663 1.00 66.00 668 LEU A C 1
ATOM 5281 O O . LEU A 1 668 ? -13.286 17.907 3.855 1.00 66.00 668 LEU A O 1
ATOM 5285 N N . ALA A 1 669 ? -14.944 18.921 2.731 1.00 61.28 669 ALA A N 1
ATOM 5286 C CA . ALA A 1 669 ? -15.246 17.797 1.862 1.00 61.28 669 ALA A CA 1
ATOM 5287 C C . ALA A 1 669 ? -14.287 17.679 0.657 1.00 61.28 669 ALA A C 1
ATOM 5289 O O . ALA A 1 669 ? -14.385 16.714 -0.105 1.00 61.28 669 ALA A O 1
ATOM 5290 N N . VAL A 1 670 ? -13.363 18.633 0.466 1.00 58.03 670 VAL A N 1
ATOM 5291 C CA . VAL A 1 670 ? -12.327 18.611 -0.581 1.00 58.03 670 VAL A CA 1
ATOM 5292 C C . VAL A 1 670 ? -10.965 18.331 0.065 1.00 58.03 670 VAL A C 1
ATOM 5294 O O . VAL A 1 670 ? -10.225 19.236 0.437 1.00 58.03 670 VAL A O 1
ATOM 5297 N N . GLN A 1 671 ? -10.616 17.051 0.199 1.00 54.34 671 GLN A N 1
ATOM 5298 C CA . GLN A 1 671 ? -9.269 16.622 0.592 1.00 54.34 671 GLN A CA 1
ATOM 5299 C C . GLN A 1 671 ? -8.345 16.645 -0.642 1.00 54.34 671 GLN A C 1
ATOM 5301 O O . GLN A 1 671 ? -8.275 15.669 -1.384 1.00 54.34 671 GLN A O 1
ATOM 5306 N N . ASP A 1 672 ? -7.685 17.776 -0.907 1.00 49.56 672 ASP A N 1
ATOM 5307 C CA . ASP A 1 672 ? -6.710 17.923 -2.006 1.00 49.56 672 ASP A CA 1
ATOM 5308 C C . ASP A 1 672 ? -5.270 17.572 -1.565 1.00 49.56 672 ASP A C 1
ATOM 5310 O O . ASP A 1 672 ? -4.940 17.608 -0.376 1.00 49.56 672 ASP A O 1
ATOM 5314 N N . GLN A 1 673 ? -4.385 17.296 -2.528 1.00 43.97 673 GLN A N 1
ATOM 5315 C CA . GLN A 1 673 ? -2.966 16.943 -2.367 1.00 43.97 673 GLN A CA 1
ATOM 5316 C C . GLN A 1 673 ? -2.156 17.955 -1.531 1.00 43.97 673 GLN A C 1
ATOM 5318 O O . GLN A 1 673 ? -1.142 17.594 -0.935 1.00 43.97 673 GLN A O 1
ATOM 5323 N N . SER A 1 674 ? -2.595 19.216 -1.424 1.00 47.09 674 SER A N 1
ATOM 5324 C CA . SER A 1 674 ? -1.948 20.224 -0.567 1.00 47.09 674 SER A CA 1
ATOM 5325 C C . SER A 1 674 ? -2.112 19.961 0.937 1.00 47.09 674 SER A C 1
ATOM 5327 O O . SER A 1 674 ? -1.323 20.469 1.731 1.00 47.09 674 SER A O 1
ATOM 5329 N N . SER A 1 675 ? -3.112 19.171 1.346 1.00 54.34 675 SER A N 1
ATOM 5330 C CA . SER A 1 675 ? -3.349 18.800 2.752 1.00 54.34 675 SER A CA 1
ATOM 5331 C C . SER A 1 675 ? -2.386 17.719 3.265 1.00 54.34 675 SER A C 1
ATOM 5333 O O . SER A 1 675 ? -2.132 17.639 4.464 1.00 54.34 675 SER A O 1
ATOM 5335 N N . GLU A 1 676 ? -1.758 16.948 2.373 1.00 57.81 676 GLU A N 1
ATOM 5336 C CA . GLU A 1 676 ? -0.866 15.838 2.736 1.00 57.81 676 GLU A CA 1
ATOM 5337 C C . GLU A 1 676 ? 0.393 16.326 3.480 1.00 57.81 676 GLU A C 1
ATOM 5339 O O . GLU A 1 676 ? 0.832 15.708 4.448 1.00 57.81 676 GLU A O 1
ATOM 5344 N N . ALA A 1 677 ? 0.939 17.486 3.092 1.00 59.72 677 ALA A N 1
ATOM 5345 C CA . ALA A 1 677 ? 2.077 18.108 3.777 1.00 59.72 677 ALA A CA 1
ATOM 5346 C C . ALA A 1 677 ? 1.721 18.617 5.186 1.00 59.72 677 ALA A C 1
ATOM 5348 O O . ALA A 1 677 ? 2.541 18.515 6.096 1.00 59.72 677 ALA A O 1
ATOM 5349 N N . CYS A 1 678 ? 0.495 19.122 5.363 1.00 63.38 678 CYS A N 1
ATOM 5350 C CA . CYS A 1 678 ? -0.061 19.511 6.661 1.00 63.38 678 CYS A CA 1
ATOM 5351 C C . CYS A 1 678 ? -0.202 18.293 7.583 1.00 63.38 678 CYS A C 1
ATOM 5353 O O . CYS A 1 678 ? 0.262 18.320 8.719 1.00 63.38 678 CYS A O 1
ATOM 5355 N N . CYS A 1 679 ? -0.750 17.193 7.070 1.00 68.44 679 CYS A N 1
ATOM 5356 C CA . CYS A 1 679 ? -0.966 15.996 7.872 1.00 68.44 679 CYS A CA 1
ATOM 5357 C C . CYS A 1 679 ? 0.325 15.239 8.209 1.00 68.44 679 CYS A C 1
ATOM 5359 O O . CYS A 1 679 ? 0.347 14.554 9.214 1.00 68.44 679 CYS A O 1
ATOM 5361 N N . MET A 1 680 ? 1.403 15.363 7.426 1.00 64.94 680 MET A N 1
ATOM 5362 C CA . MET A 1 680 ? 2.691 14.720 7.742 1.00 64.94 680 MET A CA 1
ATOM 5363 C C . MET A 1 680 ? 3.493 15.414 8.856 1.00 64.94 680 MET A C 1
ATOM 5365 O O . MET A 1 680 ? 4.360 14.781 9.454 1.00 64.94 680 MET A O 1
ATOM 5369 N N . GLN A 1 681 ? 3.279 16.713 9.095 1.00 69.19 681 GLN A N 1
ATOM 5370 C CA . GLN A 1 681 ? 4.059 17.493 10.073 1.00 69.19 681 GLN A CA 1
ATOM 5371 C C . GLN A 1 681 ? 3.368 17.629 11.439 1.00 69.19 681 GLN A C 1
ATOM 5373 O O . GLN A 1 681 ? 4.009 18.036 12.410 1.00 69.19 681 GLN A O 1
ATOM 5378 N N . GLY A 1 682 ? 2.092 17.246 11.527 1.00 74.19 682 GLY A N 1
ATOM 5379 C CA . GLY A 1 682 ? 1.238 17.469 12.692 1.00 74.19 682 GLY A CA 1
ATOM 5380 C C . GLY A 1 682 ? 0.517 18.814 12.625 1.00 74.19 682 GLY A C 1
ATOM 5381 O O . GLY A 1 682 ? 0.960 19.756 11.965 1.00 74.19 682 GLY A O 1
ATOM 5382 N N . THR A 1 683 ? -0.631 18.890 13.292 1.00 78.19 683 THR A N 1
ATOM 5383 C CA . THR A 1 683 ? -1.477 20.087 13.302 1.00 78.19 683 THR A CA 1
ATOM 5384 C C . THR A 1 683 ? -1.101 21.055 14.427 1.00 78.19 683 THR A C 1
ATOM 5386 O O . THR A 1 683 ? -0.402 20.699 15.379 1.00 78.19 683 THR A O 1
ATOM 5389 N N . ASP A 1 684 ? -1.616 22.288 14.371 1.00 78.19 684 ASP A N 1
ATOM 5390 C CA . ASP A 1 684 ? -1.457 23.261 15.464 1.00 78.19 684 ASP A CA 1
ATOM 5391 C C . ASP A 1 684 ? -2.029 22.716 16.788 1.00 78.19 684 ASP A C 1
ATOM 5393 O O . ASP A 1 684 ? -1.574 23.077 17.878 1.00 78.19 684 ASP A O 1
ATOM 5397 N N . TYR A 1 685 ? -3.038 21.839 16.709 1.00 84.12 685 TYR A N 1
ATOM 5398 C CA . TYR A 1 685 ? -3.590 21.172 17.879 1.00 84.12 685 TYR A CA 1
ATOM 5399 C C . TYR A 1 685 ? -2.651 20.093 18.434 1.00 84.12 685 TYR A C 1
ATOM 5401 O O . TYR A 1 685 ? -2.516 19.996 19.653 1.00 84.12 685 TYR A O 1
ATOM 5409 N N . ASP A 1 686 ? -1.948 19.334 17.586 1.00 85.50 686 ASP A N 1
ATOM 5410 C CA . ASP A 1 686 ? -0.936 18.367 18.039 1.00 85.50 686 ASP A CA 1
ATOM 5411 C C . ASP A 1 686 ? 0.174 19.054 18.851 1.00 85.50 686 ASP A C 1
ATOM 5413 O O . ASP A 1 686 ? 0.536 18.587 19.935 1.00 85.50 686 ASP A O 1
ATOM 5417 N N . GLU A 1 687 ? 0.676 20.200 18.374 1.00 83.50 687 GLU A N 1
ATOM 5418 C CA . GLU A 1 687 ? 1.654 21.010 19.113 1.00 83.50 687 GLU A CA 1
ATOM 5419 C C . GLU A 1 687 ? 1.065 21.492 20.448 1.00 83.50 687 GLU A C 1
ATOM 5421 O O . GLU A 1 687 ? 1.665 21.303 21.511 1.00 83.50 687 GLU A O 1
ATOM 5426 N N . PHE A 1 688 ? -0.151 22.045 20.416 1.00 86.56 688 PHE A N 1
ATOM 5427 C CA . PHE A 1 688 ? -0.842 22.526 21.607 1.00 86.56 688 PHE A CA 1
ATOM 5428 C C . PHE A 1 688 ? -1.024 21.433 22.672 1.00 86.56 688 PHE A C 1
ATOM 5430 O O . PHE A 1 688 ? -0.722 21.675 23.846 1.00 86.56 688 PHE A O 1
ATOM 5437 N N . VAL A 1 689 ? -1.495 20.240 22.297 1.00 89.75 689 VAL A N 1
ATOM 5438 C CA . VAL A 1 689 ? -1.697 19.135 23.245 1.00 89.75 689 VAL A CA 1
ATOM 5439 C C . VAL A 1 689 ? -0.357 18.663 23.800 1.00 89.75 689 VAL A C 1
ATOM 5441 O O . VAL A 1 689 ? -0.252 18.417 25.003 1.00 89.75 689 VAL A O 1
ATOM 5444 N N . PHE A 1 690 ? 0.687 18.579 22.971 1.00 87.19 690 PHE A N 1
ATOM 5445 C CA . PHE A 1 690 ? 2.005 18.150 23.433 1.00 87.19 690 PHE A CA 1
ATOM 5446 C C . PHE A 1 690 ? 2.595 19.112 24.475 1.00 87.19 690 PHE A C 1
ATOM 5448 O O . PHE A 1 690 ? 3.142 18.652 25.485 1.00 87.19 690 PHE A O 1
ATOM 5455 N N . GLU A 1 691 ? 2.455 20.423 24.244 1.00 87.25 691 GLU A N 1
ATOM 5456 C CA . GLU A 1 691 ? 2.930 21.503 25.117 1.00 87.25 691 GLU A CA 1
ATOM 5457 C C . GLU A 1 691 ? 2.123 21.624 26.418 1.00 87.25 691 GLU A C 1
ATOM 5459 O O . GLU A 1 691 ? 2.698 21.868 27.481 1.00 87.25 691 GLU A O 1
ATOM 5464 N N . ASN A 1 692 ? 0.795 21.478 26.347 1.00 89.19 692 ASN A N 1
ATOM 5465 C CA . ASN A 1 692 ? -0.101 21.913 27.423 1.00 89.19 692 ASN A CA 1
ATOM 5466 C C . ASN A 1 692 ? -0.797 20.769 28.174 1.00 89.19 692 ASN A C 1
ATOM 5468 O O . ASN A 1 692 ? -1.219 20.980 29.312 1.00 89.19 692 ASN A O 1
ATOM 5472 N N . ALA A 1 693 ? -0.924 19.568 27.594 1.00 87.81 693 ALA A N 1
ATOM 5473 C CA . ALA A 1 693 ? -1.576 18.438 28.254 1.00 87.81 693 ALA A CA 1
ATOM 5474 C C . ALA A 1 693 ? -0.549 17.568 29.011 1.00 87.81 693 ALA A C 1
ATOM 5476 O O . ALA A 1 693 ? 0.340 16.962 28.399 1.00 87.81 693 ALA A O 1
ATOM 5477 N N . PRO A 1 694 ? -0.657 17.442 30.349 1.00 86.62 694 PRO A N 1
ATOM 5478 C CA . PRO A 1 694 ? 0.218 16.568 31.115 1.00 86.62 694 PRO A CA 1
ATOM 5479 C C . PRO A 1 694 ? 0.046 15.092 30.737 1.00 86.62 694 PRO A C 1
ATOM 5481 O O . PRO A 1 694 ? -1.059 14.619 30.464 1.00 86.62 694 PRO A O 1
ATOM 5484 N N . LYS A 1 695 ? 1.147 14.345 30.816 1.00 84.94 695 LYS A N 1
ATOM 5485 C CA . LYS A 1 695 ? 1.198 12.901 30.563 1.00 84.94 695 LYS A CA 1
ATOM 5486 C C . LYS A 1 695 ? 0.349 12.106 31.574 1.00 84.94 695 LYS A C 1
ATOM 5488 O O . LYS A 1 695 ? 0.337 12.421 32.769 1.00 84.94 695 LYS A O 1
ATOM 5493 N N . HIS A 1 696 ? -0.313 11.047 31.111 1.00 79.69 696 HIS A N 1
ATOM 5494 C CA . HIS A 1 696 ? -0.899 9.989 31.936 1.00 79.69 696 HIS A CA 1
ATOM 5495 C C . HIS A 1 696 ? -0.355 8.623 31.493 1.00 79.69 696 HIS A C 1
ATOM 5497 O O . HIS A 1 696 ? -0.483 8.255 30.327 1.00 79.69 696 HIS A O 1
ATOM 5503 N N . ASP A 1 697 ? 0.258 7.895 32.427 1.00 71.44 697 ASP A N 1
ATOM 5504 C CA . ASP A 1 697 ? 0.815 6.557 32.198 1.00 71.44 697 ASP A CA 1
ATOM 5505 C C . ASP A 1 697 ? -0.258 5.485 32.434 1.00 71.44 697 ASP A C 1
ATOM 5507 O O . ASP A 1 697 ? -0.775 5.341 33.544 1.00 71.44 697 ASP A O 1
ATOM 5511 N N . LEU A 1 698 ? -0.559 4.715 31.385 1.00 63.84 698 LEU A N 1
ATOM 5512 C CA . LEU A 1 698 ? -1.561 3.646 31.393 1.00 63.84 698 LEU A CA 1
ATOM 5513 C C . LEU A 1 698 ? -1.218 2.478 32.334 1.00 63.84 698 LEU A C 1
ATOM 5515 O O . LEU A 1 698 ? -2.124 1.756 32.744 1.00 63.84 698 LEU A O 1
ATOM 5519 N N . ARG A 1 699 ? 0.058 2.272 32.698 1.00 61.47 699 ARG A N 1
ATOM 5520 C CA . ARG A 1 699 ? 0.478 1.197 33.622 1.00 61.47 699 ARG A CA 1
ATOM 5521 C C . ARG A 1 699 ? 0.611 1.660 35.067 1.00 61.47 699 ARG A C 1
ATOM 5523 O O . ARG A 1 699 ? 0.970 0.855 35.929 1.00 61.47 699 ARG A O 1
ATOM 5530 N N . ASN A 1 700 ? 0.327 2.928 35.359 1.00 61.91 700 ASN A N 1
ATOM 5531 C CA . ASN A 1 700 ? 0.431 3.436 36.715 1.00 61.91 700 ASN A CA 1
ATOM 5532 C C . ASN A 1 700 ? -0.689 2.866 37.604 1.00 61.91 700 ASN A C 1
ATOM 5534 O O . ASN A 1 700 ? -1.792 3.407 37.694 1.00 61.91 700 ASN A O 1
ATOM 5538 N N . THR A 1 701 ? -0.371 1.790 38.324 1.00 57.94 701 THR A N 1
ATOM 5539 C CA . THR A 1 701 ? -1.296 1.080 39.221 1.00 57.94 701 THR A CA 1
ATOM 5540 C C . THR A 1 701 ? -1.742 1.904 40.428 1.00 57.94 701 THR A C 1
ATOM 5542 O O . THR A 1 701 ? -2.698 1.524 41.098 1.00 57.94 701 THR A O 1
ATOM 5545 N N . SER A 1 702 ? -1.082 3.031 40.724 1.00 60.47 702 SER A N 1
ATOM 5546 C CA . SER A 1 702 ? -1.472 3.900 41.842 1.00 60.47 702 SER A CA 1
ATOM 5547 C C . SER A 1 702 ? -2.706 4.758 41.539 1.00 60.47 702 SER A C 1
ATOM 5549 O O . SER A 1 702 ? -3.403 5.164 42.466 1.00 60.47 702 SER A O 1
ATOM 5551 N N . THR A 1 703 ? -3.000 5.019 40.258 1.00 67.00 703 THR A N 1
ATOM 5552 C CA . THR A 1 703 ? -4.169 5.800 39.813 1.00 67.00 703 THR A CA 1
ATOM 5553 C C . THR A 1 703 ? -4.734 5.233 38.500 1.00 67.00 703 THR A C 1
ATOM 5555 O O . THR A 1 703 ? -4.577 5.860 37.448 1.00 67.00 703 THR A O 1
ATOM 5558 N N . PRO A 1 704 ? -5.386 4.051 38.528 1.00 78.38 704 PRO A N 1
ATOM 5559 C CA . PRO A 1 704 ? -5.894 3.403 37.320 1.00 78.38 704 PRO A CA 1
ATOM 5560 C C . PRO A 1 704 ? -6.864 4.313 36.556 1.00 78.38 704 PRO A C 1
ATOM 5562 O O . PRO A 1 704 ? -7.636 5.083 37.144 1.00 78.38 704 PRO A O 1
ATOM 5565 N N . LEU A 1 705 ? -6.806 4.258 35.222 1.00 84.75 705 LEU A N 1
ATOM 5566 C CA . LEU A 1 705 ? -7.657 5.089 34.371 1.00 84.75 705 LEU A CA 1
ATOM 5567 C C . LEU A 1 705 ? -9.130 4.663 34.459 1.00 84.75 705 LEU A C 1
ATOM 5569 O O . LEU A 1 705 ? -9.981 5.548 34.542 1.00 84.75 705 LEU A O 1
ATOM 5573 N N . PHE A 1 706 ? -9.401 3.359 34.541 1.00 92.81 706 PHE A N 1
ATOM 5574 C CA . PHE A 1 706 ? -10.744 2.781 34.595 1.00 92.81 706 PHE A CA 1
ATOM 5575 C C . PHE A 1 706 ? -10.927 1.860 35.804 1.00 92.81 706 PHE A C 1
ATOM 5577 O O . PHE A 1 706 ? -10.002 1.165 36.223 1.00 92.81 706 PHE A O 1
ATOM 5584 N N . ASP A 1 707 ? -12.144 1.866 36.333 1.00 92.19 707 ASP A N 1
ATOM 5585 C CA . ASP A 1 707 ? -12.684 0.936 37.320 1.00 92.19 707 ASP A CA 1
ATOM 5586 C C . ASP A 1 707 ? -14.205 0.819 37.113 1.00 92.19 707 ASP A C 1
ATOM 5588 O O . ASP A 1 707 ? -14.782 1.514 36.272 1.00 92.19 707 ASP A O 1
ATOM 5592 N N . SER A 1 708 ? -14.879 -0.010 37.910 1.00 93.88 708 SER A N 1
ATOM 5593 C CA . SER A 1 708 ? -16.332 -0.206 37.813 1.00 93.88 708 SER A CA 1
ATOM 5594 C C . SER A 1 708 ? -17.179 1.029 38.148 1.00 93.88 708 SER A C 1
ATOM 5596 O O . SER A 1 708 ? -18.377 1.037 37.881 1.00 93.88 708 SER A O 1
ATOM 5598 N N . SER A 1 709 ? -16.581 2.082 38.714 1.00 95.50 709 SER A N 1
ATOM 5599 C CA . SER A 1 709 ? -17.224 3.381 38.955 1.00 95.50 709 SER A CA 1
ATOM 5600 C C . SER A 1 709 ? -16.856 4.434 37.903 1.00 95.50 709 SER A C 1
ATOM 5602 O O . SER A 1 709 ? -17.167 5.619 38.069 1.00 95.50 709 SER A O 1
ATOM 5604 N N . THR A 1 710 ? -16.182 4.020 36.828 1.00 97.00 710 THR A N 1
ATOM 5605 C CA . THR A 1 710 ? -15.744 4.890 35.741 1.00 97.00 710 THR A CA 1
ATOM 5606 C C . THR A 1 710 ? -16.664 4.755 34.527 1.00 97.00 710 THR A C 1
ATOM 5608 O O . THR A 1 710 ? -17.110 3.658 34.190 1.00 97.00 710 THR A O 1
ATOM 5611 N N . ALA A 1 711 ? -16.925 5.869 33.843 1.00 97.75 711 ALA A N 1
ATOM 5612 C CA . ALA A 1 711 ? -17.506 5.885 32.506 1.00 97.75 711 ALA A CA 1
ATOM 5613 C C . ALA A 1 711 ? -16.484 6.401 31.482 1.00 97.75 711 ALA A C 1
ATOM 5615 O O . ALA A 1 711 ? -15.945 7.498 31.648 1.00 97.75 711 ALA A O 1
ATOM 5616 N N . LEU A 1 712 ? -16.228 5.630 30.425 1.00 98.31 712 LEU A N 1
ATOM 5617 C CA . LEU A 1 712 ? -15.601 6.121 29.200 1.00 98.31 712 LEU A CA 1
ATOM 5618 C C . LEU A 1 712 ? -16.699 6.707 28.313 1.00 98.31 712 LEU A C 1
ATOM 5620 O O . LEU A 1 712 ? -17.628 5.998 27.940 1.00 98.31 712 LEU A O 1
ATOM 5624 N N . VAL A 1 713 ? -16.595 7.988 27.984 1.00 98.50 713 VAL A N 1
ATOM 5625 C CA . VAL A 1 713 ? -17.594 8.717 27.206 1.00 98.50 713 VAL A CA 1
ATOM 5626 C C . VAL A 1 713 ? -16.975 9.154 25.884 1.00 98.50 713 VAL A C 1
ATOM 5628 O O . VAL A 1 713 ? -15.987 9.887 25.869 1.00 98.50 713 VAL A O 1
ATOM 5631 N N . ILE A 1 714 ? -17.549 8.671 24.785 1.00 98.62 714 ILE A N 1
ATOM 5632 C CA . ILE A 1 714 ? -17.065 8.852 23.415 1.00 98.62 714 ILE A CA 1
ATOM 5633 C C . ILE A 1 714 ? -18.046 9.761 22.692 1.00 98.62 714 ILE A C 1
ATOM 5635 O O . ILE A 1 714 ? -19.188 9.378 22.442 1.00 98.62 714 ILE A O 1
ATOM 5639 N N . ILE A 1 715 ? -17.606 10.974 22.389 1.00 98.38 715 ILE A N 1
ATOM 5640 C CA . ILE A 1 715 ? -18.473 12.018 21.858 1.00 98.38 715 ILE A CA 1
ATOM 5641 C C . ILE A 1 715 ? -18.429 12.019 20.330 1.00 98.38 715 ILE A C 1
ATOM 5643 O O . ILE A 1 715 ? -17.354 12.146 19.753 1.00 98.38 715 ILE A O 1
ATOM 5647 N N . ASP A 1 716 ? -19.586 11.852 19.695 1.00 97.38 716 ASP A N 1
ATOM 5648 C CA . ASP A 1 716 ? -19.892 12.199 18.297 1.00 97.38 716 ASP A CA 1
ATOM 5649 C C . ASP A 1 716 ? -18.848 11.775 17.246 1.00 97.38 716 ASP A C 1
ATOM 5651 O O . ASP A 1 716 ? -18.551 12.493 16.292 1.00 97.38 716 ASP A O 1
ATOM 5655 N N . VAL A 1 717 ? -18.280 10.575 17.373 1.00 97.44 717 VAL A N 1
ATOM 5656 C CA . VAL A 1 717 ? -17.399 10.012 16.333 1.00 97.44 717 VAL A CA 1
ATOM 5657 C C . VAL A 1 717 ? -18.269 9.408 15.221 1.00 97.44 717 VAL A C 1
ATOM 5659 O O . VAL A 1 717 ? -18.409 8.190 15.082 1.00 97.44 717 VAL A O 1
ATOM 5662 N N . GLN A 1 718 ? -18.915 10.295 14.465 1.00 96.88 718 GLN A N 1
ATOM 5663 C CA . GLN A 1 718 ? -19.824 9.993 13.356 1.00 96.88 718 GLN A CA 1
ATOM 5664 C C . GLN A 1 718 ? -19.224 10.405 12.014 1.00 96.88 718 GLN A C 1
ATOM 5666 O O . GLN A 1 718 ? -18.349 11.272 11.955 1.00 96.88 718 GLN A O 1
ATOM 5671 N N . LYS A 1 719 ? -19.716 9.804 10.925 1.00 94.25 719 LYS A N 1
ATOM 5672 C CA . LYS A 1 719 ? -19.161 9.985 9.577 1.00 94.25 719 LYS A CA 1
ATOM 5673 C C . LYS A 1 719 ? -19.072 11.450 9.150 1.00 94.25 719 LYS A C 1
ATOM 5675 O O . LYS A 1 719 ? -18.097 11.808 8.495 1.00 94.25 719 LYS A O 1
ATOM 5680 N N . ASP A 1 720 ? -20.024 12.302 9.533 1.00 92.19 720 ASP A N 1
ATOM 5681 C CA . ASP A 1 720 ? -19.967 13.729 9.188 1.00 92.19 720 ASP A CA 1
ATOM 5682 C C . ASP A 1 720 ? -18.832 14.495 9.863 1.00 92.19 720 ASP A C 1
ATOM 5684 O O . ASP A 1 720 ? -18.249 15.368 9.222 1.00 92.19 720 ASP A O 1
ATOM 5688 N N . PHE A 1 721 ? -18.461 14.139 11.094 1.00 91.44 721 PHE A N 1
ATOM 5689 C CA . PHE A 1 721 ? -17.324 14.745 11.789 1.00 91.44 721 PHE A CA 1
ATOM 5690 C C . PHE A 1 721 ? -15.987 14.131 11.363 1.00 91.44 721 PHE A C 1
ATOM 5692 O O . PHE A 1 721 ? -14.941 14.764 11.505 1.00 91.44 721 PHE A O 1
ATOM 5699 N N . THR A 1 722 ? -15.993 12.908 10.827 1.00 90.44 722 THR A N 1
ATOM 5700 C CA . THR A 1 722 ? -14.773 12.233 10.377 1.00 90.44 722 THR A CA 1
ATOM 5701 C C . THR A 1 722 ? -14.418 12.573 8.930 1.00 90.44 722 THR A C 1
ATOM 5703 O O . THR A 1 722 ? -13.374 13.174 8.683 1.00 90.44 722 THR A O 1
ATOM 5706 N N . VAL A 1 723 ? -15.286 12.230 7.975 1.00 86.25 723 VAL A N 1
ATOM 5707 C CA . VAL A 1 723 ? -15.032 12.319 6.522 1.00 86.25 723 VAL A CA 1
ATOM 5708 C C . VAL A 1 723 ? -16.154 13.005 5.724 1.00 86.25 723 VAL A C 1
ATOM 5710 O O . VAL A 1 723 ? -16.050 13.103 4.503 1.00 86.25 723 VAL A O 1
ATOM 5713 N N . GLY A 1 724 ? -17.231 13.449 6.379 1.00 85.94 724 GLY A N 1
ATOM 5714 C CA . GLY A 1 724 ? -18.402 14.059 5.740 1.00 85.94 724 GLY A CA 1
ATOM 5715 C C . GLY A 1 724 ? -18.415 15.590 5.758 1.00 85.94 724 GLY A C 1
ATOM 5716 O O . GLY A 1 724 ? -17.382 16.235 5.570 1.00 85.94 724 GLY A O 1
ATOM 5717 N N . SER A 1 725 ? -19.601 16.191 5.907 1.00 82.94 725 SER A N 1
ATOM 5718 C CA . SER A 1 725 ? -19.793 17.635 5.669 1.00 82.94 725 SER A CA 1
ATOM 5719 C C . SER A 1 725 ? -19.085 18.523 6.695 1.00 82.94 725 SER A C 1
ATOM 5721 O O . SER A 1 725 ? -18.817 19.692 6.411 1.00 82.94 725 SER A O 1
ATOM 5723 N N . PHE A 1 726 ? -18.728 17.971 7.857 1.00 83.75 726 PHE A N 1
ATOM 5724 C CA . PHE A 1 726 ? -18.014 18.660 8.926 1.00 83.75 726 PHE A CA 1
ATOM 5725 C C . PHE A 1 726 ? -16.723 17.928 9.343 1.00 83.75 726 PHE A C 1
ATOM 5727 O O . PHE A 1 726 ? -16.347 17.882 10.514 1.00 83.75 726 PHE A O 1
ATOM 5734 N N . ALA A 1 727 ? -16.025 17.369 8.349 1.00 81.69 727 ALA A N 1
ATOM 5735 C CA . ALA A 1 727 ? -14.855 16.516 8.522 1.00 81.69 727 ALA A CA 1
ATOM 5736 C C . ALA A 1 727 ? -13.640 17.181 9.200 1.00 81.69 727 ALA A C 1
ATOM 5738 O O . ALA A 1 727 ? -13.369 18.388 9.095 1.00 81.69 727 ALA A O 1
ATOM 5739 N N . GLN A 1 728 ? -12.822 16.343 9.834 1.00 81.12 728 GLN A N 1
ATOM 5740 C CA . GLN A 1 728 ? -11.514 16.720 10.358 1.00 81.12 728 GLN A CA 1
ATOM 5741 C C . GLN A 1 728 ? -10.440 16.763 9.244 1.00 81.12 728 GLN A C 1
ATOM 5743 O O . GLN A 1 728 ? -10.394 15.872 8.394 1.00 81.12 728 GLN A O 1
ATOM 5748 N N . PRO A 1 729 ? -9.521 17.752 9.244 1.00 68.75 729 PRO A N 1
ATOM 5749 C CA . PRO A 1 729 ? -8.686 18.090 8.081 1.00 68.75 729 PRO A CA 1
ATOM 5750 C C . PRO A 1 729 ? -7.533 17.114 7.793 1.00 68.75 729 PRO A C 1
ATOM 5752 O O . PRO A 1 729 ? -6.817 17.297 6.817 1.00 68.75 729 PRO A O 1
ATOM 5755 N N . CYS A 1 730 ? -7.376 16.058 8.594 1.00 72.62 730 CYS A N 1
ATOM 5756 C CA . CYS A 1 730 ? -6.366 15.014 8.406 1.00 72.62 730 CYS A CA 1
ATOM 5757 C C . CYS A 1 730 ? -6.906 13.610 8.690 1.00 72.62 730 CYS A C 1
ATOM 5759 O O . CYS A 1 730 ? -6.128 12.687 8.940 1.00 72.62 730 CYS A O 1
ATOM 5761 N N . TRP A 1 731 ? -8.230 13.415 8.649 1.00 79.75 731 TRP A N 1
ATOM 5762 C CA . TRP A 1 731 ? -8.821 12.136 9.045 1.00 79.75 731 TRP A CA 1
ATOM 5763 C C . TRP A 1 731 ? -8.331 10.957 8.193 1.00 79.75 731 TRP A C 1
ATOM 5765 O O . TRP A 1 731 ? -8.084 9.882 8.730 1.00 79.75 731 TRP A O 1
ATOM 5775 N N . GLY A 1 732 ? -8.091 11.170 6.892 1.00 73.38 732 GLY A N 1
ATOM 5776 C CA . GLY A 1 732 ? -7.572 10.137 5.987 1.00 73.38 732 GLY A CA 1
ATOM 5777 C C . GLY A 1 732 ? -6.165 9.618 6.328 1.00 73.38 732 GLY A C 1
ATOM 5778 O O . GLY A 1 732 ? -5.842 8.503 5.943 1.00 73.38 732 GLY A O 1
ATOM 5779 N N . GLN A 1 733 ? -5.353 10.388 7.066 1.00 71.62 733 GLN A N 1
ATOM 5780 C CA . GLN A 1 733 ? -3.987 10.009 7.472 1.00 71.62 733 GLN A CA 1
ATOM 5781 C C . GLN A 1 733 ? -3.885 9.717 8.983 1.00 71.62 733 GLN A C 1
ATOM 5783 O O . GLN A 1 733 ? -3.145 8.837 9.413 1.00 71.62 733 GLN A O 1
ATOM 5788 N N . GLY A 1 734 ? -4.615 10.465 9.821 1.00 74.38 734 GLY A N 1
ATOM 5789 C CA . GLY A 1 734 ? -4.541 10.386 11.287 1.00 74.38 734 GLY A CA 1
ATOM 5790 C C . GLY A 1 734 ? -5.693 9.636 11.957 1.00 74.38 734 GLY A C 1
ATOM 5791 O O . GLY A 1 734 ? -5.527 9.127 13.069 1.00 74.38 734 GLY A O 1
ATOM 5792 N N . GLY A 1 735 ? -6.845 9.531 11.289 1.00 82.75 735 GLY A N 1
ATOM 5793 C CA . GLY A 1 735 ? -8.067 8.948 11.845 1.00 82.75 735 GLY A CA 1
ATOM 5794 C C . GLY A 1 735 ? -7.913 7.476 12.221 1.00 82.75 735 GLY A C 1
ATOM 5795 O O . GLY A 1 735 ? -8.418 7.058 13.259 1.00 82.75 735 GLY A O 1
ATOM 5796 N N . GLU A 1 736 ? -7.141 6.696 11.456 1.00 82.94 736 GLU A N 1
ATOM 5797 C CA . GLU A 1 736 ? -6.876 5.285 11.779 1.00 82.94 736 GLU A CA 1
ATOM 5798 C C . GLU A 1 736 ? -6.183 5.134 13.142 1.00 82.94 736 GLU A C 1
ATOM 5800 O O . GLU A 1 736 ? -6.580 4.303 13.961 1.00 82.94 736 GLU A O 1
ATOM 5805 N N . THR A 1 737 ? -5.183 5.971 13.433 1.00 82.56 737 THR A N 1
ATOM 5806 C CA . THR A 1 737 ? -4.464 5.921 14.715 1.00 82.56 737 THR A CA 1
ATOM 5807 C C . THR A 1 737 ? -5.354 6.373 15.873 1.00 82.56 737 THR A C 1
ATOM 5809 O O . THR A 1 737 ? -5.375 5.712 16.917 1.00 82.56 737 THR A O 1
ATOM 5812 N N . PHE A 1 738 ? -6.131 7.440 15.671 1.00 89.38 738 PHE A N 1
ATOM 5813 C CA . PHE A 1 738 ? -7.129 7.924 16.628 1.00 89.38 738 PHE A CA 1
ATOM 5814 C C . PHE A 1 738 ? -8.147 6.826 16.985 1.00 89.38 738 PHE A C 1
ATOM 5816 O O . PHE A 1 738 ? -8.385 6.532 18.161 1.00 89.38 738 PHE A O 1
ATOM 5823 N N . LEU A 1 739 ? -8.716 6.163 15.972 1.00 90.88 739 LEU A N 1
ATOM 5824 C CA . LEU A 1 739 ? -9.713 5.100 16.133 1.00 90.88 739 LEU A CA 1
ATOM 5825 C C . LEU A 1 739 ? -9.112 3.837 16.754 1.00 90.88 739 LEU A C 1
ATOM 5827 O O . LEU A 1 739 ? -9.736 3.212 17.615 1.00 90.88 739 LEU A O 1
ATOM 5831 N N . ARG A 1 740 ? -7.873 3.483 16.396 1.00 86.81 740 ARG A N 1
ATOM 5832 C CA . ARG A 1 740 ? -7.141 2.366 17.007 1.00 86.81 740 ARG A CA 1
ATOM 5833 C C . ARG A 1 740 ? -6.956 2.578 18.508 1.00 86.81 740 ARG A C 1
ATOM 5835 O O . ARG A 1 740 ? -7.254 1.675 19.288 1.00 86.81 740 ARG A O 1
ATOM 5842 N N . LYS A 1 741 ? -6.485 3.754 18.930 1.00 85.31 741 LYS A N 1
ATOM 5843 C CA . LYS A 1 741 ? -6.339 4.079 20.357 1.00 85.31 741 LYS A CA 1
ATOM 5844 C C . LYS A 1 741 ? -7.689 4.145 21.070 1.00 85.31 741 LYS A C 1
ATOM 5846 O O . LYS A 1 741 ? -7.820 3.606 22.163 1.00 85.31 741 LYS A O 1
ATOM 5851 N N . THR A 1 742 ? -8.704 4.731 20.437 1.00 92.00 742 THR A N 1
ATOM 5852 C CA . THR A 1 742 ? -10.082 4.743 20.956 1.00 92.00 742 THR A CA 1
ATOM 5853 C C . THR A 1 742 ? -10.583 3.319 21.219 1.00 92.00 742 THR A C 1
ATOM 5855 O O . THR A 1 742 ? -11.067 3.025 22.308 1.00 92.00 742 THR A O 1
ATOM 5858 N N . THR A 1 743 ? -10.364 2.398 20.278 1.00 91.50 743 THR A N 1
ATOM 5859 C CA . THR A 1 743 ? -10.717 0.974 20.412 1.00 91.50 743 THR A CA 1
ATOM 5860 C C . THR A 1 743 ? -9.959 0.295 21.556 1.00 91.50 743 THR A C 1
ATOM 5862 O O . THR A 1 743 ? -10.543 -0.467 22.327 1.00 91.50 743 THR A O 1
ATOM 5865 N N . GLN A 1 744 ? -8.668 0.602 21.726 1.00 87.00 744 GLN A N 1
ATOM 5866 C CA . GLN A 1 744 ? -7.879 0.110 22.862 1.00 87.00 744 GLN A CA 1
ATOM 5867 C C . GLN A 1 744 ? -8.436 0.607 24.204 1.00 87.00 744 GLN A C 1
ATOM 5869 O O . GLN A 1 744 ? -8.481 -0.159 25.165 1.00 87.00 744 GLN A O 1
ATOM 5874 N N . LEU A 1 745 ? -8.899 1.859 24.268 1.00 90.69 745 LEU A N 1
ATOM 5875 C CA . LEU A 1 745 ? -9.527 2.413 25.467 1.00 90.69 745 LEU A CA 1
ATOM 5876 C C . LEU A 1 745 ? -10.879 1.778 25.764 1.00 90.69 745 LEU A C 1
ATOM 5878 O O . LEU A 1 745 ? -11.159 1.512 26.928 1.00 90.69 745 LEU A O 1
ATOM 5882 N N . ILE A 1 746 ? -11.691 1.515 24.738 1.00 94.75 746 ILE A N 1
ATOM 5883 C CA . ILE A 1 746 ? -12.975 0.818 24.885 1.00 94.75 746 ILE A CA 1
ATOM 5884 C C . ILE A 1 746 ? -12.759 -0.550 25.532 1.00 94.75 746 ILE A C 1
ATOM 5886 O O . ILE A 1 746 ? -13.428 -0.868 26.513 1.00 94.75 746 ILE A O 1
ATOM 5890 N N . ARG A 1 747 ? -11.779 -1.321 25.046 1.00 91.50 747 ARG A N 1
ATOM 5891 C CA . ARG A 1 747 ? -11.430 -2.624 25.633 1.00 91.50 747 ARG A CA 1
ATOM 5892 C C . ARG A 1 747 ? -10.917 -2.490 27.059 1.00 91.50 747 ARG A C 1
ATOM 5894 O O . ARG A 1 747 ? -11.442 -3.141 27.949 1.00 91.50 747 ARG A O 1
ATOM 5901 N N . ALA A 1 748 ? -9.970 -1.583 27.301 1.00 88.25 748 ALA A N 1
ATOM 5902 C CA . ALA A 1 748 ? -9.431 -1.360 28.643 1.00 88.25 748 ALA A CA 1
ATOM 5903 C C . ALA A 1 748 ? -10.508 -0.917 29.652 1.00 88.25 748 ALA A C 1
ATOM 5905 O O . ALA A 1 748 ? -10.451 -1.288 30.823 1.00 88.25 748 ALA A O 1
ATOM 5906 N N . ALA A 1 749 ? -11.491 -0.129 29.210 1.00 91.94 749 ALA A N 1
ATOM 5907 C CA . ALA A 1 749 ? -12.646 0.247 30.013 1.00 91.94 749 ALA A CA 1
ATOM 5908 C C . ALA A 1 749 ? -13.549 -0.967 30.283 1.00 91.94 749 ALA A C 1
ATOM 5910 O O . ALA A 1 749 ? -13.882 -1.227 31.441 1.00 91.94 749 ALA A O 1
ATOM 5911 N N . ALA A 1 750 ? -13.897 -1.734 29.246 1.00 91.00 750 ALA A N 1
ATOM 5912 C CA . ALA A 1 750 ? -14.729 -2.928 29.371 1.00 91.00 750 ALA A CA 1
ATOM 5913 C C . ALA A 1 750 ? -14.103 -3.970 30.319 1.00 91.00 750 ALA A C 1
ATOM 5915 O O . ALA A 1 750 ? -14.764 -4.400 31.265 1.00 91.00 750 ALA A O 1
ATOM 5916 N N . ASP A 1 751 ? -12.813 -4.277 30.148 1.00 89.38 751 ASP A N 1
ATOM 5917 C CA . ASP A 1 751 ? -12.050 -5.224 30.976 1.00 89.38 751 ASP A CA 1
ATOM 5918 C C . ASP A 1 751 ? -11.984 -4.797 32.452 1.00 89.38 751 ASP A C 1
ATOM 5920 O O . ASP A 1 751 ? -11.984 -5.632 33.358 1.00 89.38 751 ASP A O 1
ATOM 5924 N N . ALA A 1 752 ? -11.956 -3.487 32.716 1.00 90.31 752 ALA A N 1
ATOM 5925 C CA . ALA A 1 752 ? -11.970 -2.924 34.067 1.00 90.31 752 ALA A CA 1
ATOM 5926 C C . ALA A 1 752 ? -13.376 -2.867 34.700 1.00 90.31 752 ALA A C 1
ATOM 5928 O O . ALA A 1 752 ? -13.531 -2.367 35.820 1.00 90.31 752 ALA A O 1
ATOM 5929 N N . GLY A 1 753 ? -14.407 -3.349 33.998 1.00 92.00 753 GLY A N 1
ATOM 5930 C CA . GLY A 1 753 ? -15.802 -3.279 34.432 1.00 92.00 753 GLY A CA 1
ATOM 5931 C C . GLY A 1 753 ? -16.424 -1.883 34.308 1.00 92.00 753 GLY A C 1
ATOM 5932 O O . GLY A 1 753 ? -17.488 -1.645 34.878 1.00 92.00 753 GLY A O 1
ATOM 5933 N N . ALA A 1 754 ? -15.771 -0.950 33.610 1.00 95.88 754 ALA A N 1
ATOM 5934 C CA . ALA A 1 754 ? -16.270 0.405 33.411 1.00 95.88 754 ALA A CA 1
ATOM 5935 C C . ALA A 1 754 ? -17.457 0.425 32.435 1.00 95.88 754 ALA A C 1
ATOM 5937 O O . ALA A 1 754 ? -17.679 -0.507 31.659 1.00 95.88 754 ALA A O 1
ATOM 5938 N N . THR A 1 755 ? -18.226 1.513 32.474 1.00 97.56 755 THR A N 1
ATOM 5939 C CA . THR A 1 755 ? -19.305 1.766 31.509 1.00 97.56 755 THR A CA 1
ATOM 5940 C C . THR A 1 755 ? -18.758 2.513 30.296 1.00 97.56 755 THR A C 1
ATOM 5942 O O . THR A 1 755 ? -17.984 3.452 30.454 1.00 97.56 755 THR A O 1
ATOM 5945 N N . VAL A 1 756 ? -19.180 2.141 29.092 1.00 98.25 756 VAL A N 1
ATOM 5946 C CA . VAL A 1 756 ? -18.859 2.837 27.842 1.00 98.25 756 VAL A CA 1
ATOM 5947 C C . VAL A 1 756 ? -20.121 3.530 27.337 1.00 98.25 756 VAL A C 1
ATOM 5949 O O . VAL A 1 756 ? -21.142 2.884 27.128 1.00 98.25 756 VAL A O 1
ATOM 5952 N N . ILE A 1 757 ? -20.076 4.847 27.157 1.00 98.19 757 ILE A N 1
ATOM 5953 C CA . ILE A 1 757 ? -21.204 5.635 26.651 1.00 98.19 757 ILE A CA 1
ATOM 5954 C C . ILE A 1 757 ? -20.762 6.338 25.373 1.00 98.19 757 ILE A C 1
ATOM 5956 O O . ILE A 1 757 ? -19.810 7.112 25.410 1.00 98.19 757 ILE A O 1
ATOM 5960 N N . ALA A 1 758 ? -21.445 6.102 24.258 1.00 98.25 758 ALA A N 1
ATOM 5961 C CA . ALA A 1 758 ? -21.197 6.810 23.004 1.00 98.25 758 ALA A CA 1
ATOM 5962 C C . ALA A 1 758 ? -22.361 7.753 22.678 1.00 98.25 758 ALA A C 1
ATOM 5964 O O . ALA A 1 758 ? -23.522 7.367 22.831 1.00 98.25 758 ALA A O 1
ATOM 5965 N N . SER A 1 759 ? -22.077 8.978 22.235 1.00 97.94 759 SER A N 1
ATOM 5966 C CA . SER A 1 759 ? -23.116 9.901 21.764 1.00 97.94 759 SER A CA 1
ATOM 5967 C C . SER A 1 759 ? -23.212 9.938 20.242 1.00 97.94 759 SER A C 1
ATOM 5969 O O . SER A 1 759 ? -22.217 9.760 19.539 1.00 97.94 759 SER A O 1
ATOM 5971 N N . LYS A 1 760 ? -24.430 10.175 19.749 1.00 97.12 760 LYS A N 1
ATOM 5972 C CA . LYS A 1 760 ? -24.721 10.529 18.361 1.00 97.12 760 LYS A CA 1
ATOM 5973 C C . LYS A 1 760 ? -25.444 11.868 18.337 1.00 97.12 760 LYS A C 1
ATOM 5975 O O . LYS A 1 760 ? -26.505 12.005 18.953 1.00 97.12 760 LYS A O 1
ATOM 5980 N N . ASP A 1 761 ? -24.899 12.818 17.595 1.00 95.81 761 ASP A N 1
ATOM 5981 C CA . ASP A 1 761 ? -25.643 13.982 17.141 1.00 95.81 761 ASP A CA 1
ATOM 5982 C C . ASP A 1 761 ? -26.626 13.569 16.054 1.00 95.81 761 ASP A C 1
ATOM 5984 O O . ASP A 1 761 ? -26.301 12.761 15.178 1.00 95.81 761 ASP A O 1
ATOM 5988 N N . ILE A 1 762 ? -27.839 14.107 16.124 1.00 94.25 762 ILE A N 1
ATOM 5989 C CA . ILE A 1 762 ? -28.868 13.940 15.104 1.00 94.25 762 ILE A CA 1
ATOM 5990 C C . ILE A 1 762 ? -29.705 15.210 15.009 1.00 94.25 762 ILE A C 1
ATOM 5992 O O . ILE A 1 762 ? -30.381 15.569 15.962 1.00 94.25 762 ILE A O 1
ATOM 5996 N N . HIS A 1 763 ? -29.737 15.856 13.849 1.00 93.56 763 HIS A N 1
ATOM 5997 C CA . HIS A 1 763 ? -30.409 17.148 13.683 1.00 93.56 763 HIS A CA 1
ATOM 5998 C C . HIS A 1 763 ? -31.544 17.078 12.653 1.00 93.56 763 HIS A C 1
ATOM 6000 O O . HIS A 1 763 ? -31.374 16.474 11.594 1.00 93.56 763 HIS A O 1
ATOM 6006 N N . PRO A 1 764 ? -32.711 17.702 12.888 1.00 91.81 764 PRO A N 1
ATOM 6007 C CA . PRO A 1 764 ? -33.707 17.849 11.833 1.00 91.81 764 PRO A CA 1
ATOM 6008 C C . PRO A 1 764 ? -33.160 18.730 10.698 1.00 91.81 764 PRO A C 1
ATOM 6010 O O . PRO A 1 764 ? -32.336 19.611 10.926 1.00 91.81 764 PRO A O 1
ATOM 6013 N N . SER A 1 765 ? -33.656 18.546 9.473 1.00 88.62 765 SER A N 1
ATOM 6014 C CA . SER A 1 765 ? -33.234 19.329 8.293 1.00 88.62 765 SER A CA 1
ATOM 6015 C C . SER A 1 765 ? -33.292 20.862 8.460 1.00 88.62 765 SER A C 1
ATOM 6017 O O . SER A 1 765 ? -32.605 21.572 7.733 1.00 88.62 765 SER A O 1
ATOM 6019 N N . ASN A 1 766 ? -34.110 21.370 9.387 1.00 86.88 766 ASN A N 1
ATOM 6020 C CA . ASN A 1 766 ? -34.302 22.790 9.710 1.00 86.88 766 ASN A CA 1
ATOM 6021 C C . ASN A 1 766 ? -33.796 23.140 11.126 1.00 86.88 766 ASN A C 1
ATOM 6023 O O . ASN A 1 766 ? -34.475 23.823 11.895 1.00 86.88 766 ASN A O 1
ATOM 6027 N N . HIS A 1 767 ? -32.685 22.536 11.542 1.00 90.06 767 HIS A N 1
ATOM 6028 C CA . HIS A 1 767 ? -32.108 22.785 12.856 1.00 90.06 767 HIS A CA 1
ATOM 6029 C C . HIS A 1 767 ? -31.466 24.178 12.924 1.00 90.06 767 HIS A C 1
ATOM 6031 O O . HIS A 1 767 ? -30.783 24.604 11.994 1.00 90.06 767 HIS A O 1
ATOM 6037 N N . CYS A 1 768 ? -31.639 24.864 14.054 1.00 85.44 768 CYS A N 1
ATOM 6038 C CA . CYS A 1 768 ? -31.205 26.249 14.241 1.00 85.44 768 CYS A CA 1
ATOM 6039 C C . CYS A 1 768 ? -29.679 26.467 14.194 1.00 85.44 768 CYS A C 1
ATOM 6041 O O . CYS A 1 768 ? -29.245 27.610 14.108 1.00 85.44 768 CYS A O 1
ATOM 6043 N N . SER A 1 769 ? -28.869 25.403 14.271 1.00 82.50 769 SER A N 1
ATOM 6044 C CA . SER A 1 769 ? -27.400 25.472 14.170 1.00 82.50 769 SER A CA 1
ATOM 6045 C C . SER A 1 769 ? -26.869 25.353 12.734 1.00 82.50 769 SER A C 1
ATOM 6047 O O . SER A 1 769 ? -25.661 25.272 12.519 1.00 82.50 769 SER A O 1
ATOM 6049 N N . PHE A 1 770 ? -27.745 25.290 11.728 1.00 84.00 770 PHE A N 1
ATOM 6050 C CA . PHE A 1 770 ? -27.336 25.272 10.324 1.00 84.00 770 PHE A CA 1
ATOM 6051 C C . PHE A 1 770 ? -27.327 26.689 9.735 1.00 84.00 770 PHE A C 1
ATOM 6053 O O . PHE A 1 770 ? -28.136 27.542 10.106 1.00 84.00 770 PHE A O 1
ATOM 6060 N N . ALA A 1 771 ? -26.409 26.946 8.799 1.00 65.19 771 ALA A N 1
ATOM 6061 C CA . ALA A 1 771 ? -26.270 28.256 8.159 1.00 65.19 771 ALA A CA 1
ATOM 6062 C C . ALA A 1 771 ? -27.593 28.758 7.533 1.00 65.19 771 ALA A C 1
ATOM 6064 O O . ALA A 1 771 ? -28.284 28.026 6.822 1.00 65.19 771 ALA A O 1
ATOM 6065 N N . GLY A 1 772 ? -27.946 30.020 7.819 1.00 59.47 772 GLY A N 1
ATOM 6066 C CA . GLY A 1 772 ? -29.178 30.672 7.351 1.00 59.47 772 GLY A CA 1
ATOM 6067 C C . GLY A 1 772 ? -30.361 30.666 8.335 1.00 59.47 772 GLY A C 1
ATOM 6068 O O . GLY A 1 772 ? -31.386 31.293 8.045 1.00 59.47 772 GLY A O 1
ATOM 6069 N N . GLU A 1 773 ? -30.239 30.025 9.504 1.00 58.94 773 GLU A N 1
ATOM 6070 C CA . GLU A 1 773 ? -31.285 29.967 10.537 1.00 58.94 773 GLU A CA 1
ATOM 6071 C C . GLU A 1 773 ? -30.885 30.682 11.847 1.00 58.94 773 GLU A C 1
ATOM 6073 O O . GLU A 1 773 ? -30.533 30.067 12.842 1.00 58.94 773 GLU A O 1
ATOM 6078 N N . ASP A 1 774 ? -31.000 32.010 11.890 1.00 56.00 774 ASP A N 1
ATOM 6079 C CA . ASP A 1 774 ? -30.587 32.863 13.028 1.00 56.00 774 ASP A CA 1
ATOM 6080 C C . ASP A 1 774 ? -31.517 32.764 14.275 1.00 56.00 774 ASP A C 1
ATOM 6082 O O . ASP A 1 774 ? -32.245 33.710 14.605 1.00 56.00 774 ASP A O 1
ATOM 6086 N N . ARG A 1 775 ? -31.654 31.577 14.905 1.00 69.19 775 ARG A N 1
ATOM 6087 C CA . ARG A 1 775 ? -32.818 31.295 15.790 1.00 69.19 775 ARG A CA 1
ATOM 6088 C C . ARG A 1 775 ? -32.632 30.388 17.015 1.00 69.19 775 ARG A C 1
ATOM 6090 O O . ARG A 1 775 ? -33.645 30.150 17.685 1.00 69.19 775 ARG A O 1
ATOM 6097 N N . CYS A 1 776 ? -31.442 29.875 17.346 1.00 81.81 776 CYS A N 1
ATOM 6098 C CA . CYS A 1 776 ? -31.325 28.997 18.523 1.00 81.81 776 CYS A CA 1
ATOM 6099 C C . CYS A 1 776 ? -31.755 29.718 19.813 1.00 81.81 776 CYS A C 1
ATOM 6101 O O . CYS A 1 776 ? -31.355 30.850 20.082 1.00 81.81 776 CYS A O 1
ATOM 6103 N N . ARG A 1 777 ? -32.608 29.063 20.612 1.00 85.94 777 ARG A N 1
ATOM 6104 C CA . ARG A 1 777 ? -33.249 29.648 21.807 1.00 85.94 777 ARG A CA 1
ATOM 6105 C C . ARG A 1 777 ? -32.522 29.335 23.116 1.00 85.94 777 ARG A C 1
ATOM 6107 O O . ARG A 1 777 ? -33.082 29.585 24.181 1.00 85.94 777 ARG A O 1
ATOM 6114 N N . ASN A 1 778 ? -31.323 28.764 23.048 1.00 86.12 778 ASN A N 1
ATOM 6115 C CA . ASN A 1 778 ? -30.533 28.364 24.209 1.00 86.12 778 ASN A CA 1
ATOM 6116 C C . ASN A 1 778 ? -30.194 29.562 25.112 1.00 86.12 778 ASN A C 1
ATOM 6118 O O . ASN A 1 778 ? -29.716 30.590 24.635 1.00 86.12 778 ASN A O 1
ATOM 6122 N N . GLN A 1 779 ? -30.404 29.417 26.422 1.00 84.38 779 GLN A N 1
ATOM 6123 C CA . GLN A 1 779 ? -30.150 30.460 27.424 1.00 84.38 779 GLN A CA 1
ATOM 6124 C C . GLN A 1 779 ? -29.051 30.068 28.420 1.00 84.38 779 GLN A C 1
ATOM 6126 O O . GLN A 1 779 ? -28.587 30.926 29.178 1.00 84.38 779 GLN A O 1
ATOM 6131 N N . LYS A 1 780 ? -28.581 28.811 28.412 1.00 84.56 780 LYS A N 1
ATOM 6132 C CA . LYS A 1 780 ? -27.517 28.338 29.315 1.00 84.56 780 LYS A CA 1
ATOM 6133 C C . LYS A 1 780 ? -26.272 29.237 29.278 1.00 84.56 780 LYS A C 1
ATOM 6135 O O . LYS A 1 780 ? -25.613 29.379 28.249 1.00 84.56 780 LYS A O 1
ATOM 6140 N N . ASP A 1 781 ? -25.925 29.777 30.450 1.00 76.56 781 ASP A N 1
ATOM 6141 C CA . ASP A 1 781 ? -24.803 30.699 30.709 1.00 76.56 781 ASP A CA 1
ATOM 6142 C C . ASP A 1 781 ? -24.852 32.037 29.954 1.00 76.56 781 ASP A C 1
ATOM 6144 O O . ASP A 1 781 ? -23.843 32.740 29.880 1.00 76.56 781 ASP A O 1
ATOM 6148 N N . THR A 1 782 ? -26.006 32.414 29.406 1.00 74.25 782 THR A N 1
ATOM 6149 C CA . THR A 1 782 ? -26.183 33.734 28.792 1.00 74.25 782 THR A CA 1
ATOM 6150 C C . THR A 1 782 ? -26.467 34.797 29.853 1.00 74.25 782 THR A C 1
ATOM 6152 O O . THR A 1 782 ? -27.100 34.515 30.868 1.00 74.25 782 THR A O 1
ATOM 6155 N N . THR A 1 783 ? -26.002 36.030 29.643 1.00 68.00 783 THR A N 1
ATOM 6156 C CA . THR A 1 783 ? -26.378 37.195 30.464 1.00 68.00 783 THR A CA 1
ATOM 6157 C C . THR A 1 783 ? -27.282 38.129 29.661 1.00 68.00 783 THR A C 1
ATOM 6159 O O . THR A 1 783 ? -27.310 38.087 28.430 1.00 68.00 783 THR A O 1
ATOM 6162 N N . GLU A 1 784 ? -28.053 38.976 30.344 1.00 56.69 784 GLU A N 1
ATOM 6163 C CA . GLU A 1 784 ? -28.985 39.902 29.695 1.00 56.69 784 GLU A CA 1
ATOM 6164 C C . GLU A 1 784 ? -28.235 40.807 28.687 1.00 56.69 784 GLU A C 1
ATOM 6166 O O . GLU A 1 784 ? -27.353 41.579 29.063 1.00 56.69 784 GLU A O 1
ATOM 6171 N N . GLY A 1 785 ? -28.534 40.661 27.388 1.00 52.16 785 GLY A N 1
ATOM 6172 C CA . GLY A 1 785 ? -27.860 41.374 26.289 1.00 52.16 785 GLY A CA 1
ATOM 6173 C C . GLY A 1 785 ? -26.736 40.616 25.558 1.00 52.16 785 GLY A C 1
ATOM 6174 O O . GLY A 1 785 ? -26.253 41.122 24.550 1.00 52.16 785 GLY A O 1
ATOM 6175 N N . THR A 1 786 ? -26.346 39.411 25.998 1.00 51.78 786 THR A N 1
ATOM 6176 C CA . THR A 1 786 ? -25.338 38.545 25.329 1.00 51.78 786 THR A CA 1
ATOM 6177 C C . THR A 1 786 ? -25.922 37.232 24.784 1.00 51.78 786 THR A C 1
ATOM 6179 O O . THR A 1 786 ? -25.192 36.369 24.295 1.00 51.78 786 THR A O 1
ATOM 6182 N N . ALA A 1 787 ? -27.250 37.091 24.849 1.00 43.59 787 ALA A N 1
ATOM 6183 C CA . ALA A 1 787 ? -27.985 35.833 24.717 1.00 43.59 787 ALA A CA 1
ATOM 6184 C C . ALA A 1 787 ? -27.895 35.103 23.366 1.00 43.59 787 ALA A C 1
ATOM 6186 O O . ALA A 1 787 ? -28.379 33.984 23.260 1.00 43.59 787 ALA A O 1
ATOM 6187 N N . THR A 1 788 ? -27.269 35.687 22.345 1.00 50.00 788 THR A N 1
ATOM 6188 C CA . THR A 1 788 ? -27.337 35.185 20.965 1.00 50.00 788 THR A CA 1
ATOM 6189 C C . THR A 1 788 ? -25.989 34.791 20.356 1.00 50.00 788 THR A C 1
ATOM 6191 O O . THR A 1 788 ? -25.961 34.473 19.183 1.00 50.00 788 THR A O 1
ATOM 6194 N N . ALA A 1 789 ? -24.862 34.805 21.082 1.00 53.69 789 ALA A N 1
ATOM 6195 C CA . ALA A 1 789 ? -23.545 34.578 20.450 1.00 53.69 789 ALA A CA 1
ATOM 6196 C C . ALA A 1 789 ? -22.974 33.150 20.589 1.00 53.69 789 ALA A C 1
ATOM 6198 O O . ALA A 1 789 ? -22.174 32.739 19.762 1.00 53.69 789 ALA A O 1
ATOM 6199 N N . ARG A 1 790 ? -23.349 32.379 21.625 1.00 65.00 790 ARG A N 1
ATOM 6200 C CA . ARG A 1 790 ? -22.738 31.055 21.907 1.00 65.00 790 ARG A CA 1
ATOM 6201 C C . ARG A 1 790 ? -23.281 29.918 21.031 1.00 65.00 790 ARG A C 1
ATOM 6203 O O . ARG A 1 790 ? -22.541 28.999 20.696 1.00 65.00 790 ARG A O 1
ATOM 6210 N N . TYR A 1 791 ? -24.573 29.972 20.711 1.00 68.69 791 TYR A N 1
ATOM 6211 C CA . TYR A 1 791 ? -25.295 28.919 19.982 1.00 68.69 791 TYR A CA 1
ATOM 6212 C C . TYR A 1 791 ? -25.759 29.374 18.592 1.00 68.69 791 TYR A C 1
ATOM 6214 O O . TYR A 1 791 ? -26.530 28.678 17.943 1.00 68.69 791 TYR A O 1
ATOM 6222 N N . VAL A 1 792 ? -25.292 30.539 18.131 1.00 61.34 792 VAL A N 1
ATOM 6223 C CA . VAL A 1 792 ? -25.399 30.946 16.726 1.00 61.34 792 VAL A CA 1
ATOM 6224 C C . VAL A 1 792 ? -24.112 30.499 16.059 1.00 61.34 792 VAL A C 1
ATOM 6226 O O . VAL A 1 792 ? -23.099 31.192 16.091 1.00 61.34 792 VAL A O 1
ATOM 6229 N N . ASN A 1 793 ? -24.145 29.274 15.551 1.00 64.44 793 ASN A N 1
ATOM 6230 C CA . ASN A 1 793 ? -23.027 28.657 14.866 1.00 64.44 793 ASN A CA 1
ATOM 6231 C C . ASN A 1 793 ? -23.495 28.320 13.457 1.00 64.44 793 ASN A C 1
ATOM 6233 O O . ASN A 1 793 ? -24.429 27.551 13.294 1.00 64.44 793 ASN A O 1
ATOM 6237 N N . GLU A 1 794 ? -22.894 28.921 12.438 1.00 71.19 794 GLU A N 1
ATOM 6238 C CA . GLU A 1 794 ? -23.292 28.722 11.042 1.00 71.19 794 GLU A CA 1
ATOM 6239 C C . GLU A 1 794 ? -22.620 27.465 10.475 1.00 71.19 794 GLU A C 1
ATOM 6241 O O . GLU A 1 794 ? -21.776 27.533 9.577 1.00 71.19 794 GLU A O 1
ATOM 6246 N N . PHE A 1 795 ? -22.937 26.297 11.039 1.00 79.00 795 PHE A N 1
ATOM 6247 C CA . PHE A 1 795 ? -22.342 25.043 10.588 1.00 79.00 795 PHE A CA 1
ATOM 6248 C C . PHE A 1 795 ? -22.944 24.588 9.249 1.00 79.00 795 PHE A C 1
ATOM 6250 O O . PHE A 1 795 ? -24.116 24.864 8.959 1.00 79.00 795 PHE A O 1
ATOM 6257 N N . PRO A 1 796 ? -22.181 23.853 8.413 1.00 81.69 796 PRO A N 1
ATOM 6258 C CA . PRO A 1 796 ? -22.800 23.060 7.359 1.00 81.69 796 PRO A CA 1
ATOM 6259 C C . PRO A 1 796 ? -23.814 22.101 7.985 1.00 81.69 796 PRO A C 1
ATOM 6261 O O . PRO A 1 796 ? -23.599 21.597 9.089 1.00 81.69 796 PRO A O 1
ATOM 6264 N N . SER A 1 797 ? -24.902 21.813 7.272 1.00 88.06 797 SER A N 1
ATOM 6265 C CA . SER A 1 797 ? -25.814 20.760 7.713 1.00 88.06 797 SER A CA 1
ATOM 6266 C C . SER A 1 797 ? -25.059 19.432 7.834 1.00 88.06 797 SER A C 1
ATOM 6268 O O . SER A 1 797 ? -24.377 19.008 6.896 1.00 88.06 797 SER A O 1
ATOM 6270 N N . HIS A 1 798 ? -25.153 18.820 9.009 1.00 91.50 798 HIS A N 1
ATOM 6271 C CA . HIS A 1 798 ? -24.458 17.596 9.395 1.00 91.50 798 HIS A CA 1
ATOM 6272 C C . HIS A 1 798 ? -25.370 16.747 10.280 1.00 91.50 798 HIS A C 1
ATOM 6274 O O . HIS A 1 798 ? -26.311 17.262 10.885 1.00 91.50 798 HIS A O 1
ATOM 6280 N N . CYS A 1 799 ? -25.117 15.440 10.317 1.00 94.62 799 CYS A N 1
ATOM 6281 C CA . CYS A 1 799 ? -25.875 14.442 11.066 1.00 94.62 799 CYS A CA 1
ATOM 6282 C C . CYS A 1 799 ? -27.399 14.595 10.899 1.00 94.62 799 CYS A C 1
ATOM 6284 O O . CYS A 1 799 ? -28.170 14.381 11.837 1.00 94.62 799 CYS A O 1
ATOM 6286 N N . SER A 1 800 ? -27.841 15.012 9.710 1.00 94.12 800 SER A N 1
ATOM 6287 C CA . SER A 1 800 ? -29.213 15.451 9.499 1.00 94.12 800 SER A CA 1
ATOM 6288 C C . SER A 1 800 ? -30.170 14.281 9.270 1.00 94.12 800 SER A C 1
ATOM 6290 O O . SER A 1 800 ? -29.793 13.214 8.774 1.00 94.12 800 SER A O 1
ATOM 6292 N N . PHE A 1 801 ? -31.437 14.473 9.622 1.00 94.50 801 PHE A N 1
ATOM 6293 C CA . PHE A 1 801 ? -32.490 13.484 9.434 1.00 94.50 801 PHE A CA 1
ATOM 6294 C C . PHE A 1 801 ? -33.790 14.110 8.930 1.00 94.50 801 PHE A C 1
ATOM 6296 O O . PHE A 1 801 ? -34.087 15.285 9.162 1.00 94.50 801 PHE A O 1
ATOM 6303 N N . ASP A 1 802 ? -34.609 13.265 8.305 1.00 92.81 802 ASP A N 1
ATOM 6304 C CA . ASP A 1 802 ? -36.007 13.552 8.011 1.00 92.81 802 ASP A CA 1
ATOM 6305 C C . ASP A 1 802 ? -36.932 12.679 8.861 1.00 92.81 802 ASP A C 1
ATOM 6307 O O . ASP A 1 802 ? -36.608 11.551 9.235 1.00 92.81 802 ASP A O 1
ATOM 6311 N N . MET A 1 803 ? -38.126 13.197 9.135 1.00 90.31 803 MET A N 1
ATOM 6312 C CA . MET A 1 803 ? -39.194 12.428 9.766 1.00 90.31 803 MET A CA 1
ATOM 6313 C C . MET A 1 803 ? -40.000 11.684 8.701 1.00 90.31 803 MET A C 1
ATOM 6315 O O . MET A 1 803 ? -40.716 12.316 7.921 1.00 90.31 803 MET A O 1
ATOM 6319 N N . LYS A 1 804 ? -39.930 10.348 8.691 1.00 90.12 804 LYS A N 1
ATOM 6320 C CA . LYS A 1 804 ? -40.715 9.484 7.789 1.00 90.12 804 LYS A CA 1
ATOM 6321 C C . LYS A 1 804 ? -41.536 8.501 8.616 1.00 90.12 804 LYS A C 1
ATOM 6323 O O . LYS A 1 804 ? -40.993 7.803 9.463 1.00 90.12 804 LYS A O 1
ATOM 6328 N N . ASP A 1 805 ? -42.853 8.502 8.423 1.00 86.62 805 ASP A N 1
ATOM 6329 C CA . ASP A 1 805 ? -43.798 7.614 9.121 1.00 86.62 805 ASP A CA 1
ATOM 6330 C C . ASP A 1 805 ? -43.657 7.592 10.661 1.00 86.62 805 ASP A C 1
ATOM 6332 O O . ASP A 1 805 ? -43.914 6.588 11.315 1.00 86.62 805 ASP A O 1
ATOM 6336 N N . GLY A 1 806 ? -43.254 8.719 11.263 1.00 84.19 806 GLY A N 1
ATOM 6337 C CA . GLY A 1 806 ? -43.045 8.835 12.714 1.00 84.19 806 GLY A CA 1
ATOM 6338 C C . GLY A 1 806 ? -41.680 8.346 13.217 1.00 84.19 806 GLY A C 1
ATOM 6339 O O . GLY A 1 806 ? -41.446 8.370 14.426 1.00 84.19 806 GLY A O 1
ATOM 6340 N N . HIS A 1 807 ? -40.776 7.961 12.317 1.00 86.62 807 HIS A N 1
ATOM 6341 C CA . HIS A 1 807 ? -39.406 7.551 12.613 1.00 86.62 807 HIS A CA 1
ATOM 6342 C C . HIS A 1 807 ? -38.392 8.594 12.134 1.00 86.62 807 HIS A C 1
ATOM 6344 O O . HIS A 1 807 ? -38.563 9.212 11.078 1.00 86.62 807 HIS A O 1
ATOM 6350 N N . VAL A 1 808 ? -37.324 8.763 12.914 1.00 91.25 808 VAL A N 1
ATOM 6351 C CA . VAL A 1 808 ? -36.120 9.477 12.487 1.00 91.25 808 VAL A CA 1
ATOM 6352 C C . VAL A 1 808 ? -35.418 8.631 11.432 1.00 91.25 808 VAL A C 1
ATOM 6354 O O . VAL A 1 808 ? -35.025 7.499 11.702 1.00 91.25 808 VAL A O 1
ATOM 6357 N N . VAL A 1 809 ? -35.263 9.182 10.230 1.00 94.44 809 VAL A N 1
ATOM 6358 C CA . VAL A 1 809 ? -34.517 8.551 9.141 1.00 94.44 809 VAL A CA 1
ATOM 6359 C C . VAL A 1 809 ? -33.349 9.460 8.771 1.00 94.44 809 VAL A C 1
ATOM 6361 O O . VAL A 1 809 ? -33.582 10.524 8.188 1.00 94.44 809 VAL A O 1
ATOM 6364 N N . PRO A 1 810 ? -32.105 9.072 9.103 1.00 95.12 810 PRO A N 1
ATOM 6365 C CA . PRO A 1 810 ? -30.915 9.805 8.690 1.00 95.12 810 PRO A CA 1
ATOM 6366 C C . PRO A 1 810 ? -30.881 10.053 7.181 1.00 95.12 810 PRO A C 1
ATOM 6368 O O . PRO A 1 810 ? -31.226 9.174 6.385 1.00 95.12 810 PRO A O 1
ATOM 6371 N N . GLN A 1 811 ? -30.464 11.250 6.782 1.00 94.75 811 GLN A N 1
ATOM 6372 C CA . GLN A 1 811 ? -30.369 11.615 5.375 1.00 94.75 811 GLN A CA 1
ATOM 6373 C C . GLN A 1 811 ? -29.093 11.060 4.745 1.00 94.75 811 GLN A C 1
ATOM 6375 O O . GLN A 1 811 ? -28.004 11.092 5.323 1.00 94.75 811 GLN A O 1
ATOM 6380 N N . LYS A 1 812 ? -29.234 10.588 3.506 1.00 94.19 812 LYS A N 1
ATOM 6381 C CA . LYS A 1 812 ? -28.097 10.300 2.628 1.00 94.19 812 LYS A CA 1
ATOM 6382 C C . LYS A 1 812 ? -27.472 11.613 2.158 1.00 94.19 812 LYS A C 1
ATOM 6384 O O . LYS A 1 812 ? -28.197 12.589 1.979 1.00 94.19 812 LYS A O 1
ATOM 6389 N N . ALA A 1 813 ? -26.168 11.637 1.881 1.00 91.50 813 ALA A N 1
ATOM 6390 C CA . ALA A 1 813 ? -25.438 12.855 1.513 1.00 91.50 813 ALA A CA 1
ATOM 6391 C C . ALA A 1 813 ? -26.147 13.724 0.450 1.00 91.50 813 ALA A C 1
ATOM 6393 O O . ALA A 1 813 ? -26.345 14.906 0.733 1.00 91.50 813 ALA A O 1
ATOM 6394 N N . PRO A 1 814 ? -26.637 13.195 -0.696 1.00 91.44 814 PRO A N 1
ATOM 6395 C CA . PRO A 1 814 ? -27.315 14.013 -1.712 1.00 91.44 814 PRO A CA 1
ATOM 6396 C C . PRO A 1 814 ? -28.642 14.627 -1.233 1.00 91.44 814 PRO A C 1
ATOM 6398 O O . PRO A 1 814 ? -29.134 15.598 -1.799 1.00 91.44 814 PRO A O 1
ATOM 6401 N N . GLU A 1 815 ? -29.251 14.050 -0.196 1.00 92.44 815 GLU A N 1
ATOM 6402 C CA . GLU A 1 815 ? -30.520 14.501 0.373 1.00 92.44 815 GLU A CA 1
ATOM 6403 C C . GLU A 1 815 ? -30.332 15.579 1.450 1.00 92.44 815 GLU A C 1
ATOM 6405 O O . GLU A 1 815 ? -31.304 16.244 1.804 1.00 92.44 815 GLU A O 1
ATOM 6410 N N . THR A 1 816 ? -29.108 15.781 1.945 1.00 91.19 816 THR A N 1
ATOM 6411 C CA . THR A 1 816 ? -28.825 16.757 3.005 1.00 91.19 816 THR A CA 1
ATOM 6412 C C . THR A 1 816 ? -29.043 18.203 2.529 1.00 91.19 816 THR A C 1
ATOM 6414 O O . THR A 1 816 ? -28.774 18.519 1.361 1.00 91.19 816 THR A O 1
ATOM 6417 N N . PRO A 1 817 ? -29.475 19.125 3.414 1.00 89.12 817 PRO A N 1
ATOM 6418 C CA . PRO A 1 817 ? -29.565 20.552 3.100 1.00 89.12 817 PRO A CA 1
ATOM 6419 C C . PRO A 1 817 ? -28.258 21.131 2.541 1.00 89.12 817 PRO A C 1
ATOM 6421 O O . PRO A 1 817 ? -28.291 21.909 1.590 1.00 89.12 817 PRO A O 1
ATOM 6424 N N . PHE A 1 818 ? -27.113 20.694 3.077 1.00 87.69 818 PHE A N 1
ATOM 6425 C CA . PHE A 1 818 ? -25.783 21.104 2.624 1.00 87.69 818 PHE A CA 1
ATOM 6426 C C . PHE A 1 818 ? -25.548 20.762 1.144 1.00 87.69 818 PHE A C 1
ATOM 6428 O O . PHE A 1 818 ? -25.219 21.643 0.347 1.00 87.69 818 PHE A O 1
ATOM 6435 N N . CYS A 1 819 ? -25.779 19.510 0.742 1.00 88.88 819 CYS A N 1
ATOM 6436 C CA . CYS A 1 819 ? -25.548 19.094 -0.639 1.00 88.88 819 CYS A CA 1
ATOM 6437 C C . CYS A 1 819 ? -26.560 19.679 -1.625 1.00 88.88 819 CYS A C 1
ATOM 6439 O O . CYS A 1 819 ? -26.168 20.096 -2.715 1.00 88.88 819 CYS A O 1
ATOM 6441 N N . ARG A 1 820 ? -27.835 19.795 -1.231 1.00 89.62 820 ARG A N 1
ATOM 6442 C CA . ARG A 1 820 ? -28.858 20.458 -2.057 1.00 89.62 820 ARG A CA 1
ATOM 6443 C C . ARG A 1 820 ? -28.539 21.935 -2.287 1.00 89.62 820 ARG A C 1
ATOM 6445 O O . ARG A 1 820 ? -28.743 22.441 -3.389 1.00 89.62 820 ARG A O 1
ATOM 6452 N N . PHE A 1 821 ? -28.028 22.628 -1.266 1.00 85.75 821 PHE A N 1
ATOM 6453 C CA . PHE A 1 821 ? -27.611 24.021 -1.402 1.00 85.75 821 PHE A CA 1
ATOM 6454 C C . PHE A 1 821 ? -26.456 24.160 -2.396 1.00 85.75 821 PHE A C 1
ATOM 6456 O O . PHE A 1 821 ? -26.561 24.953 -3.330 1.00 85.75 821 PHE A O 1
ATOM 6463 N N . LEU A 1 822 ? -25.395 23.359 -2.256 1.00 84.75 822 LEU A N 1
ATOM 6464 C CA . LEU A 1 822 ? -24.250 23.395 -3.170 1.00 84.75 822 LEU A CA 1
ATOM 6465 C C . LEU A 1 822 ? -24.630 23.058 -4.618 1.00 84.75 822 LEU A C 1
ATOM 6467 O O . LEU A 1 822 ? -24.170 23.728 -5.543 1.00 84.75 822 LEU A O 1
ATOM 6471 N N . GLU A 1 823 ? -25.521 22.083 -4.817 1.00 85.62 823 GLU A N 1
ATOM 6472 C CA . GLU A 1 823 ? -26.067 21.756 -6.137 1.00 85.62 823 GLU A CA 1
ATOM 6473 C C . GLU A 1 823 ? -26.823 22.946 -6.751 1.00 85.62 823 GLU A C 1
ATOM 6475 O O . GLU A 1 823 ? -26.642 23.244 -7.932 1.00 85.62 823 GLU A O 1
ATOM 6480 N N . SER A 1 824 ? -27.602 23.686 -5.950 1.00 84.50 824 SER A N 1
ATOM 6481 C CA . SER A 1 824 ? -28.380 24.847 -6.418 1.00 84.50 824 SER A CA 1
ATOM 6482 C C . SER A 1 824 ? -27.533 26.022 -6.923 1.00 84.50 824 SER A C 1
ATOM 6484 O O . SER A 1 824 ? -28.024 26.842 -7.700 1.00 84.50 824 SER A O 1
ATOM 6486 N N . ILE A 1 825 ? -26.266 26.092 -6.507 1.00 82.12 825 ILE A N 1
ATOM 6487 C CA . ILE A 1 825 ? -25.289 27.111 -6.922 1.00 82.12 825 ILE A CA 1
ATOM 6488 C C . ILE A 1 825 ? -24.174 26.528 -7.805 1.00 82.12 825 ILE A C 1
ATOM 6490 O O . ILE A 1 825 ? -23.130 27.153 -7.974 1.00 82.12 825 ILE A O 1
ATOM 6494 N N . GLU A 1 826 ? -24.399 25.334 -8.366 1.00 80.06 826 GLU A N 1
ATOM 6495 C CA . GLU A 1 826 ? -23.505 24.626 -9.295 1.00 80.06 826 GLU A CA 1
ATOM 6496 C C . GLU A 1 826 ? -22.102 24.298 -8.737 1.00 80.06 826 GLU A C 1
ATOM 6498 O O . GLU A 1 826 ? -21.156 24.061 -9.494 1.00 80.06 826 GLU A O 1
ATOM 6503 N N . VAL A 1 827 ? -21.954 24.212 -7.411 1.00 76.94 827 VAL A N 1
ATOM 6504 C CA . VAL A 1 827 ? -20.699 23.815 -6.759 1.00 76.94 827 VAL A CA 1
ATOM 6505 C C . VAL A 1 827 ? -20.693 22.307 -6.531 1.00 76.94 827 VAL A C 1
ATOM 6507 O O . VAL A 1 827 ? -21.475 21.766 -5.754 1.00 76.94 827 VAL A O 1
ATOM 6510 N N . LYS A 1 828 ? -19.786 21.603 -7.215 1.00 76.56 828 LYS A N 1
ATOM 6511 C CA . LYS A 1 828 ? -19.673 20.141 -7.125 1.00 76.56 828 LYS A CA 1
ATOM 6512 C C . LYS A 1 828 ? -18.664 19.733 -6.061 1.00 76.56 828 LYS A C 1
ATOM 6514 O O . LYS A 1 828 ? -17.477 20.012 -6.196 1.00 76.56 828 LYS A O 1
ATOM 6519 N N . VAL A 1 829 ? -19.137 19.001 -5.057 1.00 75.81 829 VAL A N 1
ATOM 6520 C CA . VAL A 1 829 ? -18.318 18.424 -3.985 1.00 75.81 829 VAL A CA 1
ATOM 6521 C C . VAL A 1 829 ? -18.432 16.892 -4.028 1.00 75.81 829 VAL A C 1
ATOM 6523 O O . VAL A 1 829 ? -19.557 16.392 -4.096 1.00 75.81 829 VAL A O 1
ATOM 6526 N N . PRO A 1 830 ? -17.318 16.127 -3.977 1.00 80.31 830 PRO A N 1
ATOM 6527 C CA . PRO A 1 830 ? -17.339 14.663 -4.096 1.00 80.31 830 PRO A CA 1
ATOM 6528 C C . PRO A 1 830 ? -18.273 13.956 -3.106 1.00 80.31 830 PRO A C 1
ATOM 6530 O O . PRO A 1 830 ? -18.975 13.024 -3.494 1.00 80.31 830 PRO A O 1
ATOM 6533 N N . LEU A 1 831 ? -18.334 14.436 -1.859 1.00 84.38 831 LEU A N 1
ATOM 6534 C CA . LEU A 1 831 ? -19.235 13.930 -0.818 1.00 84.38 831 LEU A CA 1
ATOM 6535 C C . LEU A 1 831 ? -20.700 13.885 -1.282 1.00 84.38 831 LEU A C 1
ATOM 6537 O O . LEU A 1 831 ? -21.394 12.895 -1.066 1.00 84.38 831 LEU A O 1
ATOM 6541 N N . CYS A 1 832 ? -21.159 14.929 -1.972 1.00 87.62 832 CYS A N 1
ATOM 6542 C CA . CYS A 1 832 ? -22.553 15.070 -2.388 1.00 87.62 832 CYS A CA 1
ATOM 6543 C C . CYS A 1 832 ? -22.961 14.130 -3.527 1.00 87.62 832 CYS A C 1
ATOM 6545 O O . CYS A 1 832 ? -24.148 13.999 -3.810 1.00 87.62 832 CYS A O 1
ATOM 6547 N N . ALA A 1 833 ? -22.003 13.444 -4.158 1.00 85.50 833 ALA A N 1
ATOM 6548 C CA . ALA A 1 833 ? -22.272 12.399 -5.142 1.00 85.50 833 ALA A CA 1
ATOM 6549 C C . ALA A 1 833 ? -22.429 10.997 -4.513 1.00 85.50 833 ALA A C 1
ATOM 6551 O O . ALA A 1 833 ? -22.789 10.050 -5.213 1.00 85.50 833 ALA A O 1
ATOM 6552 N N . LEU A 1 834 ? -22.159 10.834 -3.211 1.00 85.69 834 LEU A N 1
ATOM 6553 C CA . LEU A 1 834 ? -22.184 9.536 -2.531 1.00 85.69 834 LEU A CA 1
ATOM 6554 C C . LEU A 1 834 ? -23.599 9.161 -2.066 1.00 85.69 834 LEU A C 1
ATOM 6556 O O . LEU A 1 834 ? -24.010 9.467 -0.950 1.00 85.69 834 LEU A O 1
ATOM 6560 N N . SER A 1 835 ? -24.332 8.422 -2.902 1.00 87.38 835 SER A N 1
ATOM 6561 C CA . SER A 1 835 ? -25.723 8.004 -2.653 1.00 87.38 835 SER A CA 1
ATOM 6562 C C . SER A 1 835 ? -25.944 7.098 -1.440 1.00 87.38 835 SER A C 1
ATOM 6564 O O . SER A 1 835 ? -27.083 6.950 -1.001 1.00 87.38 835 SER A O 1
ATOM 6566 N N . ASP A 1 836 ? -24.897 6.471 -0.908 1.00 88.25 836 ASP A N 1
ATOM 6567 C CA . ASP A 1 836 ? -24.981 5.555 0.241 1.00 88.25 836 ASP A CA 1
ATOM 6568 C C . ASP A 1 836 ? -24.295 6.102 1.496 1.00 88.25 836 ASP A C 1
ATOM 6570 O O . ASP A 1 836 ? -24.242 5.426 2.521 1.00 88.25 836 ASP A O 1
ATOM 6574 N N . PHE A 1 837 ? -23.776 7.329 1.439 1.00 92.75 837 PHE A N 1
ATOM 6575 C CA . PHE A 1 837 ? -23.166 7.963 2.597 1.00 92.75 837 PHE A CA 1
ATOM 6576 C C . PHE A 1 837 ? -24.244 8.539 3.514 1.00 92.75 837 PHE A C 1
ATOM 6578 O O . PHE A 1 837 ? -25.021 9.386 3.080 1.00 92.75 837 PHE A O 1
ATOM 6585 N N . VAL A 1 838 ? -24.268 8.113 4.775 1.00 95.06 838 VAL A N 1
ATOM 6586 C CA . VAL A 1 838 ? -25.156 8.640 5.818 1.00 95.06 838 VAL A CA 1
ATOM 6587 C C . VAL A 1 838 ? -24.291 9.251 6.912 1.00 95.06 838 VAL A C 1
ATOM 6589 O O . VAL A 1 838 ? -23.570 8.545 7.612 1.00 95.06 838 VAL A O 1
ATOM 6592 N N . GLY A 1 839 ? -24.339 10.574 7.040 1.00 92.50 839 GLY A N 1
ATOM 6593 C CA . GLY A 1 839 ? -23.440 11.319 7.920 1.00 92.50 839 GLY A CA 1
ATOM 6594 C C . GLY A 1 839 ? -23.651 11.062 9.414 1.00 92.50 839 GLY A C 1
ATOM 6595 O O . GLY A 1 839 ? -22.690 11.072 10.181 1.00 92.50 839 GLY A O 1
ATOM 6596 N N . ALA A 1 840 ? -24.889 10.747 9.810 1.00 95.62 840 ALA A N 1
ATOM 6597 C CA . ALA A 1 840 ? -25.256 10.455 11.195 1.00 95.62 840 ALA A CA 1
ATOM 6598 C C . ALA A 1 840 ? -24.841 9.050 11.679 1.00 95.62 840 ALA A C 1
ATOM 6600 O O . ALA A 1 840 ? -25.040 8.741 12.857 1.00 95.62 840 ALA A O 1
ATOM 6601 N N . ASP A 1 841 ? -24.317 8.184 10.809 1.00 96.94 841 ASP A N 1
ATOM 6602 C CA . ASP A 1 841 ? -23.795 6.875 11.214 1.00 96.94 841 ASP A CA 1
ATOM 6603 C C . ASP A 1 841 ? -22.525 7.040 12.050 1.00 96.94 841 ASP A C 1
ATOM 6605 O O . ASP A 1 841 ? -21.758 7.987 11.855 1.00 96.94 841 ASP A O 1
ATOM 6609 N N . PHE A 1 842 ? -22.252 6.083 12.935 1.00 97.62 842 PHE A N 1
ATOM 6610 C CA . PHE A 1 842 ? -20.935 6.007 13.564 1.00 97.62 842 PHE A CA 1
ATOM 6611 C C . PHE A 1 842 ? -19.822 5.783 12.528 1.00 97.62 842 PHE A C 1
ATOM 6613 O O . PHE A 1 842 ? -20.040 5.249 11.434 1.00 97.62 842 PHE A O 1
ATOM 6620 N N . ASP A 1 843 ? -18.590 6.146 12.895 1.00 95.12 843 ASP A N 1
ATOM 6621 C CA . ASP A 1 843 ? -17.429 5.605 12.193 1.00 95.12 843 ASP A CA 1
ATOM 6622 C C . ASP A 1 843 ? -17.460 4.061 12.263 1.00 95.12 843 ASP A C 1
ATOM 6624 O O . ASP A 1 843 ? -17.651 3.514 13.356 1.00 95.12 843 ASP A O 1
ATOM 6628 N N . PRO A 1 844 ? -17.264 3.335 11.143 1.00 91.62 844 PRO A N 1
ATOM 6629 C CA . PRO A 1 844 ? -17.363 1.875 11.127 1.00 91.62 844 PRO A CA 1
ATOM 6630 C C . PRO A 1 844 ? -16.448 1.178 12.139 1.00 91.62 844 PRO A C 1
ATOM 6632 O O . PRO A 1 844 ? -16.848 0.183 12.741 1.00 91.62 844 PRO A O 1
ATOM 6635 N N . THR A 1 845 ? -15.243 1.715 12.365 1.00 90.69 845 THR A N 1
ATOM 6636 C CA . THR A 1 845 ? -14.285 1.143 13.323 1.00 90.69 845 THR A CA 1
ATOM 6637 C C . THR A 1 845 ? -14.779 1.320 14.755 1.00 90.69 845 THR A C 1
ATOM 6639 O O . THR A 1 845 ? -14.672 0.400 15.566 1.00 90.69 845 THR A O 1
ATOM 6642 N N . LEU A 1 846 ? -15.360 2.484 15.073 1.00 94.88 846 LEU A N 1
ATOM 6643 C CA . LEU A 1 846 ? -15.975 2.706 16.379 1.00 94.88 846 LEU A CA 1
ATOM 6644 C C . LEU A 1 846 ? -17.196 1.795 16.573 1.00 94.88 846 LEU A C 1
ATOM 6646 O O . LEU A 1 846 ? -17.328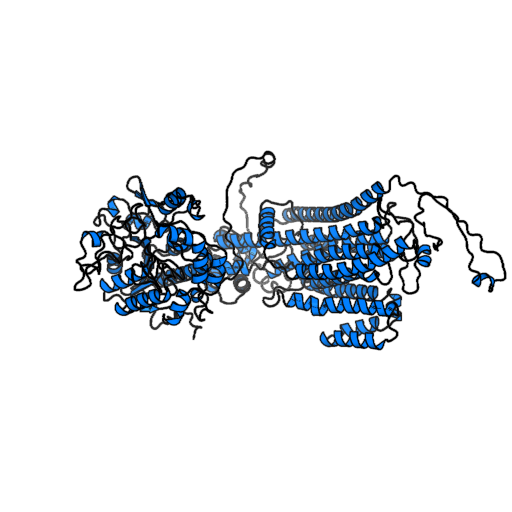 1.181 17.630 1.00 94.88 846 LEU A O 1
ATOM 6650 N N . ALA A 1 847 ? -18.081 1.712 15.576 1.00 93.12 847 ALA A N 1
ATOM 6651 C CA . ALA A 1 847 ? -19.297 0.904 15.647 1.00 93.12 847 ALA A CA 1
ATOM 6652 C C . ALA A 1 847 ? -18.976 -0.569 15.936 1.00 93.12 847 ALA A C 1
ATOM 6654 O O . ALA A 1 847 ? -19.592 -1.186 16.807 1.00 93.12 847 ALA A O 1
ATOM 6655 N N . GLU A 1 848 ? -17.963 -1.110 15.255 1.00 92.12 848 GLU A N 1
ATOM 6656 C CA . GLU A 1 848 ? -17.470 -2.462 15.496 1.00 92.12 848 GLU A CA 1
ATOM 6657 C C . GLU A 1 848 ? -16.892 -2.602 16.911 1.00 92.12 848 GLU A C 1
ATOM 6659 O O . GLU A 1 848 ? -17.296 -3.505 17.643 1.00 92.12 848 GLU A O 1
ATOM 6664 N N . ALA A 1 849 ? -16.033 -1.678 17.352 1.00 91.50 849 ALA A N 1
ATOM 6665 C CA . ALA A 1 849 ? -15.454 -1.713 18.696 1.00 91.50 849 ALA A CA 1
ATOM 6666 C C . ALA A 1 849 ? -16.517 -1.695 19.809 1.00 91.50 849 ALA A C 1
ATOM 6668 O O . ALA A 1 849 ? -16.409 -2.449 20.775 1.00 91.50 849 ALA A O 1
ATOM 6669 N N . LEU A 1 850 ? -17.561 -0.873 19.666 1.00 93.31 850 LEU A N 1
ATOM 6670 C CA . LEU A 1 850 ? -18.681 -0.816 20.609 1.00 93.31 850 LEU A CA 1
ATOM 6671 C C . LEU A 1 850 ? -19.520 -2.102 20.595 1.00 93.31 850 LEU A C 1
ATOM 6673 O O . LEU A 1 850 ? -20.027 -2.502 21.640 1.00 93.31 850 LEU A O 1
ATOM 6677 N N . SER A 1 851 ? -19.657 -2.762 19.439 1.00 93.06 851 SER A N 1
ATOM 6678 C CA . SER A 1 851 ? -20.409 -4.022 19.302 1.00 93.06 851 SER A CA 1
ATOM 6679 C C . SER A 1 851 ? -19.757 -5.217 20.003 1.00 93.06 851 SER A C 1
ATOM 6681 O O . SER A 1 851 ? -20.421 -6.216 20.259 1.00 93.06 851 SER A O 1
ATOM 6683 N N . LEU A 1 852 ? -18.462 -5.114 20.315 1.00 91.06 852 LEU A N 1
ATOM 6684 C CA . LEU A 1 852 ? -17.704 -6.140 21.032 1.00 91.06 852 LEU A CA 1
ATOM 6685 C C . LEU A 1 852 ? -17.772 -5.973 22.558 1.00 91.06 852 LEU A C 1
ATOM 6687 O O . LEU A 1 852 ? -17.372 -6.878 23.288 1.00 91.06 852 LEU A O 1
ATOM 6691 N N . VAL A 1 853 ? -18.244 -4.824 23.050 1.00 91.56 853 VAL A N 1
ATOM 6692 C CA . VAL A 1 853 ? -18.433 -4.578 24.486 1.00 91.56 853 VAL A CA 1
ATOM 6693 C C . VAL A 1 853 ? -19.689 -5.302 24.948 1.00 91.56 853 VAL A C 1
ATOM 6695 O O . VAL A 1 853 ? -20.708 -5.256 24.267 1.00 91.56 853 VAL A O 1
ATOM 6698 N N . ASP A 1 854 ? -19.655 -5.924 26.128 1.00 91.75 854 ASP A N 1
ATOM 6699 C CA . ASP A 1 854 ? -20.853 -6.542 26.692 1.00 91.75 854 ASP A CA 1
ATOM 6700 C C . ASP A 1 854 ? -22.012 -5.533 26.745 1.00 91.75 854 ASP A C 1
ATOM 6702 O O . ASP A 1 854 ? -21.856 -4.386 27.182 1.00 91.75 854 ASP A O 1
ATOM 6706 N N . ARG A 1 855 ? -23.200 -5.966 26.315 1.00 91.94 855 ARG A N 1
ATOM 6707 C CA . ARG A 1 855 ? -24.406 -5.133 26.266 1.00 91.94 855 ARG A CA 1
ATOM 6708 C C . ARG A 1 855 ? -24.687 -4.422 27.595 1.00 91.94 855 ARG A C 1
ATOM 6710 O O . ARG A 1 855 ? -25.131 -3.274 27.594 1.00 91.94 855 ARG A O 1
ATOM 6717 N N . SER A 1 856 ? -24.416 -5.068 28.728 1.00 91.19 856 SER A N 1
ATOM 6718 C CA . SER A 1 856 ? -24.620 -4.475 30.051 1.00 91.19 856 SER A CA 1
ATOM 6719 C C . SER A 1 856 ? -23.666 -3.314 30.344 1.00 91.19 856 SER A C 1
ATOM 6721 O O . SER A 1 856 ? -23.964 -2.497 31.213 1.00 91.19 856 SER A O 1
ATOM 6723 N N . GLN A 1 857 ? -22.557 -3.176 29.616 1.00 93.69 857 GLN A N 1
ATOM 6724 C CA . GLN A 1 857 ? -21.544 -2.139 29.816 1.00 93.69 857 GLN A CA 1
ATOM 6725 C C . GLN A 1 857 ? -21.633 -0.982 28.817 1.00 93.69 857 GLN A C 1
ATOM 6727 O O . GLN A 1 857 ? -21.037 0.057 29.092 1.00 93.69 857 GLN A O 1
ATOM 6732 N N . VAL A 1 858 ? -22.376 -1.114 27.712 1.00 95.56 858 VAL A N 1
ATOM 6733 C CA . VAL A 1 858 ? -22.449 -0.090 26.657 1.00 95.56 858 VAL A CA 1
ATOM 6734 C C . VAL A 1 858 ? -23.808 0.613 26.586 1.00 95.56 858 VAL A C 1
ATOM 6736 O O . VAL A 1 858 ? -24.858 -0.018 26.698 1.00 95.56 858 VAL A O 1
ATOM 6739 N N . GLU A 1 859 ? -23.781 1.928 26.376 1.00 95.00 859 GLU A N 1
ATOM 6740 C CA . GLU A 1 859 ? -24.953 2.789 26.184 1.00 95.00 859 GLU A CA 1
ATOM 6741 C C . GLU A 1 859 ? -24.729 3.718 24.982 1.00 95.00 859 GLU A C 1
ATOM 6743 O O . GLU A 1 859 ? -23.644 4.282 24.829 1.00 95.00 859 GLU A O 1
ATOM 6748 N N . VAL A 1 860 ? -25.758 3.921 24.154 1.00 96.19 860 VAL A N 1
ATOM 6749 C CA . VAL A 1 860 ? -25.735 4.917 23.070 1.00 96.19 860 VAL A CA 1
ATOM 6750 C C . VAL A 1 860 ? -26.794 5.978 23.333 1.00 96.19 860 VAL A C 1
ATOM 6752 O O . VAL A 1 860 ? -27.965 5.655 23.530 1.00 96.19 860 VAL A O 1
ATOM 6755 N N . VAL A 1 861 ? -26.382 7.246 23.349 1.00 95.62 861 VAL A N 1
ATOM 6756 C CA . VAL A 1 861 ? -27.258 8.393 23.626 1.00 95.62 861 VAL A CA 1
ATOM 6757 C C . VAL A 1 861 ? -27.365 9.316 22.416 1.00 95.62 861 VAL A C 1
ATOM 6759 O O . VAL A 1 861 ? -26.375 9.593 21.748 1.00 95.62 861 VAL A O 1
ATOM 6762 N N . PHE A 1 862 ? -28.564 9.825 22.150 1.00 94.69 862 PHE A N 1
ATOM 6763 C CA . PHE A 1 862 ? -28.840 10.744 21.044 1.00 94.69 862 PHE A CA 1
ATOM 6764 C C . PHE A 1 862 ? -29.059 12.163 21.565 1.00 94.69 862 PHE A C 1
ATOM 6766 O O . PHE A 1 862 ? -29.770 12.339 22.558 1.00 94.69 862 PHE A O 1
ATOM 6773 N N . LYS A 1 863 ? -28.477 13.159 20.894 1.00 94.50 863 LYS A N 1
ATOM 6774 C CA . LYS A 1 863 ? -28.593 14.593 21.218 1.00 94.50 863 LYS A CA 1
ATOM 6775 C C . LYS A 1 863 ? -28.776 15.431 19.939 1.00 94.50 863 LYS A C 1
ATOM 6777 O O . LYS A 1 863 ? -28.696 14.887 18.843 1.00 94.50 863 LYS A O 1
ATOM 6782 N N . GLY A 1 864 ? -29.096 16.719 20.086 1.00 91.31 864 GLY A N 1
ATOM 6783 C CA . GLY A 1 864 ? -29.230 17.658 18.955 1.00 91.31 864 GLY A CA 1
ATOM 6784 C C . GLY A 1 864 ? -30.549 17.571 18.167 1.00 91.31 864 GLY A C 1
ATOM 6785 O O . GLY A 1 864 ? -30.716 18.214 17.135 1.00 91.31 864 GLY A O 1
ATOM 6786 N N . PHE A 1 865 ? -31.520 16.791 18.645 1.00 90.12 865 PHE A N 1
ATOM 6787 C CA . PHE A 1 865 ? -32.720 16.426 17.880 1.00 90.12 865 PHE A CA 1
ATOM 6788 C C . PHE A 1 865 ? -33.816 17.499 17.815 1.00 90.12 865 PHE A C 1
ATOM 6790 O O . PHE A 1 865 ? -34.779 17.336 17.061 1.00 90.12 865 PHE A O 1
ATOM 6797 N N . HIS A 1 866 ? -33.724 18.575 18.599 1.00 90.50 866 HIS A N 1
ATOM 6798 C CA . HIS A 1 866 ? -34.777 19.584 18.685 1.00 90.50 866 HIS A CA 1
ATOM 6799 C C . HIS A 1 866 ? -34.479 20.800 17.801 1.00 90.50 866 HIS A C 1
ATOM 6801 O O . HIS A 1 866 ? -33.507 21.506 18.014 1.00 90.50 866 HIS A O 1
ATOM 6807 N N . ALA A 1 867 ? -35.377 21.133 16.870 1.00 88.56 867 ALA A N 1
ATOM 6808 C CA . ALA A 1 867 ? -35.121 22.149 15.839 1.00 88.56 867 ALA A CA 1
ATOM 6809 C C . ALA A 1 867 ? -34.701 23.544 16.357 1.00 88.56 867 ALA A C 1
ATOM 6811 O O . ALA A 1 867 ? -33.973 24.245 15.668 1.00 88.56 867 ALA A O 1
ATOM 6812 N N . ASN A 1 868 ? -35.158 23.958 17.547 1.00 88.12 868 ASN A N 1
ATOM 6813 C CA . ASN A 1 868 ? -34.896 25.302 18.097 1.00 88.12 868 ASN A CA 1
ATOM 6814 C C . ASN A 1 868 ? -33.839 25.356 19.220 1.00 88.12 868 ASN A C 1
ATOM 6816 O O . ASN A 1 868 ? -33.590 26.448 19.738 1.00 88.12 868 ASN A O 1
ATOM 6820 N N . TYR A 1 869 ? -33.291 24.215 19.647 1.00 88.12 869 TYR A N 1
ATOM 6821 C CA . TYR A 1 869 ? -32.330 24.142 20.752 1.00 88.12 869 TYR A CA 1
ATOM 6822 C C . TYR A 1 869 ? -31.155 23.271 20.337 1.00 88.12 869 TYR A C 1
ATOM 6824 O O . TYR A 1 869 ? -31.324 22.070 20.146 1.00 88.12 869 TYR A O 1
ATOM 6832 N N . ASP A 1 870 ? -29.972 23.870 20.255 1.00 88.44 870 ASP A N 1
ATOM 6833 C CA . ASP A 1 870 ? -28.752 23.113 20.010 1.00 88.44 870 ASP A CA 1
ATOM 6834 C C . ASP A 1 870 ? -28.288 22.411 21.294 1.00 88.44 870 ASP A C 1
ATOM 6836 O O . ASP A 1 870 ? -28.576 22.864 22.407 1.00 88.44 870 ASP A O 1
ATOM 6840 N N . SER A 1 871 ? -27.582 21.293 21.154 1.00 91.44 871 SER A N 1
ATOM 6841 C CA . SER A 1 871 ? -27.166 20.455 22.276 1.00 91.44 871 SER A CA 1
ATOM 6842 C C . SER A 1 871 ? -25.797 19.829 22.024 1.00 91.44 871 SER A C 1
ATOM 6844 O O . SER A 1 871 ? -25.687 18.626 21.782 1.00 91.44 871 SER A O 1
ATOM 6846 N N . PHE A 1 872 ? -24.730 20.619 22.163 1.00 92.25 872 PHE A N 1
ATOM 6847 C CA . PHE A 1 872 ? -23.361 20.091 22.109 1.00 92.25 872 PHE A CA 1
ATOM 6848 C C . PHE A 1 872 ? -23.091 19.092 23.236 1.00 92.25 872 PHE A C 1
ATOM 6850 O O . PHE A 1 872 ? -22.481 18.045 23.028 1.00 92.25 872 PHE A O 1
ATOM 6857 N N . SER A 1 873 ? -23.562 19.407 24.442 1.00 94.38 873 SER A N 1
ATOM 6858 C CA . SER A 1 873 ? -23.370 18.572 25.621 1.00 94.38 873 SER A CA 1
ATOM 6859 C C . SER A 1 873 ? -24.284 17.341 25.623 1.00 94.38 873 SER A C 1
ATOM 6861 O O . SER A 1 873 ? -25.492 17.447 25.415 1.00 94.38 873 SER A O 1
ATOM 6863 N N . ALA A 1 874 ? -23.731 16.174 25.969 1.00 95.00 874 ALA A N 1
ATOM 6864 C CA . ALA A 1 874 ? -24.527 14.999 26.330 1.00 95.00 874 ALA A CA 1
ATOM 6865 C C . ALA A 1 874 ? -25.196 15.145 27.714 1.00 95.00 874 ALA A C 1
ATOM 6867 O O . ALA A 1 874 ? -26.150 14.437 28.020 1.00 95.00 874 ALA A O 1
ATOM 6868 N N . MET A 1 875 ? -24.729 16.066 28.558 1.00 94.00 875 MET A N 1
ATOM 6869 C CA . MET A 1 875 ? -25.395 16.447 29.807 1.00 94.00 875 MET A CA 1
ATOM 6870 C C . MET A 1 875 ? -26.441 17.539 29.547 1.00 94.00 875 MET A C 1
ATOM 6872 O O . MET A 1 875 ? -26.141 18.500 28.837 1.00 94.00 875 MET A O 1
ATOM 6876 N N . GLU A 1 876 ? -27.631 17.419 30.143 1.00 90.94 876 GLU A N 1
ATOM 6877 C CA . GLU A 1 876 ? -28.730 18.375 29.936 1.00 90.94 876 GLU A CA 1
ATOM 6878 C C . GLU A 1 876 ? -28.375 19.790 30.429 1.00 90.94 876 GLU A C 1
ATOM 6880 O O . GLU A 1 876 ? -27.628 19.964 31.403 1.00 90.94 876 GLU A O 1
ATOM 6885 N N . HIS A 1 877 ? -28.955 20.819 29.806 1.00 90.88 877 HIS A N 1
ATOM 6886 C CA . HIS A 1 877 ? -28.804 22.188 30.293 1.00 90.88 877 HIS A CA 1
ATOM 6887 C C . HIS A 1 877 ? -29.575 22.375 31.598 1.00 90.88 877 HIS A C 1
ATOM 6889 O O . HIS A 1 877 ? -30.780 22.128 31.675 1.00 90.88 877 HIS A O 1
ATOM 6895 N N . ARG A 1 878 ? -28.885 22.866 32.629 1.00 88.00 878 ARG A N 1
ATOM 6896 C CA . ARG A 1 878 ? -29.481 23.276 33.905 1.00 88.00 878 ARG A CA 1
ATOM 6897 C C . ARG A 1 878 ? -28.916 24.611 34.348 1.00 88.00 878 ARG A C 1
ATOM 6899 O O . ARG A 1 878 ? -27.832 25.009 33.930 1.00 88.00 878 ARG A O 1
ATOM 6906 N N . GLU A 1 879 ? -29.644 25.300 35.210 1.00 82.62 879 GLU A N 1
ATOM 6907 C CA . GLU A 1 879 ? -29.171 26.537 35.817 1.00 82.62 879 GLU A CA 1
ATOM 6908 C C . GLU A 1 879 ? -28.062 26.230 36.836 1.00 82.62 879 GLU A C 1
ATOM 6910 O O . GLU A 1 879 ? -28.306 25.613 37.872 1.00 82.62 879 GLU A O 1
ATOM 6915 N N . THR A 1 880 ? -26.826 26.620 36.513 1.00 77.12 880 THR A N 1
ATOM 6916 C CA . THR A 1 880 ? -25.631 26.289 37.314 1.00 77.12 880 THR A CA 1
ATOM 6917 C C . THR A 1 880 ? -24.795 27.509 37.711 1.00 77.12 880 THR A C 1
ATOM 6919 O O . THR A 1 880 ? -23.951 27.392 38.599 1.00 77.12 880 THR A O 1
ATOM 6922 N N . LYS A 1 881 ? -25.023 28.687 37.107 1.00 76.19 881 LYS A N 1
ATOM 6923 C CA . LYS A 1 881 ? -24.270 29.926 37.374 1.00 76.19 881 LYS A CA 1
ATOM 6924 C C . LYS A 1 881 ? -25.173 31.041 37.888 1.00 76.19 881 LYS A C 1
ATOM 6926 O O . LYS A 1 881 ? -26.181 31.375 37.274 1.00 76.19 881 LYS A O 1
ATOM 6931 N N . GLU A 1 882 ? -24.763 31.649 38.995 1.00 73.06 882 GLU A N 1
ATOM 6932 C CA . GLU A 1 882 ? -25.463 32.777 39.607 1.00 73.06 882 GLU A CA 1
ATOM 6933 C C . GLU A 1 882 ? -25.360 34.026 38.709 1.00 73.06 882 GLU A C 1
ATOM 6935 O O . GLU A 1 882 ? -24.264 34.435 38.326 1.00 73.06 882 GLU A O 1
ATOM 6940 N N . GLY A 1 883 ? -26.504 34.618 38.345 1.00 69.81 883 GLY A N 1
ATOM 6941 C CA . GLY A 1 883 ? -26.578 35.808 37.481 1.00 69.81 883 GLY A CA 1
ATOM 6942 C C . GLY A 1 883 ? -26.692 35.538 35.972 1.00 69.81 883 GLY A C 1
ATOM 6943 O O . GLY A 1 883 ? -26.780 36.494 35.202 1.00 69.81 883 GLY A O 1
ATOM 6944 N N . ALA A 1 884 ? -26.719 34.271 35.543 1.00 77.12 884 ALA A N 1
ATOM 6945 C CA . ALA A 1 884 ? -27.093 33.898 34.178 1.00 77.12 884 ALA A CA 1
ATOM 6946 C C . ALA A 1 884 ? -28.624 33.928 33.989 1.00 77.12 884 ALA A C 1
ATOM 6948 O O . ALA A 1 884 ? -29.387 33.896 34.956 1.00 77.12 884 ALA A O 1
ATOM 6949 N N . MET A 1 885 ? -29.086 33.990 32.739 1.00 77.50 885 MET A N 1
ATOM 6950 C CA . MET A 1 885 ? -30.500 33.836 32.405 1.00 77.50 885 MET A CA 1
ATOM 6951 C C . MET A 1 885 ? -31.007 32.458 32.845 1.00 77.50 885 MET A C 1
ATOM 6953 O O . MET A 1 885 ? -30.300 31.453 32.749 1.00 77.50 885 MET A O 1
ATOM 6957 N N . ARG A 1 886 ? -32.259 32.418 33.309 1.00 81.62 886 ARG A N 1
ATOM 6958 C CA . ARG A 1 886 ? -32.913 31.181 33.737 1.00 81.62 886 ARG A CA 1
ATOM 6959 C C . ARG A 1 886 ? -33.063 30.224 32.554 1.00 81.62 886 ARG A C 1
ATOM 6961 O O . ARG A 1 886 ? -33.758 30.549 31.597 1.00 81.62 886 ARG A O 1
ATOM 6968 N N . VAL A 1 887 ? -32.502 29.023 32.677 1.00 86.00 887 VAL A N 1
ATOM 6969 C CA . VAL A 1 887 ? -32.740 27.922 31.732 1.00 86.00 887 VAL A CA 1
ATOM 6970 C C . VAL A 1 887 ? -34.206 27.493 31.841 1.00 86.00 887 VAL A C 1
ATOM 6972 O O . VAL A 1 887 ? -34.692 27.195 32.934 1.00 86.00 887 VAL A O 1
ATOM 6975 N N . GLN A 1 888 ? -34.930 27.520 30.722 1.00 86.06 888 GLN A N 1
ATOM 6976 C CA . GLN A 1 888 ? -36.344 27.138 30.680 1.00 86.06 888 GLN A CA 1
ATOM 6977 C C . GLN A 1 888 ? -36.499 25.616 30.753 1.00 86.06 888 GLN A C 1
ATOM 6979 O O . GLN A 1 888 ? -35.660 24.885 30.229 1.00 86.06 888 GLN A O 1
ATOM 6984 N N . ASP A 1 889 ? -37.617 25.140 31.307 1.00 85.50 889 ASP A N 1
ATOM 6985 C CA . ASP A 1 889 ? -37.912 23.699 31.392 1.00 85.50 889 ASP A CA 1
ATOM 6986 C C . ASP A 1 889 ? -37.909 23.032 29.999 1.00 85.50 889 ASP A C 1
ATOM 6988 O O . ASP A 1 889 ? -37.487 21.887 29.852 1.00 85.50 889 ASP A O 1
ATOM 6992 N N . GLU A 1 890 ? -38.326 23.773 28.965 1.00 87.12 890 GLU A N 1
ATOM 6993 C CA . GLU A 1 890 ? -38.285 23.337 27.564 1.00 87.12 890 GLU A CA 1
ATOM 6994 C C . GLU A 1 890 ? -36.845 23.133 27.061 1.00 87.12 890 GLU A C 1
ATOM 6996 O O . GLU A 1 890 ? -36.565 22.124 26.422 1.00 87.12 890 GLU A O 1
ATOM 7001 N N . GLU A 1 891 ? -35.909 24.028 27.405 1.00 88.38 891 GLU A N 1
ATOM 7002 C CA . GLU A 1 891 ? -34.488 23.883 27.047 1.00 88.38 891 GLU A CA 1
ATOM 7003 C C . GLU A 1 891 ? -33.868 22.676 27.759 1.00 88.38 891 GLU A C 1
ATOM 7005 O O . GLU A 1 891 ? -33.174 21.876 27.134 1.00 88.38 891 GLU A O 1
ATOM 7010 N N . SER A 1 892 ? -34.154 22.492 29.051 1.00 87.94 892 SER A N 1
ATOM 7011 C CA . SER A 1 892 ? -33.676 21.329 29.808 1.00 87.94 892 SER A CA 1
ATOM 7012 C C . SER A 1 892 ? -34.210 20.001 29.262 1.00 87.94 892 SER A C 1
ATOM 7014 O O . SER A 1 892 ? -33.515 18.994 29.338 1.00 87.94 892 SER A O 1
ATOM 7016 N N . ALA A 1 893 ? -35.429 19.979 28.717 1.00 85.12 893 ALA A N 1
ATOM 7017 C CA . ALA A 1 893 ? -36.018 18.788 28.104 1.00 85.12 893 ALA A CA 1
ATOM 7018 C C . ALA A 1 893 ? -35.523 18.535 26.668 1.00 85.12 893 ALA A C 1
ATOM 7020 O O . ALA A 1 893 ? -35.498 17.389 26.218 1.00 85.12 893 ALA A O 1
ATOM 7021 N N . ALA A 1 894 ? -35.151 19.598 25.952 1.00 87.44 894 ALA A N 1
ATOM 7022 C CA . ALA A 1 894 ? -34.699 19.549 24.564 1.00 87.44 894 ALA A CA 1
ATOM 7023 C C . ALA A 1 894 ? -33.183 19.324 24.408 1.00 87.44 894 ALA A C 1
ATOM 7025 O O . ALA A 1 894 ? -32.729 19.050 23.298 1.00 87.44 894 ALA A O 1
ATOM 7026 N N . THR A 1 895 ? -32.407 19.435 25.490 1.00 91.06 895 THR A N 1
ATOM 7027 C CA . THR A 1 895 ? -30.939 19.316 25.486 1.00 91.06 895 THR A CA 1
ATOM 7028 C C . THR A 1 895 ? -30.452 18.144 26.336 1.00 91.06 895 THR A C 1
ATOM 7030 O O . THR A 1 895 ? -31.118 17.700 27.271 1.00 91.06 895 THR A O 1
ATOM 7033 N N . GLY A 1 896 ? -29.260 17.644 26.022 1.00 91.50 896 GLY A N 1
ATOM 7034 C CA . GLY A 1 896 ? -28.675 16.445 26.611 1.00 91.50 896 GLY A CA 1
ATOM 7035 C C . GLY A 1 896 ? -28.879 15.187 25.765 1.00 91.50 896 GLY A C 1
ATOM 7036 O O . GLY A 1 896 ? -29.640 15.150 24.799 1.00 91.50 896 GLY A O 1
ATOM 7037 N N . GLY A 1 897 ? -28.142 14.141 26.129 1.00 93.12 897 GLY A N 1
ATOM 7038 C CA . GLY A 1 897 ? -28.153 12.841 25.478 1.00 93.12 897 GLY A CA 1
ATOM 7039 C C . GLY A 1 897 ? -29.183 11.909 26.104 1.00 93.12 897 GLY A C 1
ATOM 7040 O O . GLY A 1 897 ? -29.225 11.748 27.325 1.00 93.12 897 GLY A O 1
ATOM 7041 N N . PHE A 1 898 ? -29.972 11.237 25.270 1.00 91.94 898 PHE A N 1
ATOM 7042 C CA . PHE A 1 898 ? -30.974 10.270 25.714 1.00 91.94 898 PHE A CA 1
ATOM 7043 C C . PHE A 1 898 ? -30.771 8.919 25.032 1.00 91.94 898 PHE A C 1
ATOM 7045 O O . PHE A 1 898 ? -30.711 8.843 23.805 1.00 91.94 898 PHE A O 1
ATOM 7052 N N . ALA A 1 899 ? -30.685 7.849 25.822 1.00 92.12 899 ALA A N 1
ATOM 7053 C CA . ALA A 1 899 ? -30.679 6.485 25.310 1.00 92.12 899 ALA A CA 1
ATOM 7054 C C . ALA A 1 899 ? -32.099 6.016 24.978 1.00 92.12 899 ALA A C 1
ATOM 7056 O O . ALA A 1 899 ? -33.087 6.477 25.569 1.00 92.12 899 ALA A O 1
ATOM 7057 N N . LEU A 1 900 ? -32.185 5.052 24.061 1.00 90.62 900 LEU A N 1
ATOM 7058 C CA . LEU A 1 900 ? -33.441 4.392 23.724 1.00 90.62 900 LEU A CA 1
ATOM 7059 C C . LEU A 1 900 ? -34.035 3.666 24.949 1.00 90.62 900 LEU A C 1
ATOM 7061 O O . LEU A 1 900 ? -33.310 3.321 25.895 1.00 90.62 900 LEU A O 1
ATOM 7065 N N . PRO A 1 901 ? -35.352 3.377 24.943 1.00 87.25 901 PRO A N 1
ATOM 7066 C CA . PRO A 1 901 ? -35.953 2.515 25.953 1.00 87.25 901 PRO A CA 1
ATOM 7067 C C . PRO A 1 901 ? -35.221 1.170 26.030 1.00 87.25 901 PRO A C 1
ATOM 7069 O O . PRO A 1 901 ? -34.914 0.575 24.997 1.00 87.25 901 PRO A O 1
ATOM 7072 N N . ALA A 1 902 ? -34.983 0.670 27.248 1.00 82.06 902 ALA A N 1
ATOM 7073 C CA . ALA A 1 902 ? -34.089 -0.468 27.504 1.00 82.06 902 ALA A CA 1
ATOM 7074 C C . ALA A 1 902 ? -34.353 -1.691 26.601 1.00 82.06 902 ALA A C 1
ATOM 7076 O O . ALA A 1 902 ? -33.420 -2.247 26.034 1.00 82.06 902 ALA A O 1
ATOM 7077 N N . ALA A 1 903 ? -35.625 -2.049 26.388 1.00 81.81 903 ALA A N 1
ATOM 7078 C CA . ALA A 1 903 ? -35.997 -3.191 25.550 1.00 81.81 903 ALA A CA 1
ATOM 7079 C C . ALA A 1 903 ? -35.607 -3.032 24.066 1.00 81.81 903 ALA A C 1
ATOM 7081 O O . ALA A 1 903 ? -35.286 -4.024 23.414 1.00 81.81 903 ALA A O 1
ATOM 7082 N N . ARG A 1 904 ? -35.641 -1.807 23.515 1.00 88.19 904 ARG A N 1
ATOM 7083 C CA . ARG A 1 904 ? -35.200 -1.547 22.131 1.00 88.19 904 ARG A CA 1
ATOM 7084 C C . ARG A 1 904 ? -33.691 -1.364 22.059 1.00 88.19 904 ARG A C 1
ATOM 7086 O O . ARG A 1 904 ? -33.070 -1.857 21.127 1.00 88.19 904 ARG A O 1
ATOM 7093 N N . ASP A 1 905 ? -33.118 -0.720 23.067 1.00 86.19 905 ASP A N 1
ATOM 7094 C CA . ASP A 1 905 ? -31.675 -0.551 23.208 1.00 86.19 905 ASP A CA 1
ATOM 7095 C C . ASP A 1 905 ? -30.939 -1.910 23.207 1.00 86.19 905 ASP A C 1
ATOM 7097 O O . ASP A 1 905 ? -29.950 -2.075 22.497 1.00 86.19 905 ASP A O 1
ATOM 7101 N N . ASP A 1 906 ? -31.497 -2.934 23.872 1.00 87.12 906 ASP A N 1
ATOM 7102 C CA . ASP A 1 906 ? -30.995 -4.320 23.825 1.00 87.12 906 ASP A CA 1
ATOM 7103 C C . ASP A 1 906 ? -30.959 -4.899 22.405 1.00 87.12 906 ASP A C 1
ATOM 7105 O O . ASP A 1 906 ? -29.964 -5.492 21.991 1.00 87.12 906 ASP A O 1
ATOM 7109 N N . ALA A 1 907 ? -32.031 -4.707 21.633 1.00 89.81 907 ALA A N 1
ATOM 7110 C CA . ALA A 1 907 ? -32.130 -5.209 20.263 1.00 89.81 907 ALA A CA 1
ATOM 7111 C C . ALA A 1 907 ? -31.226 -4.450 19.272 1.00 89.81 907 ALA A C 1
ATOM 7113 O O . ALA A 1 907 ? -30.936 -4.962 18.182 1.00 89.81 907 ALA A O 1
ATOM 7114 N N . CYS A 1 908 ? -30.801 -3.242 19.643 1.00 92.06 908 CYS A N 1
ATOM 7115 C CA . CYS A 1 908 ? -29.994 -2.337 18.831 1.00 92.06 908 CYS A CA 1
ATOM 7116 C C . CYS A 1 908 ? -28.488 -2.471 19.049 1.00 92.06 908 CYS A C 1
ATOM 7118 O O . CYS A 1 908 ? -27.709 -1.875 18.303 1.00 92.06 908 CYS A O 1
ATOM 7120 N N . HIS A 1 909 ? -28.065 -3.285 20.013 1.00 93.75 909 HIS A N 1
ATOM 7121 C CA . HIS A 1 909 ? -26.659 -3.580 20.238 1.00 93.75 909 HIS A CA 1
ATOM 7122 C C . HIS A 1 909 ? -25.984 -4.128 18.967 1.00 93.75 909 HIS A C 1
ATOM 7124 O O . HIS A 1 909 ? -26.458 -5.091 18.361 1.00 93.75 909 HIS A O 1
ATOM 7130 N N . GLY A 1 910 ? -24.908 -3.469 18.524 1.00 91.31 910 GLY A N 1
ATOM 7131 C CA . GLY A 1 910 ? -24.194 -3.783 17.280 1.00 91.31 910 GLY A CA 1
ATOM 7132 C C . GLY A 1 910 ? -24.891 -3.334 15.990 1.00 91.31 910 GLY A C 1
ATOM 7133 O O . GLY A 1 910 ? -24.397 -3.617 14.902 1.00 91.31 910 GLY A O 1
ATOM 7134 N N . ARG A 1 911 ? -26.045 -2.657 16.077 1.00 94.12 911 ARG A N 1
ATOM 7135 C CA . ARG A 1 911 ? -26.872 -2.248 14.923 1.00 94.12 911 ARG A CA 1
ATOM 7136 C C . ARG A 1 911 ? -27.423 -0.821 15.051 1.00 94.12 911 ARG A C 1
ATOM 7138 O O . ARG A 1 911 ? -28.480 -0.518 14.508 1.00 94.12 911 ARG A O 1
ATOM 7145 N N . TRP A 1 912 ? -26.702 0.062 15.740 1.00 94.12 912 TRP A N 1
ATOM 7146 C CA . TRP A 1 912 ? -27.130 1.438 16.049 1.00 94.12 912 TRP A CA 1
ATOM 7147 C C . TRP A 1 912 ? -27.329 2.363 14.838 1.00 94.12 912 TRP A C 1
ATOM 7149 O O . TRP A 1 912 ? -27.890 3.447 14.990 1.00 94.12 912 TRP A O 1
ATOM 7159 N N . ASP A 1 913 ? -26.863 1.959 13.656 1.00 95.44 913 ASP A N 1
ATOM 7160 C CA . ASP A 1 913 ? -27.027 2.704 12.400 1.00 95.44 913 ASP A CA 1
ATOM 7161 C C . ASP A 1 913 ? -28.240 2.216 11.576 1.00 95.44 913 ASP A C 1
ATOM 7163 O O . ASP A 1 913 ? -28.545 2.758 10.519 1.00 95.44 913 ASP A O 1
ATOM 7167 N N . GLN A 1 914 ? -28.970 1.196 12.050 1.00 93.56 914 GLN A N 1
ATOM 7168 C CA . GLN A 1 914 ? -30.244 0.794 11.446 1.00 93.56 914 GLN A CA 1
ATOM 7169 C C . GLN A 1 914 ? -31.349 1.787 11.827 1.00 93.56 914 GLN A C 1
ATOM 7171 O O . GLN A 1 914 ? -31.379 2.286 12.952 1.00 93.56 914 GLN A O 1
ATOM 7176 N N . VAL A 1 915 ? -32.288 2.047 10.914 1.00 89.88 915 VAL A N 1
ATOM 7177 C CA . VAL A 1 915 ? -33.359 3.049 11.094 1.00 89.88 915 VAL A CA 1
ATOM 7178 C C . VAL A 1 915 ? -34.202 2.778 12.348 1.00 89.88 915 VAL A C 1
ATOM 7180 O O . VAL A 1 915 ? -34.600 3.706 13.049 1.00 89.88 915 VAL A O 1
ATOM 7183 N N . GLU A 1 916 ? -34.428 1.511 12.697 1.00 90.44 916 GLU A N 1
ATOM 7184 C CA . GLU A 1 916 ? -35.187 1.105 13.888 1.00 90.44 916 GLU A CA 1
ATOM 7185 C C . GLU A 1 916 ? -34.471 1.443 15.209 1.00 90.44 916 GLU A C 1
ATOM 7187 O O . GLU A 1 916 ? -35.091 1.458 16.277 1.00 90.44 916 GLU A O 1
ATOM 7192 N N . CYS A 1 917 ? -33.169 1.721 15.135 1.00 92.81 917 CYS A N 1
ATOM 7193 C CA . CYS A 1 917 ? -32.301 2.058 16.254 1.00 92.81 917 CYS A CA 1
ATOM 7194 C C . CYS A 1 917 ? -32.064 3.561 16.412 1.00 92.81 917 CYS A C 1
ATOM 7196 O O . CYS A 1 917 ? -31.232 3.965 17.220 1.00 92.81 917 CYS A O 1
ATOM 7198 N N . TYR A 1 918 ? -32.845 4.385 15.715 1.00 92.31 918 TYR A N 1
ATOM 7199 C CA . TYR A 1 918 ? -32.971 5.809 16.002 1.00 92.31 918 TYR A CA 1
ATOM 7200 C C . TYR A 1 918 ? -34.222 6.095 16.857 1.00 92.31 918 TYR A C 1
ATOM 7202 O O . TYR A 1 918 ? -35.127 5.254 16.966 1.00 92.31 918 TYR A O 1
ATOM 7210 N N . PRO A 1 919 ? -34.294 7.261 17.523 1.00 90.19 919 PRO A N 1
ATOM 7211 C CA . PRO A 1 919 ? -35.493 7.679 18.241 1.00 90.19 919 PRO A CA 1
ATOM 7212 C C . PRO A 1 919 ? -36.709 7.836 17.316 1.00 90.19 919 PRO A C 1
ATOM 7214 O O . PRO A 1 919 ? -36.606 8.242 16.161 1.00 90.19 919 PRO A O 1
ATOM 7217 N N . THR A 1 920 ? -37.896 7.546 17.830 1.00 89.81 920 THR A N 1
ATOM 7218 C CA . THR A 1 920 ? -39.168 7.854 17.164 1.00 89.81 920 THR A CA 1
ATOM 7219 C C . THR A 1 920 ? -39.592 9.284 17.474 1.00 89.81 920 THR A C 1
ATOM 7221 O O . THR A 1 920 ? -39.162 9.872 18.464 1.00 89.81 920 THR A O 1
ATOM 7224 N N . LYS A 1 921 ? -40.501 9.847 16.677 1.00 86.06 921 LYS A N 1
ATOM 7225 C CA . LYS A 1 921 ? -41.051 11.181 16.938 1.00 86.06 921 LYS A CA 1
ATOM 7226 C C . LYS A 1 921 ? -41.713 11.285 18.316 1.00 86.06 921 LYS A C 1
ATOM 7228 O O . LYS A 1 921 ? -41.474 12.249 19.027 1.00 86.06 921 LYS A O 1
ATOM 7233 N N . ALA A 1 922 ? -42.499 10.280 18.704 1.00 83.81 922 ALA A N 1
ATOM 7234 C CA . ALA A 1 922 ? -43.143 10.250 20.018 1.00 83.81 922 ALA A CA 1
ATOM 7235 C C . ALA A 1 922 ? -42.113 10.235 21.153 1.00 83.81 922 ALA A C 1
ATOM 7237 O O . ALA A 1 922 ? -42.302 10.904 22.165 1.00 83.81 922 ALA A O 1
ATOM 7238 N N . GLU A 1 923 ? -41.010 9.504 20.966 1.00 85.50 923 GLU A N 1
ATOM 7239 C CA . GLU A 1 923 ? -39.912 9.544 21.918 1.00 85.50 923 GLU A CA 1
ATOM 7240 C C . GLU A 1 923 ? -39.266 10.911 21.929 1.00 85.50 923 GLU A C 1
ATOM 7242 O O . GLU A 1 923 ? -39.094 11.400 23.021 1.00 85.50 923 GLU A O 1
ATOM 7247 N N . LEU A 1 924 ? -38.969 11.560 20.801 1.00 82.00 924 LEU A N 1
ATOM 7248 C CA . LEU A 1 924 ? -38.370 12.901 20.799 1.00 82.00 924 LEU A CA 1
ATOM 7249 C C . LEU A 1 924 ? -39.268 13.969 21.451 1.00 82.00 924 LEU A C 1
ATOM 7251 O O . LEU A 1 924 ? -38.759 14.779 22.228 1.00 82.00 924 LEU A O 1
ATOM 7255 N N . ASP A 1 925 ? -40.577 13.921 21.194 1.00 77.00 925 ASP A N 1
ATOM 7256 C CA . ASP A 1 925 ? -41.563 14.904 21.662 1.00 77.00 925 ASP A CA 1
ATOM 7257 C C . ASP A 1 925 ? -41.868 14.784 23.174 1.00 77.00 925 ASP A C 1
ATOM 7259 O O . ASP A 1 925 ? -42.180 15.788 23.813 1.00 77.00 925 ASP A O 1
ATOM 7263 N N . ASP A 1 926 ? -41.772 13.584 23.770 1.00 72.38 926 ASP A N 1
ATOM 7264 C CA . ASP A 1 926 ? -42.125 13.345 25.180 1.00 72.38 926 ASP A CA 1
ATOM 7265 C C . ASP A 1 926 ? -40.963 12.724 25.988 1.00 72.38 926 ASP A C 1
ATOM 7267 O O . ASP A 1 926 ? -40.598 11.558 25.793 1.00 72.38 926 ASP A O 1
ATOM 7271 N N . PRO A 1 927 ? -40.343 13.470 26.922 1.00 57.62 927 PRO A N 1
ATOM 7272 C CA . PRO A 1 927 ? -39.299 12.949 27.810 1.00 57.62 927 PRO A CA 1
ATOM 7273 C C . PRO A 1 927 ? -39.781 11.817 28.729 1.00 57.62 927 PRO A C 1
ATOM 7275 O O . PRO A 1 927 ? -38.980 10.989 29.162 1.00 57.62 927 PRO A O 1
ATOM 7278 N N . SER A 1 928 ? -41.086 11.746 29.014 1.00 55.12 928 SER A N 1
ATOM 7279 C CA . SER A 1 928 ? -41.692 10.733 29.884 1.00 55.12 928 SER A CA 1
ATOM 7280 C C . SER A 1 928 ? -41.931 9.382 29.196 1.00 55.12 928 SER A C 1
ATOM 7282 O O . SER A 1 928 ? -42.260 8.401 29.867 1.00 55.12 928 SER A O 1
ATOM 7284 N N . ALA A 1 929 ? -41.652 9.277 27.890 1.00 62.19 929 ALA A N 1
ATOM 7285 C CA . ALA A 1 929 ? -41.779 8.065 27.075 1.00 62.19 929 ALA A CA 1
ATOM 7286 C C . ALA A 1 929 ? -40.728 6.963 27.373 1.00 62.19 929 ALA A C 1
ATOM 7288 O O . ALA A 1 929 ? -40.410 6.143 26.514 1.00 62.19 929 ALA A O 1
ATOM 7289 N N . GLY A 1 930 ? -40.167 6.920 28.587 1.00 63.12 930 GLY A N 1
ATOM 7290 C CA . GLY A 1 930 ? -39.220 5.882 29.014 1.00 63.12 930 GLY A CA 1
ATOM 7291 C C . GLY A 1 930 ? -37.779 6.074 28.528 1.00 63.12 930 GLY A C 1
ATOM 7292 O O . GLY A 1 930 ? -36.993 5.124 28.576 1.00 63.12 930 GLY A O 1
ATOM 7293 N N . ARG A 1 931 ? -37.417 7.282 28.076 1.00 72.62 931 ARG A N 1
ATOM 7294 C CA . ARG A 1 931 ? -36.035 7.642 27.725 1.00 72.62 931 ARG A CA 1
ATOM 7295 C C . ARG A 1 931 ? -35.156 7.690 28.976 1.00 72.62 931 ARG A C 1
ATOM 7297 O O . ARG A 1 931 ? -35.560 8.213 30.013 1.00 72.62 931 ARG A O 1
ATOM 7304 N N . ARG A 1 932 ? -33.932 7.166 28.872 1.00 88.12 932 ARG A N 1
ATOM 7305 C CA . ARG A 1 932 ? -32.921 7.259 29.937 1.00 88.12 932 ARG A CA 1
ATOM 7306 C C . ARG A 1 932 ? -31.941 8.360 29.573 1.00 88.12 932 ARG A C 1
ATOM 7308 O O . ARG A 1 932 ? -31.184 8.221 28.616 1.00 88.12 932 ARG A O 1
ATOM 7315 N N . SER A 1 933 ? -31.980 9.461 30.311 1.00 90.50 933 SER A N 1
ATOM 7316 C CA . SER A 1 933 ? -31.068 10.575 30.080 1.00 90.50 933 SER A CA 1
ATOM 7317 C C . SER A 1 933 ? -29.644 10.216 30.506 1.00 90.50 933 SER A C 1
ATOM 7319 O O . SER A 1 933 ? -29.450 9.376 31.392 1.00 90.50 933 SER A O 1
ATOM 7321 N N . PHE A 1 934 ? -28.648 10.869 29.919 1.00 93.56 934 PHE A N 1
ATOM 7322 C CA . PHE A 1 934 ? -27.240 10.689 30.259 1.00 93.56 934 PHE A CA 1
ATOM 7323 C C . PHE A 1 934 ? -26.995 10.841 31.770 1.00 93.56 934 PHE A C 1
ATOM 7325 O O . PHE A 1 934 ? -26.366 9.979 32.385 1.00 93.56 934 PHE A O 1
ATOM 7332 N N . ALA A 1 935 ? -27.591 11.855 32.410 1.00 91.62 935 ALA A N 1
ATOM 7333 C CA . ALA A 1 935 ? -27.506 12.050 33.859 1.00 91.62 935 ALA A CA 1
ATOM 7334 C C . ALA A 1 935 ? -28.090 10.866 34.654 1.00 91.62 935 ALA A C 1
ATOM 7336 O O . ALA A 1 935 ? -27.510 10.418 35.652 1.00 91.62 935 ALA A O 1
ATOM 7337 N N . SER A 1 936 ? -29.232 10.332 34.204 1.00 91.19 936 SER A N 1
ATOM 7338 C CA . SER A 1 936 ? -29.869 9.175 34.839 1.00 91.19 936 SER A CA 1
ATOM 7339 C C . SER A 1 936 ? -29.023 7.905 34.705 1.00 91.19 936 SER A C 1
ATOM 7341 O O . SER A 1 936 ? -28.940 7.136 35.661 1.00 91.19 936 SER A O 1
ATOM 7343 N N . ILE A 1 937 ? -28.331 7.720 33.573 1.00 92.69 937 ILE A N 1
ATOM 7344 C CA . ILE A 1 937 ? -27.429 6.586 33.323 1.00 92.69 937 ILE A CA 1
ATOM 7345 C C . ILE A 1 937 ? -26.226 6.652 34.266 1.00 92.69 937 ILE A C 1
ATOM 7347 O O . ILE A 1 937 ? -25.925 5.662 34.936 1.00 92.69 937 ILE A O 1
ATOM 7351 N N . LEU A 1 938 ? -25.581 7.819 34.379 1.00 94.00 938 LEU A N 1
ATOM 7352 C CA . LEU A 1 938 ? -24.453 8.009 35.298 1.00 94.00 938 LEU A CA 1
ATOM 7353 C C . LEU A 1 938 ? -24.854 7.731 36.753 1.00 94.00 938 LEU A C 1
ATOM 7355 O O . LEU A 1 938 ? -24.131 7.050 37.483 1.00 94.00 938 LEU A O 1
ATOM 7359 N N . THR A 1 939 ? -26.030 8.214 37.161 1.00 92.88 939 THR A N 1
ATOM 7360 C CA . THR A 1 939 ? -26.554 8.015 38.519 1.00 92.88 939 THR A CA 1
ATOM 7361 C C . THR A 1 939 ? -26.897 6.548 38.776 1.00 92.88 939 THR A C 1
ATOM 7363 O O . THR A 1 939 ? -26.480 5.986 39.789 1.00 92.88 939 THR A O 1
ATOM 7366 N N . ALA A 1 940 ? -27.614 5.900 37.852 1.00 91.75 940 ALA A N 1
ATOM 7367 C CA . ALA A 1 940 ? -28.031 4.503 37.978 1.00 91.75 940 ALA A CA 1
ATOM 7368 C C . ALA A 1 940 ? -26.839 3.538 38.042 1.00 91.75 940 ALA A C 1
ATOM 7370 O O . ALA A 1 940 ? -26.901 2.529 38.742 1.00 91.75 940 ALA A O 1
ATOM 7371 N N . ARG A 1 941 ? -25.742 3.868 37.351 1.00 92.56 941 ARG A N 1
ATOM 7372 C CA . ARG A 1 941 ? -24.503 3.079 37.334 1.00 92.56 941 ARG A CA 1
ATOM 7373 C C . ARG A 1 941 ? -23.484 3.513 38.397 1.00 92.56 941 ARG A C 1
ATOM 7375 O O . ARG A 1 941 ? -22.383 2.975 38.430 1.00 92.56 941 ARG A O 1
ATOM 7382 N N . ASN A 1 942 ? -23.847 4.441 39.293 1.00 94.19 942 ASN A N 1
ATOM 7383 C CA . ASN A 1 942 ? -22.994 4.942 40.381 1.00 94.19 942 ASN A CA 1
ATOM 7384 C C . ASN A 1 942 ? -21.612 5.422 39.885 1.00 94.19 942 ASN A C 1
ATOM 7386 O O . ASN A 1 942 ? -20.571 5.131 40.484 1.00 94.19 942 ASN A O 1
ATOM 7390 N N . ILE A 1 943 ? -21.610 6.160 38.772 1.00 96.12 943 ILE A N 1
ATOM 7391 C CA . ILE A 1 943 ? -20.391 6.676 38.153 1.00 96.12 943 ILE A CA 1
ATOM 7392 C C . ILE A 1 943 ? -19.828 7.830 38.985 1.00 96.12 943 ILE A C 1
ATOM 7394 O O . ILE A 1 943 ? -20.515 8.805 39.283 1.00 96.12 943 ILE A O 1
ATOM 7398 N N . ARG A 1 944 ? -18.548 7.725 39.346 1.00 95.00 944 ARG A N 1
ATOM 7399 C CA . ARG A 1 944 ? -17.792 8.735 40.109 1.00 95.00 944 ARG A CA 1
ATOM 7400 C C . ARG A 1 944 ? -16.679 9.374 39.294 1.00 95.00 944 ARG A C 1
ATOM 7402 O O . ARG A 1 944 ? -16.204 10.454 39.646 1.00 95.00 944 ARG A O 1
ATOM 7409 N N . LYS A 1 945 ? -16.268 8.718 38.211 1.00 96.19 945 LYS A N 1
ATOM 7410 C CA . LYS A 1 945 ? -15.211 9.174 37.316 1.00 96.19 945 LYS A CA 1
ATOM 7411 C C . LYS A 1 945 ? -15.674 9.087 35.869 1.00 96.19 945 LYS A C 1
ATOM 7413 O O . LYS A 1 945 ? -16.268 8.097 35.465 1.00 96.19 945 LYS A O 1
ATOM 7418 N N . MET A 1 946 ? -15.370 10.105 35.084 1.00 97.19 946 MET A N 1
ATOM 7419 C CA . MET A 1 946 ? -15.700 10.183 33.670 1.00 97.19 946 MET A CA 1
ATOM 7420 C C . MET A 1 946 ? -14.442 10.509 32.873 1.00 97.19 946 MET A C 1
ATOM 7422 O O . MET A 1 946 ? -13.750 11.480 33.174 1.00 97.19 946 MET A O 1
ATOM 7426 N N . VAL A 1 947 ? -14.147 9.687 31.870 1.00 97.62 947 VAL A N 1
ATOM 7427 C CA . VAL A 1 947 ? -13.066 9.893 30.902 1.00 97.62 947 VAL A CA 1
ATOM 7428 C C . VAL A 1 947 ? -13.710 10.232 29.565 1.00 97.62 947 VAL A C 1
ATOM 7430 O O . VAL A 1 947 ? -14.491 9.436 29.062 1.00 97.62 947 VAL A O 1
ATOM 7433 N N . VAL A 1 948 ? -13.417 11.403 29.008 1.00 98.25 948 VAL A N 1
ATOM 7434 C CA . VAL A 1 948 ? -14.067 11.946 27.808 1.00 98.25 948 VAL A CA 1
ATOM 7435 C C . VAL A 1 948 ? -13.079 11.978 26.649 1.00 98.25 948 VAL A C 1
ATOM 7437 O O . VAL A 1 948 ? -11.973 12.507 26.796 1.00 98.25 948 VAL A O 1
ATOM 7440 N N . ILE A 1 949 ? -13.500 11.425 25.514 1.00 97.94 949 ILE A N 1
ATOM 7441 C CA . ILE A 1 949 ? -12.796 11.424 24.225 1.00 97.94 949 ILE A CA 1
ATOM 7442 C C . ILE A 1 949 ? -13.795 11.688 23.091 1.00 97.94 949 ILE A C 1
ATOM 7444 O O . ILE A 1 949 ? -15.002 11.688 23.327 1.00 97.94 949 ILE A O 1
ATOM 7448 N N . GLY A 1 950 ? -13.320 11.880 21.863 1.00 96.62 950 GLY A N 1
ATOM 7449 C CA . GLY A 1 950 ? -14.176 12.029 20.681 1.00 96.62 950 GLY A CA 1
ATOM 7450 C C . GLY A 1 950 ? -14.105 13.414 20.041 1.00 96.62 950 GLY A C 1
ATOM 7451 O O . GLY A 1 950 ? -13.091 14.105 20.136 1.00 96.62 950 GLY A O 1
ATOM 7452 N N . LEU A 1 951 ? -15.168 13.805 19.345 1.00 94.50 951 LEU A N 1
ATOM 7453 C CA . LEU A 1 951 ? -15.226 14.987 18.496 1.00 94.50 951 LEU A CA 1
ATOM 7454 C C . LEU A 1 951 ? -16.375 15.916 18.927 1.00 94.50 951 LEU A C 1
ATOM 7456 O O . LEU A 1 951 ? -17.415 15.454 19.359 1.00 94.50 951 LEU A O 1
ATOM 7460 N N . VAL A 1 952 ? -16.248 17.239 18.881 1.00 90.75 952 VAL A N 1
ATOM 7461 C CA . VAL A 1 952 ? -15.023 18.036 18.706 1.00 90.75 952 VAL A CA 1
ATOM 7462 C C . VAL A 1 952 ? -14.601 18.692 20.028 1.00 90.75 952 VAL A C 1
ATOM 7464 O O . VAL A 1 952 ? -15.439 19.001 20.879 1.00 90.75 952 VAL A O 1
ATOM 7467 N N . TYR A 1 953 ? -13.289 18.872 20.215 1.00 91.88 953 TYR A N 1
ATOM 7468 C CA . TYR A 1 953 ? -12.626 19.312 21.456 1.00 91.88 953 TYR A CA 1
ATOM 7469 C C . TYR A 1 953 ? -13.216 20.596 22.056 1.00 91.88 953 TYR A C 1
ATOM 7471 O O . TYR A 1 953 ? -13.346 20.713 23.269 1.00 91.88 953 TYR A O 1
ATOM 7479 N N . ASP A 1 954 ? -13.561 21.553 21.204 1.00 85.50 954 ASP A N 1
ATOM 7480 C CA . ASP A 1 954 ? -13.965 22.923 21.513 1.00 85.50 954 ASP A CA 1
ATOM 7481 C C . ASP A 1 954 ? -15.486 23.131 21.623 1.00 85.50 954 ASP A C 1
ATOM 7483 O O . ASP A 1 954 ? -15.903 24.171 22.135 1.00 85.50 954 ASP A O 1
ATOM 7487 N N . PHE A 1 955 ? -16.290 22.127 21.242 1.00 89.12 955 PHE A N 1
ATOM 7488 C CA . PHE A 1 955 ? -17.757 22.120 21.354 1.00 89.12 955 PHE A CA 1
ATOM 7489 C C . PHE A 1 955 ? -18.249 20.910 22.164 1.00 89.12 955 PHE A C 1
ATOM 7491 O O . PHE A 1 955 ? -18.231 20.955 23.394 1.00 89.12 955 PHE A O 1
ATOM 7498 N N . CYS A 1 956 ? -18.659 19.817 21.509 1.00 94.06 956 CYS A N 1
ATOM 7499 C CA . CYS A 1 956 ? -19.341 18.690 22.152 1.00 94.06 956 CYS A CA 1
ATOM 7500 C C . CYS A 1 956 ? -18.531 18.053 23.289 1.00 94.06 956 CYS A C 1
ATOM 7502 O O . CYS A 1 956 ? -19.080 17.769 24.358 1.00 94.06 956 CYS A O 1
ATOM 7504 N N . VAL A 1 957 ? -17.213 17.894 23.118 1.00 96.81 957 VAL A N 1
ATOM 7505 C CA . VAL A 1 957 ? -16.325 17.382 24.176 1.00 96.81 957 VAL A CA 1
ATOM 7506 C C . VAL A 1 957 ? -16.239 18.374 25.336 1.00 96.81 957 VAL A C 1
ATOM 7508 O O . VAL A 1 957 ? -16.393 17.985 26.499 1.00 96.81 957 VAL A O 1
ATOM 7511 N N . LYS A 1 958 ? -16.020 19.659 25.024 1.00 94.31 958 LYS A N 1
ATOM 7512 C CA . LYS A 1 958 ? -15.913 20.735 26.011 1.00 94.31 958 LYS A CA 1
ATOM 7513 C C . LYS A 1 958 ? -17.146 20.816 26.891 1.00 94.31 958 LYS A C 1
ATOM 7515 O O . LYS A 1 958 ? -17.042 20.748 28.117 1.00 94.31 958 LYS A O 1
ATOM 7520 N N . GLU A 1 959 ? -18.304 20.980 26.268 1.00 93.56 959 GLU A N 1
ATOM 7521 C CA . GLU A 1 959 ? -19.542 21.217 26.994 1.00 93.56 959 GLU A CA 1
ATOM 7522 C C . GLU A 1 959 ? -19.978 19.980 27.765 1.00 93.56 959 GLU A C 1
ATOM 7524 O O . GLU A 1 959 ? -20.327 20.104 28.935 1.00 93.56 959 GLU A O 1
ATOM 7529 N N . THR A 1 960 ? -19.841 18.782 27.186 1.00 97.12 960 THR A N 1
ATOM 7530 C CA . THR A 1 960 ? -20.160 17.543 27.904 1.00 97.12 960 THR A CA 1
ATOM 7531 C C . THR A 1 960 ? -19.331 17.403 29.184 1.00 97.12 960 THR A C 1
ATOM 7533 O O . THR A 1 960 ? -19.871 17.071 30.244 1.00 97.12 960 THR A O 1
ATOM 7536 N N . ALA A 1 961 ? -18.027 17.685 29.124 1.00 97.31 961 ALA A N 1
ATOM 7537 C CA . ALA A 1 961 ? -17.155 17.582 30.288 1.00 97.31 961 ALA A CA 1
ATOM 7538 C C . ALA A 1 961 ? -17.449 18.664 31.346 1.00 97.31 961 ALA A C 1
ATOM 7540 O O . ALA A 1 961 ? -17.576 18.341 32.531 1.00 97.31 961 ALA A O 1
ATOM 7541 N N . ILE A 1 962 ? -17.599 19.929 30.935 1.00 95.06 962 ILE A N 1
ATOM 7542 C CA . ILE A 1 962 ? -17.885 21.042 31.855 1.00 95.06 962 ILE A CA 1
ATOM 7543 C C . ILE A 1 962 ? -19.271 20.881 32.481 1.00 95.06 962 ILE A C 1
ATOM 7545 O O . ILE A 1 962 ? -19.400 20.934 33.702 1.00 95.06 962 ILE A O 1
ATOM 7549 N N . PHE A 1 963 ? -20.310 20.620 31.689 1.00 94.44 963 PHE A N 1
ATOM 7550 C CA . PHE A 1 963 ? -21.673 20.520 32.208 1.00 94.44 963 PHE A CA 1
ATOM 7551 C C . PHE A 1 963 ? -21.859 19.284 33.078 1.00 94.44 963 PHE A C 1
ATOM 7553 O O . PHE A 1 963 ? -22.607 19.349 34.050 1.00 94.44 963 PHE A O 1
ATOM 7560 N N . THR A 1 964 ? -21.143 18.185 32.823 1.00 94.94 964 THR A N 1
ATOM 7561 C CA . THR A 1 964 ? -21.124 17.065 33.775 1.00 94.94 964 THR A CA 1
ATOM 7562 C C . THR A 1 964 ? -20.544 17.498 35.118 1.00 94.94 964 THR A C 1
ATOM 7564 O O . THR A 1 964 ? -21.089 17.149 36.164 1.00 94.94 964 THR A O 1
ATOM 7567 N N . LYS A 1 965 ? -19.468 18.292 35.113 1.00 93.31 965 LYS A N 1
ATOM 7568 C CA . LYS A 1 965 ? -18.837 18.779 36.340 1.00 93.31 965 LYS A CA 1
ATOM 7569 C C . LYS A 1 965 ? -19.713 19.779 37.098 1.00 93.31 965 LYS A C 1
ATOM 7571 O O . LYS A 1 965 ? -19.770 19.718 38.322 1.00 93.31 965 LYS A O 1
ATOM 7576 N N . GLU A 1 966 ? -20.432 20.644 36.390 1.00 91.25 966 GLU A N 1
ATOM 7577 C CA . GLU A 1 966 ? -21.396 21.577 36.985 1.00 91.25 966 GLU A CA 1
ATOM 7578 C C . GLU A 1 966 ? -22.608 20.840 37.587 1.00 91.25 966 GLU A C 1
ATOM 7580 O O . GLU A 1 966 ? -22.993 21.102 38.725 1.00 91.25 966 GLU A O 1
ATOM 7585 N N . ASN A 1 967 ? -23.185 19.880 36.855 1.00 88.94 967 ASN A N 1
ATOM 7586 C CA . ASN A 1 967 ? -24.359 19.117 37.295 1.00 88.94 967 ASN A CA 1
ATOM 7587 C C . ASN A 1 967 ? -24.029 18.031 38.329 1.00 88.94 967 ASN A C 1
ATOM 7589 O O . ASN A 1 967 ? -24.904 17.570 39.061 1.00 88.94 967 ASN A O 1
ATOM 7593 N N . SER A 1 968 ? -22.779 17.575 38.386 1.00 89.06 968 SER A N 1
ATOM 7594 C CA . SER A 1 968 ? -22.299 16.571 39.338 1.00 89.06 968 SER A CA 1
ATOM 7595 C C . SER A 1 968 ? -20.909 16.953 39.864 1.00 89.06 968 SER A C 1
ATOM 7597 O O . SER A 1 968 ? -19.905 16.357 39.465 1.00 89.06 968 SER A O 1
ATOM 7599 N N . PRO A 1 969 ? -20.823 17.917 40.806 1.00 87.31 969 PRO A N 1
ATOM 7600 C CA . PRO A 1 969 ? -19.546 18.449 41.298 1.00 87.31 969 PRO A CA 1
ATOM 7601 C C . PRO A 1 969 ? -18.613 17.402 41.920 1.00 87.31 969 PRO A C 1
ATOM 7603 O O . PRO A 1 969 ? -17.390 17.572 41.908 1.00 87.31 969 PRO A O 1
ATOM 7606 N N . SER A 1 970 ? -19.170 16.305 42.443 1.00 88.88 970 SER A N 1
ATOM 7607 C CA . SER A 1 970 ? -18.424 15.174 43.004 1.00 88.88 970 SER A CA 1
ATOM 7608 C C . SER A 1 970 ? -17.792 14.259 41.952 1.00 88.88 970 SER A C 1
ATOM 7610 O O . SER A 1 970 ? -16.864 13.527 42.290 1.00 88.88 970 SER A O 1
ATOM 7612 N N . THR A 1 971 ? -18.247 14.299 40.698 1.00 93.06 971 THR A N 1
ATOM 7613 C CA . THR A 1 971 ? -17.693 13.476 39.618 1.00 93.06 971 THR A CA 1
ATOM 7614 C C . THR A 1 971 ? -16.335 14.025 39.190 1.00 93.06 971 THR A C 1
ATOM 7616 O O . THR A 1 971 ? -16.167 15.223 38.933 1.00 93.06 971 THR A O 1
ATOM 7619 N N . GLN A 1 972 ? -15.328 13.156 39.122 1.00 95.25 972 GLN A N 1
ATOM 7620 C CA . GLN A 1 972 ? -14.042 13.495 38.522 1.00 95.25 972 GLN A CA 1
ATOM 7621 C C . GLN A 1 972 ? -14.176 13.392 37.005 1.00 95.25 972 GLN A C 1
ATOM 7623 O O . GLN A 1 972 ? -14.456 12.314 36.494 1.00 95.25 972 GLN A O 1
ATOM 7628 N N . VAL A 1 973 ? -13.954 14.490 36.286 1.00 97.38 973 VAL A N 1
ATOM 7629 C CA . VAL A 1 973 ? -14.025 14.509 34.820 1.00 97.38 973 VAL A CA 1
ATOM 7630 C C . VAL A 1 973 ? -12.625 14.707 34.258 1.00 97.38 973 VAL A C 1
ATOM 7632 O O . VAL A 1 973 ? -11.921 15.635 34.662 1.00 97.38 973 VAL A O 1
ATOM 7635 N N . ARG A 1 974 ? -12.224 13.828 33.340 1.00 96.19 974 ARG A N 1
ATOM 7636 C CA . ARG A 1 974 ? -10.937 13.862 32.652 1.00 96.19 974 ARG A CA 1
ATOM 7637 C C . ARG A 1 974 ? -11.140 13.825 31.143 1.00 96.19 974 ARG A C 1
ATOM 7639 O O . ARG A 1 974 ? -11.778 12.908 30.650 1.00 96.19 974 ARG A O 1
ATOM 7646 N N . VAL A 1 975 ? -10.544 14.758 30.419 1.00 97.62 975 VAL A N 1
ATOM 7647 C CA . VAL A 1 975 ? -10.480 14.769 28.953 1.00 97.62 975 VAL A CA 1
ATOM 7648 C C . VAL A 1 975 ? -9.110 14.252 28.521 1.00 97.62 975 VAL A C 1
ATOM 7650 O O . VAL A 1 975 ? -8.086 14.721 29.029 1.00 97.62 975 VAL A O 1
ATOM 7653 N N . LEU A 1 976 ? -9.079 13.286 27.601 1.00 95.69 976 LEU A N 1
ATOM 7654 C CA . LEU A 1 976 ? -7.834 12.848 26.962 1.00 95.69 976 LEU A CA 1
ATOM 7655 C C . LEU A 1 976 ? -7.675 13.610 25.650 1.00 95.69 976 LEU A C 1
ATOM 7657 O O . LEU A 1 976 ? -8.258 13.239 24.639 1.00 95.69 976 LEU A O 1
ATOM 7661 N N . ALA A 1 977 ? -6.938 14.716 25.701 1.00 93.19 977 ALA A N 1
ATOM 7662 C CA . ALA A 1 977 ? -6.866 15.689 24.617 1.00 93.19 977 ALA A CA 1
ATOM 7663 C C . ALA A 1 977 ? -6.250 15.119 23.329 1.00 93.19 977 ALA A C 1
ATOM 7665 O O . ALA A 1 977 ? -6.652 15.524 22.245 1.00 93.19 977 ALA A O 1
ATOM 7666 N N . ASP A 1 978 ? -5.340 14.145 23.431 1.00 90.19 978 ASP A N 1
ATOM 7667 C CA . ASP A 1 978 ? -4.783 13.435 22.271 1.00 90.19 978 ASP A CA 1
ATOM 7668 C C . ASP A 1 978 ? -5.839 12.600 21.529 1.00 90.19 978 ASP A C 1
ATOM 7670 O O . ASP A 1 978 ? -5.757 12.448 20.318 1.00 90.19 978 ASP A O 1
ATOM 7674 N N . LEU A 1 979 ? -6.892 12.163 22.226 1.00 93.88 979 LEU A N 1
ATOM 7675 C CA . LEU A 1 979 ? -8.062 11.492 21.651 1.00 93.88 979 LEU A CA 1
ATOM 7676 C C . LEU A 1 979 ? -9.252 12.440 21.486 1.00 93.88 979 LEU A C 1
ATOM 7678 O O . LEU A 1 979 ? -10.414 12.046 21.622 1.00 93.88 979 LEU A O 1
ATOM 7682 N N . THR A 1 980 ? -8.958 13.697 21.158 1.00 94.44 980 THR A N 1
ATOM 7683 C CA . THR A 1 980 ? -9.944 14.678 20.700 1.00 94.44 980 THR A CA 1
ATOM 7684 C C . THR A 1 980 ? -9.396 15.481 19.525 1.00 94.44 980 THR A C 1
ATOM 7686 O O . THR A 1 980 ? -8.185 15.531 19.328 1.00 94.44 980 THR A O 1
ATOM 7689 N N . ARG A 1 981 ? -10.264 16.116 18.731 1.00 90.00 981 ARG A N 1
ATOM 7690 C CA . ARG A 1 981 ? -9.846 17.085 17.702 1.00 90.00 981 ARG A CA 1
ATOM 7691 C C . ARG A 1 981 ? -10.767 18.298 17.701 1.00 90.00 981 ARG A C 1
ATOM 7693 O O . ARG A 1 981 ? -11.974 18.111 17.855 1.00 90.00 981 ARG A O 1
ATOM 7700 N N . PRO A 1 982 ? -10.246 19.527 17.574 1.00 85.38 982 PRO A N 1
ATOM 7701 C CA . PRO A 1 982 ? -11.077 20.721 17.514 1.00 85.38 982 PRO A CA 1
ATOM 7702 C C . PRO A 1 982 ? -11.837 20.788 16.189 1.00 85.38 982 PRO A C 1
ATOM 7704 O O . PRO A 1 982 ? -11.446 20.193 15.188 1.00 85.38 982 PRO A O 1
ATOM 7707 N N . SER A 1 983 ? -12.932 21.535 16.172 1.00 77.94 983 SER A N 1
ATOM 7708 C CA . SER A 1 983 ? -13.752 21.769 14.980 1.00 77.94 983 SER A CA 1
ATOM 7709 C C . SER A 1 983 ? -12.928 22.326 13.807 1.00 77.94 983 SER A C 1
ATOM 7711 O O . SER A 1 983 ? -13.100 21.920 12.651 1.00 77.94 983 SER A O 1
ATOM 7713 N N . PHE A 1 984 ? -11.955 23.190 14.115 1.00 71.62 984 PHE A N 1
ATOM 7714 C CA . PHE A 1 984 ? -11.114 23.885 13.145 1.00 71.62 984 PHE A CA 1
ATOM 7715 C C . PHE A 1 984 ? -9.617 23.658 13.391 1.00 71.62 984 PHE A C 1
ATOM 7717 O O . PHE A 1 984 ? -8.890 24.587 13.731 1.00 71.62 984 PHE A O 1
ATOM 7724 N N . ASP A 1 985 ? -9.144 22.425 13.184 1.00 69.94 985 ASP A N 1
ATOM 7725 C CA . ASP A 1 985 ? -7.727 22.081 13.352 1.00 69.94 985 ASP A CA 1
ATOM 7726 C C . ASP A 1 985 ? -6.808 22.637 12.240 1.00 69.94 985 ASP A C 1
ATOM 7728 O O . ASP A 1 985 ? -6.612 22.002 11.207 1.00 69.94 985 ASP A O 1
ATOM 7732 N N . GLY A 1 986 ? -6.294 23.863 12.402 1.00 57.06 986 GLY A N 1
ATOM 7733 C CA . GLY A 1 986 ? -5.447 24.526 11.393 1.00 57.06 986 GLY A CA 1
ATOM 7734 C C . GLY A 1 986 ? -6.219 25.070 10.180 1.00 57.06 986 GLY A C 1
ATOM 7735 O O . GLY A 1 986 ? -5.660 25.190 9.088 1.00 57.06 986 GLY A O 1
ATOM 7736 N N . LYS A 1 987 ? -7.513 25.388 10.353 1.00 57.72 987 LYS A N 1
ATOM 7737 C CA . LYS A 1 987 ? -8.414 25.838 9.280 1.00 57.72 987 LYS A CA 1
ATOM 7738 C C . LYS A 1 987 ? -8.636 27.373 9.317 1.00 57.72 987 LYS A C 1
ATOM 7740 O O . LYS A 1 987 ? -9.174 27.881 10.297 1.00 57.72 987 LYS A O 1
ATOM 7745 N N . PRO A 1 988 ? -8.275 28.141 8.277 1.00 47.53 988 PRO A N 1
ATOM 7746 C CA . PRO A 1 988 ? -8.648 29.542 8.098 1.00 47.53 988 PRO A CA 1
ATOM 7747 C C . PRO A 1 988 ? -10.146 29.692 7.813 1.00 47.53 988 PRO A C 1
ATOM 7749 O O . PRO A 1 988 ? -10.748 28.863 7.139 1.00 47.53 988 PRO A O 1
ATOM 7752 N N . GLY A 1 989 ? -10.734 30.791 8.287 1.00 49.91 989 GLY A N 1
ATOM 7753 C CA . GLY A 1 989 ? -12.120 31.140 7.977 1.00 49.91 989 GLY A CA 1
ATOM 7754 C C . GLY A 1 989 ? -13.177 30.415 8.812 1.00 49.91 989 GLY A C 1
ATOM 7755 O O . GLY A 1 989 ? -14.292 30.265 8.337 1.00 49.91 989 GLY A O 1
ATOM 7756 N N . ALA A 1 990 ? -12.870 29.979 10.035 1.00 49.66 990 ALA A N 1
ATOM 7757 C CA . ALA A 1 990 ? -13.916 29.606 10.987 1.00 49.66 990 ALA A CA 1
ATOM 7758 C C . ALA A 1 990 ? -14.793 30.840 11.311 1.00 49.66 990 ALA A C 1
ATOM 7760 O O . ALA A 1 990 ? -14.235 31.926 11.515 1.00 49.66 990 ALA A O 1
ATOM 7761 N N . PRO A 1 991 ? -16.131 30.714 11.366 1.00 45.47 991 PRO A N 1
ATOM 7762 C CA . PRO A 1 991 ? -17.039 31.791 11.723 1.00 45.47 991 PRO A CA 1
ATOM 7763 C C . PRO A 1 991 ? -17.008 31.919 13.243 1.00 45.47 991 PRO A C 1
ATOM 7765 O O . PRO A 1 991 ? -17.911 31.483 13.949 1.00 45.47 991 PRO A O 1
ATOM 7768 N N . TYR A 1 992 ? -15.916 32.447 13.786 1.00 48.72 992 TYR A N 1
ATOM 7769 C CA . TYR A 1 992 ? -15.984 32.913 15.154 1.00 48.72 992 TYR A CA 1
ATOM 7770 C C . TYR A 1 992 ? -16.661 34.275 15.151 1.00 48.72 992 TYR A C 1
ATOM 7772 O O . TYR A 1 992 ? -16.194 35.213 14.506 1.00 48.72 992 TYR A O 1
ATOM 7780 N N . THR A 1 993 ? -17.748 34.374 15.910 1.00 43.28 993 THR A N 1
ATOM 7781 C CA . THR A 1 993 ? -18.410 35.633 16.250 1.00 43.28 993 THR A CA 1
ATOM 7782 C C . THR A 1 993 ? -17.389 36.696 16.671 1.00 43.28 993 THR A C 1
ATOM 7784 O O . THR A 1 993 ? -16.407 36.368 17.345 1.00 43.28 993 THR A O 1
ATOM 7787 N N . SER A 1 994 ? -17.653 37.958 16.319 1.00 39.62 994 SER A N 1
ATOM 7788 C CA . SER A 1 994 ? -16.856 39.156 16.637 1.00 39.62 994 SER A CA 1
ATOM 7789 C C . SER A 1 994 ? -15.988 39.049 17.913 1.00 39.62 994 SER A C 1
ATOM 7791 O O . SER A 1 994 ? -16.483 38.780 19.009 1.00 39.62 994 SER A O 1
ATOM 7793 N N . GLY A 1 995 ? -14.671 39.269 17.774 1.00 47.12 995 GLY A N 1
ATOM 7794 C CA . GLY A 1 995 ? -13.702 39.284 18.889 1.00 47.12 995 GLY A CA 1
ATOM 7795 C C . GLY A 1 995 ? -12.760 38.074 19.006 1.00 47.12 995 GLY A C 1
ATOM 7796 O O . GLY A 1 995 ? -12.020 37.973 19.986 1.00 47.12 995 GLY A O 1
ATOM 7797 N N . LEU A 1 996 ? -12.778 37.165 18.029 1.00 52.34 996 LEU A N 1
ATOM 7798 C CA . LEU A 1 996 ? -11.977 35.928 17.997 1.00 52.34 996 LEU A CA 1
ATOM 7799 C C . LEU A 1 996 ? -11.074 35.800 16.751 1.00 52.34 996 LEU A C 1
ATOM 7801 O O . LEU A 1 996 ? -10.417 34.779 16.568 1.00 52.34 996 LEU A O 1
ATOM 7805 N N . CYS A 1 997 ? -11.029 36.833 15.908 1.00 54.88 997 CYS A N 1
ATOM 7806 C CA . CYS A 1 997 ? -10.125 36.909 14.763 1.00 54.88 997 CYS A CA 1
ATOM 7807 C C . CYS A 1 997 ? -8.745 37.436 15.176 1.00 54.88 997 CYS A C 1
ATOM 7809 O O . CYS A 1 997 ? -8.652 38.337 16.009 1.00 54.88 997 CYS A O 1
ATOM 7811 N N . ASP A 1 998 ? -7.687 36.947 14.524 1.00 52.28 998 ASP A N 1
ATOM 7812 C CA . ASP A 1 998 ? -6.325 37.472 14.709 1.00 52.28 998 ASP A CA 1
ATOM 7813 C C . ASP A 1 998 ? -6.133 38.855 14.043 1.00 52.28 998 ASP A C 1
ATOM 7815 O O . ASP A 1 998 ? -5.141 39.534 14.306 1.00 52.28 998 ASP A O 1
ATOM 7819 N N . GLY A 1 999 ? -7.097 39.288 13.213 1.00 56.00 999 GLY A N 1
ATOM 7820 C CA . GLY A 1 999 ? -7.095 40.538 12.440 1.00 56.00 999 GLY A CA 1
ATOM 7821 C C . GLY A 1 999 ? -8.496 41.147 12.246 1.00 56.00 999 GLY A C 1
ATOM 7822 O O . GLY A 1 999 ? -9.423 40.847 13.000 1.00 56.00 999 GLY A O 1
ATOM 7823 N N . GLN A 1 1000 ? -8.674 42.024 11.243 1.00 52.56 1000 GLN A N 1
ATOM 7824 C CA . GLN A 1 1000 ? -9.972 42.671 10.980 1.00 52.56 1000 GLN A CA 1
ATOM 7825 C C . GLN A 1 1000 ? -11.036 41.681 10.472 1.00 52.56 1000 GLN A C 1
ATOM 7827 O O . GLN A 1 1000 ? -10.802 40.876 9.567 1.00 52.56 1000 GLN A O 1
ATOM 7832 N N . GLU A 1 1001 ? -12.235 41.792 11.042 1.00 55.34 1001 GLU A N 1
ATOM 7833 C CA . GLU A 1 1001 ? -13.441 41.113 10.575 1.00 55.34 1001 GLU A CA 1
ATOM 7834 C C . GLU A 1 1001 ? -13.832 41.659 9.192 1.00 55.34 1001 GLU A C 1
ATOM 7836 O O . GLU A 1 1001 ? -13.882 42.871 8.965 1.00 55.34 1001 GLU A O 1
ATOM 7841 N N . SER A 1 1002 ? -14.068 40.765 8.235 1.00 52.50 1002 SER A N 1
ATOM 7842 C CA . SER A 1 1002 ? -14.617 41.131 6.931 1.00 52.50 1002 SER A CA 1
ATOM 7843 C C . SER A 1 1002 ? -16.085 41.544 7.069 1.00 52.50 1002 SER A C 1
ATOM 7845 O O . SER A 1 1002 ? -16.772 41.137 8.001 1.00 52.50 1002 SER A O 1
ATOM 7847 N N . ALA A 1 1003 ? -16.601 42.301 6.096 1.00 48.19 1003 ALA A N 1
ATOM 7848 C CA . ALA A 1 1003 ? -17.988 42.785 6.088 1.00 48.19 1003 ALA A CA 1
ATOM 7849 C C . ALA A 1 1003 ? -19.070 41.678 6.148 1.00 48.19 1003 ALA A C 1
ATOM 7851 O O . ALA A 1 1003 ? -20.241 41.998 6.330 1.00 48.19 1003 ALA A O 1
ATOM 7852 N N . ASN A 1 1004 ? -18.680 40.404 6.016 1.00 50.03 1004 ASN A N 1
ATOM 7853 C CA . ASN A 1 1004 ? -19.556 39.233 6.026 1.00 50.03 1004 ASN A CA 1
ATOM 7854 C C . ASN A 1 1004 ? -19.383 38.361 7.293 1.00 50.03 1004 ASN A C 1
ATOM 7856 O O . ASN A 1 1004 ? -19.712 37.183 7.243 1.00 50.03 1004 ASN A O 1
ATOM 7860 N N . GLY A 1 1005 ? -18.807 38.879 8.389 1.00 49.78 1005 GLY A N 1
ATOM 7861 C CA . GLY A 1 1005 ? -18.680 38.143 9.664 1.00 49.78 1005 GLY A CA 1
ATOM 7862 C C . GLY A 1 1005 ? -17.512 37.149 9.744 1.00 49.78 1005 GLY A C 1
ATOM 7863 O O . GLY A 1 1005 ? -17.400 36.380 10.692 1.00 49.78 1005 GLY A O 1
ATOM 7864 N N . PHE A 1 1006 ? -16.615 37.157 8.752 1.00 51.66 1006 PHE A N 1
ATOM 7865 C CA . PHE A 1 1006 ? -15.478 36.234 8.668 1.00 51.66 1006 PHE A CA 1
ATOM 7866 C C . PHE A 1 1006 ? -14.137 36.884 8.997 1.00 51.66 1006 PHE A C 1
ATOM 7868 O O . PHE A 1 1006 ? -13.882 38.015 8.578 1.00 51.66 1006 PHE A O 1
ATOM 7875 N N . CYS A 1 1007 ? -13.220 36.128 9.605 1.00 54.72 1007 CYS A N 1
ATOM 7876 C CA . CYS A 1 1007 ? -11.833 36.554 9.800 1.00 54.72 1007 CYS A CA 1
ATOM 7877 C C . CYS A 1 1007 ? -11.075 36.623 8.460 1.00 54.72 1007 CYS A C 1
ATOM 7879 O O . CYS A 1 1007 ? -10.742 35.588 7.878 1.00 54.72 1007 CYS A O 1
ATOM 7881 N N . ALA A 1 1008 ? -10.777 37.835 7.974 1.00 49.81 1008 ALA A N 1
ATOM 7882 C CA . ALA A 1 1008 ? -10.139 38.053 6.669 1.00 49.81 1008 ALA A CA 1
ATOM 7883 C C . ALA A 1 1008 ? -8.679 37.560 6.603 1.00 49.81 1008 ALA A C 1
ATOM 7885 O O . ALA A 1 1008 ? -8.209 37.164 5.540 1.00 49.81 1008 ALA A O 1
ATOM 7886 N N . GLU A 1 1009 ? -7.979 37.557 7.740 1.00 47.53 1009 GLU A N 1
ATOM 7887 C CA . GLU A 1 1009 ? -6.567 37.158 7.863 1.00 47.53 1009 GLU A CA 1
ATOM 7888 C C . GLU A 1 1009 ? -6.397 35.727 8.422 1.00 47.53 1009 GLU A C 1
ATOM 7890 O O . GLU A 1 1009 ? -5.281 35.253 8.631 1.00 47.53 1009 GLU A O 1
ATOM 7895 N N . GLY A 1 1010 ? -7.506 34.999 8.615 1.00 49.56 1010 GLY A N 1
ATOM 7896 C CA . GLY A 1 1010 ? -7.553 33.785 9.434 1.00 49.56 1010 GLY A CA 1
ATOM 7897 C C . GLY A 1 1010 ? -7.812 34.094 10.915 1.00 49.56 1010 GLY A C 1
ATOM 7898 O O . GLY A 1 1010 ? -7.658 35.225 11.371 1.00 49.56 1010 GLY A O 1
ATOM 7899 N N . GLY A 1 1011 ? -8.289 33.092 11.654 1.00 47.91 1011 GLY A N 1
ATOM 7900 C CA . GLY A 1 1011 ? -8.438 33.143 13.108 1.00 47.91 1011 GLY A CA 1
ATOM 7901 C C . GLY A 1 1011 ? -7.449 32.168 13.728 1.00 47.91 1011 GLY A C 1
ATOM 7902 O O . GLY A 1 1011 ? -7.349 31.029 13.268 1.00 47.91 1011 GLY A O 1
ATOM 7903 N N . GLY A 1 1012 ? -6.696 32.612 14.725 1.00 52.88 1012 GLY A N 1
ATOM 7904 C CA . GLY A 1 1012 ? -5.690 31.807 15.388 1.00 52.88 1012 GLY A CA 1
ATOM 7905 C C . GLY A 1 1012 ? -6.373 30.679 16.129 1.00 52.88 1012 GLY A C 1
ATOM 7906 O O . GLY A 1 1012 ? -7.122 30.887 17.084 1.00 52.88 1012 GLY A O 1
ATOM 7907 N N . THR A 1 1013 ? -6.102 29.458 15.703 1.00 63.62 1013 THR A N 1
ATOM 7908 C CA . THR A 1 1013 ? -6.662 28.249 16.304 1.00 63.62 1013 THR A CA 1
ATOM 7909 C C . THR A 1 1013 ? -6.045 27.991 17.688 1.00 63.62 1013 THR A C 1
ATOM 7911 O O . THR A 1 1013 ? -6.747 27.640 18.636 1.00 63.62 1013 THR A O 1
ATOM 7914 N N . LYS A 1 1014 ? -4.754 28.308 17.865 1.00 72.00 1014 LYS A N 1
ATOM 7915 C CA . LYS A 1 1014 ? -4.017 28.155 19.134 1.00 72.00 1014 LYS A CA 1
ATOM 7916 C C . LYS A 1 1014 ? -4.603 28.984 20.302 1.00 72.00 1014 LYS A C 1
ATOM 7918 O O . LYS A 1 1014 ? -4.824 28.392 21.363 1.00 72.00 1014 LYS A O 1
ATOM 7923 N N . PRO A 1 1015 ? -4.934 30.289 20.161 1.00 73.62 1015 PRO A N 1
ATOM 7924 C CA . PRO A 1 1015 ? -5.676 31.041 21.182 1.00 73.62 1015 PRO A CA 1
ATOM 7925 C C . PRO A 1 1015 ? -7.014 30.410 21.592 1.00 73.62 1015 PRO A C 1
ATOM 7927 O O . PRO A 1 1015 ? -7.360 30.420 22.777 1.00 73.62 1015 PRO A O 1
ATOM 7930 N N . MET A 1 1016 ? -7.760 29.836 20.642 1.00 75.56 1016 MET A N 1
ATOM 7931 C CA . MET A 1 1016 ? -9.019 29.149 20.943 1.00 75.56 1016 MET A CA 1
ATOM 7932 C C . MET A 1 1016 ? -8.770 27.883 21.767 1.00 75.56 1016 MET A C 1
ATOM 7934 O O . MET A 1 1016 ? -9.407 27.690 22.802 1.00 75.56 1016 MET A O 1
ATOM 7938 N N . TYR A 1 1017 ? -7.792 27.059 21.381 1.00 84.81 1017 TYR A N 1
ATOM 7939 C CA . TYR A 1 1017 ? -7.443 25.849 22.133 1.00 84.81 1017 TYR A CA 1
ATOM 7940 C C . TYR A 1 1017 ? -7.030 26.173 23.571 1.00 84.81 1017 TYR A C 1
ATOM 7942 O O . TYR A 1 1017 ? -7.461 25.503 24.516 1.00 84.81 1017 TYR A O 1
ATOM 7950 N N . GLN A 1 1018 ? -6.248 27.246 23.739 1.00 84.69 1018 GLN A N 1
ATOM 7951 C CA . GLN A 1 1018 ? -5.851 27.768 25.043 1.00 84.69 1018 GLN A CA 1
ATOM 7952 C C . GLN A 1 1018 ? -7.056 28.233 25.857 1.00 84.69 1018 GLN A C 1
ATOM 7954 O O . GLN A 1 1018 ? -7.145 27.889 27.033 1.00 84.69 1018 GLN A O 1
ATOM 7959 N N . ARG A 1 1019 ? -8.005 28.961 25.255 1.00 83.81 1019 ARG A N 1
ATOM 7960 C CA . ARG A 1 1019 ? -9.240 29.375 25.936 1.00 83.81 1019 ARG A CA 1
ATOM 7961 C C . ARG A 1 1019 ? -10.049 28.169 26.410 1.00 83.81 1019 ARG A C 1
ATOM 7963 O O . ARG A 1 1019 ? -10.453 28.140 27.565 1.00 83.81 1019 ARG A O 1
ATOM 7970 N N . VAL A 1 1020 ? -10.222 27.153 25.565 1.00 88.25 1020 VAL A N 1
ATOM 7971 C CA . VAL A 1 1020 ? -10.932 25.916 25.931 1.00 88.25 1020 VAL A CA 1
ATOM 7972 C C . VAL A 1 1020 ? -10.229 25.186 27.080 1.00 88.25 1020 VAL A C 1
ATOM 7974 O O . VAL A 1 1020 ? -10.891 24.736 28.012 1.00 88.25 1020 VAL A O 1
ATOM 7977 N N . LEU A 1 1021 ? -8.894 25.125 27.076 1.00 92.44 1021 LEU A N 1
ATOM 7978 C CA . LEU A 1 1021 ? -8.138 24.569 28.200 1.00 92.44 1021 LEU A CA 1
ATOM 7979 C C . LEU A 1 1021 ? -8.317 25.385 29.482 1.00 92.44 1021 LEU A C 1
ATOM 7981 O O . LEU A 1 1021 ? -8.502 24.795 30.543 1.00 92.44 1021 LEU A O 1
ATOM 7985 N N . GLN A 1 1022 ? -8.307 26.718 29.406 1.00 91.25 1022 GLN A N 1
ATOM 7986 C CA . GLN A 1 1022 ? -8.605 27.556 30.571 1.00 91.25 1022 GLN A CA 1
ATOM 7987 C C . GLN A 1 1022 ? -10.024 27.309 31.088 1.00 91.25 1022 GLN A C 1
ATOM 7989 O O . GLN A 1 1022 ? -10.205 27.198 32.297 1.00 91.25 1022 GLN A O 1
ATOM 7994 N N . ASP A 1 1023 ? -11.006 27.134 30.202 1.00 89.88 1023 ASP A N 1
ATOM 7995 C CA . ASP A 1 1023 ? -12.377 26.802 30.589 1.00 89.88 1023 ASP A CA 1
ATOM 7996 C C . ASP A 1 1023 ? -12.455 25.432 31.282 1.00 89.88 1023 ASP A C 1
ATOM 7998 O O . ASP A 1 1023 ? -13.125 25.307 32.309 1.00 89.88 1023 ASP A O 1
ATOM 8002 N N . PHE A 1 1024 ? -11.738 24.414 30.791 1.00 95.44 1024 PHE A N 1
ATOM 8003 C CA . PHE A 1 1024 ? -11.643 23.122 31.479 1.00 95.44 1024 PHE A CA 1
ATOM 8004 C C . PHE A 1 1024 ? -11.072 23.269 32.887 1.00 95.44 1024 PHE A C 1
ATOM 8006 O O . PHE A 1 1024 ? -11.684 22.818 33.858 1.00 95.44 1024 PHE A O 1
ATOM 8013 N N . LEU A 1 1025 ? -9.924 23.937 33.009 1.00 93.44 1025 LEU A N 1
ATOM 8014 C CA . LEU A 1 1025 ? -9.230 24.103 34.283 1.00 93.44 1025 LEU A CA 1
ATOM 8015 C C . LEU A 1 1025 ? -10.054 24.937 35.274 1.00 93.44 1025 LEU A C 1
ATOM 8017 O O . LEU A 1 1025 ? -10.156 24.563 36.443 1.00 93.44 1025 LEU A O 1
ATOM 8021 N N . ALA A 1 1026 ? -10.694 26.012 34.809 1.00 91.88 1026 ALA A N 1
ATOM 8022 C CA . ALA A 1 1026 ? -11.555 26.871 35.621 1.00 91.88 1026 ALA A CA 1
ATOM 8023 C C . ALA A 1 1026 ? -12.779 26.127 36.177 1.00 91.88 1026 ALA A C 1
ATOM 8025 O O . ALA A 1 1026 ? -13.250 26.455 37.264 1.00 91.88 1026 ALA A O 1
ATOM 8026 N N . ASN A 1 1027 ? -13.260 25.102 35.469 1.00 92.44 1027 ASN A N 1
ATOM 8027 C CA . ASN A 1 1027 ? -14.383 24.270 35.901 1.00 92.44 1027 ASN A CA 1
ATOM 8028 C C . ASN A 1 1027 ? -13.944 22.965 36.586 1.00 92.44 1027 ASN A C 1
ATOM 8030 O O . ASN A 1 1027 ? -14.785 22.136 36.916 1.00 92.44 1027 ASN A O 1
ATOM 8034 N N . GLY A 1 1028 ? -12.648 22.760 36.842 1.00 93.19 1028 GLY A N 1
ATOM 8035 C CA . GLY A 1 1028 ? -12.148 21.567 37.532 1.00 93.19 1028 GLY A CA 1
ATOM 8036 C C . GLY A 1 1028 ? -12.198 20.282 36.696 1.00 93.19 1028 GLY A C 1
ATOM 8037 O O . GLY A 1 1028 ? -12.291 19.190 37.263 1.00 93.19 1028 GLY A O 1
ATOM 8038 N N . VAL A 1 1029 ? -12.149 20.407 35.367 1.00 96.88 1029 VAL A N 1
ATOM 8039 C CA . VAL A 1 1029 ? -11.955 19.298 34.426 1.00 96.88 1029 VAL A CA 1
ATOM 8040 C C . VAL A 1 1029 ? -10.456 19.066 34.237 1.00 96.88 1029 VAL A C 1
ATOM 8042 O O . VAL A 1 1029 ? -9.690 19.988 33.958 1.00 96.88 1029 VAL A O 1
ATOM 8045 N N . GLU A 1 1030 ? -10.021 17.820 34.393 1.00 95.12 1030 GLU A N 1
ATOM 8046 C CA . GLU A 1 1030 ? -8.627 17.433 34.197 1.00 95.12 1030 GLU A CA 1
ATOM 8047 C C . GLU A 1 1030 ? -8.357 17.180 32.711 1.00 95.12 1030 GLU A C 1
ATOM 8049 O O . GLU A 1 1030 ? -9.052 16.387 32.087 1.00 95.12 1030 GLU A O 1
ATOM 8054 N N . VAL A 1 1031 ? -7.322 17.790 32.140 1.00 95.25 1031 VAL A N 1
ATOM 8055 C CA . VAL A 1 1031 ? -6.897 17.514 30.759 1.00 95.25 1031 VAL A CA 1
ATOM 8056 C C . VAL A 1 1031 ? -5.595 16.724 30.797 1.00 95.25 1031 VAL A C 1
ATOM 8058 O O . VAL A 1 1031 ? -4.678 17.085 31.536 1.00 95.25 1031 VAL A O 1
ATOM 8061 N N . LYS A 1 1032 ? -5.516 15.622 30.051 1.00 92.69 1032 LYS A N 1
ATOM 8062 C CA . LYS A 1 1032 ? -4.335 14.747 29.969 1.00 92.69 1032 LYS A CA 1
ATOM 8063 C C . LYS A 1 1032 ? -4.078 14.306 28.536 1.00 92.69 1032 LYS A C 1
ATOM 8065 O O . LYS A 1 1032 ? -4.967 14.391 27.699 1.00 92.69 1032 LYS A O 1
ATOM 8070 N N . ARG A 1 1033 ? -2.877 13.786 28.293 1.00 90.38 1033 ARG A N 1
ATOM 8071 C CA . ARG A 1 1033 ? -2.547 12.993 27.104 1.00 90.38 1033 ARG A CA 1
ATOM 8072 C C . ARG A 1 1033 ? -1.999 11.631 27.495 1.00 90.38 1033 ARG A C 1
ATOM 8074 O O . ARG A 1 1033 ? -1.305 11.525 28.515 1.00 90.38 1033 ARG A O 1
ATOM 8081 N N . LEU A 1 1034 ? -2.294 10.600 26.716 1.00 85.25 1034 LEU A N 1
ATOM 8082 C CA . LEU A 1 1034 ? -1.784 9.258 26.979 1.00 85.25 1034 LEU A CA 1
ATOM 8083 C C . LEU A 1 1034 ? -0.328 9.132 26.526 1.00 85.25 1034 LEU A C 1
ATOM 8085 O O . LEU A 1 1034 ? 0.061 9.632 25.473 1.00 85.25 1034 LEU A O 1
ATOM 8089 N N . VAL A 1 1035 ? 0.488 8.445 27.324 1.00 77.06 1035 VAL A N 1
ATOM 8090 C CA . VAL A 1 1035 ? 1.867 8.106 26.954 1.00 77.06 1035 VAL A CA 1
ATOM 8091 C C . VAL A 1 1035 ? 2.194 6.664 27.308 1.00 77.06 1035 VAL A C 1
ATOM 8093 O O . VAL A 1 1035 ? 1.656 6.103 28.264 1.00 77.06 1035 VAL A O 1
ATOM 8096 N N . GLU A 1 1036 ? 3.107 6.074 26.543 1.00 66.81 1036 GLU A N 1
ATOM 8097 C CA . GLU A 1 1036 ? 3.667 4.769 26.869 1.00 66.81 1036 GLU A CA 1
ATOM 8098 C C . GLU A 1 1036 ? 4.681 4.869 28.027 1.00 66.81 1036 GLU A C 1
ATOM 8100 O O . GLU A 1 1036 ? 5.331 5.906 28.193 1.00 66.81 1036 GLU A O 1
ATOM 8105 N N . PRO A 1 1037 ? 4.883 3.795 28.816 1.00 54.69 1037 PRO A N 1
ATOM 8106 C CA . PRO A 1 1037 ? 5.779 3.811 29.983 1.00 54.69 1037 PRO A CA 1
ATOM 8107 C C . PRO A 1 1037 ? 7.252 4.066 29.649 1.00 54.69 1037 PRO A C 1
ATOM 8109 O O . PRO A 1 1037 ? 8.047 4.401 30.520 1.00 54.69 1037 PRO A O 1
ATOM 8112 N N . THR A 1 1038 ? 7.635 3.858 28.391 1.00 58.53 1038 THR A N 1
ATOM 8113 C CA . THR A 1 1038 ? 8.985 4.088 27.869 1.00 58.53 1038 THR A CA 1
ATOM 8114 C C . THR A 1 1038 ? 9.256 5.564 27.568 1.00 58.53 1038 THR A C 1
ATOM 8116 O O . THR A 1 1038 ? 10.415 5.922 27.380 1.00 58.53 1038 THR A O 1
ATOM 8119 N N . CYS A 1 1039 ? 8.231 6.431 27.577 1.00 58.06 1039 CYS A N 1
ATOM 8120 C CA . CYS A 1 1039 ? 8.358 7.882 27.406 1.00 58.06 1039 CYS A CA 1
ATOM 8121 C C . CYS A 1 1039 ? 8.814 8.592 28.708 1.00 58.06 1039 CYS A C 1
ATOM 8123 O O . CYS A 1 1039 ? 8.192 9.593 29.107 1.00 58.06 1039 CYS A O 1
ATOM 8125 N N . ALA A 1 1040 ? 9.832 8.044 29.386 1.00 43.50 1040 ALA A N 1
ATOM 8126 C CA . ALA A 1 1040 ? 10.418 8.581 30.620 1.00 43.50 1040 ALA A CA 1
ATOM 8127 C C . ALA A 1 1040 ? 11.285 9.817 30.353 1.00 43.50 1040 ALA A C 1
ATOM 8129 O O . ALA A 1 1040 ? 12.178 9.731 29.479 1.00 43.50 1040 ALA A O 1
#

InterPro domains:
  IPR002048 EF-hand domain [PF13202] (241-260)
  IPR002048 EF-hand domain [PF13202] (284-299)
  IPR002048 EF-hand domain [PS50222] (233-268)
  IPR002048 EF-hand domain [PS50222] (277-312)
  IPR002048 EF-hand domain [SM00054] (237-265)
  IPR002048 EF-hand domain [SM00054] (281-309)
  IPR011992 EF-hand domain pair [SSF47473] (219-310)
  IPR018247 EF-Hand 1, calcium-binding site [PS00018] (246-258)
  IPR025958 SID1 transmembrane family [PF13965] (137-205)
  IPR025958 SID1 transmembrane family [PF13965] (313-472)
  IPR025958 SID1 transmembrane family [PF13965] (508-548)
  IPR025958 SID1 transmembrane family [PTHR12185] (314-548)
  IPR036380 Isochorismatase-like superfamily [G3DSA:3.40.50.850] (705-987)
  IPR036380 Isochorismatase-like superfamily [SSF52499] (703-815)

Radius of gyration: 39.38 Å; chains: 1; bounding box: 106×92×110 Å

Sequence (1040 aa):
MMTISRGSLPALQEGRWLLFVVCNLRYLRTTSNPSCPEARLDVEFHAEHQQLQKLWTGAAIMVLGPALALFCVNAMYWLLGRLTYTFLNHVSSAPQTRHRLWPVFMPLPSCEHLDMVREKLQLIYQPIPFFPALLALMIGVFLATAAQFVITHYGLMTRTGNRDICFYNEKCYHPGLAWDIPWNHILSNLAYFVAGVHTMLQTFFAESRCRLFMRRTMEALFRSVHLDPYGGITRPEWAKIFDDADVNKDGVVSRQEWQEQHRDVVAFDFITDAGHLSREDWLAAFKRLDANGDGVLTKAKFRLASRSIDVRTFYAIGTTFIAEGVGSMCYHLCPSVETFQFDTCFMISIAHLLTMALADWSQPNCDSTAALKYFVYILTPMWLINFIGTWYDIEVFNSTWIYWTYTSLVVMRVLQSLVVFVVLLVYVDPSARESLGGTANTFLLLSIAVMVVVVSRQIYMHDLRFMVCSVAGIGSRILKYSYLAVMVVVGMISLQCFDEKVVIVAPEATPAQSHDANQDCVFSIFDLHDCWHLLSAVALALFSMFILDIRVNSWARNSGIQVIAEQPADHYSRVLSELDAEASSEDFVDTVPEPIECSVFLLGSALGLRDDVGRLTMDVSREANGYVIDSEPCNPPSGSNYCQASVQSALAGLQGLQDPGARIGAVLAVQDQSSEACCMQGTDYDEFVFENAPKHDLRNTSTPLFDSSTALVIIDVQKDFTVGSFAQPCWGQGGETFLRKTTQLIRAAADAGATVIASKDIHPSNHCSFAGEDRCRNQKDTTEGTATARYVNEFPSHCSFDMKDGHVVPQKAPETPFCRFLESIEVKVPLCALSDFVGADFDPTLAEALSLVDRSQVEVVFKGFHANYDSFSAMEHRETKEGAMRVQDEESAATGGFALPAARDDACHGRWDQVECYPTKAELDDPSAGRRSFASILTARNIRKMVVIGLVYDFCVKETAIFTKENSPSTQVRVLADLTRPSFDGKPGAPYTSGLCDGQESANGFCAEGGGTKPMYQRVLQDFLANGVEVKRLVEPTCA

pLDDT: mean 72.5, std 18.8, range [22.28, 98.62]

Organism: NCBI:txid878477

Foldseek 3Di:
DADDFPQDDFPDDPDDDDDDDDDPVVVCVPDPDNDDPDDDDDDDDDDPPCLVVLLVVLLCCLQVVLLVVLVVLLVVLVVLVVVLVVVVCVVDPDPPDDDALPPLGDDDDDPLLVVVVVVVVVVVVPDDPLQQVVVVVVLVVVLVVLLVVLVVQLVVCVVSSHPLSFFDLSQQQRQDPPDSFSSSQLSLLCNLLNLLVLLLVSLSSSLSSLLVSLVVLVVLVCQQLVADQLFFAFLVNLLVLVVCLPPVPPQKHALVSSCVNTVDSSNVQLQDPPSIHGSVSSSVLQVLLPPVPPRTHHPVSSVVSSPRQPQVLSNNLSSLSVSLSSLSSSCSRGPALLSVCSNQLSLLVNLVSLLCRLPDQPDPVRRNVVSVCCCVLPSVVLSVLLNVQSCVQLVVDPDPVVNVVSVVVSVVVNDDDPVVVVVCVQQVDPVNQVVQQGDSSSSSVVSNVSSCVSVVVSCCVLPVLQADPDPSRVSSVVSLCVLVVVLVVLLVLLVVLVVLDLADHHSPDGSSNRNVSNDHADVNNHGSPSVSSNSVSSSSSSSSSSSSSSSSQSVCVSSSHDHPRGDHPPDCPPPVVPPPDDDDDDDDDDDDDDDDDPDPDPPPVVDDDDDDDDDDDQDDDDLLQFQVCLVPVLDAFDDDLQLQVLQVVVLVVVPPDQFQQLSQLQSLLDLDPSLSVVRSRHFPLSNLCSVPFAEDACPPPVDHPEALQEEEEAEAQWQCCPNHSLHDSRSSNHVVSLLSVVLVVLVVRLVRNAAYEYEFEEAELQACQATPRQFAQFQFQAAVPRRRAPRNHHHHFANYFDADPQFTHFDQLLRHPSNVVCVVVVHDRPSNVGRPDGGRHHDPSVLVSQLPRPLVRYFYWYAHYDRRHGELALQFGAPQDDRTDHGDPVSRLRYHTWTDAPVQSVVCRSPCNDRSNGDGNVVNVDVPPRIQRPVNVSVVSNHQEYEYAYDALLTSRLCNQLSCCSVPVRHAAEYASSRHHHSAGSHFWRQNAPPQAPDDQDPSSTRPVGGDPSVSSVVSVVSCVVSNYRYHHYDYPVSD